Protein AF-0000000067884269 (afdb_homodimer)

Secondary structure (DSSP, 8-state):
----------------------GGG-HHHHHHHHHHHHHHHHHHHHHHHHHHHHHHHHHHHHHHHHHHHHHHHHSHHHHHTSHHHHHHHHHIIIIIHHHHHHHHH---SHHHHHHHHHHHTTS--HHHHHHHHHHHHHHHHHTT--HHHHHHT--TT-SS-----HHHHHHHHHHHHHTT-HHHHHHHHHHHHHHHHTT---SS-HHHHHHHHHHHHHHTT-HHHHHHHHHHHHHH-TT-HHHHHHHHHHHHHHHHHHHHHHS-S-S---------SPPPS-TTHHHHHHHHTTTT----HHHHHT--EEEE-TTT-HHHHHSPEEEEEEETTTTEEEEES-S-HHHHHHHHHHHGGG-EE--EE-TTT--EE--TTB-EEEEEE-TTT-HHHHHHHHHHHHHH----TTSPPEEEEEE-TT--EEEE-SS--TT-TTTTTTTTS-SEEEEEEEE-S--SEE--EEETTTTEEE---TTEEEEEESB-TTS-B-GGG-EEE--EEES--EEEEEEEESTT-TTTS---S-TT-/----------------------GGG-HHHHHHHHHHHHHHHHHHHHHHHHHHHHHHHHHHHHHHHHHHHHHHHHSHHHHHTSHHHHHHHHHIIIIIHHHHHHHHH---SHHHHHHHHHHHTTS--HHHHHHHHHHHHHHHHHTT--HHHHHHT--TT-SS-----HHHHHHHHHHHHHTT-HHHHHHHHHHHHHHHHTT---SS-HHHHHHHHHHHHHHTT-HHHHHHHHHHHHHH-TT-HHHHHHHHHHHHHHHHHHHHHHS---S---------SPPPS-TTHHHHHHHHTTTT----HHHHHT--EEEE-TTT-HHHHHSPEEEEEEETTTTEEEEES-S-HHHHHHHHHHHGGG-EE-EEE-TTT--EEE-TTB-EEEEEE-TTT-HHHHHHHHHHHHHH----TTSPPEEEEEE-TT--EEEE-SS--TT-TTTTTTTTS-SEEEEEEEE-S--SEE--EEETTTTEEE---TTEEEEEESB-TTS-B-GGG-EEE--EEES--EEEEEEEESTT-TTTS---S-TT-

Structure (mmCIF, N/CA/C/O backbone):
data_AF-0000000067884269-model_v1
#
loop_
_entity.id
_entity.type
_entity.pdbx_description
1 polymer 'Prolyl 4-hydroxylase subunit alpha-1'
#
loop_
_atom_site.group_PDB
_atom_site.id
_atom_site.type_symbol
_atom_site.label_atom_id
_atom_site.label_alt_id
_atom_site.label_comp_id
_atom_site.label_asym_id
_atom_site.label_entity_id
_atom_site.label_seq_id
_atom_site.pdbx_PDB_ins_code
_atom_site.Cartn_x
_atom_site.Cartn_y
_atom_site.Cartn_z
_atom_site.occupancy
_atom_site.B_iso_or_equiv
_atom_site.auth_seq_id
_atom_site.auth_comp_id
_atom_site.auth_asym_id
_atom_site.auth_atom_id
_atom_site.pdbx_PDB_model_num
ATOM 1 N N . MET A 1 1 ? 46.5 27.25 -27.438 1 25.98 1 MET A N 1
ATOM 2 C CA . MET A 1 1 ? 46.438 27.344 -25.984 1 25.98 1 MET A CA 1
ATOM 3 C C . MET A 1 1 ? 45.219 28.141 -25.562 1 25.98 1 MET A C 1
ATOM 5 O O . MET A 1 1 ? 45.25 29.375 -25.484 1 25.98 1 MET A O 1
ATOM 9 N N . MET A 1 2 ? 44.094 27.828 -26.156 1 26.47 2 MET A N 1
ATOM 10 C CA . MET A 1 2 ? 42.875 28.625 -26.078 1 26.47 2 MET A CA 1
ATOM 11 C C . MET A 1 2 ? 42.375 28.703 -24.625 1 26.47 2 MET A C 1
ATOM 13 O O . MET A 1 2 ? 42.188 27.688 -23.969 1 26.47 2 MET A O 1
ATOM 17 N N . LYS A 1 3 ? 42.75 29.906 -23.938 1 29.05 3 LYS A N 1
ATOM 18 C CA . LYS A 1 3 ? 42.5 30.312 -22.562 1 29.05 3 LYS A CA 1
ATOM 19 C C . LYS A 1 3 ? 41.031 30.188 -22.188 1 29.05 3 LYS A C 1
ATOM 21 O O . LYS A 1 3 ? 40.188 30.844 -22.797 1 29.05 3 LYS A O 1
ATOM 26 N N . ILE A 1 4 ? 40.656 28.953 -21.938 1 32.75 4 ILE A N 1
ATOM 27 C CA . ILE A 1 4 ? 39.281 28.641 -21.547 1 32.75 4 ILE A CA 1
ATOM 28 C C . ILE A 1 4 ? 38.875 29.484 -20.344 1 32.75 4 ILE A C 1
ATOM 30 O O . ILE A 1 4 ? 39.5 29.391 -19.281 1 32.75 4 ILE A O 1
ATOM 34 N N . HIS A 1 5 ? 38.594 30.797 -20.641 1 31.16 5 HIS A N 1
ATOM 35 C CA . HIS A 1 5 ? 38.062 31.672 -19.609 1 31.16 5 HIS A CA 1
ATOM 36 C C . HIS A 1 5 ? 36.969 30.984 -18.812 1 31.16 5 HIS A C 1
ATOM 38 O O . HIS A 1 5 ? 36.031 30.453 -19.391 1 31.16 5 HIS A O 1
ATOM 44 N N . LEU A 1 6 ? 37.375 30.469 -17.641 1 29.03 6 LEU A N 1
ATOM 45 C CA . LEU A 1 6 ? 36.594 29.797 -16.594 1 29.03 6 LEU A CA 1
ATOM 46 C C . LEU A 1 6 ? 35.438 30.688 -16.125 1 29.03 6 LEU A C 1
ATOM 48 O O . LEU A 1 6 ? 35.688 31.766 -15.547 1 29.03 6 LEU A O 1
ATOM 52 N N . VAL A 1 7 ? 34.531 31.031 -17.062 1 33.12 7 VAL A N 1
ATOM 53 C CA . VAL A 1 7 ? 33.375 31.781 -16.562 1 33.12 7 VAL A CA 1
ATOM 54 C C . VAL A 1 7 ? 32.812 31.109 -15.312 1 33.12 7 VAL A C 1
ATOM 56 O O . VAL A 1 7 ? 32.438 29.938 -15.352 1 33.12 7 VAL A O 1
ATOM 59 N N . LEU A 1 8 ? 33.344 31.5 -14.141 1 31.84 8 LEU A N 1
ATOM 60 C CA . LEU A 1 8 ? 32.844 31.109 -12.82 1 31.84 8 LEU A CA 1
ATOM 61 C C . LEU A 1 8 ? 31.344 31.266 -12.727 1 31.84 8 LEU A C 1
ATOM 63 O O . LEU A 1 8 ? 30.797 32.344 -13 1 31.84 8 LEU A O 1
ATOM 67 N N . PRO A 1 9 ? 30.578 30.172 -13 1 32.44 9 PRO A N 1
ATOM 68 C CA . PRO A 1 9 ? 29.141 30.281 -12.828 1 32.44 9 PRO A CA 1
ATOM 69 C C . PRO A 1 9 ? 28.75 31 -11.523 1 32.44 9 PRO A C 1
ATOM 71 O O . PRO A 1 9 ? 29.406 30.781 -10.492 1 32.44 9 PRO A O 1
ATOM 74 N N . LEU A 1 10 ? 28.484 32.312 -11.602 1 29.91 10 LEU A N 1
ATOM 75 C CA . LEU A 1 10 ? 27.859 33.031 -10.508 1 29.91 10 LEU A CA 1
ATOM 76 C C . LEU A 1 10 ? 26.828 32.156 -9.797 1 29.91 10 LEU A C 1
ATOM 78 O O . LEU A 1 10 ? 25.828 31.766 -10.398 1 29.91 10 LEU A O 1
ATOM 82 N N . LEU A 1 11 ? 27.234 31.281 -8.898 1 30.25 11 LEU A N 1
ATOM 83 C CA . LEU A 1 11 ? 26.453 30.625 -7.867 1 30.25 11 LEU A CA 1
ATOM 84 C C . LEU A 1 11 ? 25.438 31.578 -7.266 1 30.25 11 LEU A C 1
ATOM 86 O O . LEU A 1 11 ? 25.797 32.531 -6.574 1 30.25 11 LEU A O 1
ATOM 90 N N . GLY A 1 12 ? 24.5 32.094 -8.133 1 29.3 12 GLY A N 1
ATOM 91 C CA . GLY A 1 12 ? 23.406 32.812 -7.5 1 29.3 12 GLY A CA 1
ATOM 92 C C . GLY A 1 12 ? 23.031 32.281 -6.133 1 29.3 12 GLY A C 1
ATOM 93 O O . GLY A 1 12 ? 22.75 31.078 -5.992 1 29.3 12 GLY A O 1
ATOM 94 N N . LEU A 1 13 ? 23.625 32.781 -5.113 1 30.77 13 LEU A N 1
ATOM 95 C CA . LEU A 1 13 ? 23.25 32.656 -3.705 1 30.77 13 LEU A CA 1
ATOM 96 C C . LEU A 1 13 ? 21.734 32.656 -3.541 1 30.77 13 LEU A C 1
ATOM 98 O O . LEU A 1 13 ? 21.094 33.719 -3.684 1 30.77 13 LEU A O 1
ATOM 102 N N . LEU A 1 14 ? 21.031 31.719 -4.164 1 32.06 14 LEU A N 1
ATOM 103 C CA . LEU A 1 14 ? 19.672 31.547 -3.635 1 32.06 14 LEU A CA 1
ATOM 104 C C . LEU A 1 14 ? 19.672 31.688 -2.115 1 32.06 14 LEU A C 1
ATOM 106 O O . LEU A 1 14 ? 20.266 30.875 -1.409 1 32.06 14 LEU A O 1
ATOM 110 N N . SER A 1 15 ? 19.797 32.906 -1.673 1 31.8 15 SER A N 1
ATOM 111 C CA . SER A 1 15 ? 19.391 33.156 -0.288 1 31.8 15 SER A CA 1
ATOM 112 C C . SER A 1 15 ? 18.25 32.219 0.119 1 31.8 15 SER A C 1
ATOM 114 O O . SER A 1 15 ? 17.203 32.188 -0.52 1 31.8 15 SER A O 1
ATOM 116 N N . LEU A 1 16 ? 18.578 31 0.438 1 34.81 16 LEU A N 1
ATOM 117 C CA . LEU A 1 16 ? 17.656 30.172 1.201 1 34.81 16 LEU A CA 1
ATOM 118 C C . LEU A 1 16 ? 16.75 31.031 2.066 1 34.81 16 LEU A C 1
ATOM 120 O O . LEU A 1 16 ? 17.219 31.734 2.969 1 34.81 16 LEU A O 1
ATOM 124 N N . SER A 1 17 ? 15.789 31.75 1.471 1 35.38 17 SER A N 1
ATOM 125 C CA . SER A 1 17 ? 14.672 32.219 2.285 1 35.38 17 SER A CA 1
ATOM 126 C C . SER A 1 17 ? 14.477 31.328 3.512 1 35.38 17 SER A C 1
ATOM 128 O O . SER A 1 17 ? 14.188 30.141 3.383 1 35.38 17 SER A O 1
ATOM 130 N N . CYS A 1 18 ? 15.344 31.359 4.449 1 39.84 18 CYS A N 1
ATOM 131 C CA . CYS A 1 18 ? 15.039 30.891 5.797 1 39.84 18 CYS A CA 1
ATOM 132 C C . CYS A 1 18 ? 13.539 30.859 6.039 1 39.84 18 CYS A C 1
ATOM 134 O O . CYS A 1 18 ? 12.852 31.875 5.898 1 39.84 18 CYS A O 1
ATOM 136 N N . ALA A 1 19 ? 12.773 29.828 5.773 1 45.53 19 ALA A N 1
ATOM 137 C CA . ALA A 1 19 ? 11.406 29.5 6.141 1 45.53 19 ALA A CA 1
ATOM 138 C C . ALA A 1 19 ? 10.953 30.281 7.367 1 45.53 19 ALA A C 1
ATOM 140 O O . ALA A 1 19 ? 11.711 30.422 8.336 1 45.53 19 ALA A O 1
ATOM 141 N N . HIS A 1 20 ? 10.18 31.281 7.258 1 53.41 20 HIS A N 1
ATOM 142 C CA . HIS A 1 20 ? 9.375 32.125 8.141 1 53.41 20 HIS A CA 1
ATOM 143 C C . HIS A 1 20 ? 8.797 31.297 9.297 1 53.41 20 HIS A C 1
ATOM 145 O O . HIS A 1 20 ? 7.883 30.484 9.102 1 53.41 20 HIS A O 1
ATOM 151 N N . THR A 1 21 ? 9.531 30.797 10.297 1 62.97 21 THR A N 1
ATOM 152 C CA . THR A 1 21 ? 9.305 29.844 11.375 1 62.97 21 THR A CA 1
ATOM 153 C C . THR A 1 21 ? 8.305 30.406 12.391 1 62.97 21 THR A C 1
ATOM 155 O O . THR A 1 21 ? 7.914 29.703 13.32 1 62.97 21 THR A O 1
ATOM 158 N N . ASP A 1 22 ? 7.598 31.438 12.367 1 86.31 22 ASP A N 1
ATOM 159 C CA . ASP A 1 22 ? 6.691 31.875 13.43 1 86.31 22 ASP A CA 1
ATOM 160 C C . ASP A 1 22 ? 5.297 32.156 12.875 1 86.31 22 ASP A C 1
ATOM 162 O O . ASP A 1 22 ? 4.758 33.25 13.07 1 86.31 22 ASP A O 1
ATOM 166 N N . PHE A 1 23 ? 4.629 31.172 12.43 1 90.31 23 PHE A N 1
ATOM 167 C CA . PHE A 1 23 ? 3.348 31.328 11.75 1 90.31 23 PHE A CA 1
ATOM 168 C C . PHE A 1 23 ? 2.27 31.781 12.727 1 90.31 23 PHE A C 1
ATOM 170 O O . PHE A 1 23 ? 1.396 32.562 12.375 1 90.31 23 PHE A O 1
ATOM 177 N N . PHE A 1 24 ? 2.34 31.312 13.922 1 91.12 24 PHE A N 1
ATOM 178 C CA . PHE A 1 24 ? 1.276 31.562 14.891 1 91.12 24 PHE A CA 1
ATOM 179 C C . PHE A 1 24 ? 1.217 33.031 15.25 1 91.12 24 PHE A C 1
ATOM 181 O O . PHE A 1 24 ? 0.235 33.5 15.836 1 91.12 24 PHE A O 1
ATOM 188 N N . THR A 1 25 ? 2.18 33.844 14.836 1 92.19 25 THR A N 1
ATOM 189 C CA . THR A 1 25 ? 2.264 35.219 15.234 1 92.19 25 THR A CA 1
ATOM 190 C C . THR A 1 25 ? 1.589 36.125 14.195 1 92.19 25 THR A C 1
ATOM 192 O O . THR A 1 25 ? 1.599 37.344 14.328 1 92.19 25 THR A O 1
ATOM 195 N N . SER A 1 26 ? 1.021 35.562 13.219 1 93.5 26 SER A N 1
ATOM 196 C CA . SER A 1 26 ? 0.31 36.344 12.203 1 93.5 26 SER A CA 1
ATOM 197 C C . SER A 1 26 ? -0.807 35.531 11.562 1 93.5 26 SER A C 1
ATOM 199 O O . SER A 1 26 ? -0.542 34.531 10.859 1 93.5 26 SER A O 1
ATOM 201 N N . ILE A 1 27 ? -1.981 35.969 11.711 1 92.88 27 ILE A N 1
ATOM 202 C CA . ILE A 1 27 ? -3.111 35.281 11.094 1 92.88 27 ILE A CA 1
ATOM 203 C C . ILE A 1 27 ? -3.018 35.406 9.57 1 92.88 27 ILE A C 1
ATOM 205 O O . ILE A 1 27 ? -3.381 34.469 8.852 1 92.88 27 ILE A O 1
ATOM 209 N N . GLY A 1 28 ? -2.539 36.531 9.125 1 89.44 28 GLY A N 1
ATOM 210 C CA . GLY A 1 28 ? -2.363 36.75 7.691 1 89.44 28 GLY A CA 1
ATOM 211 C C . GLY A 1 28 ? -1.505 35.656 7.051 1 89.44 28 GLY A C 1
ATOM 212 O O . GLY A 1 28 ? -1.853 35.125 5.992 1 89.44 28 GLY A O 1
ATOM 213 N N . HIS A 1 29 ? -0.474 35.312 7.672 1 90.25 29 HIS A N 1
ATOM 214 C CA . HIS A 1 29 ? 0.411 34.281 7.141 1 90.25 29 HIS A CA 1
ATOM 215 C C . HIS A 1 29 ? -0.21 32.906 7.281 1 90.25 29 HIS A C 1
ATOM 217 O O . HIS A 1 29 ? 0.015 32.031 6.441 1 90.25 29 HIS A O 1
ATOM 223 N N . MET A 1 30 ? -0.964 32.688 8.289 1 94.19 30 MET A N 1
ATOM 224 C CA . MET A 1 30 ? -1.583 31.406 8.523 1 94.19 30 MET A CA 1
ATOM 225 C C . MET A 1 30 ? -2.604 31.078 7.438 1 94.19 30 MET A C 1
ATOM 227 O O . MET A 1 30 ? -2.855 29.906 7.148 1 94.19 30 MET A O 1
ATOM 231 N N . THR A 1 31 ? -3.213 32.125 6.887 1 93.81 31 THR A N 1
ATOM 232 C CA . THR A 1 31 ? -4.215 31.906 5.852 1 93.81 31 THR A CA 1
ATOM 233 C C . THR A 1 31 ? -3.607 31.172 4.66 1 93.81 31 THR A C 1
ATOM 235 O O . THR A 1 31 ? -4.285 30.375 3.998 1 93.81 31 THR A O 1
ATOM 238 N N . ASP A 1 32 ? -2.336 31.406 4.383 1 92.38 32 ASP A N 1
ATOM 239 C CA . ASP A 1 32 ? -1.662 30.734 3.277 1 92.38 32 ASP A CA 1
ATOM 240 C C . ASP A 1 32 ? -1.527 29.234 3.543 1 92.38 32 ASP A C 1
ATOM 242 O O . ASP A 1 32 ? -1.523 28.438 2.609 1 92.38 32 ASP A O 1
ATOM 246 N N . LEU A 1 33 ? -1.396 28.922 4.727 1 95.56 33 LEU A N 1
ATOM 247 C CA . LEU A 1 33 ? -1.241 27.516 5.117 1 95.56 33 LEU A CA 1
ATOM 248 C C . LEU A 1 33 ? -2.516 26.734 4.836 1 95.56 33 LEU A C 1
ATOM 250 O O . LEU A 1 33 ? -2.461 25.531 4.555 1 95.56 33 LEU A O 1
ATOM 254 N N . LEU A 1 34 ? -3.664 27.422 4.93 1 95.81 34 LEU A N 1
ATOM 255 C CA . LEU A 1 34 ? -4.938 26.766 4.668 1 95.81 34 LEU A CA 1
ATOM 256 C C . LEU A 1 34 ? -5.016 26.281 3.225 1 95.81 34 LEU A C 1
ATOM 258 O O . LEU A 1 34 ? -5.504 25.172 2.957 1 95.81 34 LEU A O 1
ATOM 262 N N . ASN A 1 35 ? -4.551 27.125 2.324 1 92.94 35 ASN A N 1
ATOM 263 C CA . ASN A 1 35 ? -4.547 26.719 0.922 1 92.94 35 ASN A CA 1
ATOM 264 C C . ASN A 1 35 ? -3.596 25.547 0.675 1 92.94 35 ASN A C 1
ATOM 266 O O . ASN A 1 35 ? -3.906 24.656 -0.102 1 92.94 35 ASN A O 1
ATOM 270 N N . THR A 1 36 ? -2.486 25.625 1.281 1 94.94 36 THR A N 1
ATOM 271 C CA . THR A 1 36 ? -1.528 24.531 1.174 1 94.94 36 THR A CA 1
ATOM 272 C C . THR A 1 36 ? -2.135 23.234 1.688 1 94.94 36 THR A C 1
ATOM 274 O O . THR A 1 36 ? -1.977 22.172 1.064 1 94.94 36 THR A O 1
ATOM 277 N N . GLU A 1 37 ? -2.799 23.281 2.791 1 97.06 37 GLU A N 1
ATOM 278 C CA . GLU A 1 37 ? -3.424 22.094 3.359 1 97.06 37 GLU A CA 1
ATOM 279 C C . GLU A 1 37 ? -4.5 21.547 2.43 1 97.06 37 GLU A C 1
ATOM 281 O O . GLU A 1 37 ? -4.617 20.328 2.262 1 97.06 37 GLU A O 1
ATOM 286 N N . ARG A 1 38 ? -5.277 22.453 1.844 1 96.56 38 ARG A N 1
ATOM 287 C CA . ARG A 1 38 ? -6.312 22.047 0.899 1 96.56 38 ARG A CA 1
ATOM 288 C C . ARG A 1 38 ? -5.707 21.281 -0.278 1 96.56 38 ARG A C 1
ATOM 290 O O . ARG A 1 38 ? -6.234 20.25 -0.699 1 96.56 38 ARG A O 1
ATOM 297 N N . ASP A 1 39 ? -4.605 21.781 -0.769 1 96.25 39 ASP A N 1
ATOM 298 C CA . ASP A 1 39 ? -3.928 21.125 -1.887 1 96.25 39 ASP A CA 1
ATOM 299 C C . ASP A 1 39 ? -3.398 19.75 -1.484 1 96.25 39 ASP A C 1
ATOM 301 O O . ASP A 1 39 ? -3.439 18.812 -2.279 1 96.25 39 ASP A O 1
ATOM 305 N N . LEU A 1 40 ? -2.877 19.672 -0.353 1 97.31 40 LEU A N 1
ATOM 306 C CA . LEU A 1 40 ? -2.363 18.406 0.142 1 97.31 40 LEU A CA 1
ATO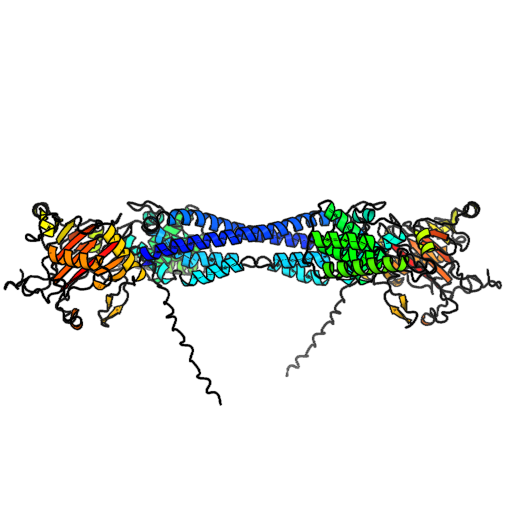M 307 C C . LEU A 1 40 ? -3.484 17.391 0.29 1 97.31 40 LEU A C 1
ATOM 309 O O . LEU A 1 40 ? -3.289 16.203 0.024 1 97.31 40 LEU A O 1
ATOM 313 N N . VAL A 1 41 ? -4.621 17.859 0.739 1 97.94 41 VAL A N 1
ATOM 314 C CA . VAL A 1 41 ? -5.77 16.969 0.873 1 97.94 41 VAL A CA 1
ATOM 315 C C . VAL A 1 41 ? -6.172 16.438 -0.5 1 97.94 41 VAL A C 1
ATOM 317 O O . VAL A 1 41 ? -6.492 15.258 -0.642 1 97.94 41 VAL A O 1
ATOM 320 N N . ALA A 1 42 ? -6.18 17.312 -1.496 1 97.5 42 ALA A N 1
ATOM 321 C CA . ALA A 1 42 ? -6.48 16.891 -2.857 1 97.5 42 ALA A CA 1
ATOM 322 C C . ALA A 1 42 ? -5.492 15.82 -3.324 1 97.5 42 ALA A C 1
ATOM 324 O O . ALA A 1 42 ? -5.883 14.828 -3.939 1 97.5 42 ALA A O 1
ATOM 325 N N . SER A 1 43 ? -4.238 16.062 -3.021 1 97.75 43 SER A N 1
ATOM 326 C CA . SER A 1 43 ? -3.201 15.086 -3.365 1 97.75 43 SER A CA 1
ATOM 327 C C . SER A 1 43 ? -3.416 13.766 -2.635 1 97.75 43 SER A C 1
ATOM 329 O O . SER A 1 43 ? -3.217 12.695 -3.209 1 97.75 43 SER A O 1
ATOM 331 N N . LEU A 1 44 ? -3.729 13.789 -1.375 1 98 44 LEU A N 1
ATOM 332 C CA . LEU A 1 44 ? -4.016 12.602 -0.576 1 98 44 LEU A CA 1
ATOM 333 C C . LEU A 1 44 ? -5.172 11.812 -1.173 1 98 44 LEU A C 1
ATOM 335 O O . LEU A 1 44 ? -5.121 10.578 -1.238 1 98 44 LEU A O 1
ATOM 339 N N . LYS A 1 45 ? -6.211 12.523 -1.614 1 98.12 45 LYS A N 1
ATOM 340 C CA . LYS A 1 45 ? -7.367 11.867 -2.215 1 98.12 45 LYS A CA 1
ATOM 341 C C . LYS A 1 45 ? -6.988 11.164 -3.516 1 98.12 45 LYS A C 1
ATOM 343 O O . LYS A 1 45 ? -7.508 10.094 -3.824 1 98.12 45 LYS A O 1
ATOM 348 N N . ASP A 1 46 ? -6.121 11.781 -4.254 1 97.88 46 ASP A N 1
ATOM 349 C CA . ASP A 1 46 ? -5.625 11.148 -5.469 1 97.88 46 ASP A CA 1
ATOM 350 C C . ASP A 1 46 ? -4.887 9.852 -5.145 1 97.88 46 ASP A C 1
ATOM 352 O O . ASP A 1 46 ? -5.066 8.836 -5.828 1 97.88 46 ASP A O 1
ATOM 356 N N . TYR A 1 47 ? -3.99 9.898 -4.199 1 98.19 47 TYR A N 1
ATOM 357 C CA . TYR A 1 47 ? -3.295 8.703 -3.73 1 98.19 47 TYR A CA 1
ATOM 358 C C . TYR A 1 47 ? -4.285 7.613 -3.34 1 98.19 47 TYR A C 1
ATOM 360 O O . TYR A 1 47 ? -4.117 6.449 -3.713 1 98.19 47 TYR A O 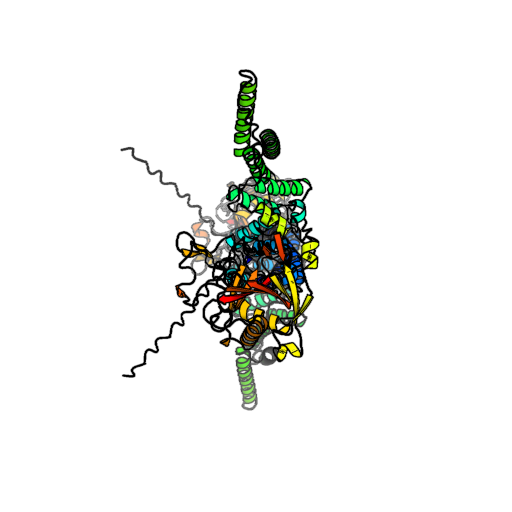1
ATOM 368 N N . ILE A 1 48 ? -5.316 7.957 -2.543 1 98.12 48 ILE A N 1
ATOM 369 C CA . ILE A 1 48 ? -6.309 6.996 -2.074 1 98.12 48 ILE A CA 1
ATOM 370 C C . ILE A 1 48 ? -6.992 6.336 -3.268 1 98.12 48 ILE A C 1
ATOM 372 O O . ILE A 1 48 ? -7.148 5.113 -3.301 1 98.12 48 ILE A O 1
ATOM 376 N N . LYS A 1 49 ? -7.391 7.152 -4.238 1 98.19 49 LYS A N 1
ATOM 377 C CA . LYS A 1 49 ? -8.062 6.633 -5.426 1 98.19 49 LYS A CA 1
ATOM 378 C C . LYS A 1 49 ? -7.18 5.633 -6.164 1 98.19 49 LYS A C 1
ATOM 380 O O . LYS A 1 49 ? -7.645 4.566 -6.57 1 98.19 49 LYS A O 1
ATOM 385 N N . GLU A 1 50 ? -5.941 5.961 -6.352 1 97.88 50 GLU A N 1
ATOM 386 C CA . GLU A 1 50 ? -5.012 5.086 -7.062 1 97.88 50 GLU A CA 1
ATOM 387 C C . GLU A 1 50 ? -4.766 3.795 -6.285 1 97.88 50 GLU A C 1
ATOM 389 O O . GLU A 1 50 ? -4.688 2.715 -6.875 1 97.88 50 GLU A O 1
ATOM 394 N N . GLU A 1 51 ? -4.543 3.945 -5 1 97.62 51 GLU A N 1
ATOM 395 C CA . GLU A 1 51 ? -4.324 2.77 -4.164 1 97.62 51 GLU A CA 1
ATOM 396 C C . GLU A 1 51 ? -5.543 1.853 -4.176 1 97.62 51 GLU A C 1
ATOM 398 O O . GLU A 1 51 ? -5.406 0.627 -4.16 1 97.62 51 GLU A O 1
ATOM 403 N N . GLU A 1 52 ? -6.719 2.449 -4.148 1 97.69 52 GLU A N 1
ATOM 404 C CA . GLU A 1 52 ? -7.949 1.666 -4.199 1 97.69 52 GLU A CA 1
ATOM 405 C C . GLU A 1 52 ? -8.07 0.913 -5.52 1 97.69 52 GLU A C 1
ATOM 407 O O . GLU A 1 52 ? -8.555 -0.222 -5.551 1 97.69 52 GLU A O 1
ATOM 412 N N . LEU A 1 53 ? -7.719 1.543 -6.566 1 97.75 53 LEU A N 1
ATOM 413 C CA . LEU A 1 53 ? -7.742 0.881 -7.867 1 97.75 53 LEU A CA 1
ATOM 414 C C . LEU A 1 53 ? -6.789 -0.309 -7.887 1 97.75 53 LEU A C 1
ATOM 416 O O . LEU A 1 53 ? -7.141 -1.381 -8.391 1 97.75 53 LEU A O 1
ATOM 420 N N . LYS A 1 54 ? -5.57 -0.096 -7.406 1 97.44 54 LYS A N 1
ATOM 421 C CA . LYS A 1 54 ? -4.602 -1.184 -7.301 1 97.44 54 LYS A CA 1
ATOM 422 C C . LYS A 1 54 ? -5.152 -2.332 -6.465 1 97.44 54 LYS A C 1
ATOM 424 O O . LYS A 1 54 ? -5.09 -3.492 -6.875 1 97.44 54 LYS A O 1
ATOM 429 N N . LEU A 1 55 ? -5.699 -2.025 -5.344 1 97.44 55 LEU A N 1
ATOM 430 C CA . LEU A 1 55 ? -6.223 -3.035 -4.434 1 97.44 55 LEU A CA 1
ATOM 431 C C . LEU A 1 55 ? -7.406 -3.77 -5.055 1 97.44 55 LEU A C 1
ATOM 433 O O . LEU A 1 55 ? -7.602 -4.965 -4.816 1 97.44 55 LEU A O 1
ATOM 437 N N . ALA A 1 56 ? -8.188 -3.041 -5.809 1 97.75 56 ALA A N 1
ATOM 438 C CA . ALA A 1 56 ? -9.32 -3.66 -6.488 1 97.75 56 ALA A CA 1
ATOM 439 C C . ALA A 1 56 ? -8.852 -4.715 -7.484 1 97.75 56 ALA A C 1
ATOM 441 O O . ALA A 1 56 ? -9.484 -5.77 -7.621 1 97.75 56 ALA A O 1
ATOM 442 N N . GLN A 1 57 ? -7.824 -4.449 -8.203 1 97.31 57 GLN A N 1
ATOM 443 C CA . GLN A 1 57 ? -7.25 -5.414 -9.141 1 97.31 57 GLN A CA 1
ATOM 444 C C . GLN A 1 57 ? -6.754 -6.656 -8.406 1 97.31 57 GLN A C 1
ATOM 446 O O . GLN A 1 57 ? -6.992 -7.781 -8.844 1 97.31 57 GLN A O 1
ATOM 451 N N . ILE A 1 58 ? -6.078 -6.449 -7.344 1 97.94 58 ILE A N 1
ATOM 452 C CA . ILE A 1 58 ? -5.543 -7.555 -6.555 1 97.94 58 ILE A CA 1
ATOM 453 C C . ILE A 1 58 ? -6.688 -8.383 -5.98 1 97.94 58 ILE A C 1
ATOM 455 O O . ILE A 1 58 ? -6.629 -9.617 -5.984 1 97.94 58 ILE A O 1
ATOM 459 N N . ARG A 1 59 ? -7.715 -7.68 -5.5 1 97.81 59 ARG A N 1
ATOM 460 C CA . ARG A 1 59 ? -8.875 -8.367 -4.93 1 97.81 59 ARG A CA 1
ATOM 461 C C . ARG A 1 59 ? -9.57 -9.227 -5.977 1 97.81 59 ARG A C 1
ATOM 463 O O . ARG A 1 59 ? -9.984 -10.352 -5.684 1 97.81 59 ARG A O 1
ATOM 470 N N . LYS A 1 60 ? -9.742 -8.695 -7.137 1 97.19 60 LYS A N 1
ATOM 471 C CA . LYS A 1 60 ? -10.344 -9.469 -8.219 1 97.19 60 LYS A CA 1
ATOM 472 C C . LYS A 1 60 ? -9.555 -10.742 -8.5 1 97.19 60 LYS A C 1
ATOM 474 O O . LYS A 1 60 ? -10.133 -11.812 -8.68 1 97.19 60 LYS A O 1
ATOM 479 N N . TRP A 1 61 ? -8.289 -10.617 -8.602 1 97 61 TRP A N 1
ATOM 480 C CA . TRP A 1 61 ? -7.41 -11.758 -8.828 1 97 61 TRP A CA 1
ATOM 481 C C . TRP A 1 61 ? -7.523 -12.766 -7.684 1 97 61 TRP A C 1
ATOM 483 O O . TRP A 1 61 ? -7.609 -13.969 -7.914 1 97 61 TRP A O 1
ATOM 493 N N . ALA A 1 62 ? -7.531 -12.289 -6.457 1 97.94 62 ALA A N 1
ATOM 494 C CA . ALA A 1 62 ? -7.625 -13.141 -5.273 1 97.94 62 ALA A CA 1
ATOM 495 C C . ALA A 1 62 ? -8.945 -13.906 -5.254 1 97.94 62 ALA A C 1
ATOM 497 O O . ALA A 1 62 ? -8.977 -15.094 -4.926 1 97.94 62 ALA A O 1
ATOM 498 N N . ASP A 1 63 ? -10.008 -13.242 -5.555 1 97.56 63 ASP A N 1
ATOM 499 C CA . ASP A 1 63 ? -11.328 -13.883 -5.551 1 97.56 63 ASP A CA 1
ATOM 500 C C . ASP A 1 63 ? -11.398 -14.992 -6.598 1 97.56 63 ASP A C 1
ATOM 502 O O . ASP A 1 63 ? -11.945 -16.062 -6.332 1 97.56 63 ASP A O 1
ATOM 506 N N . LYS A 1 64 ? -10.875 -14.711 -7.754 1 95.94 64 LYS A N 1
ATOM 507 C CA . LYS A 1 64 ? -10.836 -15.727 -8.805 1 95.94 64 LYS A CA 1
ATOM 508 C C . LYS A 1 64 ? -10.047 -16.953 -8.359 1 95.94 64 LYS A C 1
ATOM 510 O O . LYS A 1 64 ? -10.492 -18.078 -8.547 1 95.94 64 LYS A O 1
ATOM 515 N N . LEU A 1 65 ? -8.914 -16.734 -7.77 1 97.12 65 LEU A N 1
ATOM 516 C CA . LEU A 1 65 ? -8.055 -17.844 -7.355 1 97.12 65 LEU A CA 1
ATOM 517 C C . LEU A 1 65 ? -8.656 -18.578 -6.168 1 97.12 65 LEU A C 1
ATOM 519 O O . LEU A 1 65 ? -8.461 -19.797 -6.016 1 97.12 65 LEU A O 1
ATOM 523 N N . ASP A 1 66 ? -9.336 -17.812 -5.336 1 96.88 66 ASP A N 1
ATOM 524 C CA . ASP A 1 66 ? -9.977 -18.438 -4.18 1 96.88 66 ASP A CA 1
ATOM 525 C C . ASP A 1 66 ? -10.992 -19.484 -4.621 1 96.88 66 ASP A C 1
ATOM 527 O O . ASP A 1 66 ? -11.008 -20.609 -4.098 1 96.88 66 ASP A O 1
ATOM 531 N N . HIS A 1 67 ? -11.789 -19.156 -5.574 1 95.62 67 HIS A N 1
ATOM 532 C CA . HIS A 1 67 ? -12.773 -20.094 -6.109 1 95.62 67 HIS A CA 1
ATOM 533 C C . HIS A 1 67 ? -12.086 -21.281 -6.793 1 95.62 67 HIS A C 1
ATOM 535 O O . HIS A 1 67 ? -12.484 -22.422 -6.605 1 95.62 67 HIS A O 1
ATOM 541 N N . LEU A 1 68 ? -11.094 -20.984 -7.52 1 96.12 68 LEU A N 1
ATOM 542 C CA . LEU A 1 68 ? -10.375 -22.016 -8.266 1 96.12 68 LEU A CA 1
ATOM 543 C C . LEU A 1 68 ? -9.695 -23 -7.316 1 96.12 68 LEU A C 1
ATOM 545 O O . LEU A 1 68 ? -9.805 -24.203 -7.492 1 96.12 68 LEU A O 1
ATOM 549 N N . THR A 1 69 ? -8.984 -22.484 -6.359 1 96.12 69 THR A N 1
ATOM 550 C CA . THR A 1 69 ? -8.234 -23.344 -5.453 1 96.12 69 THR A CA 1
ATOM 551 C C . THR A 1 69 ? -9.18 -24.156 -4.578 1 96.12 69 THR A C 1
ATOM 553 O O . THR A 1 69 ? -8.867 -25.297 -4.223 1 96.12 69 THR A O 1
ATOM 556 N N . ASP A 1 70 ? -10.328 -23.578 -4.23 1 95.12 70 ASP A N 1
ATOM 557 C CA . ASP A 1 70 ? -11.32 -24.328 -3.463 1 95.12 70 ASP A CA 1
ATOM 558 C C . ASP A 1 70 ? -11.828 -25.531 -4.246 1 95.12 70 ASP A C 1
ATOM 560 O O . ASP A 1 70 ? -11.945 -26.625 -3.693 1 95.12 70 ASP A O 1
ATOM 564 N N . THR A 1 71 ? -12.062 -25.344 -5.5 1 94.12 71 THR A N 1
ATOM 565 C CA . THR A 1 71 ? -12.523 -26.422 -6.367 1 94.12 71 THR A CA 1
ATOM 566 C C . THR A 1 71 ? -11.406 -27.422 -6.613 1 94.12 71 THR A C 1
ATOM 568 O O . THR A 1 71 ? -11.625 -28.641 -6.551 1 94.12 71 THR A O 1
ATOM 571 N N . ALA A 1 72 ? -10.219 -26.969 -6.852 1 96.06 72 ALA A N 1
ATOM 572 C CA . ALA A 1 72 ? -9.078 -27.812 -7.219 1 96.06 72 ALA A CA 1
ATOM 573 C C . ALA A 1 72 ? -8.664 -28.703 -6.051 1 96.06 72 ALA A C 1
ATOM 575 O O . ALA A 1 72 ? -8.289 -29.859 -6.246 1 96.06 72 ALA A O 1
ATOM 576 N N . THR A 1 73 ? -8.742 -28.156 -4.863 1 95.62 73 THR A N 1
ATOM 577 C CA . THR A 1 73 ? -8.242 -28.891 -3.707 1 95.62 73 THR A CA 1
ATOM 578 C C . THR A 1 73 ? -9.25 -29.953 -3.256 1 95.62 73 THR A C 1
ATOM 580 O O . THR A 1 73 ? -8.906 -30.875 -2.527 1 95.62 73 THR A O 1
ATOM 583 N N . LYS A 1 74 ? -10.523 -29.875 -3.646 1 94.44 74 LYS A N 1
ATOM 584 C CA . LYS A 1 74 ? -11.523 -30.891 -3.332 1 94.44 74 LYS A CA 1
ATOM 585 C C . LYS A 1 74 ? -11.25 -32.188 -4.09 1 94.44 74 LYS A C 1
ATOM 587 O O . LYS A 1 74 ? -11.492 -33.281 -3.568 1 94.44 74 LYS A O 1
ATOM 592 N N . ASP A 1 75 ? -10.742 -32.062 -5.285 1 93.25 75 ASP A N 1
ATOM 593 C CA . ASP A 1 75 ? -10.352 -33.188 -6.121 1 93.25 75 ASP A CA 1
ATOM 594 C C . ASP A 1 75 ? -9.094 -32.875 -6.926 1 93.25 75 ASP A C 1
ATOM 596 O O . ASP A 1 75 ? -9.156 -32.719 -8.148 1 93.25 75 ASP A O 1
ATOM 600 N N . PRO A 1 76 ? -7.961 -32.875 -6.223 1 94.31 76 PRO A N 1
ATOM 601 C CA . PRO A 1 76 ? -6.727 -32.438 -6.871 1 94.31 76 PRO A CA 1
ATOM 602 C C . PRO A 1 76 ? -6.352 -33.281 -8.086 1 94.31 76 PRO A C 1
ATOM 604 O O . PRO A 1 76 ? -5.973 -32.719 -9.125 1 94.31 76 PRO A O 1
ATOM 607 N N . GLU A 1 77 ? -6.461 -34.594 -8.016 1 90.38 77 GLU A N 1
ATOM 608 C CA . GLU A 1 77 ? -6.086 -35.469 -9.117 1 90.38 77 GLU A CA 1
ATOM 609 C C . GLU A 1 77 ? -7.043 -35.312 -10.297 1 90.38 77 GLU A C 1
ATOM 611 O O . GLU A 1 77 ? -6.613 -35.312 -11.453 1 90.38 77 GLU A O 1
ATOM 616 N N . GLY A 1 78 ? -8.312 -35.25 -9.938 1 90.69 78 GLY A N 1
ATOM 617 C CA . GLY A 1 78 ? -9.297 -35.031 -10.992 1 90.69 78 GLY A CA 1
ATOM 618 C C . GLY A 1 78 ? -9.133 -33.688 -11.68 1 90.69 78 GLY A C 1
ATOM 619 O O . GLY A 1 78 ? -9.281 -33.594 -12.898 1 90.69 78 GLY A O 1
ATOM 620 N N . PHE A 1 79 ? -8.852 -32.688 -10.875 1 95.31 79 PHE A N 1
ATOM 621 C CA . PHE A 1 79 ? -8.664 -31.328 -11.414 1 95.31 79 PHE A CA 1
ATOM 622 C C . PHE A 1 79 ? -7.445 -31.281 -12.328 1 95.31 79 PHE A C 1
ATOM 624 O O . PHE A 1 79 ? -7.527 -30.781 -13.453 1 95.31 79 PHE A O 1
ATOM 631 N N . LEU A 1 80 ? -6.352 -31.875 -11.891 1 95.44 80 LEU A N 1
ATOM 632 C CA . LEU A 1 80 ? -5.098 -31.781 -12.641 1 95.44 80 LEU A CA 1
ATOM 633 C C . LEU A 1 80 ? -5.047 -32.844 -13.734 1 95.44 80 LEU A C 1
ATOM 635 O O . LEU A 1 80 ? -4.156 -32.812 -14.586 1 95.44 80 LEU A O 1
ATOM 639 N N . GLY A 1 81 ? -5.992 -33.781 -13.664 1 93.75 81 GLY A N 1
ATOM 640 C CA . GLY A 1 81 ? -6.109 -34.719 -14.758 1 93.75 81 GLY A CA 1
ATOM 641 C C . GLY A 1 81 ? -6.465 -34.062 -16.078 1 93.75 81 GLY A C 1
ATOM 642 O O . GLY A 1 81 ? -6.25 -34.656 -17.141 1 93.75 81 GLY A O 1
ATOM 643 N N . HIS A 1 82 ? -7.121 -32.906 -15.977 1 95.06 82 HIS A N 1
ATOM 644 C CA . HIS A 1 82 ? -7.348 -32.094 -17.172 1 95.06 82 HIS A CA 1
ATOM 645 C C . HIS A 1 82 ? -6.086 -31.359 -17.578 1 95.06 82 HIS A C 1
ATOM 647 O O . HIS A 1 82 ? -5.574 -30.531 -16.812 1 95.06 82 HIS A O 1
ATOM 653 N N . PRO A 1 83 ? -5.57 -31.594 -18.766 1 95.69 83 PRO A N 1
ATOM 654 C CA . PRO A 1 83 ? -4.258 -31.047 -19.125 1 95.69 83 PRO A CA 1
ATOM 655 C C . PRO A 1 83 ? -4.242 -29.531 -19.156 1 95.69 83 PRO A C 1
ATOM 657 O O . PRO A 1 83 ? -3.215 -28.906 -18.875 1 95.69 83 PRO A O 1
ATOM 660 N N . VAL A 1 84 ? -5.324 -28.891 -19.516 1 96.94 84 VAL A N 1
ATOM 661 C CA . VAL A 1 84 ? -5.398 -27.438 -19.531 1 96.94 84 VAL A CA 1
ATOM 662 C C . VAL A 1 84 ? -5.25 -26.891 -18.109 1 96.94 84 VAL A C 1
ATOM 664 O O . VAL A 1 84 ? -4.566 -25.891 -17.891 1 96.94 84 VAL A O 1
ATOM 667 N N . ASN A 1 85 ? -5.957 -27.547 -17.125 1 96.81 85 ASN A N 1
ATOM 668 C CA . ASN A 1 85 ? -5.812 -27.156 -15.727 1 96.81 85 ASN A CA 1
ATOM 669 C C . ASN A 1 85 ? -4.363 -27.266 -15.258 1 96.81 85 ASN A C 1
ATOM 671 O O . ASN A 1 85 ? -3.871 -26.406 -14.539 1 96.81 85 ASN A O 1
ATOM 675 N N . ALA A 1 86 ? -3.717 -28.344 -15.703 1 96.19 86 ALA A N 1
ATOM 676 C CA . ALA A 1 86 ? -2.322 -28.562 -15.32 1 96.19 86 ALA A CA 1
ATOM 677 C C . ALA A 1 86 ? -1.418 -27.484 -15.914 1 96.19 86 ALA A C 1
ATOM 679 O O . ALA A 1 86 ? -0.556 -26.938 -15.227 1 96.19 86 ALA A O 1
ATOM 680 N N . PHE A 1 87 ? -1.634 -27.141 -17.141 1 97 87 PHE A N 1
ATOM 681 C CA . PHE A 1 87 ? -0.861 -26.094 -17.797 1 97 87 PHE A CA 1
ATOM 682 C C . PHE A 1 87 ? -1.062 -24.75 -17.109 1 97 87 PHE A C 1
ATOM 684 O O . PHE A 1 87 ? -0.097 -24.031 -16.859 1 97 87 PHE A O 1
ATOM 691 N N . LYS A 1 88 ? -2.27 -24.484 -16.875 1 97.31 88 LYS A N 1
ATOM 692 C CA . LYS A 1 88 ? -2.588 -23.203 -16.266 1 97.31 88 LYS A CA 1
ATOM 693 C C . LYS A 1 88 ? -1.99 -23.094 -14.867 1 97.31 88 LYS A C 1
ATOM 695 O O . LYS A 1 88 ? -1.598 -22 -14.445 1 97.31 88 LYS A O 1
ATOM 700 N N . LEU A 1 89 ? -1.985 -24.188 -14.109 1 97.12 89 LEU A N 1
ATOM 701 C CA . LEU A 1 89 ? -1.345 -24.156 -12.805 1 97.12 89 LEU A CA 1
ATOM 702 C C . LEU A 1 89 ? 0.139 -23.828 -12.93 1 97.12 89 LEU A C 1
ATOM 704 O O . LEU A 1 89 ? 0.667 -23.016 -12.164 1 97.12 89 LEU A O 1
ATOM 708 N N . MET A 1 90 ? 0.845 -24.469 -13.867 1 96.25 90 MET A N 1
ATOM 709 C CA . MET A 1 90 ? 2.26 -24.188 -14.094 1 96.25 90 MET A CA 1
ATOM 710 C C . MET A 1 90 ? 2.471 -22.703 -14.422 1 96.25 90 MET A C 1
ATOM 712 O O . MET A 1 90 ? 3.393 -22.078 -13.898 1 96.25 90 MET A O 1
ATOM 716 N N . LYS A 1 91 ? 1.587 -22.188 -15.227 1 96.38 91 LYS A N 1
ATOM 717 C CA . LYS A 1 91 ? 1.694 -20.797 -15.648 1 96.38 91 LYS A CA 1
ATOM 718 C C . LYS A 1 91 ? 1.43 -19.844 -14.477 1 96.38 91 LYS A C 1
ATOM 720 O O . LYS A 1 91 ? 2.148 -18.859 -14.297 1 96.38 91 LYS A O 1
ATOM 725 N N . ARG A 1 92 ? 0.373 -20.125 -13.703 1 96.75 92 ARG A N 1
ATOM 726 C CA . ARG A 1 92 ? 0.029 -19.266 -12.57 1 96.75 92 ARG A CA 1
ATOM 727 C C . ARG A 1 92 ? 1.194 -19.156 -11.594 1 96.75 92 ARG A C 1
ATOM 729 O O . ARG A 1 92 ? 1.604 -18.062 -11.227 1 96.75 92 ARG A O 1
ATOM 736 N N . LEU A 1 93 ? 1.734 -20.312 -11.266 1 97.06 93 LEU A N 1
ATOM 737 C CA . LEU A 1 93 ? 2.771 -20.344 -10.234 1 97.06 93 LEU A CA 1
ATOM 738 C C . LEU A 1 93 ? 4.086 -19.781 -10.781 1 97.06 93 LEU A C 1
ATOM 740 O O . LEU A 1 93 ? 4.832 -19.125 -10.055 1 97.06 93 LEU A O 1
ATOM 744 N N . ASN A 1 94 ? 4.352 -20.016 -12 1 95.56 94 ASN A N 1
ATOM 745 C CA . ASN A 1 94 ? 5.617 -19.562 -12.57 1 95.56 94 ASN A CA 1
ATOM 746 C C . ASN A 1 94 ? 5.578 -18.094 -12.953 1 95.56 94 ASN A C 1
ATOM 748 O O . ASN A 1 94 ? 6.551 -17.359 -12.734 1 95.56 94 ASN A O 1
ATOM 752 N N . THR A 1 95 ? 4.426 -17.609 -13.492 1 95.44 95 THR A N 1
ATOM 753 C CA . THR A 1 95 ? 4.43 -16.281 -14.109 1 95.44 95 THR A CA 1
ATOM 754 C C . THR A 1 95 ? 3.438 -15.359 -13.422 1 95.44 95 THR A C 1
ATOM 756 O O . THR A 1 95 ? 3.773 -14.219 -13.078 1 95.44 95 THR A O 1
ATOM 759 N N . GLU A 1 96 ? 2.25 -15.82 -13.219 1 96.12 96 GLU A N 1
ATOM 760 C CA . GLU A 1 96 ? 1.179 -14.922 -12.797 1 96.12 96 GLU A CA 1
ATOM 761 C C . GLU A 1 96 ? 1.371 -14.469 -11.352 1 96.12 96 GLU A C 1
ATOM 763 O O . GLU A 1 96 ? 1.058 -13.328 -11.008 1 96.12 96 GLU A O 1
ATOM 768 N N . TRP A 1 97 ? 1.81 -15.32 -10.492 1 97.25 97 TRP A N 1
ATOM 769 C CA . TRP A 1 97 ? 2.072 -14.938 -9.109 1 97.25 97 TRP A CA 1
ATOM 770 C C . TRP A 1 97 ? 3.189 -13.906 -9.031 1 97.25 97 TRP A C 1
ATOM 772 O O . TRP A 1 97 ? 3.182 -13.039 -8.156 1 97.25 97 TRP A O 1
ATOM 782 N N . VAL A 1 98 ? 4.191 -14.008 -9.969 1 95.38 98 VAL A N 1
ATOM 783 C CA . VAL A 1 98 ? 5.262 -13.016 -10.031 1 95.38 98 VAL A CA 1
ATOM 784 C C . VAL A 1 98 ? 4.688 -11.664 -10.453 1 95.38 98 VAL A C 1
ATOM 786 O O . VAL A 1 98 ? 5.066 -10.625 -9.898 1 95.38 98 VAL A O 1
ATOM 789 N N . GLN A 1 99 ? 3.811 -11.695 -11.367 1 95.44 99 GLN A N 1
ATOM 790 C CA . GLN A 1 99 ? 3.145 -10.469 -11.797 1 95.44 99 GLN A CA 1
ATOM 791 C C . GLN A 1 99 ? 2.342 -9.852 -10.656 1 95.44 99 GLN A C 1
ATOM 793 O O . GLN A 1 99 ? 2.332 -8.633 -10.484 1 95.44 99 GLN A O 1
ATOM 798 N N . LEU A 1 100 ? 1.643 -10.688 -9.953 1 97.12 100 LEU A N 1
ATOM 799 C CA . LEU A 1 100 ? 0.875 -10.219 -8.805 1 97.12 100 LEU A CA 1
ATOM 800 C C . LEU A 1 100 ? 1.792 -9.609 -7.75 1 97.12 100 LEU A C 1
ATOM 802 O O . LEU A 1 100 ? 1.459 -8.586 -7.148 1 97.12 100 LEU A O 1
ATOM 806 N N . GLU A 1 101 ? 2.934 -10.266 -7.5 1 96.38 101 GLU A N 1
ATOM 807 C CA . GLU A 1 101 ? 3.922 -9.75 -6.559 1 96.38 101 GLU A CA 1
ATOM 808 C C . GLU A 1 101 ? 4.371 -8.344 -6.953 1 96.38 101 GLU A C 1
ATOM 810 O O . GLU A 1 101 ? 4.477 -7.457 -6.102 1 96.38 101 GLU A O 1
ATOM 815 N N . ASN A 1 102 ? 4.605 -8.188 -8.219 1 96.56 102 ASN A N 1
ATOM 816 C CA . ASN A 1 102 ? 5.02 -6.883 -8.719 1 96.56 102 ASN A CA 1
ATOM 817 C C . ASN A 1 102 ? 3.928 -5.832 -8.523 1 96.56 102 ASN A C 1
ATOM 819 O O . ASN A 1 102 ? 4.223 -4.68 -8.211 1 96.56 102 ASN A O 1
ATOM 823 N N . LEU A 1 103 ? 2.742 -6.23 -8.727 1 97.25 103 LEU A N 1
ATOM 824 C CA . LEU A 1 103 ? 1.618 -5.324 -8.523 1 97.25 103 LEU A CA 1
ATOM 825 C C . LEU A 1 103 ? 1.505 -4.922 -7.055 1 97.25 103 LEU A C 1
ATOM 827 O O . LEU A 1 103 ? 1.294 -3.746 -6.746 1 97.25 103 LEU A O 1
ATOM 831 N N . VAL A 1 104 ? 1.665 -5.871 -6.172 1 97.31 104 VAL A N 1
ATOM 832 C CA . VAL A 1 104 ? 1.58 -5.621 -4.734 1 97.31 104 VAL A CA 1
ATOM 833 C C . VAL A 1 104 ? 2.688 -4.66 -4.312 1 97.31 104 VAL A C 1
ATOM 835 O O . VAL A 1 104 ? 2.465 -3.771 -3.486 1 97.31 104 VAL A O 1
ATOM 838 N N . LEU A 1 105 ? 3.867 -4.777 -4.91 1 96.19 105 LEU A N 1
ATOM 839 C CA . LEU A 1 105 ? 5.047 -4.031 -4.492 1 96.19 105 LEU A CA 1
ATOM 840 C C . LEU A 1 105 ? 5.102 -2.67 -5.176 1 96.19 105 LEU A C 1
ATOM 842 O O . LEU A 1 105 ? 5.941 -1.832 -4.84 1 96.19 105 LEU A O 1
ATOM 846 N N . LYS A 1 106 ? 4.215 -2.447 -6.082 1 95.69 106 LYS A N 1
ATOM 847 C CA . LYS A 1 106 ? 4.203 -1.157 -6.762 1 95.69 106 LYS A CA 1
ATOM 848 C C . LYS A 1 106 ? 3.92 -0.021 -5.785 1 95.69 106 LYS A C 1
ATOM 850 O O . LYS A 1 106 ? 2.93 -0.059 -5.051 1 95.69 106 LYS A O 1
ATOM 855 N N . ASP A 1 107 ? 4.777 0.951 -5.758 1 93.81 107 ASP A N 1
ATOM 856 C CA . ASP A 1 107 ? 4.629 2.084 -4.848 1 93.81 107 ASP A CA 1
ATOM 857 C C . ASP A 1 107 ? 3.695 3.139 -5.434 1 93.81 107 ASP A C 1
ATOM 859 O O . ASP A 1 107 ? 4.055 3.834 -6.387 1 93.81 107 ASP A O 1
ATOM 863 N N . ILE A 1 108 ? 2.605 3.268 -4.863 1 95 108 ILE A N 1
ATOM 864 C CA . ILE A 1 108 ? 1.596 4.215 -5.32 1 95 108 ILE A CA 1
ATOM 865 C C . ILE A 1 108 ? 1.737 5.531 -4.559 1 95 108 ILE A C 1
ATOM 867 O O . ILE A 1 108 ? 1.237 6.566 -5 1 95 108 ILE A O 1
ATOM 871 N N . SER A 1 109 ? 2.467 5.523 -3.463 1 95.88 109 SER A N 1
ATOM 872 C CA . SER A 1 109 ? 2.471 6.672 -2.562 1 95.88 109 SER A CA 1
ATOM 873 C C . SER A 1 109 ? 3.537 7.688 -2.965 1 95.88 109 SER A C 1
ATOM 875 O O . SER A 1 109 ? 3.568 8.805 -2.441 1 95.88 109 SER A O 1
ATOM 877 N N . ASP A 1 110 ? 4.418 7.418 -3.922 1 94.31 110 ASP A N 1
ATOM 878 C CA . ASP A 1 110 ? 5.586 8.227 -4.254 1 94.31 110 ASP A CA 1
ATOM 879 C C . ASP A 1 110 ? 5.176 9.656 -4.609 1 94.31 110 ASP A C 1
ATOM 881 O O . ASP A 1 110 ? 5.801 10.617 -4.152 1 94.31 110 ASP A O 1
ATOM 885 N N . GLY A 1 111 ? 4.176 9.82 -5.457 1 94 111 GLY A N 1
ATOM 886 C CA . GLY A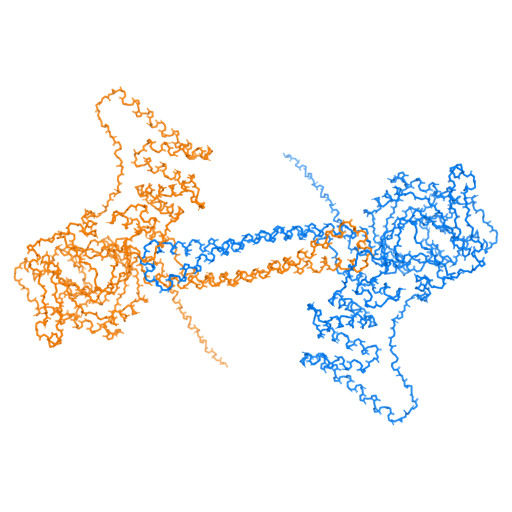 1 111 ? 3.717 11.141 -5.84 1 94 111 GLY A CA 1
ATOM 887 C C . GLY A 1 111 ? 3.246 11.977 -4.66 1 94 111 GLY A C 1
ATOM 888 O O . GLY A 1 111 ? 3.654 13.125 -4.504 1 94 111 GLY A O 1
ATOM 889 N N . PHE A 1 112 ? 2.434 11.43 -3.834 1 97.69 112 PHE A N 1
ATOM 890 C CA . PHE A 1 112 ? 1.899 12.109 -2.66 1 97.69 112 PHE A CA 1
ATOM 891 C C . PHE A 1 112 ? 3.012 12.438 -1.673 1 97.69 112 PHE A C 1
ATOM 893 O O . PHE A 1 112 ? 3.078 13.555 -1.152 1 97.69 112 PHE A O 1
ATOM 900 N N . ILE A 1 113 ? 3.861 11.469 -1.377 1 97.06 113 ILE A N 1
ATOM 901 C CA . ILE A 1 113 ? 4.926 11.633 -0.395 1 97.06 113 ILE A CA 1
ATOM 902 C C . ILE A 1 113 ? 5.902 12.711 -0.872 1 97.06 113 ILE A C 1
ATOM 904 O O . ILE A 1 113 ? 6.391 13.516 -0.073 1 97.06 113 ILE A O 1
ATOM 908 N N . SER A 1 114 ? 6.223 12.711 -2.137 1 95.5 114 SER A N 1
ATOM 909 C CA . SER A 1 114 ? 7.098 13.742 -2.688 1 95.5 114 SER A CA 1
ATOM 910 C C . SER A 1 114 ? 6.492 15.133 -2.527 1 95.5 114 SER A C 1
ATOM 912 O O . SER A 1 114 ? 7.18 16.078 -2.137 1 95.5 114 SER A O 1
ATOM 914 N N . ASN A 1 115 ? 5.254 15.211 -2.84 1 95.94 115 ASN A N 1
ATOM 915 C CA . ASN A 1 115 ? 4.551 16.484 -2.658 1 95.94 115 ASN A CA 1
ATOM 916 C C . ASN A 1 115 ? 4.555 16.922 -1.197 1 95.94 115 ASN A C 1
ATOM 918 O O . ASN A 1 115 ? 4.82 18.078 -0.894 1 95.94 115 ASN A O 1
ATOM 922 N N . LEU A 1 116 ? 4.227 16.047 -0.299 1 96.44 116 LEU A N 1
ATOM 923 C CA . LEU A 1 116 ? 4.195 16.328 1.131 1 96.44 116 LEU A CA 1
ATOM 924 C C . LEU A 1 116 ? 5.566 16.766 1.628 1 96.44 116 LEU A C 1
ATOM 926 O O . LEU A 1 116 ? 5.672 17.719 2.418 1 96.44 116 LEU A O 1
ATOM 930 N N . THR A 1 117 ? 6.613 16.125 1.156 1 94.19 117 THR A N 1
ATOM 931 C CA . THR A 1 117 ? 7.977 16.438 1.56 1 94.19 117 THR A CA 1
ATOM 932 C C . THR A 1 117 ? 8.352 17.859 1.142 1 94.19 117 THR A C 1
ATOM 934 O O . THR A 1 117 ? 8.977 18.594 1.906 1 94.19 117 THR A O 1
ATOM 937 N N . ILE A 1 118 ? 7.941 18.25 0.008 1 93.94 118 ILE A N 1
ATOM 938 C CA . ILE A 1 118 ? 8.219 19.594 -0.494 1 93.94 118 ILE A CA 1
ATOM 939 C C . ILE A 1 118 ? 7.461 20.625 0.338 1 93.94 118 ILE A C 1
ATOM 941 O O . ILE A 1 118 ? 8.039 21.625 0.77 1 93.94 118 ILE A O 1
ATOM 945 N N . GLN A 1 119 ? 6.238 20.375 0.61 1 93.62 119 GLN A N 1
ATOM 946 C CA . GLN A 1 119 ? 5.395 21.328 1.328 1 93.62 119 GLN A CA 1
ATOM 947 C C . GLN A 1 119 ? 5.781 21.391 2.803 1 93.62 119 GLN A C 1
ATOM 949 O O . GLN A 1 119 ? 5.66 22.453 3.43 1 93.62 119 GLN A O 1
ATOM 954 N N . ARG A 1 120 ? 6.23 20.328 3.326 1 92.12 120 ARG A N 1
ATOM 955 C CA . ARG A 1 120 ? 6.535 20.25 4.75 1 92.12 120 ARG A CA 1
ATOM 956 C C . ARG A 1 120 ? 7.656 21.203 5.129 1 92.12 120 ARG A C 1
ATOM 958 O O . ARG A 1 120 ? 7.773 21.609 6.293 1 92.12 120 ARG A O 1
ATOM 965 N N . GLN A 1 121 ? 8.453 21.578 4.184 1 89.94 121 GLN A N 1
ATOM 966 C CA . GLN A 1 121 ? 9.516 22.547 4.445 1 89.94 121 GLN A CA 1
ATOM 967 C C . GLN A 1 121 ? 8.938 23.891 4.875 1 89.94 121 GLN A C 1
ATOM 969 O O . GLN A 1 121 ? 9.609 24.672 5.543 1 89.94 121 GLN A O 1
ATOM 974 N N . TYR A 1 122 ? 7.699 24.109 4.586 1 89.06 122 TYR A N 1
ATOM 975 C CA . TYR A 1 122 ? 7.051 25.375 4.879 1 89.06 122 TYR A CA 1
ATOM 976 C C . TYR A 1 122 ? 5.977 25.203 5.945 1 89.06 122 TYR A C 1
ATOM 978 O O . TYR A 1 122 ? 5.074 26.047 6.066 1 89.06 122 TYR A O 1
ATOM 986 N N . PHE A 1 123 ? 6.035 24.141 6.707 1 93.25 123 PHE A N 1
ATOM 987 C CA . PHE A 1 123 ? 5.07 23.875 7.766 1 93.25 123 PHE A CA 1
ATOM 988 C C . PHE A 1 123 ? 5.512 24.516 9.078 1 93.25 123 PHE A C 1
ATOM 990 O O . PHE A 1 123 ? 6.699 24.781 9.273 1 93.25 123 PHE A O 1
ATOM 997 N N . PRO A 1 124 ? 4.461 24.781 9.883 1 94.31 124 PRO A N 1
ATOM 998 C CA . PRO A 1 124 ? 4.793 25.188 11.25 1 94.31 124 PRO A CA 1
ATOM 999 C C . PRO A 1 124 ? 5.562 24.109 12.008 1 94.31 124 PRO A C 1
ATOM 1001 O O . PRO A 1 124 ? 5.477 22.938 11.672 1 94.31 124 PRO A O 1
ATOM 1004 N N . ASN A 1 125 ? 6.371 24.469 12.914 1 93.44 125 ASN A N 1
ATOM 1005 C CA . ASN A 1 125 ? 7.172 23.547 13.719 1 93.44 125 ASN A CA 1
ATOM 1006 C C . ASN A 1 125 ? 6.684 23.516 15.164 1 93.44 125 ASN A C 1
ATOM 1008 O O . ASN A 1 125 ? 5.582 23.969 15.469 1 93.44 125 ASN A O 1
ATOM 1012 N N . ASP A 1 126 ? 7.457 23 16.062 1 93.5 126 ASP A N 1
ATOM 1013 C CA . ASP A 1 126 ? 7.074 22.844 17.469 1 93.5 126 ASP A CA 1
ATOM 1014 C C . ASP A 1 126 ? 6.918 24.188 18.156 1 93.5 126 ASP A C 1
ATOM 1016 O O . ASP A 1 126 ? 6.062 24.344 19.031 1 93.5 126 ASP A O 1
ATOM 1020 N N . GLU A 1 127 ? 7.688 25.094 17.781 1 91.88 127 GLU A N 1
ATOM 1021 C CA . GLU A 1 127 ? 7.582 26.438 18.359 1 91.88 127 GLU A CA 1
ATOM 1022 C C . GLU A 1 127 ? 6.25 27.078 18 1 91.88 127 GLU A C 1
ATOM 1024 O O . GLU A 1 127 ? 5.656 27.781 18.812 1 91.88 127 GLU A O 1
ATOM 1029 N N . ASP A 1 128 ? 5.848 26.859 16.812 1 93.88 128 ASP A N 1
ATOM 1030 C CA . ASP A 1 128 ? 4.566 27.406 16.359 1 93.88 128 ASP A CA 1
ATOM 1031 C C . ASP A 1 128 ? 3.408 26.766 17.125 1 93.88 128 ASP A C 1
ATOM 1033 O O . ASP A 1 128 ? 2.492 27.469 17.578 1 93.88 128 ASP A O 1
ATOM 1037 N N . GLN A 1 129 ? 3.457 25.531 17.219 1 94.62 129 GLN A N 1
ATOM 1038 C CA . GLN A 1 129 ? 2.4 24.844 17.953 1 94.62 129 GLN A CA 1
ATOM 1039 C C . GLN A 1 129 ? 2.385 25.25 19.422 1 94.62 129 GLN A C 1
ATOM 1041 O O . GLN A 1 129 ? 1.322 25.5 20 1 94.62 129 GLN A O 1
ATOM 1046 N N . THR A 1 130 ? 3.555 25.234 20.047 1 94.81 130 THR A N 1
ATOM 1047 C CA . THR A 1 130 ? 3.672 25.656 21.438 1 94.81 130 THR A CA 1
ATOM 1048 C C . THR A 1 130 ? 3.221 27.109 21.594 1 94.81 130 THR A C 1
ATOM 1050 O O . THR A 1 130 ? 2.537 27.453 22.562 1 94.81 130 THR A O 1
ATOM 1053 N N . GLY A 1 131 ? 3.662 27.969 20.625 1 93.75 131 GLY A N 1
ATOM 1054 C CA . GLY A 1 131 ? 3.242 29.359 20.656 1 93.75 131 GLY A CA 1
ATOM 1055 C C . GLY A 1 131 ? 1.737 29.531 20.594 1 93.75 131 GLY A C 1
ATOM 1056 O O . GLY A 1 131 ? 1.168 30.359 21.297 1 93.75 131 GLY A O 1
ATOM 1057 N N . ALA A 1 132 ? 1.12 28.797 19.734 1 95.75 132 ALA A N 1
ATOM 1058 C CA . ALA A 1 132 ? -0.334 28.859 19.609 1 95.75 132 ALA A CA 1
ATOM 1059 C C . ALA A 1 132 ? -1.013 28.359 20.891 1 95.75 132 ALA A C 1
ATOM 1061 O O . ALA A 1 132 ? -2.039 28.906 21.297 1 95.75 132 ALA A O 1
ATOM 1062 N N . ALA A 1 133 ? -0.47 27.344 21.484 1 96.25 133 ALA A N 1
ATOM 1063 C CA . ALA A 1 133 ? -1.013 26.828 22.734 1 96.25 133 ALA A CA 1
ATOM 1064 C C . ALA A 1 133 ? -0.912 27.859 23.844 1 96.25 133 ALA A C 1
ATOM 1066 O O . ALA A 1 133 ? -1.866 28.078 24.594 1 96.25 133 ALA A O 1
ATOM 1067 N N . LYS A 1 134 ? 0.218 28.469 23.969 1 95.12 134 LYS A N 1
ATOM 1068 C CA . LYS A 1 134 ? 0.42 29.516 24.969 1 95.12 134 LYS A CA 1
ATOM 1069 C C . LYS A 1 134 ? -0.527 30.688 24.75 1 95.12 134 LYS A C 1
ATOM 1071 O O . LYS A 1 134 ? -0.973 31.328 25.703 1 95.12 134 LYS A O 1
ATOM 1076 N N . ALA A 1 135 ? -0.775 30.906 23.484 1 96.12 135 ALA A N 1
ATOM 1077 C CA . ALA A 1 135 ? -1.733 31.953 23.156 1 96.12 135 ALA A CA 1
ATOM 1078 C C . ALA A 1 135 ? -3.109 31.641 23.734 1 96.12 135 ALA A C 1
ATOM 1080 O O . ALA A 1 135 ? -3.795 32.531 24.234 1 96.12 135 ALA A O 1
ATOM 1081 N N . LEU A 1 136 ? -3.533 30.406 23.656 1 97 136 LEU A N 1
ATOM 1082 C CA . LEU A 1 136 ? -4.824 30.016 24.203 1 97 136 LEU A CA 1
ATOM 1083 C C . LEU A 1 136 ? -4.848 30.219 25.719 1 97 136 LEU A C 1
ATOM 1085 O O . LEU A 1 136 ? -5.844 30.688 26.266 1 97 136 LEU A O 1
ATOM 1089 N N . ILE A 1 137 ? -3.764 29.859 26.344 1 96.12 137 ILE A N 1
ATOM 1090 C CA . ILE A 1 137 ? -3.668 30.016 27.797 1 96.12 137 ILE A CA 1
ATOM 1091 C C . ILE A 1 137 ? -3.691 31.5 28.156 1 96.12 137 ILE A C 1
ATOM 1093 O O . ILE A 1 137 ? -4.336 31.906 29.125 1 96.12 137 ILE A O 1
ATOM 1097 N N . ARG A 1 138 ? -3.031 32.312 27.359 1 95.06 138 ARG A N 1
ATOM 1098 C CA . ARG A 1 138 ? -3.047 33.75 27.562 1 95.06 138 ARG A CA 1
ATOM 1099 C C . ARG A 1 138 ? -4.461 34.312 27.453 1 95.06 138 ARG A C 1
ATOM 1101 O O . ARG A 1 138 ? -4.875 35.156 28.25 1 95.06 138 ARG A O 1
ATOM 1108 N N . LEU A 1 139 ? -5.125 33.875 26.438 1 97.06 139 LEU A N 1
ATOM 1109 C CA . LEU A 1 139 ? -6.504 34.312 26.25 1 97.06 139 LEU A CA 1
ATOM 1110 C C . LEU A 1 139 ? -7.375 33.906 27.438 1 97.06 139 LEU A C 1
ATOM 1112 O O . LEU A 1 139 ? -8.25 34.656 27.859 1 97.06 139 LEU A O 1
ATOM 1116 N N . GLN A 1 140 ? -7.18 32.688 27.891 1 96.75 140 GLN A N 1
ATOM 1117 C CA . GLN A 1 140 ? -7.895 32.188 29.062 1 96.75 140 GLN A CA 1
ATOM 1118 C C . GLN A 1 140 ? -7.738 33.125 30.25 1 96.75 140 GLN A C 1
ATOM 1120 O O . GLN A 1 140 ? -8.727 33.469 30.906 1 96.75 140 GLN A O 1
ATOM 1125 N N . ASP A 1 141 ? -6.551 33.562 30.5 1 95.75 141 ASP A N 1
ATOM 1126 C CA . ASP A 1 141 ? -6.246 34.406 31.641 1 95.75 141 ASP A CA 1
ATOM 1127 C C . ASP A 1 141 ? -6.801 35.812 31.422 1 95.75 141 ASP A C 1
ATOM 1129 O O . ASP A 1 141 ? -7.469 36.375 32.312 1 95.75 141 ASP A O 1
ATOM 1133 N N . THR A 1 142 ? -6.488 36.406 30.266 1 96.31 142 THR A N 1
ATOM 1134 C CA . THR A 1 142 ? -6.836 37.781 30 1 96.31 142 THR A CA 1
ATOM 1135 C C . THR A 1 142 ? -8.352 38 30.047 1 96.31 142 THR A C 1
ATOM 1137 O O . THR A 1 142 ? -8.836 38.969 30.609 1 96.31 142 THR A O 1
ATOM 1140 N N . TYR A 1 143 ? -9.055 37.062 29.516 1 96.88 143 TYR A N 1
ATOM 1141 C CA . TYR A 1 143 ? -10.492 37.25 29.391 1 96.88 143 TYR A CA 1
ATOM 1142 C C . TYR A 1 143 ? -11.25 36.406 30.391 1 96.88 143 TYR A C 1
ATOM 1144 O O . TYR A 1 143 ? -12.469 36.25 30.281 1 96.88 143 TYR A O 1
ATOM 1152 N N . ASN A 1 144 ? -10.547 35.812 31.297 1 95.19 144 ASN A N 1
ATOM 1153 C CA . ASN A 1 144 ? -11.125 35.031 32.375 1 95.19 144 ASN A CA 1
ATOM 1154 C C . ASN A 1 144 ? -12.094 33.969 31.859 1 95.19 144 ASN A C 1
ATOM 1156 O O . ASN A 1 144 ? -13.25 33.938 32.281 1 95.19 144 ASN A O 1
ATOM 1160 N N . LEU A 1 145 ? -11.602 33.188 31 1 96.38 145 LEU A N 1
ATOM 1161 C CA . LEU A 1 145 ? -12.43 32.156 30.391 1 96.38 145 LEU A CA 1
ATOM 1162 C C . LEU A 1 145 ? -12.234 30.797 31.078 1 96.38 145 LEU A C 1
ATOM 1164 O O . LEU A 1 145 ? -11.117 30.453 31.469 1 96.38 145 LEU A O 1
ATOM 1168 N N . ASP A 1 146 ? -13.328 30.109 31.172 1 96.06 146 ASP A N 1
ATOM 1169 C CA . ASP A 1 146 ? -13.227 28.75 31.672 1 96.06 146 ASP A CA 1
ATOM 1170 C C . ASP A 1 146 ? -12.656 27.812 30.609 1 96.06 146 ASP A C 1
ATOM 1172 O O . ASP A 1 146 ? -12.844 28.031 29.406 1 96.06 146 ASP A O 1
ATOM 1176 N N . THR A 1 147 ? -12.008 26.781 31.125 1 97.19 147 THR A N 1
ATOM 1177 C CA . THR A 1 147 ? -11.391 25.812 30.234 1 97.19 147 THR A CA 1
ATOM 1178 C C . THR A 1 147 ? -12.43 25.188 29.312 1 97.19 147 THR A C 1
ATOM 1180 O O . THR A 1 147 ? -12.172 24.969 28.125 1 97.19 147 THR A O 1
ATOM 1183 N N . ASP A 1 148 ? -13.555 24.906 29.812 1 96.44 148 ASP A N 1
ATOM 1184 C CA . ASP A 1 148 ? -14.617 24.266 29.047 1 96.44 148 ASP A CA 1
ATOM 1185 C C . ASP A 1 148 ? -15.109 25.172 27.922 1 96.44 148 ASP A C 1
ATOM 1187 O O . ASP A 1 148 ? -15.445 24.688 26.828 1 96.44 148 ASP A O 1
ATOM 1191 N N . THR A 1 149 ? -15.227 26.375 28.172 1 96 149 THR A N 1
ATOM 1192 C CA . THR A 1 149 ? -15.656 27.359 27.172 1 96 149 THR A CA 1
ATOM 1193 C C . THR A 1 149 ? -14.703 27.359 25.984 1 96 149 THR A C 1
ATOM 1195 O O . THR A 1 149 ? -15.148 27.359 24.828 1 96 149 THR A O 1
ATOM 1198 N N . ILE A 1 150 ? -13.43 27.375 26.266 1 96.69 150 ILE A N 1
ATOM 1199 C CA . ILE A 1 150 ? -12.438 27.359 25.203 1 96.69 150 ILE A CA 1
ATOM 1200 C C . ILE A 1 150 ? -12.461 26.016 24.484 1 96.69 150 ILE A C 1
ATOM 1202 O O . ILE A 1 150 ? -12.406 25.969 23.25 1 96.69 150 ILE A O 1
ATOM 1206 N N . SER A 1 151 ? -12.531 24.938 25.25 1 97 151 SER A N 1
ATOM 1207 C CA . SER A 1 151 ? -12.523 23.594 24.672 1 97 151 SER A CA 1
ATOM 1208 C C . SER A 1 151 ? -13.695 23.391 23.734 1 97 151 SER A C 1
ATOM 1210 O O . SER A 1 151 ? -13.555 22.734 22.688 1 97 151 SER A O 1
ATOM 1212 N N . LYS A 1 152 ? -14.852 23.938 24.047 1 95.94 152 LYS A N 1
ATOM 1213 C CA . LYS A 1 152 ? -16.047 23.781 23.234 1 95.94 152 LYS A CA 1
ATOM 1214 C C . LYS A 1 152 ? -16.094 24.812 22.109 1 95.94 152 LYS A C 1
ATOM 1216 O O . LYS A 1 152 ? -16.891 24.688 21.188 1 95.94 152 LYS A O 1
ATOM 1221 N N . GLY A 1 153 ? -15.211 25.734 22.188 1 94 153 GLY A N 1
ATOM 1222 C CA . GLY A 1 153 ? -15.141 26.766 21.172 1 94 153 GLY A CA 1
ATOM 1223 C C . GLY A 1 153 ? -16.234 27.797 21.281 1 94 153 GLY A C 1
ATOM 1224 O O . GLY A 1 153 ? -16.578 28.469 20.297 1 94 153 GLY A O 1
ATOM 1225 N N . ASN A 1 154 ? -16.797 27.922 22.453 1 93.06 154 ASN A N 1
ATOM 1226 C CA . ASN A 1 154 ? -17.891 28.859 22.672 1 93.06 154 ASN A CA 1
ATOM 1227 C C . ASN A 1 154 ? -17.375 30.25 23.031 1 93.06 154 ASN A C 1
ATOM 1229 O O . ASN A 1 154 ? -17.5 30.688 24.188 1 93.06 154 ASN A O 1
ATOM 1233 N N . LEU A 1 155 ? -16.859 30.938 22.031 1 93.81 155 LEU A N 1
ATOM 1234 C CA . LEU A 1 155 ? -16.328 32.281 22.219 1 93.81 155 LEU A CA 1
ATOM 1235 C C . LEU A 1 155 ? -17.25 33.312 21.594 1 93.81 155 LEU A C 1
ATOM 1237 O O . LEU A 1 155 ? -18.031 33 20.688 1 93.81 155 LEU A O 1
ATOM 1241 N N . PRO A 1 156 ? -17.203 34.438 22.062 1 89.19 156 PRO A N 1
ATOM 1242 C CA . PRO A 1 156 ? -18.094 35.469 21.531 1 89.19 156 PRO A CA 1
ATOM 1243 C C . PRO A 1 156 ? -17.797 35.844 20.078 1 89.19 156 PRO A C 1
ATOM 1245 O O . PRO A 1 156 ? -16.625 35.938 19.703 1 89.19 156 PRO A O 1
ATOM 1248 N N . GLY A 1 157 ? -18.875 36 19.266 1 82.62 157 GLY A N 1
ATOM 1249 C CA . GLY A 1 157 ? -18.719 36.5 17.906 1 82.62 157 GLY A CA 1
ATOM 1250 C C . GLY A 1 157 ? -18.234 35.438 16.922 1 82.62 157 GLY A C 1
ATOM 1251 O O . GLY A 1 157 ? -17.797 35.75 15.82 1 82.62 157 GLY A O 1
ATOM 1252 N N . VAL A 1 158 ? -18.359 34.25 17.297 1 81.62 158 VAL A N 1
ATOM 1253 C CA . VAL A 1 158 ? -17.719 33.188 16.5 1 81.62 158 VAL A CA 1
ATOM 1254 C C . VAL A 1 158 ? -18.625 32.812 15.344 1 81.62 158 VAL A C 1
ATOM 1256 O O . VAL A 1 158 ? -19.844 32.688 15.516 1 81.62 158 VAL A O 1
ATOM 1259 N N . LYS A 1 159 ? -18.047 32.688 14.195 1 80.69 159 LYS A N 1
ATOM 1260 C CA . LYS A 1 159 ? -18.75 32.25 13 1 80.69 159 LYS A CA 1
ATOM 1261 C C . LYS A 1 159 ? -18.484 30.75 12.734 1 80.69 159 LYS A C 1
ATOM 1263 O O . LYS A 1 159 ? -19.391 30.016 12.336 1 80.69 159 LYS A O 1
ATOM 1268 N N . HIS A 1 160 ? -17.297 30.359 12.984 1 86.12 160 HIS A N 1
ATOM 1269 C CA . HIS A 1 160 ? -16.875 28.984 12.734 1 86.12 160 HIS A CA 1
ATOM 1270 C C . HIS A 1 160 ? -16.422 28.297 14.023 1 86.12 160 HIS A C 1
ATOM 1272 O O . HIS A 1 160 ? -15.234 28.359 14.383 1 86.12 160 HIS A O 1
ATOM 1278 N N . LYS A 1 161 ? -17.297 27.547 14.555 1 88.5 161 LYS A N 1
ATOM 1279 C CA . LYS A 1 161 ? -17.031 26.938 15.852 1 88.5 161 LYS A CA 1
ATOM 1280 C C . LYS A 1 161 ? -16.297 25.609 15.703 1 88.5 161 LYS A C 1
ATOM 1282 O O . LYS A 1 161 ? -16.609 24.828 14.797 1 88.5 161 LYS A O 1
ATOM 1287 N N . THR A 1 162 ? -15.281 25.516 16.5 1 92.12 162 THR A N 1
ATOM 1288 C CA . THR A 1 162 ? -14.531 24.266 16.594 1 92.12 162 THR A CA 1
ATOM 1289 C C . THR A 1 162 ? -14.234 23.906 18.047 1 92.12 162 THR A C 1
ATOM 1291 O O . THR A 1 162 ? -14.094 24.797 18.891 1 92.12 162 THR A O 1
ATOM 1294 N N . SER A 1 163 ? -14.242 22.656 18.281 1 95.5 163 SER A N 1
ATOM 1295 C CA . SER A 1 163 ? -13.961 22.203 19.641 1 95.5 163 SER A CA 1
ATOM 1296 C C . SER A 1 163 ? -12.594 21.516 19.719 1 95.5 163 SER A C 1
ATOM 1298 O O . SER A 1 163 ? -12.039 21.109 18.703 1 95.5 163 SER A O 1
ATOM 1300 N N . LEU A 1 164 ? -12.086 21.516 20.906 1 97.5 164 LEU A N 1
ATOM 1301 C CA . LEU A 1 164 ? -10.859 20.781 21.188 1 97.5 164 LEU A CA 1
ATOM 1302 C C . LEU A 1 164 ? -11.164 19.344 21.594 1 97.5 164 LEU A C 1
ATOM 1304 O O . LEU A 1 164 ? -12.141 19.094 22.297 1 97.5 164 LEU A O 1
ATOM 1308 N N . THR A 1 165 ? -10.375 18.469 21.141 1 96.81 165 THR A N 1
ATOM 1309 C CA . THR A 1 165 ? -10.484 17.078 21.578 1 96.81 165 THR A CA 1
ATOM 1310 C C . THR A 1 165 ? -9.766 16.859 22.906 1 96.81 165 THR A C 1
ATOM 1312 O O . THR A 1 165 ? -9.031 17.734 23.375 1 96.81 165 THR A O 1
ATOM 1315 N N . ALA A 1 166 ? -10.039 15.688 23.516 1 97.69 166 ALA A N 1
ATOM 1316 C CA . ALA A 1 166 ? -9.32 15.344 24.75 1 97.69 166 ALA A CA 1
ATOM 1317 C C . ALA A 1 166 ? -7.812 15.375 24.531 1 97.69 166 ALA A C 1
ATOM 1319 O O . ALA A 1 166 ? -7.059 15.789 25.406 1 97.69 166 ALA A O 1
ATOM 1320 N N . GLU A 1 167 ? -7.438 14.969 23.406 1 97.12 167 GLU A N 1
ATOM 1321 C CA . GLU A 1 167 ? -6.02 14.984 23.078 1 97.12 167 GLU A CA 1
ATOM 1322 C C . GLU A 1 167 ? -5.484 16.406 23 1 97.12 167 GLU A C 1
ATOM 1324 O O . GLU A 1 167 ? -4.371 16.688 23.453 1 97.12 167 GLU A O 1
ATOM 1329 N N . ASP A 1 168 ? -6.238 17.266 22.391 1 97.88 168 ASP A N 1
ATOM 1330 C CA . ASP A 1 168 ? -5.855 18.688 22.328 1 97.88 168 ASP A CA 1
ATOM 1331 C C . ASP A 1 168 ? -5.684 19.266 23.734 1 97.88 168 ASP A C 1
ATOM 1333 O O . ASP A 1 168 ? -4.703 19.969 24 1 97.88 168 ASP A O 1
ATOM 1337 N N . CYS A 1 169 ? -6.648 19.016 24.547 1 98.44 169 CYS A N 1
ATOM 1338 C CA . CYS A 1 169 ? -6.598 19.516 25.922 1 98.44 169 CYS A CA 1
ATOM 1339 C C . CYS A 1 169 ? -5.383 18.953 26.656 1 98.44 169 CYS A C 1
ATOM 1341 O O . CYS A 1 169 ? -4.734 19.672 27.422 1 98.44 169 CYS A O 1
ATOM 1343 N N . PHE A 1 170 ? -5.156 17.688 26.469 1 98.25 170 PHE A N 1
ATOM 1344 C CA . PHE A 1 170 ? -3.977 17.062 27.047 1 98.25 170 PHE A CA 1
ATOM 1345 C C . PHE A 1 170 ? -2.707 17.766 26.594 1 98.25 170 PHE A C 1
ATOM 1347 O O . PHE A 1 170 ? -1.804 18.016 27.391 1 98.25 170 PHE A O 1
ATOM 1354 N N . ASP A 1 171 ? -2.639 18.141 25.344 1 96.81 171 ASP A N 1
ATOM 1355 C CA . ASP A 1 171 ? -1.473 18.812 24.781 1 96.81 171 ASP A CA 1
ATOM 1356 C C . ASP A 1 171 ? -1.273 20.188 25.438 1 96.81 171 ASP A C 1
ATOM 1358 O O . ASP A 1 171 ? -0.143 20.578 25.734 1 96.81 171 ASP A O 1
ATOM 1362 N N . LEU A 1 172 ? -2.348 20.875 25.578 1 97.88 172 LEU A N 1
ATOM 1363 C CA . LEU A 1 172 ? -2.275 22.172 26.25 1 97.88 172 LEU A CA 1
ATOM 1364 C C . LEU A 1 172 ? -1.763 22.031 27.672 1 97.88 172 LEU A C 1
ATOM 1366 O O . LEU A 1 172 ? -0.903 22.797 28.109 1 97.88 172 LEU A O 1
ATOM 1370 N N . GLY A 1 173 ? -2.287 21.031 28.391 1 98 173 GLY A N 1
ATOM 1371 C CA . GLY A 1 173 ? -1.819 20.766 29.734 1 98 173 GLY A CA 1
ATOM 1372 C C . GLY A 1 173 ? -0.348 20.406 29.797 1 98 173 GLY A C 1
ATOM 1373 O O . GLY A 1 173 ? 0.363 20.812 30.719 1 98 173 GLY A O 1
ATOM 1374 N N . LYS A 1 174 ? 0.034 19.641 28.875 1 97.19 174 LYS A N 1
ATOM 1375 C CA . LYS A 1 174 ? 1.427 19.203 28.844 1 97.19 174 LYS A CA 1
ATOM 1376 C C . LYS A 1 174 ? 2.365 20.375 28.594 1 97.19 174 LYS A C 1
ATOM 1378 O O . LYS A 1 174 ? 3.449 20.438 29.172 1 97.19 174 LYS A O 1
ATOM 1383 N N . ILE A 1 175 ? 2.002 21.203 27.703 1 96.19 175 ILE A N 1
ATOM 1384 C CA . ILE A 1 175 ? 2.803 22.391 27.422 1 96.19 175 ILE A CA 1
ATOM 1385 C C . ILE A 1 175 ? 2.928 23.25 28.672 1 96.19 175 ILE A C 1
ATOM 1387 O O . ILE A 1 175 ? 4.016 23.719 29 1 96.19 175 ILE A O 1
ATOM 1391 N N . ALA A 1 176 ? 1.856 23.469 29.375 1 96.56 176 ALA A N 1
ATOM 1392 C CA . ALA A 1 176 ? 1.893 24.203 30.641 1 96.56 176 ALA A CA 1
ATOM 1393 C C . ALA A 1 176 ? 2.799 23.5 31.656 1 96.56 176 ALA A C 1
ATOM 1395 O O . ALA A 1 176 ? 3.568 24.141 32.375 1 96.56 176 ALA A O 1
ATOM 1396 N N . TYR A 1 177 ? 2.748 22.188 31.672 1 96.62 177 TYR A N 1
ATOM 1397 C CA . TYR A 1 177 ? 3.535 21.375 32.594 1 96.62 177 TYR A CA 1
ATOM 1398 C C . TYR A 1 177 ? 5.027 21.562 32.344 1 96.62 177 TYR A C 1
ATOM 1400 O O . TYR A 1 177 ? 5.809 21.688 33.312 1 96.62 177 TYR A O 1
ATOM 1408 N N . THR A 1 178 ? 5.402 21.594 31.141 1 95 178 THR A N 1
ATOM 1409 C CA . THR A 1 178 ? 6.809 21.719 30.781 1 95 178 THR A CA 1
ATOM 1410 C C . THR A 1 178 ? 7.375 23.062 31.266 1 95 178 THR A C 1
ATOM 1412 O O . THR A 1 178 ? 8.57 23.172 31.531 1 95 178 THR A O 1
ATOM 1415 N N . GLU A 1 179 ? 6.551 24 31.406 1 90.94 179 GLU A N 1
ATOM 1416 C CA . GLU A 1 179 ? 6.973 25.312 31.875 1 90.94 179 GLU A CA 1
ATOM 1417 C C . GLU A 1 179 ? 6.766 25.438 33.375 1 90.94 179 GLU A C 1
ATOM 1419 O O . GLU A 1 179 ? 6.816 26.547 33.938 1 90.94 179 GLU A O 1
ATOM 1424 N N . ALA A 1 180 ? 6.441 24.375 34.031 1 92.5 180 ALA A N 1
ATOM 1425 C CA . ALA A 1 180 ? 6.203 24.312 35.469 1 92.5 180 ALA A CA 1
ATOM 1426 C C . ALA A 1 180 ? 5.023 25.203 35.875 1 92.5 180 ALA A C 1
ATOM 1428 O O . ALA A 1 180 ? 5.008 25.781 36.969 1 92.5 180 ALA A O 1
ATOM 1429 N N . ASP A 1 181 ? 4.168 25.453 34.906 1 94.38 181 ASP A N 1
ATOM 1430 C CA . ASP A 1 181 ? 2.898 26.125 35.156 1 94.38 181 ASP A CA 1
ATOM 1431 C C . ASP A 1 181 ? 1.83 25.141 35.594 1 94.38 181 ASP A C 1
ATOM 1433 O O . ASP A 1 181 ? 0.968 24.75 34.812 1 94.38 181 ASP A O 1
ATOM 1437 N N . TYR A 1 182 ? 1.815 24.812 36.875 1 95.88 182 TYR A N 1
ATOM 1438 C CA . TYR A 1 182 ? 0.962 23.75 37.406 1 95.88 182 TYR A CA 1
ATOM 1439 C C . TYR A 1 182 ? -0.49 24.203 37.469 1 95.88 182 TYR A C 1
ATOM 1441 O O . TYR A 1 182 ? -1.408 23.375 37.406 1 95.88 182 TYR A O 1
ATOM 1449 N N . TYR A 1 183 ? -0.706 25.516 37.625 1 96.06 183 TYR A N 1
ATOM 1450 C CA . TYR A 1 183 ? -2.064 26.047 37.656 1 96.06 183 TYR A CA 1
ATOM 1451 C C . TYR A 1 183 ? -2.818 25.688 36.375 1 96.06 183 TYR A C 1
ATOM 1453 O O . TYR A 1 183 ? -3.9 25.109 36.438 1 96.06 183 TYR A O 1
ATOM 1461 N N . HIS A 1 184 ? -2.252 26.031 35.281 1 97.38 184 HIS A N 1
ATOM 1462 C CA . HIS A 1 184 ? -2.918 25.766 34.031 1 97.38 184 HIS A CA 1
ATOM 1463 C C . HIS A 1 184 ? -2.877 24.281 33.688 1 97.38 184 HIS A C 1
ATOM 1465 O O . HIS A 1 184 ? -3.793 23.766 33.062 1 97.38 184 HIS A O 1
ATOM 1471 N N . THR A 1 185 ? -1.793 23.578 34.031 1 98.06 185 THR A N 1
ATOM 1472 C CA . THR A 1 185 ? -1.743 22.141 33.844 1 98.06 185 THR A CA 1
ATOM 1473 C C . THR A 1 185 ? -2.959 21.453 34.469 1 98.06 185 THR A C 1
ATOM 1475 O O . THR A 1 185 ? -3.604 20.625 33.812 1 98.06 185 THR A O 1
ATOM 1478 N N . GLU A 1 186 ? -3.199 21.812 35.688 1 97.69 186 GLU A N 1
ATOM 1479 C CA . GLU A 1 186 ? -4.336 21.219 36.375 1 97.69 186 GLU A CA 1
ATOM 1480 C C . GLU A 1 186 ? -5.641 21.469 35.625 1 97.69 186 GLU A C 1
ATOM 1482 O O . GLU A 1 186 ? -6.441 20.547 35.469 1 97.69 186 GLU A O 1
ATOM 1487 N N . LEU A 1 187 ? -5.879 22.672 35.188 1 97.81 187 LEU A N 1
ATOM 1488 C CA . LEU A 1 187 ? -7.113 23.062 34.531 1 97.81 187 LEU A CA 1
ATOM 1489 C C . LEU A 1 187 ? -7.305 22.25 33.25 1 97.81 187 LEU A C 1
ATOM 1491 O O . LEU A 1 187 ? -8.375 21.688 33 1 97.81 187 LEU A O 1
ATOM 1495 N N . TRP A 1 188 ? -6.297 22.141 32.469 1 98.56 188 TRP A N 1
ATOM 1496 C CA . TRP A 1 188 ? -6.426 21.531 31.156 1 98.56 188 TRP A CA 1
ATOM 1497 C C . TRP A 1 188 ? -6.383 20.016 31.25 1 98.56 188 TRP A C 1
ATOM 1499 O O . TRP A 1 188 ? -7.039 19.328 30.469 1 98.56 188 TRP A O 1
ATOM 1509 N N . MET A 1 189 ? -5.613 19.453 32.188 1 98.62 189 MET A N 1
ATOM 1510 C CA . MET A 1 189 ? -5.66 18.016 32.406 1 98.62 189 MET A CA 1
ATOM 1511 C C . MET A 1 189 ? -7.031 17.594 32.906 1 98.62 189 MET A C 1
ATOM 1513 O O . MET A 1 189 ? -7.531 16.516 32.531 1 98.62 189 MET A O 1
ATOM 1517 N N . GLU A 1 190 ? -7.578 18.375 33.781 1 98.25 190 GLU A N 1
ATOM 1518 C CA . GLU A 1 190 ? -8.922 18.078 34.25 1 98.25 190 GLU A CA 1
ATOM 1519 C C . GLU A 1 190 ? -9.93 18.078 33.125 1 98.25 190 GLU A C 1
ATOM 1521 O O . GLU A 1 190 ? -10.867 17.281 33.094 1 98.25 190 GLU A O 1
ATOM 1526 N N . GLN A 1 191 ? -9.797 19.031 32.281 1 98.38 191 GLN A N 1
ATOM 1527 C CA . GLN A 1 191 ? -10.688 19.094 31.125 1 98.38 191 GLN A CA 1
ATOM 1528 C C . GLN A 1 191 ? -10.523 17.859 30.25 1 98.38 191 GLN A C 1
ATOM 1530 O O . GLN A 1 191 ? -11.516 17.297 29.781 1 98.38 191 GLN A O 1
ATOM 1535 N N . ALA A 1 192 ? -9.312 17.484 29.938 1 98.44 192 ALA A N 1
ATOM 1536 C CA . ALA A 1 192 ? -9.047 16.266 29.156 1 98.44 192 ALA A CA 1
ATOM 1537 C C . ALA A 1 192 ? -9.68 15.047 29.812 1 98.44 192 ALA A C 1
ATOM 1539 O O . ALA A 1 192 ? -10.305 14.227 29.141 1 98.44 192 ALA A O 1
ATOM 1540 N N . LEU A 1 193 ? -9.492 14.922 31.125 1 98.25 193 LEU A N 1
ATOM 1541 C CA . LEU A 1 193 ? -10.031 13.797 31.875 1 98.25 193 LEU A CA 1
ATOM 1542 C C . LEU A 1 193 ? -11.555 13.781 31.812 1 98.25 193 LEU A C 1
ATOM 1544 O O . LEU A 1 193 ? -12.164 12.719 31.656 1 98.25 193 LEU A O 1
ATOM 1548 N N . ARG A 1 194 ? -12.148 14.914 31.984 1 97.88 194 ARG A N 1
ATOM 1549 C CA . ARG A 1 194 ? -13.602 15.023 31.906 1 97.88 194 ARG A CA 1
ATOM 1550 C C . ARG A 1 194 ? -14.125 14.523 30.562 1 97.88 194 ARG A C 1
ATOM 1552 O O . ARG A 1 194 ? -15.117 13.797 30.516 1 97.88 194 ARG A O 1
ATOM 1559 N N . GLN A 1 195 ? -13.508 14.938 29.484 1 97.81 195 GLN A N 1
ATOM 1560 C CA . GLN A 1 195 ? -13.922 14.523 28.156 1 97.81 195 GLN A CA 1
ATOM 1561 C C . GLN A 1 195 ? -13.758 13.016 27.969 1 97.81 195 GLN A C 1
ATOM 1563 O O . GLN A 1 195 ? -14.594 12.359 27.344 1 97.81 195 GLN A O 1
ATOM 1568 N N . LEU A 1 196 ? -12.672 12.5 28.5 1 97.5 196 LEU A N 1
ATOM 1569 C CA . LEU A 1 196 ? -12.453 11.062 28.422 1 97.5 196 LEU A CA 1
ATOM 1570 C C . LEU A 1 196 ? -13.484 10.305 29.25 1 97.5 196 LEU A C 1
ATOM 1572 O O . LEU A 1 196 ? -13.984 9.258 28.828 1 97.5 196 LEU A O 1
ATOM 1576 N N . ASP A 1 197 ? -13.789 10.797 30.359 1 97.06 197 ASP A N 1
ATOM 1577 C CA . ASP A 1 197 ? -14.773 10.172 31.234 1 97.06 197 ASP A CA 1
ATOM 1578 C C . ASP A 1 197 ? -16.172 10.195 30.609 1 97.06 197 ASP A C 1
ATOM 1580 O O . ASP A 1 197 ? -16.984 9.32 30.891 1 97.06 197 ASP A O 1
ATOM 1584 N N . GLU A 1 198 ? -16.406 11.148 29.812 1 96.69 198 GLU A N 1
ATOM 1585 C CA . GLU A 1 198 ? -17.703 11.266 29.141 1 96.69 198 GLU A CA 1
ATOM 1586 C C . GLU A 1 198 ? -17.766 10.352 27.922 1 96.69 198 GLU A C 1
ATOM 1588 O O . GLU A 1 198 ? -18.797 10.297 27.234 1 96.69 198 GLU A O 1
ATOM 1593 N N . GLY A 1 199 ? -16.688 9.672 27.562 1 95.44 199 GLY A N 1
ATOM 1594 C CA . GLY A 1 199 ? -16.734 8.625 26.547 1 95.44 199 GLY A CA 1
ATOM 1595 C C . GLY A 1 199 ? -16.094 9.023 25.234 1 95.44 199 GLY A C 1
ATOM 1596 O O . GLY A 1 199 ? -16.25 8.328 24.234 1 95.44 199 GLY A O 1
ATOM 1597 N N . GLU A 1 200 ? -15.383 10.133 25.203 1 95.25 200 GLU A N 1
ATOM 1598 C CA . GLU A 1 200 ? -14.719 10.523 23.969 1 95.25 200 GLU A CA 1
ATOM 1599 C C . GLU A 1 200 ? -13.609 9.539 23.609 1 95.25 200 GLU A C 1
ATOM 1601 O O . GLU A 1 200 ? -12.797 9.164 24.453 1 95.25 200 GLU A O 1
ATOM 1606 N N . GLU A 1 201 ? -13.711 9.039 22.453 1 92.19 201 GLU A N 1
ATOM 1607 C CA . GLU A 1 201 ? -12.633 8.18 21.969 1 92.19 201 GLU A CA 1
ATOM 1608 C C . GLU A 1 201 ? -11.391 9 21.625 1 92.19 201 GLU A C 1
ATOM 1610 O O . GLU A 1 201 ? -11.484 10.031 20.969 1 92.19 201 GLU A O 1
ATOM 1615 N N . SER A 1 202 ? -10.242 8.586 22.219 1 92.19 202 SER A N 1
ATOM 1616 C CA . SER A 1 202 ? -9.008 9.344 22.031 1 92.19 202 SER A CA 1
ATOM 1617 C C . SER A 1 202 ? -7.793 8.422 22.016 1 92.19 202 SER A C 1
ATOM 1619 O O . SER A 1 202 ? -7.867 7.281 22.484 1 92.19 202 SER A O 1
ATOM 1621 N N . SER A 1 203 ? -6.781 8.938 21.438 1 88.5 203 SER A N 1
ATOM 1622 C CA . SER A 1 203 ? -5.508 8.219 21.453 1 88.5 203 SER A CA 1
ATOM 1623 C C . SER A 1 203 ? -4.805 8.383 22.797 1 88.5 203 SER A C 1
ATOM 1625 O O . SER A 1 203 ? -3.902 7.609 23.125 1 88.5 203 SER A O 1
ATOM 1627 N N . VAL A 1 204 ? -5.203 9.383 23.531 1 93 204 VAL A N 1
ATOM 1628 C CA . VAL A 1 204 ? -4.582 9.617 24.844 1 93 204 VAL A CA 1
ATOM 1629 C C . VAL A 1 204 ? -5.219 8.711 25.891 1 93 204 VAL A C 1
ATOM 1631 O O . VAL A 1 204 ? -6.445 8.617 25.969 1 93 204 VAL A O 1
ATOM 1634 N N . ASP A 1 205 ? -4.371 8.156 26.656 1 92.62 205 ASP A N 1
ATOM 1635 C CA . ASP A 1 205 ? -4.797 7.242 27.703 1 92.62 205 ASP A CA 1
ATOM 1636 C C . ASP A 1 205 ? -5.188 8 28.969 1 92.62 205 ASP A C 1
ATOM 1638 O O . ASP A 1 205 ? -4.531 8.977 29.344 1 92.62 205 ASP A O 1
ATOM 1642 N N . LYS A 1 206 ? -6.16 7.531 29.625 1 96.38 206 LYS A N 1
ATOM 1643 C CA . LYS A 1 206 ? -6.598 8.125 30.891 1 96.38 206 LYS A CA 1
ATOM 1644 C C . LYS A 1 206 ? -5.5 8.055 31.953 1 96.38 206 LYS A C 1
ATOM 1646 O O . LYS A 1 206 ? -5.359 8.969 32.75 1 96.38 206 LYS A O 1
ATOM 1651 N N . VAL A 1 207 ? -4.762 7.008 31.875 1 96.94 207 VAL A N 1
ATOM 1652 C CA . VAL A 1 207 ? -3.691 6.785 32.844 1 96.94 207 VAL A CA 1
ATOM 1653 C C . VAL A 1 207 ? -2.656 7.902 32.719 1 96.94 207 VAL A C 1
ATOM 1655 O O . VAL A 1 207 ? -2.174 8.406 33.75 1 96.94 207 VAL A O 1
ATOM 1658 N N . MET A 1 208 ? -2.363 8.273 31.562 1 96.81 208 MET A N 1
ATOM 1659 C CA . MET A 1 208 ? -1.38 9.328 31.328 1 96.81 208 MET A CA 1
ATOM 1660 C C . MET A 1 208 ? -1.889 10.672 31.859 1 96.81 208 MET A C 1
ATOM 1662 O O . MET A 1 208 ? -1.135 11.43 32.469 1 96.81 208 MET A O 1
ATOM 1666 N N . VAL A 1 209 ? -3.143 10.969 31.578 1 98.19 209 VAL A N 1
ATOM 1667 C CA . VAL A 1 209 ? -3.75 12.219 32.031 1 98.19 209 VAL A CA 1
ATOM 1668 C C . VAL A 1 209 ? -3.756 12.266 33.562 1 98.19 209 VAL A C 1
ATOM 1670 O O . VAL A 1 209 ? -3.4 13.281 34.156 1 98.19 209 VAL A O 1
ATOM 1673 N N . LEU A 1 210 ? -4.137 11.164 34.156 1 98.12 210 LEU A N 1
ATOM 1674 C CA . LEU A 1 210 ? -4.211 11.07 35.625 1 98.12 210 LEU A CA 1
ATOM 1675 C C . LEU A 1 210 ? -2.828 11.211 36.25 1 98.12 210 LEU A C 1
ATOM 1677 O O . LEU A 1 210 ? -2.689 11.766 37.344 1 98.12 210 LEU A O 1
ATOM 1681 N N . ASP A 1 211 ? -1.873 10.688 35.594 1 97.44 211 ASP A N 1
ATOM 1682 C CA . ASP A 1 211 ? -0.5 10.789 36.062 1 97.44 211 ASP A CA 1
ATOM 1683 C C . ASP A 1 211 ? -0.064 12.25 36.188 1 97.44 211 ASP A C 1
ATOM 1685 O O . ASP A 1 211 ? 0.407 12.695 37.219 1 97.44 211 ASP A O 1
ATOM 1689 N N . TYR A 1 212 ? -0.25 12.992 35.094 1 97.38 212 TYR A N 1
ATOM 1690 C CA . TYR A 1 212 ? 0.092 14.414 35.094 1 97.38 212 TYR A CA 1
ATOM 1691 C C . TYR A 1 212 ? -0.76 15.18 36.094 1 97.38 212 TYR A C 1
ATOM 1693 O O . TYR A 1 212 ? -0.254 16.047 36.812 1 97.38 212 TYR A O 1
ATOM 1701 N N . LEU A 1 213 ? -2.027 14.883 36.125 1 98.06 213 LEU A N 1
ATOM 1702 C CA . LEU A 1 213 ? -2.984 15.617 36.938 1 98.06 213 LEU A CA 1
ATOM 1703 C C . LEU A 1 213 ? -2.711 15.414 38.438 1 98.06 213 LEU A C 1
ATOM 1705 O O . LEU A 1 213 ? -2.73 16.359 39.219 1 98.06 213 LEU A O 1
ATOM 1709 N N . SER A 1 214 ? -2.467 14.195 38.875 1 96.88 214 SER A N 1
ATOM 1710 C CA . SER A 1 214 ? -2.24 13.906 40.281 1 96.88 214 SER A CA 1
ATOM 1711 C C . SER A 1 214 ? -1.01 14.633 40.812 1 96.88 214 SER A C 1
ATOM 1713 O O . SER A 1 214 ? -1.048 15.227 41.875 1 96.88 214 SER A O 1
ATOM 1715 N N . TYR A 1 215 ? 0.045 14.555 40.062 1 95.44 215 TYR A N 1
ATOM 1716 C CA . TYR A 1 215 ? 1.269 15.242 40.469 1 95.44 215 TYR A CA 1
ATOM 1717 C C . TYR A 1 215 ? 1.057 16.75 40.531 1 95.44 215 TYR A C 1
ATOM 1719 O O . TYR A 1 215 ? 1.519 17.406 41.469 1 95.44 215 TYR A O 1
ATOM 1727 N N . THR A 1 216 ? 0.415 17.281 39.531 1 96.69 216 THR A N 1
ATOM 1728 C CA . THR A 1 216 ? 0.17 18.719 39.438 1 96.69 216 THR A CA 1
ATOM 1729 C C . THR A 1 216 ? -0.694 19.188 40.594 1 96.69 216 THR A C 1
ATOM 1731 O O . THR A 1 216 ? -0.435 20.25 41.188 1 96.69 216 THR A O 1
ATOM 1734 N N . VAL A 1 217 ? -1.705 18.5 40.906 1 96.31 217 VAL A N 1
ATOM 1735 C CA . VAL A 1 217 ? -2.605 18.859 42 1 96.31 217 VAL A CA 1
ATOM 1736 C C . VAL A 1 217 ? -1.841 18.844 43.312 1 96.31 217 VAL A C 1
ATOM 1738 O O . VAL A 1 217 ? -2.078 19.688 44.188 1 96.31 217 VAL A O 1
ATOM 1741 N N . TYR A 1 218 ? -0.963 17.891 43.469 1 94.56 218 TYR A N 1
ATOM 1742 C CA . TYR A 1 218 ? -0.106 17.859 44.656 1 94.56 218 TYR A CA 1
ATOM 1743 C C . TYR A 1 218 ? 0.764 19.109 44.719 1 94.56 218 TYR A C 1
ATOM 1745 O O . TYR A 1 218 ? 0.875 19.734 45.781 1 94.56 218 TYR A O 1
ATOM 1753 N N . GLN A 1 219 ? 1.395 19.406 43.594 1 93.75 219 GLN A N 1
ATOM 1754 C CA . GLN A 1 219 ? 2.248 20.594 43.562 1 93.75 219 GLN A CA 1
ATOM 1755 C C . GLN A 1 219 ? 1.458 21.859 43.906 1 93.75 219 GLN A C 1
ATOM 1757 O O . GLN A 1 219 ? 2.014 22.812 44.438 1 93.75 219 GLN A O 1
ATOM 1762 N N . GLN A 1 220 ? 0.155 21.781 43.562 1 94.12 220 GLN A N 1
ATOM 1763 C CA . GLN A 1 220 ? -0.719 22.922 43.844 1 94.12 220 GLN A CA 1
ATOM 1764 C C . GLN A 1 220 ? -1.177 22.938 45.281 1 94.12 220 GLN A C 1
ATOM 1766 O O . GLN A 1 220 ? -1.864 23.875 45.719 1 94.12 220 GLN A O 1
ATOM 1771 N N . GLY A 1 221 ? -0.807 21.875 46.094 1 91.25 221 GLY A N 1
ATOM 1772 C CA . GLY A 1 221 ? -1.023 21.875 47.531 1 91.25 221 GLY A CA 1
ATOM 1773 C C . GLY A 1 221 ? -2.254 21.094 47.938 1 91.25 221 GLY A C 1
ATOM 1774 O O . GLY A 1 221 ? -2.689 21.188 49.094 1 91.25 221 GLY A O 1
ATOM 1775 N N . ASP A 1 222 ? -2.838 20.438 47.094 1 93.25 222 ASP A N 1
ATOM 1776 C CA . ASP A 1 222 ? -4.02 19.656 47.406 1 93.25 222 ASP A CA 1
ATOM 1777 C C . ASP A 1 222 ? -3.672 18.172 47.5 1 93.25 222 ASP A C 1
ATOM 1779 O O . ASP A 1 222 ? -3.908 17.406 46.562 1 93.25 222 ASP A O 1
ATOM 1783 N N . LEU A 1 223 ? -3.262 17.781 48.594 1 93.38 223 LEU A N 1
ATOM 1784 C CA . LEU A 1 223 ? -2.77 16.422 48.812 1 93.38 223 LEU A CA 1
ATOM 1785 C C . LEU A 1 223 ? -3.908 15.414 48.75 1 93.38 223 LEU A C 1
ATOM 1787 O O . LEU A 1 223 ? -3.744 14.328 48.156 1 93.38 223 LEU A O 1
ATOM 1791 N N . ASP A 1 224 ? -5.043 15.711 49.281 1 94.12 224 ASP A N 1
ATOM 1792 C CA . ASP A 1 224 ? -6.176 14.789 49.312 1 94.12 224 ASP A CA 1
ATOM 1793 C C . ASP A 1 224 ? -6.633 14.438 47.906 1 94.12 224 ASP A C 1
ATOM 1795 O O . ASP A 1 224 ? -6.844 13.266 47.594 1 94.12 224 ASP A O 1
ATOM 1799 N N . LYS A 1 225 ? -6.777 15.461 47.156 1 95.75 225 LYS A N 1
ATOM 1800 C CA . LYS A 1 225 ? -7.199 15.234 45.781 1 95.75 225 LYS A CA 1
ATOM 1801 C C . LYS A 1 225 ? -6.133 14.477 45 1 95.75 225 LYS A C 1
ATOM 1803 O O . LYS A 1 225 ? -6.453 13.625 44.188 1 95.75 225 LYS A O 1
ATOM 1808 N N . ALA A 1 226 ? -4.883 14.797 45.219 1 96.5 226 ALA A N 1
ATOM 1809 C CA . ALA A 1 226 ? -3.779 14.102 44.562 1 96.5 226 ALA A CA 1
ATOM 1810 C C . ALA A 1 226 ? -3.809 12.609 44.875 1 96.5 226 ALA A C 1
ATOM 1812 O O . ALA A 1 226 ? -3.58 11.773 43.969 1 96.5 226 ALA A O 1
ATOM 1813 N N . LEU A 1 227 ? -4.09 12.312 46.125 1 95.88 227 LEU A N 1
ATOM 1814 C CA . LEU A 1 227 ? -4.176 10.922 46.562 1 95.88 227 LEU A CA 1
ATOM 1815 C C . LEU A 1 227 ? -5.324 10.203 45.844 1 95.88 227 LEU A C 1
ATOM 1817 O O . LEU A 1 227 ? -5.164 9.078 45.375 1 95.88 227 LEU A O 1
ATOM 1821 N N . MET A 1 228 ? -6.484 10.828 45.812 1 96.88 228 MET A N 1
ATOM 1822 C CA . MET A 1 228 ? -7.652 10.25 45.156 1 96.88 228 MET A CA 1
ATOM 1823 C C . MET A 1 228 ? -7.371 9.969 43.688 1 96.88 228 MET A C 1
ATOM 1825 O O . MET A 1 228 ? -7.73 8.906 43.156 1 96.88 228 MET A O 1
ATOM 1829 N N . LEU A 1 229 ? -6.766 10.891 43 1 97.81 229 LEU A N 1
ATOM 1830 C CA . LEU A 1 229 ? -6.449 10.742 41.594 1 97.81 229 LEU A CA 1
ATOM 1831 C C . LEU A 1 229 ? -5.43 9.633 41.375 1 97.81 229 LEU A C 1
ATOM 1833 O O . LEU A 1 229 ? -5.512 8.891 40.375 1 97.81 229 LEU A O 1
ATOM 1837 N N . THR A 1 230 ? -4.453 9.523 42.219 1 97.5 230 THR A N 1
ATOM 1838 C CA . THR A 1 230 ? -3.449 8.469 42.125 1 97.5 230 THR A CA 1
ATOM 1839 C C . THR A 1 230 ? -4.086 7.094 42.281 1 97.5 230 THR A C 1
ATOM 1841 O O . THR A 1 230 ? -3.736 6.145 41.594 1 97.5 230 THR A O 1
ATOM 1844 N N . LYS A 1 231 ? -4.988 7.012 43.219 1 97.38 231 LYS A N 1
ATOM 1845 C CA . LYS A 1 231 ? -5.703 5.754 43.406 1 97.38 231 LYS A CA 1
ATOM 1846 C C . LYS A 1 231 ? -6.512 5.379 42.156 1 97.38 231 LYS A C 1
ATOM 1848 O O . LYS A 1 231 ? -6.555 4.207 41.781 1 97.38 231 LYS A O 1
ATOM 1853 N N . ARG A 1 232 ? -7.164 6.324 41.625 1 97.5 232 ARG A N 1
ATOM 1854 C CA . ARG A 1 232 ? -7.906 6.094 40.375 1 97.5 232 ARG A CA 1
ATOM 1855 C C . ARG A 1 232 ? -6.98 5.605 39.281 1 97.5 232 ARG A C 1
ATOM 1857 O O . ARG A 1 232 ? -7.336 4.699 38.5 1 97.5 232 ARG A O 1
ATOM 1864 N N . LEU A 1 233 ? -5.832 6.219 39.125 1 97.69 233 LEU A N 1
ATOM 1865 C CA . LEU A 1 233 ? -4.82 5.809 38.156 1 97.69 233 LEU A CA 1
ATOM 1866 C C . LEU A 1 233 ? -4.438 4.348 38.375 1 97.69 233 LEU A C 1
ATOM 1868 O O . LEU A 1 233 ? -4.387 3.576 37.406 1 97.69 233 LEU A O 1
ATOM 1872 N N . LEU A 1 234 ? -4.242 3.977 39.562 1 97.06 234 LEU A N 1
ATOM 1873 C CA . LEU A 1 234 ? -3.768 2.633 39.875 1 97.06 234 LEU A CA 1
ATOM 1874 C C . LEU A 1 234 ? -4.895 1.612 39.75 1 97.06 234 LEU A C 1
ATOM 1876 O O . LEU A 1 234 ? -4.637 0.414 39.625 1 97.06 234 LEU A O 1
ATOM 1880 N N . GLN A 1 235 ? -6.145 1.978 39.781 1 97.25 235 GLN A N 1
ATOM 1881 C CA . GLN A 1 235 ? -7.27 1.102 39.469 1 97.25 235 GLN A CA 1
ATOM 1882 C C . GLN A 1 235 ? -7.266 0.724 38 1 97.25 235 GLN A C 1
ATOM 1884 O O . GLN A 1 235 ? -7.633 -0.396 37.625 1 97.25 235 GLN A O 1
ATOM 1889 N N . LEU A 1 236 ? -6.863 1.683 37.219 1 96.81 236 LEU A N 1
ATOM 1890 C CA . LEU A 1 236 ? -6.812 1.453 35.781 1 96.81 236 LEU A CA 1
ATOM 1891 C C . LEU A 1 236 ? -5.547 0.695 35.406 1 96.81 236 LEU A C 1
ATOM 1893 O O . LEU A 1 236 ? -5.578 -0.158 34.5 1 96.81 236 LEU A O 1
ATOM 1897 N N . ASP A 1 237 ? -4.434 1.048 36.062 1 97.19 237 ASP A N 1
ATOM 1898 C CA . ASP A 1 237 ? -3.148 0.399 35.844 1 97.19 237 ASP A CA 1
ATOM 1899 C C . ASP A 1 237 ? -2.424 0.117 37.156 1 97.19 237 ASP A C 1
ATOM 1901 O O . ASP A 1 237 ? -1.562 0.894 37.562 1 97.19 237 ASP A O 1
ATOM 1905 N N . PRO A 1 238 ? -2.604 -0.946 37.656 1 96.19 238 PRO A N 1
ATOM 1906 C CA . PRO A 1 238 ? -2.061 -1.279 38.969 1 96.19 238 PRO A CA 1
ATOM 1907 C C . PRO A 1 238 ? -0.537 -1.374 38.969 1 96.19 238 PRO A C 1
ATOM 1909 O O . PRO A 1 238 ? 0.091 -1.225 40.031 1 96.19 238 PRO A O 1
ATOM 1912 N N . GLU A 1 239 ? 0.039 -1.597 37.875 1 95.94 239 GLU A N 1
ATOM 1913 C CA . GLU A 1 239 ? 1.481 -1.812 37.812 1 95.94 239 GLU A CA 1
ATOM 1914 C C . GLU A 1 239 ? 2.219 -0.525 37.438 1 95.94 239 GLU A C 1
ATOM 1916 O O . GLU A 1 239 ? 3.438 -0.53 37.281 1 95.94 239 GLU A O 1
ATOM 1921 N N . HIS A 1 240 ? 1.507 0.507 37.438 1 95.62 240 HIS A N 1
ATOM 1922 C CA . HIS A 1 240 ? 2.129 1.771 37.062 1 95.62 240 HIS A CA 1
ATOM 1923 C C . HIS A 1 240 ? 3.197 2.178 38.062 1 95.62 240 HIS A C 1
ATOM 1925 O O . HIS A 1 240 ? 2.898 2.393 39.25 1 95.62 240 HIS A O 1
ATOM 1931 N N . GLN A 1 241 ? 4.418 2.348 37.688 1 94.69 241 GLN A N 1
ATOM 1932 C CA . GLN A 1 241 ? 5.559 2.527 38.562 1 94.69 241 GLN A CA 1
ATOM 1933 C C . GLN A 1 241 ? 5.477 3.861 39.312 1 94.69 241 GLN A C 1
ATOM 1935 O O . GLN A 1 241 ? 5.562 3.902 40.531 1 94.69 241 GLN A O 1
ATOM 1940 N N . ARG A 1 242 ? 5.332 4.93 38.594 1 94 242 ARG A N 1
ATOM 1941 C CA . ARG A 1 242 ? 5.301 6.258 39.188 1 94 242 ARG A CA 1
ATOM 1942 C C . ARG A 1 242 ? 4.078 6.418 40.094 1 94 242 ARG A C 1
ATOM 1944 O O . ARG A 1 242 ? 4.156 7.062 41.125 1 94 242 ARG A O 1
ATOM 1951 N N . GLY A 1 243 ? 2.979 5.875 39.688 1 94.06 243 GLY A N 1
ATOM 1952 C CA . GLY A 1 243 ? 1.763 5.922 40.5 1 94.06 243 GLY A CA 1
ATOM 1953 C C . GLY A 1 243 ? 1.92 5.281 41.875 1 94.06 243 GLY A C 1
ATOM 1954 O O . GLY A 1 243 ? 1.479 5.84 42.875 1 94.06 243 GLY A O 1
ATOM 1955 N N . ASN A 1 244 ? 2.514 4.164 41.844 1 95.69 244 ASN A N 1
ATOM 1956 C CA . ASN A 1 244 ? 2.746 3.465 43.094 1 95.69 244 ASN A CA 1
ATOM 1957 C C . ASN A 1 244 ? 3.705 4.238 44 1 95.69 244 ASN A C 1
ATOM 1959 O O . ASN A 1 244 ? 3.518 4.281 45.219 1 95.69 244 ASN A O 1
ATOM 1963 N N . GLY A 1 245 ? 4.738 4.727 43.375 1 94.44 245 GLY A N 1
ATOM 1964 C CA . GLY A 1 245 ? 5.652 5.559 44.156 1 94.44 245 GLY A CA 1
ATOM 1965 C C . GLY A 1 245 ? 4.984 6.773 44.781 1 94.44 245 GLY A C 1
ATOM 1966 O O . GLY A 1 245 ? 5.223 7.098 45.938 1 94.44 245 GLY A O 1
ATOM 1967 N N . ASN A 1 246 ? 4.207 7.457 43.969 1 93.69 246 ASN A N 1
ATOM 1968 C CA . ASN A 1 246 ? 3.496 8.641 44.438 1 93.69 246 ASN A CA 1
ATOM 1969 C C . ASN A 1 246 ? 2.52 8.305 45.562 1 93.69 246 ASN A C 1
ATOM 1971 O O . ASN A 1 246 ? 2.367 9.078 46.5 1 93.69 246 ASN A O 1
ATOM 1975 N N . LEU A 1 247 ? 1.855 7.195 45.406 1 94.56 247 LEU A N 1
ATOM 1976 C CA . LEU A 1 247 ? 0.911 6.777 46.438 1 94.56 247 LEU A CA 1
ATOM 1977 C C . LEU A 1 247 ? 1.605 6.633 47.781 1 94.56 247 LEU A C 1
ATOM 1979 O O . LEU A 1 247 ? 1.123 7.152 48.781 1 94.56 247 LEU A O 1
ATOM 1983 N N . ARG A 1 248 ? 2.656 5.949 47.781 1 94.12 248 ARG A N 1
ATOM 1984 C CA . ARG A 1 248 ? 3.422 5.762 49.031 1 94.12 248 ARG A CA 1
ATOM 1985 C C . ARG A 1 248 ? 3.871 7.102 49.594 1 94.12 248 ARG A C 1
ATOM 1987 O O . ARG A 1 248 ? 3.803 7.32 50.812 1 94.12 248 ARG A O 1
ATOM 1994 N N . TYR A 1 249 ? 4.355 7.898 48.719 1 93.81 249 TYR A N 1
ATOM 1995 C CA . TYR A 1 249 ? 4.852 9.203 49.156 1 93.81 249 TYR A CA 1
ATOM 1996 C C . TYR A 1 249 ? 3.73 10.055 49.75 1 93.81 249 TYR A C 1
ATOM 1998 O O . TYR A 1 249 ? 3.9 10.672 50.781 1 93.81 249 TYR A O 1
ATOM 2006 N N . PHE A 1 250 ? 2.602 10.18 49.062 1 92.81 250 PHE A N 1
ATOM 2007 C CA . PHE A 1 250 ? 1.476 10.984 49.531 1 92.81 250 PHE A CA 1
ATOM 2008 C C . PHE A 1 250 ? 0.947 10.477 50.844 1 92.81 250 PHE A C 1
ATOM 2010 O O . PHE A 1 250 ? 0.596 11.266 51.719 1 92.81 250 PHE A O 1
ATOM 2017 N N . GLU A 1 251 ? 0.901 9.211 50.938 1 91.94 251 GLU A N 1
ATOM 2018 C CA . GLU A 1 251 ? 0.461 8.617 52.219 1 91.94 251 GLU A CA 1
ATOM 2019 C C . GLU A 1 251 ? 1.438 8.938 53.344 1 91.94 251 GLU A C 1
ATOM 2021 O O . GLU A 1 251 ? 1.024 9.188 54.469 1 91.94 251 GLU A O 1
ATOM 2026 N N . TYR A 1 252 ? 2.629 8.852 53 1 91.56 252 TYR A N 1
ATOM 2027 C CA . TYR A 1 252 ? 3.66 9.188 53.969 1 91.56 252 TYR A CA 1
ATOM 2028 C C . TYR A 1 252 ? 3.496 10.617 54.469 1 91.56 252 TYR A C 1
ATOM 2030 O O . TYR A 1 252 ? 3.541 10.875 55.688 1 91.56 252 TYR A O 1
ATOM 2038 N N . ILE A 1 253 ? 3.334 11.523 53.594 1 90.75 253 ILE A N 1
ATOM 2039 C CA . ILE A 1 253 ? 3.174 12.93 53.938 1 90.75 253 ILE A CA 1
ATOM 2040 C C . ILE A 1 253 ? 1.909 13.109 54.781 1 90.75 253 ILE A C 1
ATOM 2042 O O . ILE A 1 253 ? 1.895 13.898 55.719 1 90.75 253 ILE A O 1
ATOM 2046 N N . MET A 1 254 ? 0.867 12.461 54.438 1 89 254 MET A N 1
ATOM 2047 C CA . MET A 1 254 ? -0.404 12.555 55.156 1 89 254 MET A CA 1
ATOM 2048 C C . MET A 1 254 ? -0.259 12.055 56.594 1 89 254 MET A C 1
ATOM 2050 O O . MET A 1 254 ? -0.861 12.609 57.531 1 89 254 MET A O 1
ATOM 2054 N N . SER A 1 255 ? 0.489 11.055 56.781 1 88 255 SER A N 1
ATOM 2055 C CA . SER A 1 255 ? 0.71 10.492 58.125 1 88 255 SER A CA 1
ATOM 2056 C C . SER A 1 255 ? 1.559 11.43 58.969 1 88 255 SER A C 1
ATOM 2058 O O . SER A 1 255 ? 1.321 11.562 60.156 1 88 255 SER A O 1
ATOM 2060 N N . LYS A 1 256 ? 2.463 12.016 58.438 1 86.19 256 LYS A N 1
ATOM 2061 C CA . LYS A 1 256 ? 3.322 12.945 59.156 1 86.19 256 LYS A CA 1
ATOM 2062 C C . LYS A 1 256 ? 2.545 14.18 59.594 1 86.19 256 LYS A C 1
ATOM 2064 O O . LYS A 1 256 ? 2.766 14.703 60.688 1 86.19 256 LYS A O 1
ATOM 2069 N N . GLU A 1 257 ? 1.682 14.609 58.75 1 79.12 257 GLU A N 1
ATOM 2070 C CA . GLU A 1 257 ? 0.867 15.773 59.062 1 79.12 257 GLU A CA 1
ATOM 2071 C C . GLU A 1 257 ? -0.121 15.469 60.188 1 79.12 257 GLU A C 1
ATOM 2073 O O . GLU A 1 257 ? -0.41 16.328 61.031 1 79.12 257 GLU A O 1
ATOM 2078 N N . SER A 1 258 ? -0.627 14.32 60.188 1 76.19 258 SER A N 1
ATOM 2079 C CA . SER A 1 258 ? -1.546 13.898 61.25 1 76.19 258 SER A CA 1
ATOM 2080 C C . SER A 1 258 ? -0.83 13.758 62.594 1 76.19 258 SER A C 1
ATOM 2082 O O . SER A 1 258 ? -1.387 14.102 63.625 1 76.19 258 SER A O 1
ATOM 2084 N N . ASN A 1 259 ? 0.325 13.297 62.625 1 66.56 259 ASN A N 1
ATOM 2085 C CA . ASN A 1 259 ? 1.101 13.141 63.844 1 66.56 259 ASN A CA 1
ATOM 2086 C C . ASN A 1 259 ? 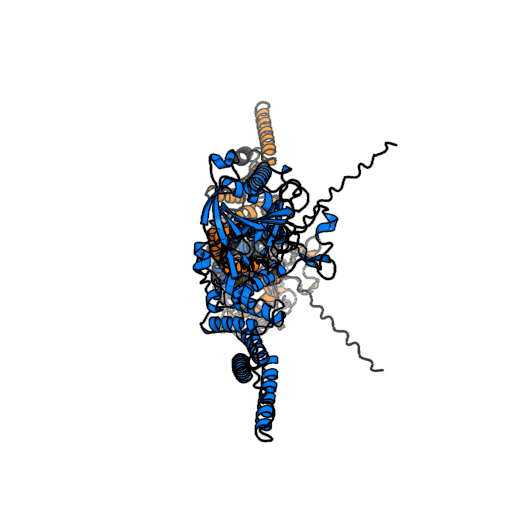1.577 14.492 64.375 1 66.56 259 ASN A C 1
ATOM 2088 O O . ASN A 1 259 ? 1.703 14.672 65.562 1 66.56 259 ASN A O 1
ATOM 2092 N N . LYS A 1 260 ? 1.799 15.492 63.531 1 59.72 260 LYS A N 1
ATOM 2093 C CA . LYS A 1 260 ? 2.186 16.812 64 1 59.72 260 LYS A CA 1
ATOM 2094 C C . LYS A 1 260 ? 0.994 17.547 64.625 1 59.72 260 LYS A C 1
ATOM 2096 O O . LYS A 1 260 ? 1.156 18.328 65.562 1 59.72 260 LYS A O 1
ATOM 2101 N N . SER A 1 261 ? -0.128 17.422 64.062 1 54.81 261 SER A N 1
ATOM 2102 C CA . SER A 1 261 ? -1.292 18.094 64.688 1 54.81 261 SER A CA 1
ATOM 2103 C C . SER A 1 261 ? -1.579 17.594 66.062 1 54.81 261 SER A C 1
ATOM 2105 O O . SER A 1 261 ? -2.232 18.281 66.875 1 54.81 261 SER A O 1
ATOM 2107 N N . SER A 1 262 ? -1.294 16.406 66.562 1 50.03 262 SER A N 1
ATOM 2108 C CA . SER A 1 262 ? -1.545 16.016 68 1 50.03 262 SER A CA 1
ATOM 2109 C C . SER A 1 262 ? -0.621 16.766 68.938 1 50.03 262 SER A C 1
ATOM 2111 O O . SER A 1 262 ? -0.823 16.734 70.125 1 50.03 262 SER A O 1
ATOM 2113 N N . SER A 1 263 ? 0.677 16.906 68.75 1 42.78 263 SER A N 1
ATOM 2114 C CA . SER A 1 263 ? 1.417 17.672 69.75 1 42.78 263 SER A CA 1
ATOM 2115 C C . SER A 1 263 ? 1.049 19.156 69.688 1 42.78 263 SER A C 1
ATOM 2117 O O . SER A 1 263 ? 0.653 19.734 70.688 1 42.78 263 SER A O 1
ATOM 2119 N N . SER A 1 264 ? 2.09 20.281 69.875 1 39.34 264 SER A N 1
ATOM 2120 C CA . SER A 1 264 ? 1.932 21.719 70.062 1 39.34 264 SER A CA 1
ATOM 2121 C C . SER A 1 264 ? 1.115 22.344 68.938 1 39.34 264 SER A C 1
ATOM 2123 O O . SER A 1 264 ? 1.431 22.141 67.75 1 39.34 264 SER A O 1
ATOM 2125 N N . LEU A 1 265 ? -0.239 22.672 69.188 1 37.78 265 LEU A N 1
ATOM 2126 C CA . LEU A 1 265 ? -1.284 23.453 68.5 1 37.78 265 LEU A CA 1
ATOM 2127 C C . LEU A 1 265 ? -0.7 24.688 67.875 1 37.78 265 LEU A C 1
ATOM 2129 O O . LEU A 1 265 ? -1.428 25.453 67.25 1 37.78 265 LEU A O 1
ATOM 2133 N N . SER A 1 266 ? 0.392 25.219 68.562 1 33.5 266 SER A N 1
ATOM 2134 C CA . SER A 1 266 ? 0.595 26.625 68.25 1 33.5 266 SER A CA 1
ATOM 2135 C C . SER A 1 266 ? 1.013 26.828 66.75 1 33.5 266 SER A C 1
ATOM 2137 O O . SER A 1 266 ? 0.959 27.953 66.25 1 33.5 266 SER A O 1
ATOM 2139 N N . GLU A 1 267 ? 2.109 26.078 66.438 1 36.06 267 GLU A N 1
ATOM 2140 C CA . GLU A 1 267 ? 2.76 26.812 65.312 1 36.06 267 GLU A CA 1
ATOM 2141 C C . GLU A 1 267 ? 1.866 26.859 64.125 1 36.06 267 GLU A C 1
ATOM 2143 O O . GLU A 1 267 ? 0.875 26.141 64 1 36.06 267 GLU A O 1
ATOM 2148 N N . GLY A 1 268 ? 2.445 27.469 62.969 1 32.97 268 GLY A N 1
ATOM 2149 C CA . GLY A 1 268 ? 1.941 27.984 61.719 1 32.97 268 GLY A CA 1
ATOM 2150 C C . GLY A 1 268 ? 1.288 26.922 60.875 1 32.97 268 GLY A C 1
ATOM 2151 O O . GLY A 1 268 ? 1.938 25.953 60.469 1 32.97 268 GLY A O 1
ATOM 2152 N N . GLU A 1 269 ? 0.18 26.359 61.25 1 37.81 269 GLU A N 1
ATOM 2153 C CA . GLU A 1 269 ? -0.668 25.719 60.219 1 37.81 269 GLU A CA 1
ATOM 2154 C C . GLU A 1 269 ? -0.386 26.281 58.844 1 37.81 269 GLU A C 1
ATOM 2156 O O . GLU A 1 269 ? -0.834 27.375 58.5 1 37.81 269 GLU A O 1
ATOM 2161 N N . GLU A 1 270 ? 0.817 26.188 58.438 1 39.12 270 GLU A N 1
ATOM 2162 C CA . GLU A 1 270 ? 0.917 26.578 57.062 1 39.12 270 GLU A CA 1
ATOM 2163 C C . GLU A 1 270 ? -0.166 25.922 56.219 1 39.12 270 GLU A C 1
ATOM 2165 O O . GLU A 1 270 ? -0.139 24.703 56 1 39.12 270 GLU A O 1
ATOM 2170 N N . VAL A 1 271 ? -1.481 26.031 56.469 1 41.69 271 VAL A N 1
ATOM 2171 C CA . VAL A 1 271 ? -2.51 25.75 55.469 1 41.69 271 VAL A CA 1
ATOM 2172 C C . VAL A 1 271 ? -1.91 25.828 54.062 1 41.69 271 VAL A C 1
ATOM 2174 O O . VAL A 1 271 ? -1.454 26.906 53.656 1 41.69 271 VAL A O 1
ATOM 2177 N N . ARG A 1 272 ? -1.346 24.75 53.75 1 52.56 272 ARG A N 1
ATOM 2178 C CA . ARG A 1 272 ? -0.859 24.719 52.375 1 52.56 272 ARG A CA 1
ATOM 2179 C C . ARG A 1 272 ? -1.889 25.297 51.406 1 52.56 272 ARG A C 1
ATOM 2181 O O . ARG A 1 272 ? -2.953 24.719 51.188 1 52.56 272 ARG A O 1
ATOM 2188 N N . THR A 1 273 ? -2.223 26.562 51.469 1 62.03 273 THR A N 1
ATOM 2189 C CA . THR A 1 273 ? -3.096 27.391 50.656 1 62.03 273 THR A CA 1
ATOM 2190 C C . THR A 1 273 ? -2.838 27.125 49.156 1 62.03 273 THR A C 1
ATOM 2192 O O . THR A 1 273 ? -1.688 26.969 48.75 1 62.03 273 THR A O 1
ATOM 2195 N N . ARG A 1 274 ? -3.938 26.609 48.438 1 76.81 274 ARG A N 1
ATOM 2196 C CA . ARG A 1 274 ? -3.883 26.375 47 1 76.81 274 ARG A CA 1
ATOM 2197 C C . ARG A 1 274 ? -3.17 27.5 46.281 1 76.81 274 ARG A C 1
ATOM 2199 O O . ARG A 1 274 ? -3.461 28.688 46.5 1 76.81 274 ARG A O 1
ATOM 2206 N N . LYS A 1 275 ? -2.146 26.969 45.594 1 84.19 275 LYS A N 1
ATOM 2207 C CA . LYS A 1 275 ? -1.396 27.938 44.812 1 84.19 275 LYS A CA 1
ATOM 2208 C C . LYS A 1 275 ? -2.207 28.406 43.625 1 84.19 275 LYS A C 1
ATOM 2210 O O . LYS A 1 275 ? -2.979 27.641 43.031 1 84.19 275 LYS A O 1
ATOM 2215 N N . GLY A 1 276 ? -2.395 29.672 43.406 1 81.44 276 GLY A N 1
ATOM 2216 C CA . GLY A 1 276 ? -3.1 30.234 42.281 1 81.44 276 GLY A CA 1
ATOM 2217 C C . GLY A 1 276 ? -2.205 30.453 41.062 1 81.44 276 GLY A C 1
ATOM 2218 O O . GLY A 1 276 ? -1.249 29.719 40.844 1 81.44 276 GLY A O 1
ATOM 2219 N N . ARG A 1 277 ? -2.631 31.344 40.25 1 85 277 ARG A N 1
ATOM 2220 C CA . ARG A 1 277 ? -1.875 31.703 39.062 1 85 277 ARG A CA 1
ATOM 2221 C C . ARG A 1 277 ? -0.477 32.188 39.406 1 85 277 ARG A C 1
ATOM 2223 O O . ARG A 1 277 ? -0.302 32.906 40.406 1 85 277 ARG A O 1
ATOM 2230 N N . PRO A 1 278 ? 0.459 31.625 38.688 1 80.62 278 PRO A N 1
ATOM 2231 C CA . PRO A 1 278 ? 1.823 32.094 39 1 80.62 278 PRO A CA 1
ATOM 2232 C C . PRO A 1 278 ? 1.973 33.594 38.906 1 80.62 278 PRO A C 1
ATOM 2234 O O . PRO A 1 278 ? 1.239 34.25 38.188 1 80.62 278 PRO A O 1
ATOM 2237 N N . LYS A 1 279 ? 2.912 34.031 39.688 1 80.25 279 LYS A N 1
ATOM 2238 C CA . LYS A 1 279 ? 3.17 35.469 39.719 1 80.25 279 LYS A CA 1
ATOM 2239 C C . LYS A 1 279 ? 3.639 35.969 38.375 1 80.25 279 LYS A C 1
ATOM 2241 O O . LYS A 1 279 ? 4.414 35.312 37.688 1 80.25 279 LYS A O 1
ATOM 2246 N N . ASP A 1 280 ? 3.076 37.125 37.969 1 81.94 280 ASP A N 1
ATOM 2247 C CA . ASP A 1 280 ? 3.385 37.719 36.688 1 81.94 280 ASP A CA 1
ATOM 2248 C C . ASP A 1 280 ? 4.488 38.781 36.844 1 81.94 280 ASP A C 1
ATOM 2250 O O . ASP A 1 280 ? 4.656 39.375 37.906 1 81.94 280 ASP A O 1
ATOM 2254 N N . HIS A 1 281 ? 5.242 38.938 35.812 1 81.38 281 HIS A N 1
ATOM 2255 C CA . HIS A 1 281 ? 6.312 39.906 35.812 1 81.38 281 HIS A CA 1
ATOM 2256 C C . HIS A 1 281 ? 5.754 41.344 35.719 1 81.38 281 HIS A C 1
ATOM 2258 O O . HIS A 1 281 ? 6.422 42.281 36.125 1 81.38 281 HIS A O 1
ATOM 2264 N N . LEU A 1 282 ? 4.57 41.469 35.188 1 87.94 282 LEU A N 1
ATOM 2265 C CA . LEU A 1 282 ? 3.939 42.781 35.031 1 87.94 282 LEU A CA 1
ATOM 2266 C C . LEU A 1 282 ? 3.129 43.125 36.25 1 87.94 282 LEU A C 1
ATOM 2268 O O . LEU A 1 282 ? 2.123 42.5 36.562 1 87.94 282 LEU A O 1
ATOM 2272 N N . PRO A 1 283 ? 3.527 44.125 36.938 1 85.75 283 PRO A N 1
ATOM 2273 C CA . PRO A 1 283 ? 2.805 44.531 38.156 1 85.75 283 PRO A CA 1
ATOM 2274 C C . PRO A 1 283 ? 1.362 44.938 37.875 1 85.75 283 PRO A C 1
ATOM 2276 O O . PRO A 1 283 ? 0.478 44.719 38.688 1 85.75 283 PRO A O 1
ATOM 2279 N N . GLU A 1 284 ? 1.136 45.562 36.719 1 90.25 284 GLU A N 1
ATOM 2280 C CA . GLU A 1 284 ? -0.204 46.062 36.375 1 90.25 284 GLU A CA 1
ATOM 2281 C C . GLU A 1 284 ? -0.997 45.031 35.594 1 90.25 284 GLU A C 1
ATOM 2283 O O . GLU A 1 284 ? -1.948 45.375 34.906 1 90.25 284 GLU A O 1
ATOM 2288 N N . ARG A 1 285 ? -0.628 43.781 35.75 1 92.94 285 ARG A N 1
ATOM 2289 C CA . ARG A 1 285 ? -1.257 42.719 34.969 1 92.94 285 ARG A CA 1
ATOM 2290 C C . ARG A 1 285 ? -2.764 42.688 35.219 1 92.94 285 ARG A C 1
ATOM 2292 O O . ARG A 1 285 ? -3.545 42.625 34.25 1 92.94 285 ARG A O 1
ATOM 2299 N N . GLN A 1 286 ? -3.127 42.75 36.406 1 91.44 286 GLN A N 1
ATOM 2300 C CA . GLN A 1 286 ? -4.543 42.656 36.719 1 91.44 286 GLN A CA 1
ATOM 2301 C C . GLN A 1 286 ? -5.328 43.812 36.156 1 91.44 286 GLN A C 1
ATOM 2303 O O . GLN A 1 286 ? -6.426 43.625 35.625 1 91.44 286 GLN A O 1
ATOM 2308 N N . LYS A 1 287 ? -4.75 45 36.312 1 91.62 287 LYS A N 1
ATOM 2309 C CA . LYS A 1 287 ? -5.398 46.188 35.781 1 91.62 287 LYS A CA 1
ATOM 2310 C C . LYS A 1 287 ? -5.496 46.094 34.25 1 91.62 287 LYS A C 1
ATOM 2312 O O . LYS A 1 287 ? -6.531 46.438 33.688 1 91.62 287 LYS A O 1
ATOM 2317 N N . TYR A 1 288 ? -4.438 45.719 33.75 1 94.56 288 TYR A N 1
ATOM 2318 C CA . TYR A 1 288 ? -4.363 45.531 32.281 1 94.56 288 TYR A CA 1
ATOM 2319 C C . TYR A 1 288 ? -5.422 44.562 31.797 1 94.56 288 TYR A C 1
ATOM 2321 O O . TYR A 1 288 ? -6.203 44.875 30.906 1 94.56 288 TYR A O 1
ATOM 2329 N N . GLU A 1 289 ? -5.5 43.406 32.406 1 95.69 289 GLU A N 1
ATOM 2330 C CA . GLU A 1 289 ? -6.438 42.375 31.984 1 95.69 289 GLU A CA 1
ATOM 2331 C C . GLU A 1 289 ? -7.883 42.812 32.219 1 95.69 289 GLU A C 1
ATOM 2333 O O . GLU A 1 289 ? -8.758 42.531 31.391 1 95.69 289 GLU A O 1
ATOM 2338 N N . LYS A 1 290 ? -8.109 43.438 33.312 1 95.25 290 LYS A N 1
ATOM 2339 C CA . LYS A 1 290 ? -9.453 43.969 33.594 1 95.25 290 LYS A CA 1
ATOM 2340 C C . LYS A 1 290 ? -9.914 44.938 32.5 1 95.25 290 LYS A C 1
ATOM 2342 O O . LYS A 1 290 ? -11.062 44.875 32.062 1 95.25 290 LYS A O 1
ATOM 2347 N N . LEU A 1 291 ? -9.031 45.781 32.125 1 95.25 291 LEU A N 1
ATOM 2348 C CA . LEU A 1 291 ? -9.367 46.75 31.078 1 95.25 291 LEU A CA 1
ATOM 2349 C C . LEU A 1 291 ? -9.648 46.062 29.75 1 95.25 291 LEU A C 1
ATOM 2351 O O . LEU A 1 291 ? -10.516 46.5 28.984 1 95.25 291 LEU A O 1
ATOM 2355 N N . CYS A 1 292 ? -8.875 45.031 29.484 1 96.5 292 CYS A N 1
ATOM 2356 C CA . CYS A 1 292 ? -9.102 44.281 28.25 1 96.5 292 CYS A CA 1
ATOM 2357 C C . CYS A 1 292 ? -10.5 43.656 28.234 1 96.5 292 CYS A C 1
ATOM 2359 O O . CYS A 1 292 ? -11.102 43.469 27.188 1 96.5 292 CYS A O 1
ATOM 2361 N N . ARG A 1 293 ? -11.008 43.375 29.391 1 95.38 293 ARG A N 1
ATOM 2362 C CA . ARG A 1 293 ? -12.344 42.781 29.516 1 95.38 293 ARG A CA 1
ATOM 2363 C C . ARG A 1 293 ? -13.406 43.875 29.562 1 95.38 293 ARG A C 1
ATOM 2365 O O . ARG A 1 293 ? -14.602 43.594 29.641 1 95.38 293 ARG A O 1
ATOM 2372 N N . GLY A 1 294 ? -12.977 45.094 29.453 1 90.88 294 GLY A N 1
ATOM 2373 C CA . GLY A 1 294 ? -13.906 46.219 29.531 1 90.88 294 GLY A CA 1
ATOM 2374 C C . GLY A 1 294 ? -14.25 46.594 30.953 1 90.88 294 GLY A C 1
ATOM 2375 O O . GLY A 1 294 ? -15.156 47.406 31.188 1 90.88 294 GLY A O 1
ATOM 2376 N N . GLU A 1 295 ? -13.453 46.031 31.828 1 89.81 295 GLU A N 1
ATOM 2377 C CA . GLU A 1 295 ? -13.664 46.344 33.25 1 89.81 295 GLU A CA 1
ATOM 2378 C C . GLU A 1 295 ? -12.703 47.438 33.719 1 89.81 295 GLU A C 1
ATOM 2380 O O . GLU A 1 295 ? -11.547 47.469 33.281 1 89.81 295 GLU A O 1
ATOM 2385 N N . GLY A 1 296 ? -13.203 48.344 34.469 1 79.19 296 GLY A N 1
ATOM 2386 C CA . GLY A 1 296 ? -12.336 49.344 35.094 1 79.19 296 GLY A CA 1
ATOM 2387 C C . GLY A 1 296 ? -12.156 50.562 34.25 1 79.19 296 GLY A C 1
ATOM 2388 O O . GLY A 1 296 ? -11.242 51.375 34.469 1 79.19 296 GLY A O 1
ATOM 2389 N N . VAL A 1 297 ? -12.914 50.594 33.188 1 80.25 297 VAL A N 1
ATOM 2390 C CA . VAL A 1 297 ? -12.867 51.812 32.375 1 80.25 297 VAL A CA 1
ATOM 2391 C C . VAL A 1 297 ? -13.359 53 33.188 1 80.25 297 VAL A C 1
ATOM 2393 O O . VAL A 1 297 ? -14.43 52.938 33.812 1 80.25 297 VAL A O 1
ATOM 2396 N N . LYS A 1 298 ? -12.523 53.938 33.281 1 75.62 298 LYS A N 1
ATOM 2397 C CA . LYS A 1 298 ? -12.812 55.094 34.156 1 75.62 298 LYS A CA 1
ATOM 2398 C C . LYS A 1 298 ? -13.406 56.25 33.344 1 75.62 298 LYS A C 1
ATOM 2400 O O . LYS A 1 298 ? -12.805 57.312 33.281 1 75.62 298 LYS A O 1
ATOM 2405 N N . MET A 1 299 ? -14.547 55.875 32.656 1 73.19 299 MET A N 1
ATOM 2406 C CA . MET A 1 299 ? -15.273 56.938 31.984 1 73.19 299 MET A CA 1
ATOM 2407 C C . MET A 1 299 ? -16.375 57.531 32.875 1 73.19 299 MET A C 1
ATOM 2409 O O . MET A 1 299 ? -17.266 56.781 33.312 1 73.19 299 MET A O 1
ATOM 2413 N N . THR A 1 300 ? -16.094 58.656 33.375 1 67.69 300 THR A N 1
ATOM 2414 C CA . THR A 1 300 ? -17.094 59.312 34.188 1 67.69 300 THR A CA 1
ATOM 2415 C C . THR A 1 300 ? -18 60.188 33.344 1 67.69 300 THR A C 1
ATOM 2417 O O . THR A 1 300 ? -17.641 60.594 32.25 1 67.69 300 THR A O 1
ATOM 2420 N N . PRO A 1 301 ? -19.25 60.219 33.75 1 65.62 301 PRO A N 1
ATOM 2421 C CA . PRO A 1 301 ? -20.141 61.125 33.031 1 65.62 301 PRO A CA 1
ATOM 2422 C C . PRO A 1 301 ? -19.5 62.5 32.812 1 65.62 301 PRO A C 1
ATOM 2424 O O . PRO A 1 301 ? -19.703 63.094 31.75 1 65.62 301 PRO A O 1
ATOM 2427 N N . ARG A 1 302 ? -18.859 62.938 33.719 1 60.56 302 ARG A N 1
ATOM 2428 C CA . ARG A 1 302 ? -18.203 64.25 33.594 1 60.56 302 ARG A CA 1
ATOM 2429 C C . ARG A 1 302 ? -17.188 64.25 32.438 1 60.56 302 ARG A C 1
ATOM 2431 O O . ARG A 1 302 ? -17.109 65.188 31.672 1 60.56 302 ARG A O 1
ATOM 2438 N N . ARG A 1 303 ? -16.578 63.156 32.375 1 69.94 303 ARG A N 1
ATOM 2439 C CA . ARG A 1 303 ? -15.586 63.031 31.297 1 69.94 303 ARG A CA 1
ATOM 2440 C C . ARG A 1 303 ? -16.266 62.875 29.938 1 69.94 303 ARG A C 1
ATOM 2442 O O . ARG A 1 303 ? -15.797 63.438 28.953 1 69.94 303 ARG A O 1
ATOM 2449 N N . GLN A 1 304 ? -17.328 62.219 29.969 1 70.19 304 GLN A N 1
ATOM 2450 C CA . GLN A 1 304 ? -18.078 61.969 28.734 1 70.19 304 GLN A CA 1
ATOM 2451 C C . GLN A 1 304 ? -18.594 63.281 28.141 1 70.19 304 GLN A C 1
ATOM 2453 O O . GLN A 1 304 ? -18.703 63.406 26.922 1 70.19 304 GLN A O 1
ATOM 2458 N N . LYS A 1 305 ? -19 64.062 29.062 1 63.5 305 LYS A N 1
ATOM 2459 C CA . LYS A 1 305 ? -19.531 65.375 28.609 1 63.5 305 LYS A CA 1
ATOM 2460 C C . LYS A 1 305 ? -18.453 66.188 27.906 1 63.5 305 LYS A C 1
ATOM 2462 O O . LYS A 1 305 ? -18.781 67.062 27.109 1 63.5 305 LYS A O 1
ATOM 2467 N N . ARG A 1 306 ? -17.312 65.812 28.203 1 63.88 306 ARG A N 1
ATOM 2468 C CA . ARG A 1 306 ? -16.219 66.562 27.625 1 63.88 306 ARG A CA 1
ATOM 2469 C C . ARG A 1 306 ? -15.789 66 26.266 1 63.88 306 ARG A C 1
ATOM 2471 O O . ARG A 1 306 ? -14.984 66.625 25.562 1 63.88 306 ARG A O 1
ATOM 2478 N N . LEU A 1 307 ? -16.359 64.875 26.016 1 69 307 LEU A N 1
ATOM 2479 C CA . LEU A 1 307 ? -16.016 64.25 24.75 1 69 307 LEU A CA 1
ATOM 2480 C C . LEU A 1 307 ? -16.938 64.688 23.625 1 69 307 LEU A C 1
ATOM 2482 O O . LEU A 1 307 ? -18.156 64.75 23.797 1 69 307 LEU A O 1
ATOM 2486 N N . PHE A 1 308 ? -16.297 65.5 22.703 1 70.62 308 PHE A N 1
ATOM 2487 C CA . PHE A 1 308 ? -17.078 66.062 21.641 1 70.62 308 PHE A CA 1
ATOM 2488 C C . PHE A 1 308 ? -16.766 65.438 20.297 1 70.62 308 PHE A C 1
ATOM 2490 O O . PHE A 1 308 ? -15.695 64.875 20.125 1 70.62 308 PHE A O 1
ATOM 2497 N N . CYS A 1 309 ? -17.875 65.188 19.578 1 70.5 309 CYS A N 1
ATOM 2498 C CA . CYS A 1 309 ? -17.734 64.875 18.156 1 70.5 309 CYS A CA 1
ATOM 2499 C C . CYS A 1 309 ? -17.797 66.062 17.281 1 70.5 309 CYS A C 1
ATOM 2501 O O . CYS A 1 309 ? -18.656 66.938 17.469 1 70.5 309 CYS A O 1
ATOM 2503 N N . ARG A 1 310 ? -16.656 66.438 16.75 1 72.56 310 ARG A N 1
ATOM 2504 C CA . ARG A 1 310 ? -16.641 67.625 15.891 1 72.56 310 ARG A CA 1
ATOM 2505 C C . ARG A 1 310 ? -16.109 67.25 14.5 1 72.56 310 ARG A C 1
ATOM 2507 O O . ARG A 1 310 ? -15.422 66.25 14.32 1 72.56 310 ARG A O 1
ATOM 2514 N N . TYR A 1 311 ? -16.812 67.875 13.57 1 68.75 311 TYR A N 1
ATOM 2515 C CA . TYR A 1 311 ? -16.188 67.812 12.25 1 68.75 311 TYR A CA 1
ATOM 2516 C C . TYR A 1 311 ? -14.977 68.75 12.18 1 68.75 311 TYR A C 1
ATOM 2518 O O . TYR A 1 311 ? -15.062 69.938 12.555 1 68.75 311 TYR A O 1
ATOM 2526 N N . TYR A 1 312 ? -13.922 68.25 12.125 1 64.06 312 TYR A N 1
ATOM 2527 C CA . TYR A 1 312 ? -12.648 68.938 12.172 1 64.06 312 TYR A CA 1
ATOM 2528 C C . TYR A 1 312 ? -12.148 69.25 10.766 1 64.06 312 TYR A C 1
ATOM 2530 O O . TYR A 1 312 ? -12.086 68.375 9.906 1 64.06 312 TYR A O 1
ATOM 2538 N N . ASN A 1 313 ? -12.109 70.5 10.461 1 60.25 313 ASN A N 1
ATOM 2539 C CA . ASN A 1 313 ? -11.664 70.938 9.148 1 60.25 313 ASN A CA 1
ATOM 2540 C C . ASN A 1 313 ? -10.148 71.188 9.102 1 60.25 313 ASN A C 1
ATOM 2542 O O . ASN A 1 313 ? -9.633 71.812 8.18 1 60.25 313 ASN A O 1
ATOM 2546 N N . CYS A 1 314 ? -9.344 70.562 9.984 1 56.09 314 CYS A N 1
ATOM 2547 C CA . CYS A 1 314 ? -7.883 70.5 10.039 1 56.09 314 CYS A CA 1
ATOM 2548 C C . CYS A 1 314 ? -7.328 71.938 9.922 1 56.09 314 CYS A C 1
ATOM 2550 O O . CYS A 1 314 ? -6.477 72.188 9.07 1 56.09 314 CYS A O 1
ATOM 2552 N N . ASN A 1 315 ? -7.68 72.812 10.828 1 52.41 315 ASN A N 1
ATOM 2553 C CA . ASN A 1 315 ? -7.289 74.25 10.82 1 52.41 315 ASN A CA 1
ATOM 2554 C C . ASN A 1 315 ? -7.418 74.812 9.43 1 52.41 315 ASN A C 1
ATOM 2556 O O . ASN A 1 315 ? -6.48 75.5 8.938 1 52.41 315 ASN A O 1
ATOM 2560 N N . ARG A 1 316 ? -8.523 74.562 8.648 1 60.69 316 ARG A N 1
ATOM 2561 C CA . ARG A 1 316 ? -8.945 75.188 7.387 1 60.69 316 ARG A CA 1
ATOM 2562 C C . ARG A 1 316 ? -8.078 74.688 6.234 1 60.69 316 ARG A C 1
ATOM 2564 O O . ARG A 1 316 ? -7.691 75.438 5.355 1 60.69 316 ARG A O 1
ATOM 2571 N N . ASP A 1 317 ? -7.629 73.438 6.445 1 59.53 317 ASP A N 1
ATOM 2572 C CA . ASP A 1 317 ? -6.977 72.812 5.305 1 59.53 317 ASP A CA 1
ATOM 2573 C C . ASP A 1 317 ? -7.957 72.625 4.152 1 59.53 317 ASP A C 1
ATOM 2575 O O . ASP A 1 317 ? -9.109 72.188 4.375 1 59.53 317 ASP A O 1
ATOM 2579 N N . PRO A 1 318 ? -7.625 73.062 3.021 1 53.5 318 PRO A N 1
ATOM 2580 C CA . PRO A 1 318 ? -8.547 73.062 1.883 1 53.5 318 PRO A CA 1
ATOM 2581 C C . PRO A 1 318 ? -9.172 71.688 1.626 1 53.5 318 PRO A C 1
ATOM 2583 O O . PRO A 1 318 ? -10.352 71.625 1.275 1 53.5 318 PRO A O 1
ATOM 2586 N N . LEU A 1 319 ? -8.477 70.688 1.808 1 56.75 319 LEU A N 1
ATOM 2587 C CA . LEU A 1 319 ? -9.016 69.375 1.507 1 56.75 319 LEU A CA 1
ATOM 2588 C C . LEU A 1 319 ? -10.07 69 2.533 1 56.75 319 LEU A C 1
ATOM 2590 O O . LEU A 1 319 ? -11.055 68.312 2.191 1 56.75 319 LEU A O 1
ATOM 2594 N N . PHE A 1 320 ? -9.883 69.5 3.709 1 63.31 320 PHE A N 1
ATOM 2595 C CA . PHE A 1 320 ? -10.781 69 4.773 1 63.31 320 PHE A CA 1
ATOM 2596 C C . PHE A 1 320 ? -11.906 70.062 4.992 1 63.31 320 PHE A C 1
ATOM 2598 O O . PHE A 1 320 ? -12.836 69.75 5.758 1 63.31 320 PHE A O 1
ATOM 2605 N N . ILE A 1 321 ? -11.734 71.062 4.309 1 51.5 321 ILE A N 1
ATOM 2606 C CA . ILE A 1 321 ? -12.867 72 4.32 1 51.5 321 ILE A CA 1
ATOM 2607 C C . ILE A 1 321 ? -14.031 71.438 3.541 1 51.5 321 ILE A C 1
ATOM 2609 O O . ILE A 1 321 ? -15.188 71.5 3.951 1 51.5 321 ILE A O 1
ATOM 2613 N N . LEU A 1 322 ? -13.688 70.75 2.496 1 48.88 322 LEU A N 1
ATOM 2614 C CA . LEU A 1 322 ? -14.734 70.188 1.642 1 48.88 322 LEU A CA 1
ATOM 2615 C C . LEU A 1 322 ? -15.203 68.875 2.174 1 48.88 322 LEU A C 1
ATOM 2617 O O . LEU A 1 322 ? -16.344 68.438 1.946 1 48.88 322 LEU A O 1
ATOM 2621 N N . SER A 1 323 ? -14.344 68.125 2.818 1 57.88 323 SER A N 1
ATOM 2622 C CA . SER A 1 323 ? -14.711 66.812 3.389 1 57.88 323 SER A CA 1
ATOM 2623 C C . SER A 1 323 ? -14.164 66.688 4.805 1 57.88 323 SER A C 1
ATOM 2625 O O . SER A 1 323 ? -13.117 66.062 5.016 1 57.88 323 SER A O 1
ATOM 2627 N N . PRO A 1 324 ? -14.938 67.25 5.648 1 66.06 324 PRO A N 1
ATOM 2628 C CA . PRO A 1 324 ? -14.453 67.188 7.031 1 66.06 324 PRO A CA 1
ATOM 2629 C C . PRO A 1 324 ? -14.406 65.812 7.617 1 66.06 324 PRO A C 1
ATOM 2631 O O . PRO A 1 324 ? -15.172 64.938 7.207 1 66.06 324 PRO A O 1
ATOM 2634 N N . THR A 1 325 ? -13.312 65.625 8.297 1 75.69 325 THR A N 1
ATOM 2635 C CA . THR A 1 325 ? -13.188 64.312 8.992 1 75.69 325 THR A CA 1
ATOM 2636 C C . THR A 1 325 ? -13.828 64.375 10.375 1 75.69 325 THR A C 1
ATOM 2638 O O . THR A 1 325 ? -13.695 65.375 11.078 1 75.69 325 THR A O 1
ATOM 2641 N N . LYS A 1 326 ? -14.664 63.438 10.594 1 83 326 LYS A N 1
ATOM 2642 C CA . LYS A 1 326 ? -15.297 63.375 11.906 1 83 326 LYS A CA 1
ATOM 2643 C C . LYS A 1 326 ? -14.281 63.031 12.992 1 83 326 LYS A C 1
ATOM 2645 O O . LYS A 1 326 ? -13.516 62.062 12.859 1 83 326 LYS A O 1
ATOM 2650 N N . GLN A 1 327 ? -14.125 63.938 13.898 1 86.5 327 GLN A N 1
ATOM 2651 C CA . GLN A 1 327 ? -13.227 63.781 15.039 1 86.5 327 GLN A CA 1
ATOM 2652 C C . GLN A 1 327 ? -14.008 63.531 16.328 1 86.5 327 GLN A C 1
ATOM 2654 O O . GLN A 1 327 ? -15.031 64.188 16.562 1 86.5 327 GLN A O 1
ATOM 2659 N N . GLU A 1 328 ? -13.555 62.5 17.016 1 86.31 328 GLU A N 1
ATOM 2660 C CA . GLU A 1 328 ? -14.188 62.156 18.297 1 86.31 328 GLU A CA 1
ATOM 2661 C C . GLU A 1 328 ? -13.156 62.031 19.406 1 86.31 328 GLU A C 1
ATOM 2663 O O . GLU A 1 328 ? -12.117 61.375 19.234 1 86.31 328 GLU A O 1
ATOM 2668 N N . ASP A 1 329 ? -13.414 62.688 20.516 1 87.44 329 ASP A N 1
ATOM 2669 C CA . ASP A 1 329 ? -12.531 62.531 21.672 1 87.44 329 ASP A CA 1
ATOM 2670 C C . ASP A 1 329 ? -12.789 61.219 22.375 1 87.44 329 ASP A C 1
ATOM 2672 O O . ASP A 1 329 ? -13.898 60.969 22.844 1 87.44 329 ASP A O 1
ATOM 2676 N N . GLU A 1 330 ? -11.805 60.344 22.375 1 86.56 330 GLU A N 1
ATOM 2677 C CA . GLU A 1 330 ? -11.898 59.062 23.047 1 86.56 330 GLU A CA 1
ATOM 2678 C C . GLU A 1 330 ? -11.586 59.156 24.531 1 86.56 330 GLU A C 1
ATOM 2680 O O . GLU A 1 330 ? -12.078 58.375 25.344 1 86.56 330 GLU A O 1
ATOM 2685 N N . TRP A 1 331 ? -10.766 60.062 24.859 1 87.69 331 TRP A N 1
ATOM 2686 C CA . TRP A 1 331 ? -10.328 60.281 26.234 1 87.69 331 TRP A CA 1
ATOM 2687 C C . TRP A 1 331 ? -9.836 61.719 26.438 1 87.69 331 TRP A C 1
ATOM 2689 O O . TRP A 1 331 ? -9.344 62.344 25.484 1 87.69 331 TRP A O 1
ATOM 2699 N N . ASP A 1 332 ? -9.836 62.219 27.609 1 86.19 332 ASP A N 1
ATOM 2700 C CA . ASP A 1 332 ? -9.555 63.625 27.828 1 86.19 332 ASP A CA 1
ATOM 2701 C C . ASP A 1 332 ? -8.102 63.844 28.25 1 86.19 332 ASP A C 1
ATOM 2703 O O . ASP A 1 332 ? -7.418 64.688 27.734 1 86.19 332 ASP A O 1
ATOM 2707 N N . LYS A 1 333 ? -7.598 63.031 29.234 1 86.56 333 LYS A N 1
ATOM 2708 C CA . LYS A 1 333 ? -6.219 63.156 29.703 1 86.56 333 LYS A CA 1
ATOM 2709 C C . LYS A 1 333 ? -5.609 61.75 29.922 1 86.56 333 LYS A C 1
ATOM 2711 O O . LYS A 1 333 ? -5.891 61.094 30.922 1 86.56 333 LYS A O 1
ATOM 2716 N N . PRO A 1 334 ? -4.66 61.438 29.188 1 91 334 PRO A N 1
ATOM 2717 C CA . PRO A 1 334 ? -4.191 62.156 27.984 1 91 334 PRO A CA 1
ATOM 2718 C C . PRO A 1 334 ? -5.27 62.25 26.906 1 91 334 PRO A C 1
ATOM 2720 O O . PRO A 1 334 ? -6.207 61.469 26.875 1 91 334 PRO A O 1
ATOM 2723 N N . ARG A 1 335 ? -5.117 63.281 26.141 1 89.75 335 ARG A N 1
ATOM 2724 C CA . ARG A 1 335 ? -6.105 63.469 25.078 1 89.75 335 ARG A CA 1
ATOM 2725 C C . ARG A 1 335 ? -5.906 62.438 23.969 1 89.75 335 ARG A C 1
ATOM 2727 O O . ARG A 1 335 ? -4.848 62.375 23.328 1 89.75 335 ARG A O 1
ATOM 2734 N N . ILE A 1 336 ? -6.871 61.594 23.828 1 93.38 336 ILE A N 1
ATOM 2735 C CA . ILE A 1 336 ? -6.898 60.625 22.75 1 93.38 336 ILE A CA 1
ATOM 2736 C C . ILE A 1 336 ? -8.047 60.938 21.797 1 93.38 336 ILE A C 1
ATOM 2738 O O . ILE A 1 336 ? -9.211 61 22.203 1 93.38 336 ILE A O 1
ATOM 2742 N N . VAL A 1 337 ? -7.73 61.125 20.562 1 92.88 337 VAL A N 1
ATOM 2743 C CA . VAL A 1 337 ? -8.727 61.531 19.578 1 92.88 337 VAL A CA 1
ATOM 2744 C C . VAL A 1 337 ? -8.867 60.438 18.516 1 92.88 337 VAL A C 1
ATOM 2746 O O . VAL A 1 337 ? -7.871 59.844 18.062 1 92.88 337 VAL A O 1
ATOM 2749 N N . ARG A 1 338 ? -10.086 60.125 18.188 1 93.88 338 ARG A N 1
ATOM 2750 C CA . ARG A 1 338 ? -10.367 59.188 17.109 1 93.88 338 ARG A CA 1
ATOM 2751 C C . ARG A 1 338 ? -10.844 59.938 15.852 1 93.88 338 ARG A C 1
ATOM 2753 O O . ARG A 1 338 ? -11.719 60.812 15.938 1 93.88 338 ARG A O 1
ATOM 2760 N N . TYR A 1 339 ? -10.281 59.688 14.75 1 93.81 339 TYR A N 1
ATOM 2761 C CA . TYR A 1 339 ? -10.719 60.188 13.453 1 93.81 339 TYR A CA 1
ATOM 2762 C C . TYR A 1 339 ? -11.453 59.125 12.672 1 93.81 339 TYR A C 1
ATOM 2764 O O . TYR A 1 339 ? -10.93 58 12.484 1 93.81 339 TYR A O 1
ATOM 2772 N N . HIS A 1 340 ? -12.641 59.438 12.242 1 91.81 340 HIS A N 1
ATOM 2773 C CA . HIS A 1 340 ? -13.461 58.469 11.523 1 91.81 340 HIS A CA 1
ATOM 2774 C C . HIS A 1 340 ? -13.305 58.625 10.016 1 91.81 340 HIS A C 1
ATOM 2776 O O . HIS A 1 340 ? -13.086 59.75 9.523 1 91.81 340 HIS A O 1
ATOM 2782 N N . ASP A 1 341 ? -13.398 57.562 9.234 1 91.88 341 ASP A N 1
ATOM 2783 C CA . ASP A 1 341 ? -13.344 57.5 7.777 1 91.88 341 ASP A CA 1
ATOM 2784 C C . ASP A 1 341 ? -12.086 58.219 7.254 1 91.88 341 ASP A C 1
ATOM 2786 O O . ASP A 1 341 ? -12.148 59 6.312 1 91.88 341 ASP A O 1
ATOM 2790 N N . ILE A 1 342 ? -11.016 57.938 7.938 1 94.69 342 ILE A N 1
ATOM 2791 C CA . ILE A 1 342 ? -9.773 58.625 7.652 1 94.69 342 ILE A CA 1
ATOM 2792 C C . ILE A 1 342 ? -8.914 57.781 6.707 1 94.69 342 ILE A C 1
ATOM 2794 O O . ILE A 1 342 ? -7.965 58.281 6.105 1 94.69 342 ILE A O 1
ATOM 2798 N N . ILE A 1 343 ? -9.219 56.5 6.535 1 96.25 343 ILE A N 1
ATOM 2799 C CA . ILE A 1 343 ? -8.578 55.594 5.586 1 96.25 343 ILE A CA 1
ATOM 2800 C C . ILE A 1 343 ? -9.641 54.75 4.898 1 96.25 343 ILE A C 1
ATOM 2802 O O . ILE A 1 343 ? -10.508 54.188 5.562 1 96.25 343 ILE A O 1
ATOM 2806 N N . SER A 1 344 ? -9.594 54.625 3.574 1 96.12 344 SER A N 1
ATOM 2807 C CA . SER A 1 344 ? -10.617 53.906 2.812 1 96.12 344 SER A CA 1
ATOM 2808 C C . SER A 1 344 ? -10.32 52.438 2.75 1 96.12 344 SER A C 1
ATOM 2810 O O . SER A 1 344 ? -9.203 52 3.053 1 96.12 344 SER A O 1
ATOM 2812 N N . HIS A 1 345 ? -11.375 51.688 2.342 1 96.19 345 HIS A N 1
ATOM 2813 C CA . HIS A 1 345 ? -11.227 50.25 2.186 1 96.19 345 HIS A CA 1
ATOM 2814 C C . HIS A 1 345 ? -10.188 49.906 1.124 1 96.19 345 HIS A C 1
ATOM 2816 O O . HIS A 1 345 ? -9.422 48.969 1.282 1 96.19 345 HIS A O 1
ATOM 2822 N N . GLU A 1 346 ? -10.148 50.688 0.071 1 97.25 346 GLU A N 1
ATOM 2823 C CA . GLU A 1 346 ? -9.195 50.469 -1.008 1 97.25 346 GLU A CA 1
ATOM 2824 C C . GLU A 1 346 ? -7.762 50.719 -0.54 1 97.25 346 GLU A C 1
ATOM 2826 O O . GLU A 1 346 ? -6.848 49.969 -0.894 1 97.25 346 GLU A O 1
ATOM 2831 N N . GLU A 1 347 ? -7.637 51.75 0.242 1 97.69 347 GLU A N 1
ATOM 2832 C CA . GLU A 1 347 ? -6.312 52.062 0.775 1 97.69 347 GLU A CA 1
ATOM 2833 C C . GLU A 1 347 ? -5.844 51 1.743 1 97.69 347 GLU A C 1
ATOM 2835 O O . GLU A 1 347 ? -4.68 50.594 1.719 1 97.69 347 GLU A O 1
ATOM 2840 N N . ILE A 1 348 ? -6.754 50.5 2.541 1 97.94 348 ILE A N 1
ATOM 2841 C CA . ILE A 1 348 ? -6.445 49.438 3.498 1 97.94 348 ILE A CA 1
ATOM 2842 C C . ILE A 1 348 ? -5.996 48.188 2.752 1 97.94 348 ILE A C 1
ATOM 2844 O O . ILE A 1 348 ? -4.988 47.562 3.109 1 97.94 348 ILE A O 1
ATOM 2848 N N . SER A 1 349 ? -6.754 47.844 1.72 1 96.94 349 SER A N 1
ATOM 2849 C CA . SER A 1 349 ? -6.43 46.656 0.938 1 96.94 349 SER A CA 1
ATOM 2850 C C . SER A 1 349 ? -5.039 46.75 0.319 1 96.94 349 SER A C 1
ATOM 2852 O O . SER A 1 349 ? -4.281 45.781 0.306 1 96.94 349 SER A O 1
ATOM 2854 N N . LYS A 1 350 ? -4.777 47.906 -0.18 1 97.5 350 LYS A N 1
ATOM 2855 C CA . LYS A 1 350 ? -3.475 48.125 -0.809 1 97.5 350 LYS A CA 1
ATOM 2856 C C . LYS A 1 350 ? -2.35 48.031 0.218 1 97.5 350 LYS A C 1
ATOM 2858 O O . LYS A 1 350 ? -1.303 47.438 -0.042 1 97.5 350 LYS A O 1
ATOM 2863 N N . VAL A 1 351 ? -2.52 48.625 1.386 1 97.81 351 VAL A N 1
ATOM 2864 C CA . VAL A 1 351 ? -1.514 48.594 2.441 1 97.81 351 VAL A CA 1
ATOM 2865 C C . VAL A 1 351 ? -1.267 47.156 2.891 1 97.81 351 VAL A C 1
ATOM 2867 O O . VAL A 1 351 ? -0.118 46.75 3.07 1 97.81 351 VAL A O 1
ATOM 2870 N N . LYS A 1 352 ? -2.311 46.406 3.082 1 96.38 352 LYS A N 1
ATOM 2871 C CA . LYS A 1 352 ? -2.18 45 3.477 1 96.38 352 LYS A CA 1
ATOM 2872 C C . LYS A 1 352 ? -1.41 44.219 2.428 1 96.38 352 LYS A C 1
ATOM 2874 O O . LYS A 1 352 ? -0.555 43.375 2.768 1 96.38 352 LYS A O 1
ATOM 2879 N N . GLU A 1 353 ? -1.785 44.438 1.155 1 96.25 353 GLU A N 1
ATOM 2880 C CA . GLU A 1 353 ? -1.141 43.75 0.048 1 96.25 353 GLU A CA 1
ATOM 2881 C C . GLU A 1 353 ? 0.364 44 0.035 1 96.25 353 GLU A C 1
ATOM 2883 O O . GLU A 1 353 ? 1.153 43.094 -0.174 1 96.25 353 GLU A O 1
ATOM 2888 N N . LEU A 1 354 ? 0.751 45.25 0.308 1 96.81 354 LEU A N 1
ATOM 2889 C CA . LEU A 1 354 ? 2.158 45.625 0.306 1 96.81 354 LEU A CA 1
ATOM 2890 C C . LEU A 1 354 ? 2.879 45.062 1.526 1 96.81 354 LEU A C 1
ATOM 2892 O O . LEU A 1 354 ? 4.055 44.688 1.444 1 96.81 354 LEU A O 1
ATOM 2896 N N . ALA A 1 355 ? 2.172 44.969 2.598 1 96.38 355 ALA A N 1
ATOM 2897 C CA . ALA A 1 355 ? 2.797 44.625 3.877 1 96.38 355 ALA A CA 1
ATOM 2898 C C . ALA A 1 355 ? 2.92 43.125 4.059 1 96.38 355 ALA A C 1
ATOM 2900 O O . ALA A 1 355 ? 3.893 42.656 4.641 1 96.38 355 ALA A O 1
ATOM 2901 N N . LYS A 1 356 ? 2.004 42.344 3.562 1 93.38 356 LYS A N 1
ATOM 2902 C CA . LYS A 1 356 ? 1.871 40.938 3.879 1 93.38 356 LYS A CA 1
ATOM 2903 C C . LYS A 1 356 ? 3.162 40.188 3.574 1 93.38 356 LYS A C 1
ATOM 2905 O O . LYS A 1 356 ? 3.691 39.469 4.434 1 93.38 356 LYS A O 1
ATOM 2910 N N . PRO A 1 357 ? 3.777 40.344 2.395 1 92.25 357 PRO A N 1
ATOM 2911 C CA . PRO A 1 357 ? 4.996 39.594 2.1 1 92.25 357 PRO A CA 1
ATOM 2912 C C . PRO A 1 357 ? 6.195 40.062 2.922 1 92.25 357 PRO A C 1
ATOM 2914 O O . PRO A 1 357 ? 7.207 39.375 2.996 1 92.25 357 PRO A O 1
ATOM 2917 N N . ARG A 1 358 ? 6.082 41.219 3.623 1 93.44 358 ARG A N 1
ATOM 2918 C CA . ARG A 1 358 ? 7.211 41.844 4.324 1 93.44 358 ARG A CA 1
ATOM 2919 C C . ARG A 1 358 ? 7.086 41.656 5.832 1 93.44 358 ARG A C 1
ATOM 2921 O O . ARG A 1 358 ? 7.973 42.031 6.594 1 93.44 358 ARG A O 1
ATOM 2928 N N . LEU A 1 359 ? 6.031 41.031 6.191 1 92.88 359 LEU A N 1
ATOM 2929 C CA . LEU A 1 359 ? 5.781 40.844 7.617 1 92.88 359 LEU A CA 1
ATOM 2930 C C . LEU A 1 359 ? 6.855 39.969 8.242 1 92.88 359 LEU A C 1
ATOM 2932 O O . LEU A 1 359 ? 7.207 38.906 7.691 1 92.88 359 LEU A O 1
ATOM 2936 N N . ARG A 1 360 ? 7.402 40.438 9.32 1 90.44 360 ARG A N 1
ATOM 2937 C CA . ARG A 1 360 ? 8.344 39.688 10.133 1 90.44 360 ARG A CA 1
ATOM 2938 C C . ARG A 1 360 ? 8 39.781 11.617 1 90.44 360 ARG A C 1
ATOM 2940 O O . ARG A 1 360 ? 7.363 40.75 12.047 1 90.44 360 ARG A O 1
ATOM 2947 N N . ARG A 1 361 ? 8.422 38.75 12.289 1 88.62 361 ARG A N 1
ATOM 2948 C CA . ARG A 1 361 ? 8.141 38.75 13.719 1 88.62 361 ARG A CA 1
ATOM 2949 C C . ARG A 1 361 ? 8.617 40.031 14.383 1 88.62 361 ARG A C 1
ATOM 2951 O O . ARG A 1 361 ? 9.734 40.5 14.133 1 88.62 361 ARG A O 1
ATOM 2958 N N . ALA A 1 362 ? 7.715 40.531 15.172 1 84.5 362 ALA A N 1
ATOM 2959 C CA . ALA A 1 362 ? 8.047 41.812 15.836 1 84.5 362 ALA A CA 1
ATOM 2960 C C . ALA A 1 362 ? 9.141 41.594 16.875 1 84.5 362 ALA A C 1
ATOM 2962 O O . ALA A 1 362 ? 9.156 40.594 17.594 1 84.5 362 ALA A O 1
ATOM 2963 N N . THR A 1 363 ? 10.062 42.5 16.859 1 78.94 363 THR A N 1
ATOM 2964 C CA . THR A 1 363 ? 11.172 42.438 17.797 1 78.94 363 THR A CA 1
ATOM 2965 C C . THR A 1 363 ? 11.094 43.594 18.797 1 78.94 363 THR A C 1
ATOM 2967 O O . THR A 1 363 ? 10.375 44.562 18.578 1 78.94 363 THR A O 1
ATOM 2970 N N . VAL A 1 364 ? 11.648 43.312 19.953 1 73.06 364 VAL A N 1
ATOM 2971 C CA . VAL A 1 364 ? 11.75 44.344 21 1 73.06 364 VAL A CA 1
ATOM 2972 C C . VAL A 1 364 ? 13.203 44.469 21.453 1 73.06 364 VAL A C 1
ATOM 2974 O O . VAL A 1 364 ? 14 43.531 21.25 1 73.06 364 VAL A O 1
ATOM 2977 N N . HIS A 1 365 ? 13.586 45.688 21.875 1 71.56 365 HIS A N 1
ATOM 2978 C CA . HIS A 1 365 ? 14.938 45.875 22.391 1 71.56 365 HIS A CA 1
ATOM 2979 C C . HIS A 1 365 ? 15.117 45.188 23.75 1 71.56 365 HIS A C 1
ATOM 2981 O O . HIS A 1 365 ? 14.344 45.438 24.672 1 71.56 365 HIS A O 1
ATOM 2987 N N . ASP A 1 366 ? 16.078 44.312 23.859 1 69.5 366 ASP A N 1
ATOM 2988 C CA . ASP A 1 366 ? 16.422 43.688 25.141 1 69.5 366 ASP A CA 1
ATOM 2989 C C . ASP A 1 366 ? 17 44.719 26.094 1 69.5 366 ASP A C 1
ATOM 2991 O O . ASP A 1 366 ? 17.953 45.438 25.75 1 69.5 366 ASP A O 1
ATOM 2995 N N . PRO A 1 367 ? 16.438 44.844 27.156 1 65.38 367 PRO A N 1
ATOM 2996 C CA . PRO A 1 367 ? 16.906 45.875 28.062 1 65.38 367 PRO A CA 1
ATOM 2997 C C . PRO A 1 367 ? 18.359 45.688 28.516 1 65.38 367 PRO A C 1
ATOM 2999 O O . PRO A 1 367 ? 19.062 46.656 28.766 1 65.38 367 PRO A O 1
ATOM 3002 N N . GLN A 1 368 ? 18.781 44.438 28.547 1 64.56 368 GLN A N 1
ATOM 3003 C CA . GLN A 1 368 ? 20.109 44.125 29.047 1 64.56 368 GLN A CA 1
ATOM 3004 C C . GLN A 1 368 ? 21.156 44.25 27.953 1 64.56 368 GLN A C 1
ATOM 3006 O O . GLN A 1 368 ? 22.219 44.844 28.141 1 64.56 368 GLN A O 1
ATOM 3011 N N . THR A 1 369 ? 20.859 43.719 26.828 1 68.12 369 THR A N 1
ATOM 3012 C CA . THR A 1 369 ? 21.859 43.625 25.781 1 68.12 369 THR A CA 1
ATOM 3013 C C . THR A 1 369 ? 21.656 44.688 24.719 1 68.12 369 THR A C 1
ATOM 3015 O O . THR A 1 369 ? 22.562 45 23.938 1 68.12 369 THR A O 1
ATOM 3018 N N . GLY A 1 370 ? 20.438 45.312 24.734 1 65.19 370 GLY A N 1
ATOM 3019 C CA . GLY A 1 370 ? 20.094 46.281 23.719 1 65.19 370 GLY A CA 1
ATOM 3020 C C . GLY A 1 370 ? 19.828 45.656 22.359 1 65.19 370 GLY A C 1
ATOM 3021 O O . GLY A 1 370 ? 19.469 46.375 21.406 1 65.19 370 GLY A O 1
ATOM 3022 N N . LYS A 1 371 ? 19.969 44.25 22.391 1 70.31 371 LYS A N 1
ATOM 3023 C CA . LYS A 1 371 ? 19.781 43.562 21.109 1 70.31 371 LYS A CA 1
ATOM 3024 C C . LYS A 1 371 ? 18.297 43.312 20.828 1 70.31 371 LYS A C 1
ATOM 3026 O O . LYS A 1 371 ? 17.516 43.156 21.766 1 70.31 371 LYS A O 1
ATOM 3031 N N . LEU A 1 372 ? 17.906 43.438 19.562 1 74.5 372 LEU A N 1
ATOM 3032 C CA . LEU A 1 372 ? 16.547 43.125 19.156 1 74.5 372 LEU A CA 1
ATOM 3033 C C . LEU A 1 372 ? 16.25 41.625 19.328 1 74.5 372 LEU A C 1
ATOM 3035 O O . LEU A 1 372 ? 17.016 40.781 18.828 1 74.5 372 LEU A O 1
ATOM 3039 N N . THR A 1 373 ? 15.297 41.344 20.156 1 77 373 THR A N 1
ATOM 3040 C CA . THR A 1 373 ? 14.914 39.969 20.406 1 77 373 THR A CA 1
ATOM 3041 C C . THR A 1 373 ? 13.398 39.812 20.297 1 77 373 THR A C 1
ATOM 3043 O O . THR A 1 373 ? 12.656 40.781 20.359 1 77 373 THR A O 1
ATOM 3046 N N . THR A 1 374 ? 13 38.625 20.031 1 78.06 374 THR A N 1
ATOM 3047 C CA . THR A 1 374 ? 11.57 38.312 20.047 1 78.06 374 THR A CA 1
ATOM 3048 C C . THR A 1 374 ? 11.102 38.062 21.484 1 78.06 374 THR A C 1
ATOM 3050 O O . THR A 1 374 ? 11.867 37.562 22.312 1 78.06 374 THR A O 1
ATOM 3053 N N . ALA A 1 375 ? 9.992 38.625 21.75 1 76.06 375 ALA A N 1
ATOM 3054 C CA . ALA A 1 375 ? 9.484 38.469 23.109 1 76.06 375 ALA A CA 1
ATOM 3055 C C . ALA A 1 375 ? 8.039 37.969 23.109 1 76.06 375 ALA A C 1
ATOM 3057 O O . ALA A 1 375 ? 7.289 38.25 22.172 1 76.06 375 ALA A O 1
ATOM 3058 N N . GLN A 1 376 ? 7.66 37.312 24.266 1 75.69 376 GLN A N 1
ATOM 3059 C CA . GLN A 1 376 ? 6.312 36.781 24.406 1 75.69 376 GLN A CA 1
ATOM 3060 C C . GLN A 1 376 ? 5.309 37.875 24.719 1 75.69 376 GLN A C 1
ATOM 3062 O O . GLN A 1 376 ? 4.102 37.688 24.547 1 75.69 376 GLN A O 1
ATOM 3067 N N . TYR A 1 377 ? 5.879 38.969 25.141 1 77.44 377 TYR A N 1
ATOM 3068 C CA . TYR A 1 377 ? 4.949 40.062 25.5 1 77.44 377 TYR A CA 1
ATOM 3069 C C . TYR A 1 377 ? 4.555 40.875 24.281 1 77.44 377 TYR A C 1
ATOM 3071 O O . TYR A 1 377 ? 3.756 41.812 24.391 1 77.44 377 TYR A O 1
ATOM 3079 N N . ARG A 1 378 ? 5.102 40.469 23.125 1 79.62 378 ARG A N 1
ATOM 3080 C CA . ARG A 1 378 ? 4.68 41.062 21.859 1 79.62 378 ARG A CA 1
ATOM 3081 C C . ARG A 1 378 ? 4.535 39.969 20.797 1 79.62 378 ARG A C 1
ATOM 3083 O O . ARG A 1 378 ? 5.527 39.406 20.344 1 79.62 378 ARG A O 1
ATOM 3090 N N . VAL A 1 379 ? 3.359 39.625 20.453 1 88.06 379 VAL A N 1
ATOM 3091 C CA . VAL A 1 379 ? 3.078 38.562 19.5 1 88.06 379 VAL A CA 1
ATOM 3092 C C . VAL A 1 379 ? 2.359 39.125 18.281 1 88.06 379 VAL A C 1
ATOM 3094 O O . VAL A 1 379 ? 1.127 39.156 18.234 1 88.06 379 VAL A O 1
ATOM 3097 N N . SER A 1 380 ? 3.043 39.531 17.344 1 91.62 380 SER A N 1
ATOM 3098 C CA . SER A 1 380 ? 2.604 40.062 16.062 1 91.62 380 SER A CA 1
ATOM 3099 C C . SER A 1 380 ? 3.738 40.062 15.039 1 91.62 380 SER A C 1
ATOM 3101 O O . SER A 1 380 ? 4.883 39.75 15.375 1 91.62 380 SER A O 1
ATOM 3103 N N . LYS A 1 381 ? 3.367 40.219 13.875 1 93.12 381 LYS A N 1
ATOM 3104 C CA . LYS A 1 381 ? 4.344 40.5 12.82 1 93.12 381 LYS A CA 1
ATOM 3105 C C . LYS A 1 381 ? 4.176 41.906 12.266 1 93.12 381 LYS A C 1
ATOM 3107 O O . LYS A 1 381 ? 3.061 42.406 12.195 1 93.12 381 LYS A O 1
ATOM 3112 N N . SER A 1 382 ? 5.289 42.469 11.93 1 94.25 382 SER A N 1
ATOM 3113 C CA . SER A 1 382 ? 5.227 43.844 11.445 1 94.25 382 SER A CA 1
ATOM 3114 C C . SER A 1 382 ? 6.012 44 10.148 1 94.25 382 SER A C 1
ATOM 3116 O O . SER A 1 382 ? 6.906 43.219 9.852 1 94.25 382 SER A O 1
ATOM 3118 N N . ALA A 1 383 ? 5.594 44.906 9.383 1 95.44 383 ALA A N 1
ATOM 3119 C CA . ALA A 1 383 ? 6.246 45.344 8.156 1 95.44 383 ALA A CA 1
ATOM 3120 C C . ALA A 1 383 ? 6.344 46.875 8.109 1 95.44 383 ALA A C 1
ATOM 3122 O O . ALA A 1 383 ? 5.52 47.594 8.703 1 95.44 383 ALA A O 1
ATOM 3123 N N . TRP A 1 384 ? 7.395 47.375 7.473 1 96.44 384 TRP A N 1
ATOM 3124 C CA . TRP A 1 384 ? 7.605 48.812 7.332 1 96.44 384 TRP A CA 1
ATOM 3125 C C . TRP A 1 384 ? 7.434 49.25 5.879 1 96.44 384 TRP A C 1
ATOM 3127 O O . TRP A 1 384 ? 8.016 48.656 4.973 1 96.44 384 TRP A O 1
ATOM 3137 N N . LEU A 1 385 ? 6.598 50.219 5.695 1 97.06 385 LEU A N 1
ATOM 3138 C CA . LEU A 1 385 ? 6.34 50.719 4.352 1 97.06 385 LEU A CA 1
ATOM 3139 C C . LEU A 1 385 ? 6.785 52.188 4.215 1 97.06 385 LEU A C 1
ATOM 3141 O O . LEU A 1 385 ? 6.387 53.031 5.012 1 97.06 385 LEU A O 1
ATOM 3145 N N . SER A 1 386 ? 7.555 52.438 3.166 1 95 386 SER A N 1
ATOM 3146 C CA . SER A 1 386 ? 8.016 53.781 2.879 1 95 386 SER A CA 1
ATOM 3147 C C . SER A 1 386 ? 7.109 54.5 1.866 1 95 386 SER A C 1
ATOM 3149 O O . SER A 1 386 ? 6.422 53.812 1.088 1 95 386 SER A O 1
ATOM 3151 N N . ALA A 1 387 ? 7.242 55.812 1.949 1 92.75 387 ALA A N 1
ATOM 3152 C CA . ALA A 1 387 ? 6.402 56.625 1.074 1 92.75 387 ALA A CA 1
ATOM 3153 C C . ALA A 1 387 ? 6.742 56.375 -0.394 1 92.75 387 ALA A C 1
ATOM 3155 O O . ALA A 1 387 ? 5.875 56.5 -1.265 1 92.75 387 ALA A O 1
ATOM 3156 N N . TYR A 1 388 ? 7.91 56.031 -0.712 1 91.62 388 TYR A N 1
ATOM 3157 C CA . TYR A 1 388 ? 8.32 55.875 -2.104 1 91.62 388 TYR A CA 1
ATOM 3158 C C . TYR A 1 388 ? 7.879 54.531 -2.668 1 91.62 388 TYR A C 1
ATOM 3160 O O . TYR A 1 388 ? 7.875 54.344 -3.887 1 91.62 388 TYR A O 1
ATOM 3168 N N . GLU A 1 389 ? 7.551 53.656 -1.854 1 92.44 389 GLU A N 1
ATOM 3169 C CA . GLU A 1 389 ? 7.195 52.312 -2.299 1 92.44 389 GLU A CA 1
ATOM 3170 C C . GLU A 1 389 ? 5.867 52.312 -3.049 1 92.44 389 GLU A C 1
ATOM 3172 O O . GLU A 1 389 ? 5.684 51.531 -3.998 1 92.44 389 GLU A O 1
ATOM 3177 N N . ASP A 1 390 ? 4.949 53.094 -2.629 1 95.31 390 ASP A N 1
ATOM 3178 C CA . ASP A 1 390 ? 3.635 53.188 -3.26 1 95.31 390 ASP A CA 1
ATOM 3179 C C . ASP A 1 390 ? 2.986 54.531 -2.994 1 95.31 390 ASP A C 1
ATOM 3181 O O . ASP A 1 390 ? 3.105 55.094 -1.895 1 95.31 390 ASP A O 1
ATOM 3185 N N . PRO A 1 391 ? 2.219 55.062 -3.961 1 96.75 391 PRO A N 1
ATOM 3186 C CA . PRO A 1 391 ? 1.563 56.344 -3.785 1 96.75 391 PRO A CA 1
ATOM 3187 C C . PRO A 1 391 ? 0.564 56.344 -2.631 1 96.75 391 PRO A C 1
ATOM 3189 O O . PRO A 1 391 ? 0.327 57.406 -2.021 1 96.75 391 PRO A O 1
ATOM 3192 N N . VAL A 1 392 ? 0.005 55.219 -2.361 1 97.12 392 VAL A N 1
ATOM 3193 C CA . VAL A 1 392 ? -0.978 55.156 -1.284 1 97.12 392 VAL A CA 1
ATOM 3194 C C . VAL A 1 392 ? -0.314 55.5 0.044 1 97.12 392 VAL A C 1
ATOM 3196 O O . VAL A 1 392 ? -0.909 56.188 0.875 1 97.12 392 VAL A O 1
ATOM 3199 N N . VAL A 1 393 ? 0.871 55.094 0.294 1 97.25 393 VAL A N 1
ATOM 3200 C CA . VAL A 1 393 ? 1.586 55.375 1.533 1 97.25 393 VAL A CA 1
ATOM 3201 C C . VAL A 1 393 ? 1.887 56.875 1.625 1 97.25 393 VAL A C 1
ATOM 3203 O O . VAL A 1 393 ? 1.747 57.469 2.691 1 97.25 393 VAL A O 1
ATOM 3206 N N . ALA A 1 394 ? 2.289 57.438 0.519 1 96.19 394 ALA A N 1
ATOM 3207 C CA . ALA A 1 394 ? 2.551 58.875 0.469 1 96.19 394 ALA A CA 1
ATOM 3208 C C . ALA A 1 394 ? 1.285 59.688 0.766 1 96.19 394 ALA A C 1
ATOM 3210 O O . ALA A 1 394 ? 1.333 60.688 1.474 1 96.19 394 ALA A O 1
ATOM 3211 N N . ARG A 1 395 ? 0.243 59.281 0.194 1 96.44 395 ARG A N 1
ATOM 3212 C CA . ARG A 1 395 ? -1.033 59.969 0.42 1 96.44 395 ARG A CA 1
ATOM 3213 C C . ARG A 1 395 ? -1.437 59.875 1.889 1 96.44 395 ARG A C 1
ATOM 3215 O O . ARG A 1 395 ? -1.954 60.875 2.443 1 96.44 395 ARG A O 1
ATOM 3222 N N . LEU A 1 396 ? -1.234 58.75 2.492 1 96.75 396 LEU A N 1
ATOM 3223 C CA . LEU A 1 396 ? -1.562 58.594 3.904 1 96.75 396 LEU A CA 1
ATOM 3224 C C . LEU A 1 396 ? -0.694 59.5 4.77 1 96.75 396 LEU A C 1
ATOM 3226 O O . LEU A 1 396 ? -1.188 60.156 5.707 1 96.75 396 LEU A O 1
ATOM 3230 N N . ASN A 1 397 ? 0.605 59.594 4.473 1 95.69 397 ASN A N 1
ATOM 3231 C CA . ASN A 1 397 ? 1.498 60.5 5.195 1 95.69 397 ASN A CA 1
ATOM 3232 C C . ASN A 1 397 ? 1.03 61.938 5.098 1 95.69 397 ASN A C 1
ATOM 3234 O O . ASN A 1 397 ? 1.028 62.656 6.098 1 95.69 397 ASN A O 1
ATOM 3238 N N . ASN A 1 398 ? 0.715 62.281 3.881 1 94.56 398 ASN A N 1
ATOM 3239 C CA . ASN A 1 398 ? 0.235 63.625 3.654 1 94.56 398 ASN A CA 1
ATOM 3240 C C . ASN A 1 398 ? -1.044 63.906 4.438 1 94.56 398 ASN A C 1
ATOM 3242 O O . ASN A 1 398 ? -1.225 65 4.969 1 94.56 398 ASN A O 1
ATOM 3246 N N . ARG A 1 399 ? -1.929 62.969 4.469 1 94.12 399 ARG A N 1
ATOM 3247 C CA . ARG A 1 399 ? -3.182 63.125 5.207 1 94.12 399 ARG A CA 1
ATOM 3248 C C . ARG A 1 399 ? -2.922 63.281 6.699 1 94.12 399 ARG A C 1
ATOM 3250 O O . ARG A 1 399 ? -3.533 64.125 7.352 1 94.12 399 ARG A O 1
ATOM 3257 N N . ILE A 1 400 ? -2.027 62.469 7.258 1 95.19 400 ILE A N 1
ATOM 3258 C CA . ILE A 1 400 ? -1.68 62.562 8.672 1 95.19 400 ILE A CA 1
ATOM 3259 C C . ILE A 1 400 ? -1.101 63.938 8.977 1 95.19 400 ILE A C 1
ATOM 3261 O O . ILE A 1 400 ? -1.441 64.562 9.992 1 95.19 400 ILE A O 1
ATOM 3265 N N . GLU A 1 401 ? -0.206 64.375 8.117 1 93.75 401 GLU A N 1
ATOM 3266 C CA . GLU A 1 401 ? 0.403 65.688 8.297 1 93.75 401 GLU A CA 1
ATOM 3267 C C . GLU A 1 401 ? -0.655 66.812 8.32 1 93.75 401 GLU A C 1
ATOM 3269 O O . GLU A 1 401 ? -0.614 67.688 9.172 1 93.75 401 GLU A O 1
ATOM 3274 N N . ARG A 1 402 ? -1.533 66.75 7.426 1 89.56 402 ARG A N 1
ATOM 3275 C CA . ARG A 1 402 ? -2.559 67.75 7.301 1 89.56 402 ARG A CA 1
ATOM 3276 C C . ARG A 1 402 ? -3.516 67.75 8.484 1 89.56 402 ARG A C 1
ATOM 3278 O O . ARG A 1 402 ? -3.941 68.75 8.977 1 89.56 402 ARG A O 1
ATOM 3285 N N . VAL A 1 403 ? -3.885 66.562 8.938 1 89.94 403 VAL A N 1
ATOM 3286 C CA . VAL A 1 403 ? -4.867 66.438 10.008 1 89.94 403 VAL A CA 1
ATOM 3287 C C . VAL A 1 403 ? -4.234 66.812 11.344 1 89.94 403 VAL A C 1
ATOM 3289 O O . VAL A 1 403 ? -4.871 67.5 12.172 1 89.94 403 VAL A O 1
ATOM 3292 N N . THR A 1 404 ? -3.051 66.438 11.594 1 90.38 404 THR A N 1
ATOM 3293 C CA . THR A 1 404 ? -2.406 66.625 12.883 1 90.38 404 THR A CA 1
ATOM 3294 C C . THR A 1 404 ? -1.701 68 12.914 1 90.38 404 THR A C 1
ATOM 3296 O O . THR A 1 404 ? -1.436 68.562 13.992 1 90.38 404 THR A O 1
ATOM 3299 N N . GLY A 1 405 ? -1.322 68.438 11.719 1 88.88 405 GLY A N 1
ATOM 3300 C CA . GLY A 1 405 ? -0.527 69.688 11.641 1 88.88 405 GLY A CA 1
ATOM 3301 C C . GLY A 1 405 ? 0.943 69.438 11.938 1 88.88 405 GLY A C 1
ATOM 3302 O O . GLY A 1 405 ? 1.726 70.375 11.992 1 88.88 405 GLY A O 1
ATOM 3303 N N . LEU A 1 406 ? 1.317 68.25 12.172 1 92.44 406 LEU A N 1
ATOM 3304 C CA . LEU A 1 406 ? 2.701 67.938 12.508 1 92.44 406 LEU A CA 1
ATOM 3305 C C . LEU A 1 406 ? 3.477 67.5 11.258 1 92.44 406 LEU A C 1
ATOM 3307 O O . LEU A 1 406 ? 2.928 66.875 10.367 1 92.44 406 LEU A O 1
ATOM 3311 N N . ASP A 1 407 ? 4.715 67.812 11.305 1 91.62 407 ASP A N 1
ATOM 3312 C CA . ASP A 1 407 ? 5.574 67.5 10.164 1 91.62 407 ASP A CA 1
ATOM 3313 C C . ASP A 1 407 ? 5.863 66 10.055 1 91.62 407 ASP A C 1
ATOM 3315 O O . ASP A 1 407 ? 6.184 65.375 11.055 1 91.62 407 ASP A O 1
ATOM 3319 N N . MET A 1 408 ? 5.777 65.5 8.805 1 91.56 408 MET A N 1
ATOM 3320 C CA . MET A 1 408 ? 5.957 64.062 8.586 1 91.56 408 MET A CA 1
ATOM 3321 C C . MET A 1 408 ? 7.336 63.781 7.996 1 91.56 408 MET A C 1
ATOM 3323 O O . MET A 1 408 ? 7.734 62.625 7.879 1 91.56 408 MET A O 1
ATOM 3327 N N . SER A 1 409 ? 8.094 64.75 7.711 1 89.06 409 SER A N 1
ATOM 3328 C CA . SER A 1 409 ? 9.359 64.562 7.012 1 89.06 409 SER A CA 1
ATOM 3329 C C . SER A 1 409 ? 10.352 63.781 7.867 1 89.06 409 SER A C 1
ATOM 3331 O O . SER A 1 409 ? 11.211 63.062 7.336 1 89.06 409 SER A O 1
ATOM 3333 N N . THR A 1 410 ? 10.211 63.875 9.188 1 91 410 THR A N 1
ATOM 3334 C CA . THR A 1 410 ? 11.141 63.188 10.062 1 91 410 THR A CA 1
ATOM 3335 C C . THR A 1 410 ? 10.438 62.031 10.789 1 91 410 THR A C 1
ATOM 3337 O O . THR A 1 410 ? 10.992 61.438 11.719 1 91 410 THR A O 1
ATOM 3340 N N . ALA A 1 411 ? 9.18 61.812 10.438 1 93.88 411 ALA A N 1
ATOM 3341 C CA . ALA A 1 411 ? 8.422 60.75 11.055 1 93.88 411 ALA A CA 1
ATOM 3342 C C . ALA A 1 411 ? 8.93 59.375 10.578 1 93.88 411 ALA A C 1
ATOM 3344 O O . ALA A 1 411 ? 9.578 59.281 9.531 1 93.88 411 ALA A O 1
ATOM 3345 N N . GLU A 1 412 ? 8.68 58.312 11.367 1 94 412 GLU A N 1
ATOM 3346 C CA . GLU A 1 412 ? 9.07 56.969 10.992 1 94 412 GLU A CA 1
ATOM 3347 C C . GLU A 1 412 ? 8.188 56.438 9.859 1 94 412 GLU A C 1
ATOM 3349 O O . GLU A 1 412 ? 7.129 57 9.57 1 94 412 GLU A O 1
ATOM 3354 N N . GLU A 1 413 ? 8.695 55.406 9.234 1 95.25 413 GLU A N 1
ATOM 3355 C CA . GLU A 1 413 ? 7.914 54.75 8.195 1 95.25 413 GLU A CA 1
ATOM 3356 C C . GLU A 1 413 ? 6.613 54.188 8.758 1 95.25 413 GLU A C 1
ATOM 3358 O O . GLU A 1 413 ? 6.477 54.031 9.969 1 95.25 413 GLU A O 1
ATOM 3363 N N . LEU A 1 414 ? 5.699 54 7.809 1 96.94 414 LEU A N 1
ATOM 3364 C CA . LEU A 1 414 ? 4.426 53.375 8.211 1 96.94 414 LEU A CA 1
ATOM 3365 C C . LEU A 1 414 ? 4.621 51.938 8.656 1 96.94 414 LEU A C 1
ATOM 3367 O O . LEU A 1 414 ? 5.012 51.094 7.852 1 96.94 414 LEU A O 1
ATOM 3371 N N . GLN A 1 415 ? 4.438 51.656 9.938 1 96.75 415 GLN A N 1
ATOM 3372 C CA . GLN A 1 415 ? 4.551 50.281 10.438 1 96.75 415 GLN A CA 1
ATOM 3373 C C . GLN A 1 415 ? 3.211 49.562 10.375 1 96.75 415 GLN A C 1
ATOM 3375 O O . GLN A 1 415 ? 2.232 50 10.984 1 96.75 415 GLN A O 1
ATOM 3380 N N . VAL A 1 416 ? 3.145 48.531 9.609 1 97.44 416 VAL A N 1
ATOM 3381 C CA . VAL A 1 416 ? 1.941 47.719 9.508 1 97.44 416 VAL A CA 1
ATOM 3382 C C . VAL A 1 416 ? 2.098 46.469 10.359 1 97.44 416 VAL A C 1
ATOM 3384 O O . VAL A 1 416 ? 3.115 45.781 10.273 1 97.44 416 VAL A O 1
ATOM 3387 N N . ALA A 1 417 ? 1.125 46.156 11.203 1 96.69 417 ALA A N 1
ATOM 3388 C CA . ALA A 1 417 ? 1.199 45 12.086 1 96.69 417 ALA A CA 1
ATOM 3389 C C . ALA A 1 417 ? -0.019 44.094 11.914 1 96.69 417 ALA A C 1
ATOM 3391 O O . ALA A 1 417 ? -1.141 44.594 11.75 1 96.69 417 ALA A O 1
ATOM 3392 N N . ASN A 1 418 ? 0.202 42.875 11.781 1 96.44 418 ASN A N 1
ATOM 3393 C CA . ASN A 1 418 ? -0.827 41.844 11.828 1 96.44 418 ASN A CA 1
ATOM 3394 C C . ASN A 1 418 ? -0.649 40.938 13.039 1 96.44 418 ASN A C 1
ATOM 3396 O O . ASN A 1 418 ? 0.437 40.406 13.258 1 96.44 418 ASN A O 1
ATOM 3400 N N . TYR A 1 419 ? -1.655 40.844 13.812 1 95.25 419 TYR A N 1
ATOM 3401 C CA . TYR A 1 419 ? -1.58 40.094 15.062 1 95.25 419 TYR A CA 1
ATOM 3402 C C . TYR A 1 419 ? -1.865 38.625 14.82 1 95.25 419 TYR A C 1
ATOM 3404 O O . TYR A 1 419 ? -2.637 38.281 13.93 1 95.25 419 TYR A O 1
ATOM 3412 N N . GLY A 1 420 ? -1.227 37.812 15.539 1 91.5 420 GLY A N 1
ATOM 3413 C CA . GLY A 1 420 ? -1.403 36.375 15.453 1 91.5 420 GLY A CA 1
ATOM 3414 C C . GLY A 1 420 ? -2.42 35.812 16.438 1 91.5 420 GLY A C 1
ATOM 3415 O O . GLY A 1 420 ? -3.367 36.531 16.812 1 91.5 420 GLY A O 1
ATOM 3416 N N . VAL A 1 421 ? -2.293 34.562 16.766 1 91.56 421 VAL A N 1
ATOM 3417 C CA . VAL A 1 421 ? -3.17 33.906 17.734 1 91.56 421 VAL A CA 1
ATOM 3418 C C . VAL A 1 421 ? -2.984 34.562 19.109 1 91.56 421 VAL A C 1
ATOM 3420 O O . VAL A 1 421 ? -1.883 34.531 19.672 1 91.56 421 VAL A O 1
ATOM 3423 N N . GLY A 1 422 ? -4.066 35.062 19.547 1 94.38 422 GLY A N 1
ATOM 3424 C CA . GLY A 1 422 ? -3.938 35.75 20.828 1 94.38 422 GLY A CA 1
ATOM 3425 C C . GLY A 1 422 ? -2.898 36.844 20.828 1 94.38 422 GLY A C 1
ATOM 3426 O O . GLY A 1 422 ? -2.273 37.125 21.844 1 94.38 422 GLY A O 1
ATOM 3427 N N . GLY A 1 423 ? -2.658 37.406 19.75 1 95.31 423 GLY A N 1
ATOM 3428 C CA . GLY A 1 423 ? -1.642 38.438 19.625 1 95.31 423 GLY A CA 1
ATOM 3429 C C . GLY A 1 423 ? -1.865 39.625 20.547 1 95.31 423 GLY A C 1
ATOM 3430 O O . GLY A 1 423 ? -3.004 40.031 20.781 1 95.31 423 GLY A O 1
ATOM 3431 N N . GLN A 1 424 ? -0.75 40.125 21.109 1 95.44 424 GLN A N 1
ATOM 3432 C CA . GLN A 1 424 ? -0.807 41.219 22.094 1 95.44 424 GLN A CA 1
ATOM 3433 C C . GLN A 1 424 ? 0.482 42.031 22.078 1 95.44 424 GLN A C 1
ATOM 3435 O O . GLN A 1 424 ? 1.466 41.625 21.453 1 95.44 424 GLN A O 1
ATOM 3440 N N . TYR A 1 425 ? 0.458 43.094 22.625 1 95.19 425 TYR A N 1
ATOM 3441 C CA . TYR A 1 425 ? 1.613 43.906 23.031 1 95.19 425 TYR A CA 1
ATOM 3442 C C . TYR A 1 425 ? 1.43 44.469 24.438 1 95.19 425 TYR A C 1
ATOM 3444 O O . TYR A 1 425 ? 0.585 45.312 24.656 1 95.19 425 TYR A O 1
ATOM 3452 N N . GLU A 1 426 ? 2.113 43.906 25.344 1 94.62 426 GLU A N 1
ATOM 3453 C CA . GLU A 1 426 ? 1.965 44.281 26.75 1 94.62 426 GLU A CA 1
ATOM 3454 C C . GLU A 1 426 ? 2.244 45.781 26.938 1 94.62 426 GLU A C 1
ATOM 3456 O O . GLU A 1 426 ? 2.744 46.438 26.047 1 94.62 426 GLU A O 1
ATOM 3461 N N . PRO A 1 427 ? 1.855 46.312 28.094 1 95.19 427 PRO A N 1
ATOM 3462 C CA . PRO A 1 427 ? 1.96 47.75 28.328 1 95.19 427 PRO A CA 1
ATOM 3463 C C . PRO A 1 427 ? 3.363 48.312 28.062 1 95.19 427 PRO A C 1
ATOM 3465 O O . PRO A 1 427 ? 4.352 47.688 28.5 1 95.19 427 PRO A O 1
ATOM 3468 N N . HIS A 1 428 ? 3.432 49.438 27.359 1 92.38 428 HIS A N 1
ATOM 3469 C CA . HIS A 1 428 ? 4.691 50.062 26.953 1 92.38 428 HIS A CA 1
ATOM 3470 C C . HIS A 1 428 ? 4.504 51.531 26.656 1 92.38 428 HIS A C 1
ATOM 3472 O O . HIS A 1 428 ? 3.377 52.031 26.625 1 92.38 428 HIS A O 1
ATOM 3478 N N . PHE A 1 429 ? 5.602 52.188 26.531 1 93.62 429 PHE A N 1
ATOM 3479 C CA . PHE A 1 429 ? 5.617 53.562 26.094 1 93.62 429 PHE A CA 1
ATOM 3480 C C . PHE A 1 429 ? 6.043 53.656 24.625 1 93.62 429 PHE A C 1
ATOM 3482 O O . PHE A 1 429 ? 6.832 52.844 24.156 1 93.62 429 PHE A O 1
ATOM 3489 N N . ASP A 1 430 ? 5.516 54.688 23.953 1 93.94 430 ASP A N 1
ATOM 3490 C CA . ASP A 1 430 ? 5.93 54.906 22.562 1 93.94 430 ASP A CA 1
ATOM 3491 C C . ASP A 1 430 ? 7.059 55.938 22.5 1 93.94 430 ASP A C 1
ATOM 3493 O O . ASP A 1 430 ? 7.43 56.406 21.422 1 93.94 430 ASP A O 1
ATOM 3497 N N . PHE A 1 431 ? 7.539 56.375 23.578 1 93.5 431 PHE A N 1
ATOM 3498 C CA . PHE A 1 431 ? 8.609 57.344 23.609 1 93.5 431 PHE A CA 1
ATOM 3499 C C . PHE A 1 431 ? 9.758 56.875 24.484 1 93.5 431 PHE A C 1
ATOM 3501 O O . PHE A 1 431 ? 9.609 55.938 25.266 1 93.5 431 PHE A O 1
ATOM 3508 N N . GLY A 1 432 ? 10.922 57.562 24.312 1 88.75 432 GLY A N 1
ATOM 3509 C CA . GLY A 1 432 ? 12.062 57.281 25.188 1 88.75 432 GLY A CA 1
ATOM 3510 C C . GLY A 1 432 ? 11.961 57.969 26.531 1 88.75 432 GLY A C 1
ATOM 3511 O O . GLY A 1 432 ? 11.844 59.188 26.625 1 88.75 432 GLY A O 1
ATOM 3512 N N . ARG A 1 433 ? 12.031 57.125 27.547 1 90.88 433 ARG A N 1
ATOM 3513 C CA . ARG A 1 433 ? 11.922 57.625 28.906 1 90.88 433 ARG A CA 1
ATOM 3514 C C . ARG A 1 433 ? 13.227 58.281 29.359 1 90.88 433 ARG A C 1
ATOM 3516 O O . ARG A 1 433 ? 14.242 58.188 28.656 1 90.88 433 ARG A O 1
ATOM 3523 N N . LYS A 1 434 ? 13.078 58.938 30.391 1 82.62 434 LYS A N 1
ATOM 3524 C CA . LYS A 1 434 ? 14.227 59.688 30.922 1 82.62 434 LYS A CA 1
ATOM 3525 C C . LYS A 1 434 ? 15.414 58.75 31.156 1 82.62 434 LYS A C 1
ATOM 3527 O O . LYS A 1 434 ? 16.562 59.156 30.969 1 82.62 434 LYS A O 1
ATOM 3532 N N . ASP A 1 435 ? 15.094 57.562 31.516 1 79.56 435 ASP A N 1
ATOM 3533 C CA . ASP A 1 435 ? 16.141 56.562 31.797 1 79.56 435 ASP A CA 1
ATOM 3534 C C . ASP A 1 435 ? 16.625 55.906 30.516 1 79.56 435 ASP A C 1
ATOM 3536 O O . ASP A 1 435 ? 17.484 55 30.562 1 79.56 435 ASP A O 1
ATOM 3540 N N . GLU A 1 436 ? 16.078 56.281 29.406 1 81.56 436 GLU A N 1
ATOM 3541 C CA . GLU A 1 436 ? 16.5 55.781 28.109 1 81.56 436 GLU A CA 1
ATOM 3542 C C . GLU A 1 436 ? 17 56.906 27.203 1 81.56 436 GLU A C 1
ATOM 3544 O O . GLU A 1 436 ? 16.453 57.125 26.125 1 81.56 436 GLU A O 1
ATOM 3549 N N . PRO A 1 437 ? 17.984 57.438 27.562 1 74.38 437 PRO A N 1
ATOM 3550 C CA . PRO A 1 437 ? 18.406 58.625 26.828 1 74.38 437 PRO A CA 1
ATOM 3551 C C . PRO A 1 437 ? 18.875 58.344 25.406 1 74.38 437 PRO A C 1
ATOM 3553 O O . PRO A 1 437 ? 18.828 59.219 24.547 1 74.38 437 PRO A O 1
ATOM 3556 N N . ASP A 1 438 ? 19.203 57.188 25.141 1 75.75 438 ASP A N 1
ATOM 3557 C CA . ASP A 1 438 ? 19.766 56.875 23.828 1 75.75 438 ASP A CA 1
ATOM 3558 C C . ASP A 1 438 ? 18.734 56.188 22.938 1 75.75 438 ASP A C 1
ATOM 3560 O O . ASP A 1 438 ? 19.078 55.656 21.875 1 75.75 438 ASP A O 1
ATOM 3564 N N . ALA A 1 439 ? 17.469 56.156 23.281 1 76.94 439 ALA A N 1
ATOM 3565 C CA . ALA A 1 439 ? 16.453 55.375 22.594 1 76.94 439 ALA A CA 1
ATOM 3566 C C . ALA A 1 439 ? 16.375 55.781 21.109 1 76.94 439 ALA A C 1
ATOM 3568 O O . ALA A 1 439 ? 16.188 54.906 20.25 1 76.94 439 ALA A O 1
ATOM 3569 N N . PHE A 1 440 ? 16.562 56.969 20.703 1 79.44 440 PHE A N 1
ATOM 3570 C CA . PHE A 1 440 ? 16.406 57.375 19.312 1 79.44 440 PHE A CA 1
ATOM 3571 C C . PHE A 1 440 ? 17.641 58.125 18.828 1 79.44 440 PHE A C 1
ATOM 3573 O O . PHE A 1 440 ? 17.547 58.938 17.891 1 79.44 440 PHE A O 1
ATOM 3580 N N . LYS A 1 441 ? 18.703 57.844 19.422 1 78 441 LYS A N 1
ATOM 3581 C CA . LYS A 1 441 ? 19.938 58.562 19.109 1 78 441 LYS A CA 1
ATOM 3582 C C . LYS A 1 441 ? 20.406 58.281 17.688 1 78 441 LYS A C 1
ATOM 3584 O O . LYS A 1 441 ? 20.844 59.188 16.969 1 78 441 LYS A O 1
ATOM 3589 N N . GLU A 1 442 ? 20.297 57.125 17.328 1 76.94 442 GLU A N 1
ATOM 3590 C CA . GLU A 1 442 ? 20.781 56.688 16.016 1 76.94 442 GLU A CA 1
ATOM 3591 C C . GLU A 1 442 ? 19.938 57.312 14.898 1 76.94 442 GLU A C 1
ATOM 3593 O O . GLU A 1 442 ? 20.438 57.562 13.805 1 76.94 442 GLU A O 1
ATOM 3598 N N . LEU A 1 443 ? 18.688 57.469 15.172 1 80.31 443 LEU A N 1
ATOM 3599 C CA . LEU A 1 443 ? 17.797 58.031 14.164 1 80.31 443 LEU A CA 1
ATOM 3600 C C . LEU A 1 443 ? 18.047 59.531 13.992 1 80.31 443 LEU A C 1
ATOM 3602 O O . LEU A 1 443 ? 17.859 60.062 12.898 1 80.31 443 LEU A O 1
ATOM 3606 N N . GLY A 1 444 ? 18.438 60.156 15.031 1 80.94 444 GLY A N 1
ATOM 3607 C CA . GLY A 1 444 ? 18.781 61.562 14.984 1 80.94 444 GLY A CA 1
ATOM 3608 C C . GLY A 1 444 ? 17.594 62.469 14.828 1 80.94 444 GLY A C 1
ATOM 3609 O O . GLY A 1 444 ? 17.719 63.625 14.383 1 80.94 444 GLY A O 1
ATOM 3610 N N . THR A 1 445 ? 16.422 62.094 15.062 1 88.88 445 THR A N 1
ATOM 3611 C CA . THR A 1 445 ? 15.227 62.875 14.812 1 88.88 445 THR A CA 1
ATOM 3612 C C . THR A 1 445 ? 14.547 63.25 16.125 1 88.88 445 THR A C 1
ATOM 3614 O O . THR A 1 445 ? 13.438 63.781 16.125 1 88.88 445 THR A O 1
ATOM 3617 N N . GLY A 1 446 ? 15.219 62.969 17.281 1 88.75 446 GLY A N 1
ATOM 3618 C CA . GLY A 1 446 ? 14.648 63.281 18.578 1 88.75 446 GLY A CA 1
ATOM 3619 C C . GLY A 1 446 ? 13.633 62.25 19.062 1 88.75 446 GLY A C 1
ATOM 3620 O O . GLY A 1 446 ? 13.484 61.188 18.453 1 88.75 446 GLY A O 1
ATOM 3621 N N . ASN A 1 447 ? 12.953 62.562 20.141 1 92.19 447 ASN A N 1
ATOM 3622 C CA . ASN A 1 447 ? 11.992 61.656 20.75 1 92.19 447 ASN A CA 1
ATOM 3623 C C . ASN A 1 447 ? 10.68 61.625 19.984 1 92.19 447 ASN A C 1
ATOM 3625 O O . ASN A 1 447 ? 10.453 62.469 19.094 1 92.19 447 ASN A O 1
ATOM 3629 N N . ARG A 1 448 ? 9.859 60.625 20.188 1 94.94 448 ARG A N 1
ATOM 3630 C CA . ARG A 1 448 ? 8.547 60.5 19.562 1 94.94 448 ARG A CA 1
ATOM 3631 C C . ARG A 1 448 ? 7.535 61.438 20.219 1 94.94 448 ARG A C 1
ATOM 3633 O O . ARG A 1 448 ? 7.102 61.188 21.359 1 94.94 448 ARG A O 1
ATOM 3640 N N . VAL A 1 449 ? 7.113 62.406 19.484 1 94.44 449 VAL A N 1
ATOM 3641 C CA . VAL A 1 449 ? 6.223 63.406 20.047 1 94.44 449 VAL A CA 1
ATOM 3642 C C . VAL A 1 449 ? 4.789 62.875 20.078 1 94.44 449 VAL A C 1
ATOM 3644 O O . VAL A 1 449 ? 4.027 63.188 21 1 94.44 449 VAL A O 1
ATOM 3647 N N . ALA A 1 450 ? 4.418 62.125 19.094 1 96.5 450 ALA A N 1
ATOM 3648 C CA . ALA A 1 450 ? 3.031 61.656 18.984 1 96.5 450 ALA A CA 1
ATOM 3649 C C . ALA A 1 450 ? 2.934 60.344 18.25 1 96.5 450 ALA A C 1
ATOM 3651 O O . ALA A 1 450 ? 3.873 59.938 17.562 1 96.5 450 ALA A O 1
ATOM 3652 N N . THR A 1 451 ? 1.883 59.656 18.531 1 97.81 451 THR A N 1
ATOM 3653 C CA . THR A 1 451 ? 1.578 58.375 17.891 1 97.81 451 THR A CA 1
ATOM 3654 C C . THR A 1 451 ? 0.261 58.438 17.125 1 97.81 451 THR A C 1
ATOM 3656 O O . THR A 1 451 ? -0.737 58.969 17.641 1 97.81 451 THR A O 1
ATOM 3659 N N . TRP A 1 452 ? 0.298 58.094 15.867 1 97.75 452 TRP A N 1
ATOM 3660 C CA . TRP A 1 452 ? -0.872 57.875 15.016 1 97.75 452 TRP A CA 1
ATOM 3661 C C . TRP A 1 452 ? -1.095 56.406 14.758 1 97.75 452 TRP A C 1
ATOM 3663 O O . TRP A 1 452 ? -0.188 55.719 14.297 1 97.75 452 TRP A O 1
ATOM 3673 N N . LEU A 1 453 ? -2.326 55.875 15.078 1 98.31 453 LEU A N 1
ATOM 3674 C CA . LEU A 1 453 ? -2.621 54.438 14.945 1 98.31 453 LEU A CA 1
ATOM 3675 C C . LEU A 1 453 ? -3.855 54.219 14.078 1 98.31 453 LEU A C 1
ATOM 3677 O O . LEU A 1 453 ? -4.973 54.531 14.492 1 98.31 453 LEU A O 1
ATOM 3681 N N . PHE A 1 454 ? -3.672 53.594 12.859 1 98.25 454 PHE A N 1
ATOM 3682 C CA . PHE A 1 454 ? -4.785 53.219 12.008 1 98.25 454 PHE A CA 1
ATOM 3683 C C . PHE A 1 454 ? -5.344 51.875 12.445 1 98.25 454 PHE A C 1
ATOM 3685 O O . PHE A 1 454 ? -4.59 50.938 12.719 1 98.25 454 PHE A O 1
ATOM 3692 N N . TYR A 1 455 ? -6.621 51.75 12.539 1 98.19 455 TYR A N 1
ATOM 3693 C CA . TYR A 1 455 ? -7.285 50.469 12.594 1 98.19 455 TYR A CA 1
ATOM 3694 C C . TYR A 1 455 ? -7.738 50.031 11.203 1 98.19 455 TYR A C 1
ATOM 3696 O O . TYR A 1 455 ? -8.641 50.625 10.625 1 98.19 455 TYR A O 1
ATOM 3704 N N . MET A 1 456 ? -7.168 48.969 10.711 1 98.06 456 MET A N 1
ATOM 3705 C CA . MET A 1 456 ? -7.41 48.531 9.336 1 98.06 456 MET A CA 1
ATOM 3706 C C . MET A 1 456 ? -8.32 47.312 9.305 1 98.06 456 MET A C 1
ATOM 3708 O O . MET A 1 456 ? -8.57 46.75 8.234 1 98.06 456 MET A O 1
ATOM 3712 N N . SER A 1 457 ? -8.758 46.875 10.398 1 96.38 457 SER A N 1
ATOM 3713 C CA . SER A 1 457 ? -9.734 45.781 10.516 1 96.38 457 SER A CA 1
ATOM 3714 C C . SER A 1 457 ? -10.625 45.969 11.734 1 96.38 457 SER A C 1
ATOM 3716 O O . SER A 1 457 ? -10.25 46.656 12.688 1 96.38 457 SER A O 1
ATOM 3718 N N . ASP A 1 458 ? -11.828 45.5 11.562 1 94.75 458 ASP A N 1
ATOM 3719 C CA . ASP A 1 458 ? -12.625 45.281 12.766 1 94.75 458 ASP A CA 1
ATOM 3720 C C . ASP A 1 458 ? -12.164 44 13.492 1 94.75 458 ASP A C 1
ATOM 3722 O O . ASP A 1 458 ? -11.469 43.156 12.906 1 94.75 458 ASP A O 1
ATOM 3726 N N . VAL A 1 459 ? -12.375 43.969 14.75 1 95.25 459 VAL A N 1
ATOM 3727 C CA . VAL A 1 459 ? -12.078 42.781 15.555 1 95.25 459 VAL A CA 1
ATOM 3728 C C . VAL A 1 459 ? -13.328 42.344 16.312 1 95.25 459 VAL A C 1
ATOM 3730 O O . VAL A 1 459 ? -13.945 43.125 17.016 1 95.25 459 VAL A O 1
ATOM 3733 N N . GLU A 1 460 ? -13.742 41.188 16.141 1 93.62 460 GLU A N 1
ATOM 3734 C CA . GLU A 1 460 ? -14.992 40.688 16.688 1 93.62 460 GLU A CA 1
ATOM 3735 C C . GLU A 1 460 ? -14.961 40.688 18.219 1 93.62 460 GLU A C 1
ATOM 3737 O O . GLU A 1 460 ? -15.969 41 18.859 1 93.62 460 GLU A O 1
ATOM 3742 N N . ALA A 1 461 ? -13.914 40.25 18.734 1 95.38 461 ALA A N 1
ATOM 3743 C CA . ALA A 1 461 ? -13.789 40.25 20.203 1 95.38 461 ALA A CA 1
ATOM 3744 C C . ALA A 1 461 ? -12.336 40.5 20.625 1 95.38 461 ALA A C 1
ATOM 3746 O O . ALA A 1 461 ? -11.414 39.969 20 1 95.38 461 ALA A O 1
ATOM 3747 N N . GLY A 1 462 ? -12.234 41.344 21.656 1 95.5 462 GLY A N 1
ATOM 3748 C CA . GLY A 1 462 ? -10.898 41.688 22.141 1 95.5 462 GLY A CA 1
ATOM 3749 C C . GLY A 1 462 ? -10.164 42.656 21.234 1 95.5 462 GLY A C 1
ATOM 3750 O O . GLY A 1 462 ? -10.789 43.375 20.453 1 95.5 462 GLY A O 1
ATOM 3751 N N . GLY A 1 463 ? -8.836 42.812 21.5 1 96.69 463 GLY A N 1
ATOM 3752 C CA . GLY A 1 463 ? -7.957 43.562 20.625 1 96.69 463 GLY A CA 1
ATOM 3753 C C . GLY A 1 463 ? -7.957 45.062 20.922 1 96.69 463 GLY A C 1
ATOM 3754 O O . GLY A 1 463 ? -7.406 45.844 20.156 1 96.69 463 GLY A O 1
ATOM 3755 N N . ALA A 1 464 ? -8.461 45.406 21.984 1 97 464 ALA A N 1
ATOM 3756 C CA . ALA A 1 464 ? -8.523 46.844 22.328 1 97 464 ALA A CA 1
ATOM 3757 C C . ALA A 1 464 ? -7.137 47.406 22.625 1 97 464 ALA A C 1
ATOM 3759 O O . ALA A 1 464 ? -6.227 46.656 23 1 97 464 ALA A O 1
ATOM 3760 N N . THR A 1 465 ? -6.926 48.656 22.344 1 97.44 465 THR A N 1
ATOM 3761 C CA . THR A 1 465 ? -5.805 49.406 22.875 1 97.44 465 THR A CA 1
ATOM 3762 C C . THR A 1 465 ? -6.168 50.062 24.219 1 97.44 465 THR A C 1
ATOM 3764 O O . THR A 1 465 ? -7.086 50.875 24.297 1 97.44 465 THR A O 1
ATOM 3767 N N . VAL A 1 466 ? -5.43 49.719 25.234 1 96.94 466 VAL A N 1
ATOM 3768 C CA . VAL A 1 466 ? -5.832 50.156 26.562 1 96.94 466 VAL A CA 1
ATOM 3769 C C . VAL A 1 466 ? -4.703 50.969 27.188 1 96.94 466 VAL A C 1
ATOM 3771 O O . VAL A 1 466 ? -3.531 50.781 26.844 1 96.94 466 VAL A O 1
ATOM 3774 N N . PHE A 1 467 ? -5.102 51.875 27.984 1 95.94 467 PHE A N 1
ATOM 3775 C CA . PHE A 1 467 ? -4.207 52.719 28.797 1 95.94 467 PHE A CA 1
ATOM 3776 C C . PHE A 1 467 ? -4.426 52.438 30.281 1 95.94 467 PHE A C 1
ATOM 3778 O O . PHE A 1 467 ? -5.23 53.125 30.922 1 95.94 467 PHE A O 1
ATOM 3785 N N . PRO A 1 468 ? -3.699 51.469 30.797 1 94 468 PRO A N 1
ATOM 3786 C CA . PRO A 1 468 ? -3.99 50.969 32.156 1 94 468 PRO A CA 1
ATOM 3787 C C . PRO A 1 468 ? -3.924 52.031 33.219 1 94 468 PRO A C 1
ATOM 3789 O O . PRO A 1 468 ? -4.699 52 34.188 1 94 468 PRO A O 1
ATOM 3792 N N . GLU A 1 469 ? -3.031 52.969 33.125 1 91.88 469 GLU A N 1
ATOM 3793 C CA . GLU A 1 469 ? -2.85 53.969 34.188 1 91.88 469 GLU A CA 1
ATOM 3794 C C . GLU A 1 469 ? -4.082 54.875 34.312 1 91.88 469 GLU A C 1
ATOM 3796 O O . GLU A 1 469 ? -4.473 55.25 35.406 1 91.88 469 GLU A O 1
ATOM 3801 N N . VAL A 1 470 ? -4.684 55.219 33.188 1 92.25 470 VAL A N 1
ATOM 3802 C CA . VAL A 1 470 ? -5.785 56.188 33.219 1 92.25 470 VAL A CA 1
ATOM 3803 C C . VAL A 1 470 ? -7.113 55.469 33.031 1 92.25 470 VAL A C 1
ATOM 3805 O O . VAL A 1 470 ? -8.18 56.062 33.188 1 92.25 470 VAL A O 1
ATOM 3808 N N . GLY A 1 471 ? -7.035 54.156 32.688 1 92.81 471 GLY A N 1
ATOM 3809 C CA . GLY A 1 471 ? -8.242 53.375 32.562 1 92.81 471 GLY A CA 1
ATOM 3810 C C . GLY A 1 471 ? -8.992 53.625 31.266 1 92.81 471 GLY A C 1
ATOM 3811 O O . GLY A 1 471 ? -10.227 53.625 31.25 1 92.81 471 GLY A O 1
ATOM 3812 N N . ALA A 1 472 ? -8.344 53.875 30.234 1 92.88 472 ALA A N 1
ATOM 3813 C CA . ALA A 1 472 ? -8.961 54.125 28.922 1 92.88 472 ALA A CA 1
ATOM 3814 C C . ALA A 1 472 ? -8.875 52.844 28.062 1 92.88 472 ALA A C 1
ATOM 3816 O O . ALA A 1 472 ? -7.902 52.094 28.141 1 92.88 472 ALA A O 1
ATOM 3817 N N . ALA A 1 473 ? -9.898 52.625 27.312 1 93.56 473 ALA A N 1
ATOM 3818 C CA . ALA A 1 473 ? -9.938 51.531 26.359 1 93.56 473 ALA A CA 1
ATOM 3819 C C . ALA A 1 473 ? -10.477 52 25.016 1 93.56 473 ALA A C 1
ATOM 3821 O O . ALA A 1 473 ? -11.539 52.625 24.938 1 93.56 473 ALA A O 1
ATOM 3822 N N . VAL A 1 474 ? -9.703 51.781 23.984 1 94.44 474 VAL A N 1
ATOM 3823 C CA . VAL A 1 474 ? -10.086 52.125 22.609 1 94.44 474 VAL A CA 1
ATOM 3824 C C . VAL A 1 474 ? -10.234 50.844 21.781 1 94.44 474 VAL A C 1
ATOM 3826 O O . VAL A 1 474 ? -9.266 50.094 21.578 1 94.44 474 VAL A O 1
ATOM 3829 N N . TYR A 1 475 ? -11.414 50.594 21.266 1 94.62 475 TYR A N 1
ATOM 3830 C CA . TYR A 1 475 ? -11.672 49.375 20.516 1 94.62 475 TYR A CA 1
ATOM 3831 C C . TYR A 1 475 ? -11.43 49.594 19.016 1 94.62 475 TYR A C 1
ATOM 3833 O O . TYR A 1 475 ? -11.711 50.656 18.484 1 94.62 475 TYR A O 1
ATOM 3841 N N . PRO A 1 476 ? -10.969 48.5 18.406 1 96.25 476 PRO A N 1
ATOM 3842 C CA . PRO A 1 476 ? -10.695 48.656 16.969 1 96.25 476 PRO A CA 1
ATOM 3843 C C . PRO A 1 476 ? -11.961 48.875 16.141 1 96.25 476 PRO A C 1
ATOM 3845 O O . PRO A 1 476 ? -12.953 48.156 16.328 1 96.25 476 PRO A O 1
ATOM 3848 N N . LYS A 1 477 ? -11.898 49.844 15.281 1 96 477 LYS A N 1
ATOM 3849 C CA . LYS A 1 477 ? -12.906 50.125 14.258 1 96 477 LYS A CA 1
ATOM 3850 C C . LYS A 1 477 ? -12.266 50.406 12.906 1 96 477 LYS A C 1
ATOM 3852 O O . LYS A 1 477 ? -11.523 51.375 12.75 1 96 477 LYS A O 1
ATOM 3857 N N . LYS A 1 478 ? -12.609 49.5 11.969 1 97.19 478 LYS A N 1
ATOM 3858 C CA . LYS A 1 478 ? -11.992 49.594 10.648 1 97.19 478 LYS A CA 1
ATOM 3859 C C . LYS A 1 478 ? -12.258 50.969 10.016 1 97.19 478 LYS A C 1
ATOM 3861 O O . LYS A 1 478 ? -13.383 51.469 10.039 1 97.19 478 LYS A O 1
ATOM 3866 N N . GLY A 1 479 ? -11.203 51.531 9.469 1 96.94 479 GLY A N 1
ATOM 3867 C CA . GLY A 1 479 ? -11.328 52.812 8.766 1 96.94 479 GLY A CA 1
ATOM 3868 C C . GLY A 1 479 ? -11.078 54 9.648 1 96.94 479 GLY A C 1
ATOM 3869 O O . GLY A 1 479 ? -11.094 55.156 9.172 1 96.94 479 GLY A O 1
ATOM 3870 N N . THR A 1 480 ? -10.797 53.812 10.922 1 96.5 480 THR A N 1
ATOM 3871 C CA . THR A 1 480 ? -10.562 54.906 11.859 1 96.5 480 THR A CA 1
ATOM 3872 C C . THR A 1 480 ? -9.086 54.969 12.25 1 96.5 480 THR A C 1
ATOM 3874 O O . THR A 1 480 ? -8.305 54.094 11.898 1 96.5 480 THR A O 1
ATOM 3877 N N . ALA A 1 481 ? -8.711 56.031 12.906 1 97.31 481 ALA A N 1
ATOM 3878 C CA . ALA A 1 481 ? -7.383 56.188 13.492 1 97.31 481 ALA A CA 1
ATOM 3879 C C . ALA A 1 481 ? -7.461 56.906 14.844 1 97.31 481 ALA A C 1
ATOM 3881 O O . ALA A 1 481 ? -8.367 57.719 15.07 1 97.31 481 ALA A O 1
ATOM 3882 N N . VAL A 1 482 ? -6.57 56.562 15.633 1 97.19 482 VAL A N 1
ATOM 3883 C CA . VAL A 1 482 ? -6.469 57.219 16.922 1 97.19 482 VAL A CA 1
ATOM 3884 C C . VAL A 1 482 ? -5.137 57.969 17.016 1 97.19 482 VAL A C 1
ATOM 3886 O O . VAL A 1 482 ? -4.141 57.531 16.438 1 97.19 482 VAL A O 1
ATOM 3889 N N . PHE A 1 483 ? -5.172 59.094 17.703 1 96.44 483 PHE A N 1
ATOM 3890 C CA . PHE A 1 483 ? -4.023 60 17.797 1 96.44 483 PHE A CA 1
ATOM 3891 C C . PHE A 1 483 ? -3.85 60.5 19.219 1 96.44 483 PHE A C 1
ATOM 3893 O O . PHE A 1 483 ? -4.832 60.844 19.891 1 96.44 483 PHE A O 1
ATOM 3900 N N . TRP A 1 484 ? -2.611 60.5 19.75 1 96.62 484 TRP A N 1
ATOM 3901 C CA . TRP A 1 484 ? -2.312 61.125 21.031 1 96.62 484 TRP A CA 1
ATOM 3902 C C . TRP A 1 484 ? -0.878 61.656 21.062 1 96.62 484 TRP A C 1
ATOM 3904 O O . TRP A 1 484 ? -0.03 61.188 20.281 1 96.62 484 TRP A O 1
ATOM 3914 N N . TYR A 1 485 ? -0.65 62.594 21.891 1 96.06 485 TYR A N 1
ATOM 3915 C CA . TYR A 1 485 ? 0.692 63.125 22.125 1 96.06 485 TYR A CA 1
ATOM 3916 C C . TYR A 1 485 ? 1.413 62.312 23.203 1 96.06 485 TYR A C 1
ATOM 3918 O O . TYR A 1 485 ? 0.854 62.062 24.266 1 96.06 485 TYR A O 1
ATOM 3926 N N . ASN A 1 486 ? 2.631 61.938 22.906 1 96.38 486 ASN A N 1
ATOM 3927 C CA . ASN A 1 486 ? 3.467 61.219 23.859 1 96.38 486 ASN A CA 1
ATOM 3928 C C . ASN A 1 486 ? 4.195 62.156 24.797 1 96.38 486 ASN A C 1
ATOM 3930 O O . ASN A 1 486 ? 4.531 61.812 25.938 1 96.38 486 ASN A O 1
ATOM 3934 N N . LEU A 1 487 ? 4.477 63.312 24.266 1 94 487 LEU A N 1
ATOM 3935 C CA . LEU A 1 487 ? 5.23 64.312 25.016 1 94 487 LEU A CA 1
ATOM 3936 C C . LEU A 1 487 ? 4.375 65.562 25.281 1 94 487 LEU A C 1
ATOM 3938 O O . LEU A 1 487 ? 3.529 65.875 24.469 1 94 487 LEU A O 1
ATOM 3942 N N . PHE A 1 488 ? 4.676 66.125 26.422 1 91.5 488 PHE A N 1
ATOM 3943 C CA . PHE A 1 488 ? 4.105 67.438 26.672 1 91.5 488 PHE A CA 1
ATOM 3944 C C . PHE A 1 488 ? 4.781 68.5 25.812 1 91.5 488 PHE A C 1
ATOM 3946 O O . PHE A 1 488 ? 5.797 68.188 25.172 1 91.5 488 PHE A O 1
ATOM 3953 N N . GLU A 1 489 ? 4.129 69.688 25.797 1 86.88 489 GLU A N 1
ATOM 3954 C CA . GLU A 1 489 ? 4.727 70.75 25.031 1 86.88 489 GLU A CA 1
ATOM 3955 C C . GLU A 1 489 ? 6.125 71.125 25.547 1 86.88 489 GLU A C 1
ATOM 3957 O O . GLU A 1 489 ? 6.973 71.562 24.797 1 86.88 489 GLU A O 1
ATOM 3962 N N . SER A 1 490 ? 6.414 70.75 26.797 1 84.06 490 SER A N 1
ATOM 3963 C CA . SER A 1 490 ? 7.699 71 27.438 1 84.06 490 SER A CA 1
ATOM 3964 C C . SER A 1 490 ? 8.766 70.062 26.922 1 84.06 490 SER A C 1
ATOM 3966 O O . SER A 1 490 ? 9.961 70.312 27.125 1 84.06 490 SER A O 1
ATOM 3968 N N . GLY A 1 491 ? 8.312 69 26.297 1 86.38 491 GLY A N 1
ATOM 3969 C CA . GLY A 1 491 ? 9.266 68 25.844 1 86.38 491 GLY A CA 1
ATOM 3970 C C . GLY A 1 491 ? 9.359 66.812 26.766 1 86.38 491 GLY A C 1
ATOM 3971 O O . GLY A 1 491 ? 9.906 65.75 26.391 1 86.38 491 GLY A O 1
ATOM 3972 N N . GLU A 1 492 ? 8.742 67 27.891 1 89.94 492 GLU A N 1
ATOM 3973 C CA . GLU A 1 492 ? 8.75 65.875 28.844 1 89.94 492 GLU A CA 1
ATOM 3974 C C . GLU A 1 492 ? 7.75 64.812 28.438 1 89.94 492 GLU A C 1
ATOM 3976 O O . GLU A 1 492 ? 6.668 65.062 27.938 1 89.94 492 GLU A O 1
ATOM 3981 N N . GLY A 1 493 ? 8.117 63.531 28.719 1 93.56 493 GLY A N 1
ATOM 3982 C CA . GLY A 1 493 ? 7.242 62.438 28.391 1 93.56 493 GLY A CA 1
ATOM 3983 C C . GLY A 1 493 ? 5.98 62.375 29.234 1 93.56 493 GLY A C 1
ATOM 3984 O O . GLY A 1 493 ? 6.023 62.688 30.422 1 93.56 493 GLY A O 1
ATOM 3985 N N . ASP A 1 494 ? 4.855 62.094 28.625 1 95.31 494 ASP A N 1
ATOM 3986 C CA . ASP A 1 494 ? 3.596 61.906 29.328 1 95.31 494 ASP A CA 1
ATOM 3987 C C . ASP A 1 494 ? 3.42 60.438 29.734 1 95.31 494 ASP A C 1
ATOM 3989 O O . ASP A 1 494 ? 2.941 59.625 28.938 1 95.31 494 ASP A O 1
ATOM 3993 N N . TYR A 1 495 ? 3.641 60.125 30.938 1 95 495 TYR A N 1
ATOM 3994 C CA . TYR A 1 495 ? 3.654 58.75 31.406 1 95 495 TYR A CA 1
ATOM 3995 C C . TYR A 1 495 ? 2.244 58.156 31.469 1 95 495 TYR A C 1
ATOM 3997 O O . TYR A 1 495 ? 2.064 56.969 31.562 1 95 495 TYR A O 1
ATOM 4005 N N . SER A 1 496 ? 1.232 59.031 31.344 1 94.69 496 SER A N 1
ATOM 4006 C CA . SER A 1 496 ? -0.144 58.562 31.312 1 94.69 496 SER A CA 1
ATOM 4007 C C . SER A 1 496 ? -0.468 57.906 29.969 1 94.69 496 SER A C 1
ATOM 4009 O O . SER A 1 496 ? -1.495 57.25 29.828 1 94.69 496 SER A O 1
ATOM 4011 N N . THR A 1 497 ? 0.451 58.031 29.031 1 96.44 497 THR A N 1
ATOM 4012 C CA . THR A 1 497 ? 0.196 57.469 27.703 1 96.44 497 THR A CA 1
ATOM 4013 C C . THR A 1 497 ? 0.717 56.031 27.594 1 96.44 497 THR A C 1
ATOM 4015 O O . THR A 1 497 ? 0.762 55.469 26.5 1 96.44 497 THR A O 1
ATOM 4018 N N . ARG A 1 498 ? 1.167 55.406 28.734 1 96.06 498 ARG A N 1
ATOM 4019 C CA . ARG A 1 498 ? 1.479 54 28.719 1 96.06 498 ARG A CA 1
ATOM 4020 C C . ARG A 1 498 ? 0.283 53.156 28.266 1 96.06 498 ARG A C 1
ATOM 4022 O O . ARG A 1 498 ? -0.819 53.312 28.797 1 96.06 498 ARG A O 1
ATOM 4029 N N . HIS A 1 499 ? 0.473 52.406 27.234 1 96.38 499 HIS A N 1
ATOM 4030 C CA . HIS A 1 499 ? -0.666 51.688 26.656 1 96.38 499 HIS A CA 1
ATOM 4031 C C . HIS A 1 499 ? -0.285 50.281 26.234 1 96.38 499 HIS A C 1
ATOM 4033 O O . HIS A 1 499 ? 0.89 49.906 26.281 1 96.38 499 HIS A O 1
ATOM 4039 N N . ALA A 1 500 ? -1.284 49.438 25.969 1 96.81 500 ALA A N 1
ATOM 4040 C CA . ALA A 1 500 ? -1.115 48.031 25.578 1 96.81 500 ALA A CA 1
ATOM 4041 C C . ALA A 1 500 ? -2.129 47.625 24.516 1 96.81 500 ALA A C 1
ATOM 4043 O O . ALA A 1 500 ? -3.166 48.281 24.359 1 96.81 500 ALA A O 1
ATOM 4044 N N . ALA A 1 501 ? -1.712 46.75 23.719 1 97.12 501 ALA A N 1
ATOM 4045 C CA . ALA A 1 501 ? -2.65 46.094 22.812 1 97.12 501 ALA A CA 1
ATOM 4046 C C . ALA A 1 501 ? -3.17 44.781 23.422 1 97.12 501 ALA A C 1
ATOM 4048 O O . ALA A 1 501 ? -2.41 43.844 23.625 1 97.12 501 ALA A O 1
ATOM 4049 N N . CYS A 1 502 ? -4.414 44.75 23.703 1 97.75 502 CYS A N 1
ATOM 4050 C CA . CYS A 1 502 ? -5.02 43.562 24.297 1 97.75 502 CYS A CA 1
ATOM 4051 C C . CYS A 1 502 ? -4.957 42.406 23.328 1 97.75 502 CYS A C 1
ATOM 4053 O O . CYS A 1 502 ? -5.051 42.594 22.109 1 97.75 502 CYS A O 1
ATOM 4055 N N . PRO A 1 503 ? -4.836 41.125 23.906 1 97.5 503 PRO A N 1
ATOM 4056 C CA . PRO A 1 503 ? -4.875 39.969 23.016 1 97.5 503 PRO A CA 1
ATOM 4057 C C . PRO A 1 503 ? -6.164 39.875 22.203 1 97.5 503 PRO A C 1
ATOM 4059 O O . PRO A 1 503 ? -7.246 40.156 22.734 1 97.5 503 PRO A O 1
ATOM 4062 N N . VAL A 1 504 ? -5.965 39.594 20.938 1 96.88 504 VAL A N 1
ATOM 4063 C CA . VAL A 1 504 ? -7.129 39.406 20.078 1 96.88 504 VAL A CA 1
ATOM 4064 C C . VAL A 1 504 ? -7.832 38.094 20.453 1 96.88 504 VAL A C 1
ATOM 4066 O O . VAL A 1 504 ? -7.262 37 20.297 1 96.88 504 VAL A O 1
ATOM 4069 N N . LEU A 1 505 ? -9.008 38.156 20.953 1 96.75 505 LEU A N 1
ATOM 4070 C CA . LEU A 1 505 ? -9.75 36.938 21.344 1 96.75 505 LEU A CA 1
ATOM 4071 C C . LEU A 1 505 ? -10.328 36.25 20.141 1 96.75 505 LEU A C 1
ATOM 4073 O O . LEU A 1 505 ? -10.07 35.062 19.906 1 96.75 505 LEU A O 1
ATOM 4077 N N . VAL A 1 506 ? -11.164 36.938 19.391 1 95.81 506 VAL A N 1
ATOM 4078 C CA . VAL A 1 506 ? -11.719 36.438 18.141 1 95.81 506 VAL A CA 1
ATOM 4079 C C . VAL A 1 506 ? -11.57 37.469 17.047 1 95.81 506 VAL A C 1
ATOM 4081 O O . VAL A 1 506 ? -11.961 38.625 17.234 1 95.81 506 VAL A O 1
ATOM 4084 N N . GLY A 1 507 ? -10.945 37.031 15.914 1 94.56 507 GLY A N 1
ATOM 4085 C CA . GLY A 1 507 ? -10.836 37.969 14.789 1 94.56 507 GLY A CA 1
ATOM 4086 C C . GLY A 1 507 ? -9.422 38.125 14.281 1 94.56 507 GLY A C 1
ATOM 4087 O O . GLY A 1 507 ? -8.531 37.344 14.672 1 94.56 507 GLY A O 1
ATOM 4088 N N . ASN A 1 508 ? -9.281 39 13.305 1 93.5 508 ASN A N 1
ATOM 4089 C CA . ASN A 1 508 ? -8.023 39.344 12.664 1 93.5 508 ASN A CA 1
ATOM 4090 C C . ASN A 1 508 ? -7.73 40.844 12.781 1 93.5 508 ASN A C 1
ATOM 4092 O O . ASN A 1 508 ? -8.445 41.656 12.211 1 93.5 508 ASN A O 1
ATOM 4096 N N . LYS A 1 509 ? -6.648 41.125 13.508 1 96.94 509 LYS A N 1
ATOM 4097 C CA . LYS A 1 509 ? -6.352 42.531 13.781 1 96.94 509 LYS A CA 1
ATOM 4098 C C . LYS A 1 509 ? -5.203 43.031 12.914 1 96.94 509 LYS A C 1
ATOM 4100 O O . LYS A 1 509 ? -4.094 42.5 12.969 1 96.94 509 LYS A O 1
ATOM 4105 N N . TRP A 1 510 ? -5.512 43.969 12.047 1 97.69 510 TRP A N 1
ATOM 4106 C CA . TRP A 1 510 ? -4.547 44.719 11.258 1 97.69 510 TRP A CA 1
ATOM 4107 C C . TRP A 1 510 ? -4.5 46.156 11.695 1 97.69 510 TRP A C 1
ATOM 4109 O O . TRP A 1 510 ? -5.535 46.844 11.781 1 97.69 510 TRP A O 1
ATOM 4119 N N . VAL A 1 511 ? -3.33 46.656 12.016 1 98.12 511 VAL A N 1
ATOM 4120 C CA . VAL A 1 511 ? -3.17 48.062 12.398 1 98.12 511 VAL A CA 1
ATOM 4121 C C . VAL A 1 511 ? -1.934 48.625 11.719 1 98.12 511 VAL A C 1
ATOM 4123 O O . VAL A 1 511 ? -1.112 47.906 11.172 1 98.12 511 VAL A O 1
ATOM 4126 N N . SER A 1 512 ? -1.833 49.906 11.664 1 98.06 512 SER A N 1
ATOM 4127 C CA . SER A 1 512 ? -0.633 50.594 11.203 1 98.06 512 SER A CA 1
ATOM 4128 C C . SER A 1 512 ? -0.292 51.781 12.102 1 98.06 512 SER A C 1
ATOM 4130 O O . SER A 1 512 ? -1.164 52.594 12.43 1 98.06 512 SER A O 1
ATOM 4132 N N . ASN A 1 513 ? 0.908 51.844 12.5 1 97.19 513 ASN A N 1
ATOM 4133 C CA . ASN A 1 513 ? 1.397 52.906 13.359 1 97.19 513 ASN A CA 1
ATOM 4134 C C . ASN A 1 513 ? 2.242 53.906 12.57 1 97.19 513 ASN A C 1
ATOM 4136 O O . ASN A 1 513 ? 2.967 53.531 11.648 1 97.19 513 ASN A O 1
ATOM 4140 N N . LYS A 1 514 ? 2.117 55.125 12.867 1 97.12 514 LYS A N 1
ATOM 4141 C CA . LYS A 1 514 ? 3 56.219 12.445 1 97.12 514 LYS A CA 1
ATOM 4142 C C . LYS A 1 514 ? 3.49 57.031 13.641 1 97.12 514 LYS A C 1
ATOM 4144 O O . LYS A 1 514 ? 2.691 57.656 14.344 1 97.12 514 LYS A O 1
ATOM 4149 N N . TRP A 1 515 ? 4.758 56.969 13.852 1 97.06 515 TRP A N 1
ATOM 4150 C CA . TRP A 1 515 ? 5.344 57.719 14.961 1 97.06 515 TRP A CA 1
ATOM 4151 C C . TRP A 1 515 ? 5.988 59.031 14.477 1 97.06 515 TRP A C 1
ATOM 4153 O O . TRP A 1 515 ? 6.855 59 13.602 1 97.06 515 TRP A O 1
ATOM 4163 N N . ILE A 1 516 ? 5.586 60.094 15.086 1 95.44 516 ILE A N 1
ATOM 4164 C CA . ILE A 1 516 ? 6.023 61.438 14.711 1 95.44 516 ILE A CA 1
ATOM 4165 C C . ILE A 1 516 ? 7.086 61.938 15.688 1 95.44 516 ILE A C 1
ATOM 4167 O O . ILE A 1 516 ? 6.898 61.875 16.906 1 95.44 516 ILE A O 1
ATOM 4171 N N . HIS A 1 517 ? 8.188 62.469 15.172 1 94.38 517 HIS A N 1
ATOM 4172 C CA . HIS A 1 517 ? 9.328 62.812 16.016 1 94.38 517 HIS A CA 1
ATOM 4173 C C . HIS A 1 517 ? 9.406 64.312 16.234 1 94.38 517 HIS A C 1
ATOM 4175 O O . HIS A 1 517 ? 8.672 65.125 15.594 1 94.38 517 HIS A O 1
ATOM 4181 N N . GLU A 1 518 ? 10.328 64.75 17.094 1 88.75 518 GLU A N 1
ATOM 4182 C CA . GLU A 1 518 ? 10.477 66.125 17.547 1 88.75 518 GLU A CA 1
ATOM 4183 C C . GLU A 1 518 ? 11.078 67 16.469 1 88.75 518 GLU A C 1
ATOM 4185 O O . GLU A 1 518 ? 10.672 68.125 16.297 1 88.75 518 GLU A O 1
ATOM 4190 N N . ARG A 1 519 ? 12.031 66.5 15.812 1 84.56 519 ARG A N 1
ATOM 4191 C CA . ARG A 1 519 ? 12.727 67.312 14.82 1 84.56 519 ARG A CA 1
ATOM 4192 C C . ARG A 1 519 ? 11.781 67.75 13.703 1 84.56 519 ARG A C 1
ATOM 4194 O O . ARG A 1 519 ? 11.023 66.938 13.18 1 84.56 519 ARG A O 1
ATOM 4201 N N . GLY A 1 520 ? 11.859 69 13.367 1 80.38 520 GLY A N 1
ATOM 4202 C CA . GLY A 1 520 ? 11.016 69.5 12.312 1 80.38 520 GLY A CA 1
ATOM 4203 C C . GLY A 1 520 ? 9.758 70.188 12.836 1 80.38 520 GLY A C 1
ATOM 4204 O O . GLY A 1 520 ? 9.07 70.875 12.094 1 80.38 520 GLY A O 1
ATOM 4205 N N . GLN A 1 521 ? 9.5 69.938 14.133 1 80.44 521 GLN A N 1
ATOM 4206 C CA . GLN A 1 521 ? 8.273 70.5 14.695 1 80.44 521 GLN A CA 1
ATOM 4207 C C . GLN A 1 521 ? 8.523 71.875 15.289 1 80.44 521 GLN A C 1
ATOM 4209 O O . GLN A 1 521 ? 7.609 72.5 15.859 1 80.44 521 GLN A O 1
ATOM 4214 N N . GLU A 1 522 ? 9.672 72.438 15.289 1 72.44 522 GLU A N 1
ATOM 4215 C CA . GLU A 1 522 ? 10.102 73.625 15.969 1 72.44 522 GLU A CA 1
ATOM 4216 C C . GLU A 1 522 ? 9.164 74.812 15.672 1 72.44 522 GLU A C 1
ATOM 4218 O O . GLU A 1 522 ? 8.859 75.625 16.562 1 72.44 522 GLU A O 1
ATOM 4223 N N . PHE A 1 523 ? 8.734 74.75 14.555 1 64.88 523 PHE A N 1
ATOM 4224 C CA . PHE A 1 523 ? 7.918 75.938 14.18 1 64.88 523 PHE A CA 1
ATOM 4225 C C . PHE A 1 523 ? 6.438 75.625 14.344 1 64.88 523 PHE A C 1
ATOM 4227 O O . PHE A 1 523 ? 5.613 76.562 14.43 1 64.88 523 PHE A O 1
ATOM 4234 N N . ARG A 1 524 ? 6.152 74.438 14.445 1 68.75 524 ARG A N 1
ATOM 4235 C CA . ARG A 1 524 ? 4.75 74 14.453 1 68.75 524 ARG A CA 1
ATOM 4236 C C . ARG A 1 524 ? 4.258 73.812 15.875 1 68.75 524 ARG A C 1
ATOM 4238 O O . ARG A 1 524 ? 3.064 73.938 16.156 1 68.75 524 ARG A O 1
ATOM 4245 N N . ARG A 1 525 ? 5.164 73.5 16.75 1 62.16 525 ARG A N 1
ATOM 4246 C CA . ARG A 1 525 ? 4.832 73.25 18.156 1 62.16 525 ARG A CA 1
ATOM 4247 C C . ARG A 1 525 ? 5.797 74 19.078 1 62.16 525 ARG A C 1
ATOM 4249 O O . ARG A 1 525 ? 6.742 73.438 19.594 1 62.16 525 ARG A O 1
ATOM 4256 N N . PRO A 1 526 ? 5.547 75.25 19.109 1 53.94 526 PRO A N 1
ATOM 4257 C CA . PRO A 1 526 ? 6.496 76 19.938 1 53.94 526 PRO A CA 1
ATOM 4258 C C . PRO A 1 526 ? 6.426 75.562 21.406 1 53.94 526 PRO A C 1
ATOM 4260 O O . PRO A 1 526 ? 5.363 75.188 21.891 1 53.94 526 PRO A O 1
ATOM 4263 N N . CYS A 1 527 ? 7.57 75.188 22.062 1 54.94 527 CYS A N 1
ATOM 4264 C CA . CYS A 1 527 ? 7.707 74.75 23.453 1 54.94 527 CYS A CA 1
ATOM 4265 C C . CYS A 1 527 ? 7.129 75.75 24.406 1 54.94 527 CYS A C 1
ATOM 4267 O O . CYS A 1 527 ? 7.375 77 24.25 1 54.94 527 CYS A O 1
ATOM 4269 N N . ASN A 1 528 ? 5.945 75.375 24.906 1 46.44 528 ASN A N 1
ATOM 4270 C CA . ASN A 1 528 ? 5.508 76.25 25.969 1 46.44 528 ASN A CA 1
ATOM 4271 C C . ASN A 1 528 ? 6.375 76.125 27.219 1 46.44 528 ASN A C 1
ATOM 4273 O O . ASN A 1 528 ? 7 75.062 27.422 1 46.44 528 ASN A O 1
ATOM 4277 N N . LEU A 1 529 ? 6.785 77.125 27.875 1 45.44 529 LEU A N 1
ATOM 4278 C CA . LEU A 1 529 ? 7.652 77.25 29.047 1 45.44 529 LEU A CA 1
ATOM 4279 C C . LEU A 1 529 ? 7.141 76.312 30.172 1 45.44 529 LEU A C 1
ATOM 4281 O O . LEU A 1 529 ? 7.809 76.188 31.188 1 45.44 529 LEU A O 1
ATOM 4285 N N . SER A 1 530 ? 5.91 76 30.234 1 43.34 530 SER A N 1
ATOM 4286 C CA . SER A 1 530 ? 5.496 75.25 31.438 1 43.34 530 SER A CA 1
ATOM 4287 C C . SER A 1 530 ? 5.68 73.75 31.266 1 43.34 530 SER A C 1
ATOM 4289 O O . SER A 1 530 ? 5.363 73.188 30.219 1 43.34 530 SER A O 1
ATOM 4291 N N . GLU A 1 531 ? 6.496 73.125 32.156 1 46.5 531 GLU A N 1
ATOM 4292 C CA . GLU A 1 531 ? 6.902 71.75 32.156 1 46.5 531 GLU A CA 1
ATOM 4293 C C . GLU A 1 531 ? 5.703 70.812 31.953 1 46.5 531 GLU A C 1
ATOM 4295 O O . GLU A 1 531 ? 5.836 69.75 31.344 1 46.5 531 GLU A O 1
ATOM 4300 N N . LEU A 1 532 ? 4.602 70.938 32.719 1 45.78 532 LEU A N 1
ATOM 4301 C CA . LEU A 1 532 ? 3.504 70 32.812 1 45.78 532 LEU A CA 1
ATOM 4302 C C . LEU A 1 532 ? 2.49 70.25 31.688 1 45.78 532 LEU A C 1
ATOM 4304 O O . LEU A 1 532 ? 1.391 69.688 31.703 1 45.78 532 LEU A O 1
ATOM 4308 N N . GLU A 1 533 ? 2.66 71.312 30.875 1 42.31 533 GLU A N 1
ATOM 4309 C CA . GLU A 1 533 ? 1.697 71.562 29.812 1 42.31 533 GLU A CA 1
ATOM 4310 C C . GLU A 1 533 ? 2.275 71.188 28.453 1 42.31 533 GLU A C 1
ATOM 4312 O O . GLU A 1 533 ? 3.469 71.375 28.203 1 42.31 533 GLU A O 1
ATOM 4317 N N . MET B 1 1 ? 43.844 -24.875 32.75 1 25.88 1 MET B N 1
ATOM 4318 C CA . MET B 1 1 ? 43.906 -24.891 31.281 1 25.88 1 MET B CA 1
ATOM 4319 C C . MET B 1 1 ? 42.781 -25.703 30.688 1 25.88 1 MET B C 1
ATOM 4321 O O . MET B 1 1 ? 42.812 -26.938 30.672 1 25.88 1 MET B O 1
ATOM 4325 N N . MET B 1 2 ? 41.531 -25.297 31.016 1 24.86 2 MET B N 1
ATOM 4326 C CA . MET B 1 2 ? 40.312 -26.031 30.734 1 24.86 2 MET B CA 1
ATOM 4327 C C . MET B 1 2 ? 40.094 -26.188 29.234 1 24.86 2 MET B C 1
ATOM 4329 O O . MET B 1 2 ? 40.031 -25.188 28.5 1 24.86 2 MET B O 1
ATOM 4333 N N . LYS B 1 3 ? 40.688 -27.281 28.672 1 29.12 3 LYS B N 1
ATOM 4334 C CA . LYS B 1 3 ? 40.719 -27.656 27.25 1 29.12 3 LYS B CA 1
ATOM 4335 C C . LYS B 1 3 ? 39.312 -27.672 26.672 1 29.12 3 LYS B C 1
ATOM 4337 O O . LYS B 1 3 ? 38.469 -28.516 27.047 1 29.12 3 LYS B O 1
ATOM 4342 N N . ILE B 1 4 ? 38.719 -26.5 26.625 1 33.31 4 ILE B N 1
ATOM 4343 C CA . ILE B 1 4 ? 37.344 -26.484 26.078 1 33.31 4 ILE B CA 1
ATOM 4344 C C . ILE B 1 4 ? 37.344 -27.156 24.703 1 33.31 4 ILE B C 1
ATOM 4346 O O . ILE B 1 4 ? 38.125 -26.797 23.828 1 33.31 4 ILE B O 1
ATOM 4350 N N . HIS B 1 5 ? 37.125 -28.5 24.734 1 31.5 5 HIS B N 1
ATOM 4351 C CA . HIS B 1 5 ? 36.844 -29.344 23.578 1 31.5 5 HIS B CA 1
ATOM 4352 C C . HIS B 1 5 ? 35.938 -28.641 22.594 1 31.5 5 HIS B C 1
ATOM 4354 O O . HIS B 1 5 ? 34.906 -28.094 22.969 1 31.5 5 HIS B O 1
ATOM 4360 N N . LEU B 1 6 ? 36.562 -28.094 21.531 1 29.28 6 LEU B N 1
ATOM 4361 C CA . LEU B 1 6 ? 36 -27.438 20.359 1 29.28 6 LEU B CA 1
ATOM 4362 C C . LEU B 1 6 ? 35 -28.344 19.656 1 29.28 6 LEU B C 1
ATOM 4364 O O . LEU B 1 6 ? 35.375 -29.406 19.141 1 29.28 6 LEU B O 1
ATOM 4368 N N . VAL B 1 7 ? 33.906 -28.672 20.391 1 32.69 7 VAL B N 1
ATOM 4369 C CA . VAL B 1 7 ? 32.875 -29.438 19.688 1 32.69 7 VAL B CA 1
ATOM 4370 C C . VAL B 1 7 ? 32.594 -28.797 18.328 1 32.69 7 VAL B C 1
ATOM 4372 O O . VAL B 1 7 ? 32.219 -27.609 18.266 1 32.69 7 VAL B O 1
ATOM 4375 N N . LEU B 1 8 ? 33.375 -29.172 17.328 1 32.28 8 LEU B N 1
ATOM 4376 C CA . LEU B 1 8 ? 33.125 -28.781 15.945 1 32.28 8 LEU B CA 1
ATOM 4377 C C . LEU B 1 8 ? 31.672 -28.984 15.562 1 32.28 8 LEU B C 1
ATOM 4379 O O . LEU B 1 8 ? 31.141 -30.078 15.719 1 32.28 8 LEU B O 1
ATOM 4383 N N . PRO B 1 9 ? 30.844 -27.906 15.688 1 32.53 9 PRO B N 1
ATOM 4384 C CA . PRO B 1 9 ? 29.453 -28.078 15.25 1 32.53 9 PRO B CA 1
ATOM 4385 C C . PRO B 1 9 ? 29.344 -28.797 13.906 1 32.53 9 PRO B C 1
ATOM 4387 O O . PRO B 1 9 ? 30.156 -28.531 13 1 32.53 9 PRO B O 1
ATOM 4390 N N . LEU B 1 10 ? 29.156 -30.109 13.922 1 30.25 10 LEU B N 1
ATOM 4391 C CA . LEU B 1 10 ? 28.75 -30.844 12.734 1 30.25 10 LEU B CA 1
ATOM 4392 C C . LEU B 1 10 ? 27.812 -30.016 11.875 1 30.25 10 LEU B C 1
ATOM 4394 O O . LEU B 1 10 ? 26.703 -29.672 12.305 1 30.25 10 LEU B O 1
ATOM 4398 N N . LEU B 1 11 ? 28.328 -29.109 11.062 1 30.66 11 LEU B N 1
ATOM 4399 C CA . LEU B 1 11 ? 27.656 -28.484 9.93 1 30.66 11 LEU B CA 1
ATOM 4400 C C . LEU B 1 11 ? 26.781 -29.484 9.195 1 30.66 11 LEU B C 1
ATOM 4402 O O . LEU B 1 11 ? 27.297 -30.406 8.555 1 30.66 11 LEU B O 1
ATOM 4406 N N . GLY B 1 12 ? 25.75 -30.047 9.914 1 29.41 12 GLY B N 1
ATOM 4407 C CA . GLY B 1 12 ? 24.797 -30.812 9.141 1 29.41 12 GLY B CA 1
ATOM 4408 C C . GLY B 1 12 ? 24.609 -30.281 7.727 1 29.41 12 GLY B C 1
ATOM 4409 O O . GLY B 1 12 ? 24.312 -29.109 7.535 1 29.41 12 GLY B O 1
ATOM 4410 N N . LEU B 1 13 ? 25.375 -30.781 6.801 1 31.36 13 LEU B N 1
ATOM 4411 C CA . LEU B 1 13 ? 25.156 -30.688 5.359 1 31.36 13 LEU B CA 1
ATOM 4412 C C . LEU B 1 13 ? 23.672 -30.734 5.016 1 31.36 13 LEU B C 1
ATOM 4414 O O . LEU B 1 13 ? 23.047 -31.797 5.113 1 31.36 13 LEU B O 1
ATOM 4418 N N . LEU B 1 14 ? 22.906 -29.75 5.496 1 32.38 14 LEU B N 1
ATOM 4419 C CA . LEU B 1 14 ? 21.625 -29.625 4.812 1 32.38 14 LEU B CA 1
ATOM 4420 C C . LEU B 1 14 ? 21.781 -29.859 3.312 1 32.38 14 LEU B C 1
ATOM 4422 O O . LEU B 1 14 ? 22.438 -29.078 2.627 1 32.38 14 LEU B O 1
ATOM 4426 N N . SER B 1 15 ? 22 -31.094 2.955 1 32.22 15 SER B N 1
ATOM 4427 C CA . SER B 1 15 ? 21.75 -31.391 1.549 1 32.22 15 SER B CA 1
ATOM 4428 C C . SER B 1 15 ? 20.609 -30.531 1.008 1 32.22 15 SER B C 1
ATOM 4430 O O . SER B 1 15 ? 19.5 -30.547 1.546 1 32.22 15 SER B O 1
ATOM 4432 N N . LEU B 1 16 ? 20.906 -29.312 0.654 1 35.03 16 LEU B N 1
ATOM 4433 C CA . LEU B 1 16 ? 20.016 -28.562 -0.213 1 35.03 16 LEU B CA 1
ATOM 4434 C C . LEU B 1 16 ? 19.203 -29.5 -1.107 1 35.03 16 LEU B C 1
ATOM 4436 O O . LEU B 1 16 ? 19.766 -30.203 -1.947 1 35.03 16 LEU B O 1
ATOM 4440 N N . SER B 1 17 ? 18.25 -30.234 -0.563 1 35.62 17 SER B N 1
ATOM 4441 C CA . SER B 1 17 ? 17.219 -30.766 -1.448 1 35.62 17 SER B CA 1
ATOM 4442 C C . SER B 1 17 ? 17.078 -29.906 -2.703 1 35.62 17 SER B C 1
ATOM 4444 O O . SER B 1 17 ? 16.734 -28.734 -2.619 1 35.62 17 SER B O 1
ATOM 4446 N N . CYS B 1 18 ? 18 -29.922 -3.58 1 39.91 18 CYS B N 1
ATOM 4447 C CA . CYS B 1 18 ? 17.781 -29.484 -4.953 1 39.91 18 CYS B CA 1
ATOM 4448 C C . CYS B 1 18 ? 16.297 -29.516 -5.297 1 39.91 18 CYS B C 1
ATOM 4450 O O . CYS B 1 18 ? 15.656 -30.562 -5.191 1 39.91 18 CYS B O 1
ATOM 4452 N N . ALA B 1 19 ? 15.469 -28.531 -5.102 1 46 19 ALA B N 1
ATOM 4453 C CA . ALA B 1 19 ? 14.109 -28.266 -5.559 1 46 19 ALA B CA 1
ATOM 4454 C C . ALA B 1 19 ? 13.773 -29.078 -6.801 1 46 19 ALA B C 1
ATOM 4456 O O . ALA B 1 19 ? 14.602 -29.219 -7.699 1 46 19 ALA B O 1
ATOM 4457 N N . HIS B 1 20 ? 12.977 -30.062 -6.734 1 53.75 20 HIS B N 1
ATOM 4458 C CA . HIS B 1 20 ? 12.273 -30.906 -7.695 1 53.75 20 HIS B CA 1
ATOM 4459 C C . HIS B 1 20 ? 11.828 -30.094 -8.914 1 53.75 20 HIS B C 1
ATOM 4461 O O . HIS B 1 20 ? 10.906 -29.281 -8.82 1 53.75 20 HIS B O 1
ATOM 4467 N N . THR B 1 21 ? 12.656 -29.672 -9.867 1 63.62 21 THR B N 1
ATOM 4468 C CA . THR B 1 21 ? 12.5 -28.734 -10.984 1 63.62 21 THR B CA 1
ATOM 4469 C C . THR B 1 21 ? 11.617 -29.344 -12.062 1 63.62 21 THR B C 1
ATOM 4471 O O . THR B 1 21 ? 11.242 -28.672 -13.023 1 63.62 21 THR B O 1
ATOM 4474 N N . ASP B 1 22 ? 10.953 -30.438 -12.07 1 86.62 22 ASP B N 1
ATOM 4475 C CA . ASP B 1 22 ? 10.164 -30.922 -13.203 1 86.62 22 ASP B CA 1
ATOM 4476 C C . ASP B 1 22 ? 8.758 -31.328 -12.758 1 86.62 22 ASP B C 1
ATOM 4478 O O . ASP B 1 22 ? 8.328 -32.469 -13 1 86.62 22 ASP B O 1
ATOM 4482 N N . PHE B 1 23 ? 7.996 -30.391 -12.367 1 90.56 23 PHE B N 1
ATOM 4483 C CA . PHE B 1 23 ? 6.684 -30.656 -11.789 1 90.56 23 PHE B CA 1
ATOM 4484 C C . PHE B 1 23 ? 5.723 -31.188 -12.844 1 90.56 23 PHE B C 1
ATOM 4486 O O . PHE B 1 23 ? 4.891 -32.062 -12.562 1 90.56 23 PHE B O 1
ATOM 4493 N N . PHE B 1 24 ? 5.828 -30.703 -14.016 1 91.44 24 PHE B N 1
ATOM 4494 C CA . PHE B 1 24 ? 4.863 -31.031 -15.062 1 91.44 24 PHE B CA 1
ATOM 4495 C C . PHE B 1 24 ? 4.953 -32.5 -15.438 1 91.44 24 PHE B C 1
ATOM 4497 O O . PHE B 1 24 ? 4.059 -33.031 -16.094 1 91.44 24 PHE B O 1
ATOM 4504 N N . THR B 1 25 ? 5.941 -33.219 -14.969 1 92.5 25 THR B N 1
ATOM 4505 C CA . THR B 1 25 ? 6.168 -34.594 -15.367 1 92.5 25 THR B CA 1
ATOM 4506 C C . THR B 1 25 ? 5.496 -35.562 -14.391 1 92.5 25 THR B C 1
ATOM 4508 O O . THR B 1 25 ? 5.613 -36.781 -14.531 1 92.5 25 THR B O 1
ATOM 4511 N N . SER B 1 26 ? 4.824 -35.062 -13.453 1 93.88 26 SER B N 1
ATOM 4512 C CA . SER B 1 26 ? 4.105 -35.875 -12.492 1 93.88 26 SER B CA 1
ATOM 4513 C C . SER B 1 26 ? 2.883 -35.156 -11.938 1 93.88 26 SER B C 1
ATOM 4515 O O . SER B 1 26 ? 3.018 -34.188 -11.203 1 93.88 26 SER B O 1
ATOM 4517 N N . ILE B 1 27 ? 1.763 -35.719 -12.172 1 93.25 27 ILE B N 1
ATOM 4518 C CA . ILE B 1 27 ? 0.539 -35.125 -11.633 1 93.25 27 ILE B CA 1
ATOM 4519 C C . ILE B 1 27 ? 0.53 -35.25 -10.109 1 93.25 27 ILE B C 1
ATOM 4521 O O . ILE B 1 27 ? 0.051 -34.344 -9.414 1 93.25 27 ILE B O 1
ATOM 4525 N N . GLY B 1 28 ? 1.059 -36.344 -9.641 1 89.81 28 GLY B N 1
ATOM 4526 C CA . GLY B 1 28 ? 1.145 -36.531 -8.203 1 89.81 28 GLY B CA 1
ATOM 4527 C C . GLY B 1 28 ? 1.868 -35.406 -7.488 1 89.81 28 GLY B C 1
ATOM 4528 O O . GLY B 1 28 ? 1.401 -34.906 -6.457 1 89.81 28 GLY B O 1
ATOM 4529 N N . HIS B 1 29 ? 2.91 -35 -8.031 1 90.44 29 HIS B N 1
ATOM 4530 C CA . HIS B 1 29 ? 3.67 -33.906 -7.43 1 90.44 29 HIS B CA 1
ATOM 4531 C C . HIS B 1 29 ? 2.955 -32.562 -7.609 1 90.44 29 HIS B C 1
ATOM 4533 O O . HIS B 1 29 ? 3.051 -31.672 -6.75 1 90.44 29 HIS B O 1
ATOM 4539 N N . MET B 1 30 ? 2.262 -32.406 -8.664 1 94.31 30 MET B N 1
ATOM 4540 C CA . MET B 1 30 ? 1.56 -31.156 -8.945 1 94.31 30 MET B CA 1
ATOM 4541 C C . MET B 1 30 ? 0.44 -30.922 -7.934 1 94.31 30 MET B C 1
ATOM 4543 O O . MET B 1 30 ? 0.074 -29.781 -7.656 1 94.31 30 MET B O 1
ATOM 4547 N N . THR B 1 31 ? -0.124 -32 -7.418 1 93.94 31 THR B N 1
ATOM 4548 C CA . THR B 1 31 ? -1.216 -31.875 -6.461 1 93.94 31 THR B CA 1
ATOM 4549 C C . THR B 1 31 ? -0.758 -31.094 -5.227 1 93.94 31 THR B C 1
ATOM 4551 O O . THR B 1 31 ? -1.545 -30.375 -4.613 1 93.94 31 THR B O 1
ATOM 4554 N N . ASP B 1 32 ? 0.507 -31.234 -4.855 1 92.38 32 ASP B N 1
ATOM 4555 C CA . ASP B 1 32 ? 1.043 -30.531 -3.701 1 92.38 32 ASP B CA 1
ATOM 4556 C C . ASP B 1 32 ? 1.074 -29.016 -3.953 1 92.38 32 ASP B C 1
ATOM 4558 O O . ASP B 1 32 ? 0.945 -28.234 -3.018 1 92.38 32 ASP B O 1
ATOM 4562 N N . LEU B 1 33 ? 1.271 -28.688 -5.117 1 95.62 33 LEU B N 1
ATOM 4563 C CA . LEU B 1 33 ? 1.341 -27.281 -5.496 1 95.62 33 LEU B CA 1
ATOM 4564 C C . LEU B 1 33 ? -0.011 -26.594 -5.305 1 95.62 33 LEU B C 1
ATOM 4566 O O . LEU B 1 33 ? -0.074 -25.406 -5.02 1 95.62 33 LEU B O 1
ATOM 4570 N N . LEU B 1 34 ? -1.094 -27.375 -5.48 1 95.81 34 LEU B N 1
ATOM 4571 C CA . LEU B 1 34 ? -2.434 -26.812 -5.312 1 95.81 34 LEU B CA 1
ATOM 4572 C C . LEU B 1 34 ? -2.656 -26.359 -3.877 1 95.81 34 LEU B C 1
ATOM 4574 O O . LEU B 1 34 ? -3.246 -25.297 -3.645 1 95.81 34 LEU B O 1
ATOM 4578 N N . ASN B 1 35 ? -2.182 -27.172 -2.949 1 93 35 ASN B N 1
ATOM 4579 C CA . ASN B 1 35 ? -2.311 -26.781 -1.548 1 93 35 ASN B CA 1
ATOM 4580 C C . ASN B 1 35 ? -1.48 -25.547 -1.23 1 93 35 ASN B C 1
ATOM 4582 O O . ASN B 1 35 ? -1.919 -24.672 -0.477 1 93 35 ASN B O 1
ATOM 4586 N N . THR B 1 36 ? -0.335 -25.516 -1.753 1 94.94 36 THR B N 1
ATOM 4587 C CA . THR B 1 36 ? 0.522 -24.359 -1.574 1 94.94 36 THR B CA 1
ATOM 4588 C C . THR B 1 36 ? -0.149 -23.094 -2.129 1 94.94 36 THR B C 1
ATOM 4590 O O . THR B 1 36 ? -0.125 -22.047 -1.491 1 94.94 36 THR B O 1
ATOM 4593 N N . GLU B 1 37 ? -0.729 -23.203 -3.27 1 97.12 37 GLU B N 1
ATOM 4594 C CA . GLU B 1 37 ? -1.405 -22.062 -3.879 1 97.12 37 GLU B CA 1
ATOM 4595 C C . GLU B 1 37 ? -2.588 -21.594 -3.031 1 97.12 37 GLU B C 1
ATOM 4597 O O . GLU B 1 37 ? -2.812 -20.391 -2.867 1 97.12 37 GLU B O 1
ATOM 4602 N N . ARG B 1 38 ? -3.324 -22.578 -2.502 1 96.62 38 ARG B N 1
ATOM 4603 C CA . ARG B 1 38 ? -4.453 -22.25 -1.634 1 96.62 38 ARG B CA 1
ATOM 4604 C C . ARG B 1 38 ? -3.996 -21.453 -0.416 1 96.62 38 ARG B C 1
ATOM 4606 O O . ARG B 1 38 ? -4.637 -20.469 -0.035 1 96.62 38 ARG B O 1
ATOM 4613 N N . ASP B 1 39 ? -2.895 -21.859 0.151 1 96.31 39 ASP B N 1
ATOM 4614 C CA . ASP B 1 39 ? -2.354 -21.172 1.316 1 96.31 39 ASP B CA 1
ATOM 4615 C C . ASP B 1 39 ? -1.91 -19.75 0.958 1 96.31 39 ASP B C 1
ATOM 4617 O O . ASP B 1 39 ? -2.082 -18.812 1.75 1 96.31 39 ASP B O 1
ATOM 4621 N N . LEU B 1 40 ? -1.316 -19.625 -0.127 1 97.38 40 LEU B N 1
ATOM 4622 C CA . LEU B 1 40 ? -0.869 -18.312 -0.58 1 97.38 40 LEU B CA 1
ATOM 4623 C C . LEU B 1 40 ? -2.057 -17.375 -0.811 1 97.38 40 LEU B C 1
ATOM 4625 O O . LEU B 1 40 ? -1.976 -16.188 -0.528 1 97.38 40 LEU B O 1
ATOM 4629 N N . VAL B 1 41 ? -3.115 -17.938 -1.346 1 97.94 41 VAL B N 1
ATOM 4630 C CA . VAL B 1 41 ? -4.316 -17.141 -1.562 1 97.94 41 VAL B CA 1
ATOM 4631 C C . VAL B 1 41 ? -4.859 -16.656 -0.223 1 97.94 41 VAL B C 1
ATOM 4633 O O . VAL B 1 41 ? -5.289 -15.508 -0.102 1 97.94 41 VAL B O 1
ATOM 4636 N N . ALA B 1 42 ? -4.871 -17.531 0.772 1 97.5 42 ALA B N 1
ATOM 4637 C CA . ALA B 1 42 ? -5.305 -17.141 2.107 1 97.5 42 ALA B CA 1
ATOM 4638 C C . ALA B 1 42 ? -4.441 -16 2.646 1 97.5 42 ALA B C 1
ATOM 4640 O O . ALA B 1 42 ? -4.957 -15.047 3.23 1 97.5 42 ALA B O 1
ATOM 4641 N N . SER B 1 43 ? -3.152 -16.125 2.447 1 97.81 43 SER B N 1
ATOM 4642 C CA . SER B 1 43 ? -2.225 -15.086 2.867 1 97.81 43 SER B CA 1
ATOM 4643 C C . SER B 1 43 ? -2.488 -13.781 2.125 1 97.81 43 SER B C 1
ATOM 4645 O O . SER B 1 43 ? -2.416 -12.703 2.713 1 97.81 43 SER B O 1
ATOM 4647 N N . LEU B 1 44 ? -2.713 -13.82 0.843 1 98 44 LEU B N 1
ATOM 4648 C CA . LEU B 1 44 ? -3.031 -12.656 0.025 1 98 44 LEU B CA 1
ATOM 4649 C C . LEU B 1 44 ? -4.289 -11.961 0.533 1 98 44 LEU B C 1
ATOM 4651 O O . LEU B 1 44 ? -4.34 -10.734 0.599 1 98 44 LEU B O 1
ATOM 4655 N N . LYS B 1 45 ? -5.293 -12.75 0.899 1 98.12 45 LYS B N 1
ATOM 4656 C CA . LYS B 1 45 ? -6.543 -12.195 1.412 1 98.12 45 LYS B CA 1
ATOM 4657 C C . LYS B 1 45 ? -6.316 -11.469 2.736 1 98.12 45 LYS B C 1
ATOM 4659 O O . LYS B 1 45 ? -6.945 -10.445 3.004 1 98.12 45 LYS B O 1
ATOM 4664 N N . ASP B 1 46 ? -5.453 -12.016 3.533 1 97.88 46 ASP B N 1
ATOM 4665 C CA . ASP B 1 46 ? -5.102 -11.344 4.781 1 97.88 46 ASP B CA 1
ATOM 4666 C C . ASP B 1 46 ? -4.445 -9.992 4.512 1 97.88 46 ASP B C 1
ATOM 4668 O O . ASP B 1 46 ? -4.754 -9.008 5.18 1 97.88 46 ASP B O 1
ATOM 4672 N N . TYR B 1 47 ? -3.488 -9.969 3.627 1 98.19 47 TYR B N 1
ATOM 4673 C CA . TYR B 1 47 ? -2.857 -8.719 3.209 1 98.19 47 TYR B CA 1
ATOM 4674 C C . TYR B 1 47 ? -3.9 -7.711 2.746 1 98.19 47 TYR B C 1
ATOM 4676 O O . TYR B 1 47 ? -3.852 -6.539 3.127 1 98.19 47 TYR B O 1
ATOM 4684 N N . ILE B 1 48 ? -4.84 -8.133 1.888 1 98.19 48 ILE B N 1
ATOM 4685 C CA . ILE B 1 48 ? -5.867 -7.25 1.345 1 98.19 48 ILE B CA 1
ATOM 4686 C C . ILE B 1 48 ? -6.688 -6.648 2.484 1 98.19 48 ILE B C 1
ATOM 4688 O O . ILE B 1 48 ? -6.945 -5.445 2.504 1 98.19 48 ILE B O 1
ATOM 4692 N N . LYS B 1 49 ? -7.086 -7.5 3.428 1 98.19 49 LYS B N 1
ATOM 4693 C CA . LYS B 1 49 ? -7.883 -7.043 4.562 1 98.19 49 LYS B CA 1
ATOM 4694 C C . LYS B 1 49 ? -7.141 -5.973 5.359 1 98.19 49 LYS B C 1
ATOM 4696 O O . LYS B 1 49 ? -7.719 -4.949 5.727 1 98.19 49 LYS B O 1
ATOM 4701 N N . GLU B 1 50 ? -5.895 -6.199 5.637 1 97.88 50 GLU B N 1
ATOM 4702 C CA . GLU B 1 50 ? -5.094 -5.25 6.41 1 97.88 50 GLU B CA 1
ATOM 4703 C C . GLU B 1 50 ? -4.895 -3.945 5.648 1 97.88 50 GLU B C 1
ATOM 4705 O O . GLU B 1 50 ? -4.945 -2.863 6.234 1 97.88 50 GLU B O 1
ATOM 4710 N N . GLU B 1 51 ? -4.574 -4.082 4.387 1 97.62 51 GLU B N 1
ATOM 4711 C CA . GLU B 1 51 ? -4.395 -2.891 3.564 1 97.62 51 GLU B CA 1
ATOM 4712 C C . GLU B 1 51 ? -5.68 -2.074 3.482 1 97.62 51 GLU B C 1
ATOM 4714 O O . GLU B 1 51 ? -5.641 -0.842 3.475 1 97.62 51 GLU B O 1
ATOM 4719 N N . GLU B 1 52 ? -6.801 -2.76 3.377 1 97.69 52 GLU B N 1
ATOM 4720 C CA . GLU B 1 52 ? -8.094 -2.078 3.336 1 97.69 52 GLU B CA 1
ATOM 4721 C C . GLU B 1 52 ? -8.367 -1.34 4.641 1 97.69 52 GLU B C 1
ATOM 4723 O O . GLU B 1 52 ? -8.938 -0.248 4.637 1 97.69 52 GLU B O 1
ATOM 4728 N N . LEU B 1 53 ? -8.031 -1.929 5.711 1 97.69 53 LEU B N 1
ATOM 4729 C CA . LEU B 1 53 ? -8.203 -1.274 7.004 1 97.69 53 LEU B CA 1
ATOM 4730 C C . LEU B 1 53 ? -7.352 -0.011 7.09 1 97.69 53 LEU B C 1
ATOM 4732 O O . LEU B 1 53 ? -7.82 1.026 7.562 1 97.69 53 LEU B O 1
ATOM 4736 N N . LYS B 1 54 ? -6.09 -0.127 6.707 1 97.38 54 LYS B N 1
ATOM 4737 C CA . LYS B 1 54 ? -5.207 1.033 6.664 1 97.38 54 LYS B CA 1
ATOM 4738 C C . LYS B 1 54 ? -5.785 2.137 5.785 1 97.38 54 LYS B C 1
ATOM 4740 O O . LYS B 1 54 ? -5.84 3.299 6.191 1 97.38 54 LYS B O 1
ATOM 4745 N N . LEU B 1 55 ? -6.23 1.788 4.625 1 97.44 55 LEU B N 1
ATOM 4746 C CA . LEU B 1 55 ? -6.762 2.754 3.674 1 97.44 55 LEU B CA 1
ATOM 4747 C C . LEU B 1 55 ? -8.047 3.391 4.203 1 97.44 55 LEU B C 1
ATOM 4749 O O . LEU B 1 55 ? -8.312 4.566 3.943 1 97.44 55 LEU B O 1
ATOM 4753 N N . ALA B 1 56 ? -8.812 2.6 4.902 1 97.75 56 ALA B N 1
ATOM 4754 C CA . ALA B 1 56 ? -10.039 3.127 5.496 1 97.75 56 ALA B CA 1
ATOM 4755 C C . ALA B 1 56 ? -9.734 4.215 6.52 1 97.75 56 ALA B C 1
ATOM 4757 O O . ALA B 1 56 ? -10.453 5.215 6.605 1 97.75 56 ALA B O 1
ATOM 4758 N N . GLN B 1 57 ? -8.742 4.035 7.312 1 97.38 57 GLN B N 1
ATOM 4759 C CA . GLN B 1 57 ? -8.32 5.043 8.281 1 97.38 57 GLN B CA 1
ATOM 4760 C C . GLN B 1 57 ? -7.867 6.324 7.578 1 97.38 57 GLN B C 1
ATOM 4762 O O . GLN B 1 57 ? -8.219 7.426 7.996 1 97.38 57 GLN B O 1
ATOM 4767 N N . ILE B 1 58 ? -7.102 6.172 6.57 1 97.94 58 ILE B N 1
ATOM 4768 C CA . ILE B 1 58 ? -6.598 7.316 5.816 1 97.94 58 ILE B CA 1
ATOM 4769 C C . ILE B 1 58 ? -7.762 8.055 5.156 1 97.94 58 ILE B C 1
ATOM 4771 O O . ILE B 1 58 ? -7.797 9.281 5.145 1 97.94 58 ILE B O 1
ATOM 4775 N N . ARG B 1 59 ? -8.695 7.273 4.605 1 97.81 59 ARG B N 1
ATOM 4776 C CA . ARG B 1 59 ? -9.859 7.859 3.947 1 97.81 59 ARG B CA 1
ATOM 4777 C C . ARG B 1 59 ? -10.695 8.664 4.93 1 97.81 59 ARG B C 1
ATOM 4779 O O . ARG B 1 59 ? -11.172 9.758 4.602 1 97.81 59 ARG B O 1
ATOM 4786 N N . LYS B 1 60 ? -10.906 8.117 6.082 1 97.25 60 LYS B N 1
ATOM 4787 C CA . LYS B 1 60 ? -11.641 8.844 7.113 1 97.25 60 LYS B CA 1
ATOM 4788 C C . LYS B 1 60 ? -10.977 10.172 7.441 1 97.25 60 LYS B C 1
ATOM 4790 O O . LYS B 1 60 ? -11.656 11.195 7.574 1 97.25 60 LYS B O 1
ATOM 4795 N N . TRP B 1 61 ? -9.719 10.156 7.641 1 97.06 61 TRP B N 1
ATOM 4796 C CA . TRP B 1 61 ? -8.953 11.367 7.918 1 97.06 61 TRP B CA 1
ATOM 4797 C C . TRP B 1 61 ? -9.062 12.352 6.762 1 97.06 61 TRP B C 1
ATOM 4799 O O . TRP B 1 61 ? -9.258 13.555 6.98 1 97.06 61 TRP B O 1
ATOM 4809 N N . ALA B 1 62 ? -8.945 11.883 5.539 1 97.94 62 ALA B N 1
ATOM 4810 C CA . ALA B 1 62 ? -9.016 12.719 4.348 1 97.94 62 ALA B CA 1
ATOM 4811 C C . ALA B 1 62 ? -10.391 13.383 4.223 1 97.94 62 ALA B C 1
ATOM 4813 O O . ALA B 1 62 ? -10.484 14.562 3.883 1 97.94 62 ALA B O 1
ATOM 4814 N N . ASP B 1 63 ? -11.414 12.641 4.461 1 97.62 63 ASP B N 1
ATOM 4815 C CA . ASP B 1 63 ? -12.773 13.172 4.355 1 97.62 63 ASP B CA 1
ATOM 4816 C C . ASP B 1 63 ? -13.016 14.273 5.383 1 97.62 63 ASP B C 1
ATOM 4818 O O . ASP B 1 63 ? -13.625 15.297 5.07 1 97.62 63 ASP B O 1
ATOM 4822 N N . LYS B 1 64 ? -12.547 14.031 6.57 1 95.94 64 LYS B N 1
ATOM 4823 C CA . LYS B 1 64 ? -12.664 15.047 7.617 1 95.94 64 LYS B CA 1
ATOM 4824 C C . LYS B 1 64 ? -11.945 16.328 7.223 1 95.94 64 LYS B C 1
ATOM 4826 O O . LYS B 1 64 ? -12.492 17.422 7.375 1 95.94 64 LYS B O 1
ATOM 4831 N N . LEU B 1 65 ? -10.758 16.203 6.723 1 97.12 65 LEU B N 1
ATOM 4832 C CA . LEU B 1 65 ? -9.969 17.375 6.363 1 97.12 65 LEU B CA 1
ATOM 4833 C C . LEU B 1 65 ? -10.539 18.062 5.129 1 97.12 65 LEU B C 1
ATOM 4835 O O . LEU B 1 65 ? -10.422 19.281 4.984 1 97.12 65 LEU B O 1
ATOM 4839 N N . ASP B 1 66 ? -11.086 17.266 4.254 1 96.81 66 ASP B N 1
ATOM 4840 C CA . ASP B 1 66 ? -11.695 17.828 3.053 1 96.81 66 ASP B CA 1
ATOM 4841 C C . ASP B 1 66 ? -12.82 18.797 3.408 1 96.81 66 ASP B C 1
ATOM 4843 O O . ASP B 1 66 ? -12.883 19.906 2.877 1 96.81 66 ASP B O 1
ATOM 4847 N N . HIS B 1 67 ? -13.656 18.391 4.293 1 95.62 67 HIS B N 1
ATOM 4848 C CA . HIS B 1 67 ? -14.742 19.25 4.75 1 95.62 67 HIS B CA 1
ATOM 4849 C C . HIS B 1 67 ? -14.203 20.484 5.477 1 95.62 67 HIS B C 1
ATOM 4851 O O . HIS B 1 67 ? -14.68 21.594 5.258 1 95.62 67 HIS B O 1
ATOM 4857 N N . LEU B 1 68 ? -13.25 20.266 6.273 1 96.19 68 LEU B N 1
ATOM 4858 C CA . LEU B 1 68 ? -12.664 21.344 7.066 1 96.19 68 LEU B CA 1
ATOM 4859 C C . LEU B 1 68 ? -12 22.375 6.164 1 96.19 68 LEU B C 1
ATOM 4861 O O . LEU B 1 68 ? -12.211 23.578 6.328 1 96.19 68 LEU B O 1
ATOM 4865 N N . THR B 1 69 ? -11.188 21.922 5.262 1 96.12 69 THR B N 1
ATOM 4866 C CA . THR B 1 69 ? -10.438 22.844 4.406 1 96.12 69 THR B CA 1
ATOM 4867 C C . THR B 1 69 ? -11.375 23.578 3.459 1 96.12 69 THR B C 1
ATOM 4869 O O . THR B 1 69 ? -11.133 24.75 3.117 1 96.12 69 THR B O 1
ATOM 4872 N N . ASP B 1 70 ? -12.453 22.906 3.031 1 95.12 70 ASP B N 1
ATOM 4873 C CA . ASP B 1 70 ? -13.438 23.578 2.188 1 95.12 70 ASP B CA 1
ATOM 4874 C C . ASP B 1 70 ? -14.094 24.75 2.92 1 95.12 70 ASP B C 1
ATOM 4876 O O . ASP B 1 70 ? -14.25 25.828 2.352 1 95.12 70 ASP B O 1
ATOM 4880 N N . THR B 1 71 ? -14.406 24.531 4.152 1 94.06 71 THR B N 1
ATOM 4881 C CA . THR B 1 71 ? -15.016 25.578 4.977 1 94.06 71 THR B CA 1
ATOM 4882 C C . THR B 1 71 ? -14 26.672 5.297 1 94.06 71 THR B C 1
ATOM 4884 O O . THR B 1 71 ? -14.32 27.859 5.215 1 94.06 71 THR B O 1
ATOM 4887 N N . ALA B 1 72 ? -12.805 26.297 5.629 1 96.06 72 ALA B N 1
ATOM 4888 C CA . ALA B 1 72 ? -11.773 27.234 6.07 1 96.06 72 ALA B CA 1
ATOM 4889 C C . ALA B 1 72 ? -11.336 28.141 4.926 1 96.06 72 ALA B C 1
ATOM 4891 O O . ALA B 1 72 ? -11.062 29.328 5.141 1 96.06 72 ALA B O 1
ATOM 4892 N N . THR B 1 73 ? -11.297 27.609 3.742 1 95.62 73 THR B N 1
ATOM 4893 C CA . THR B 1 73 ? -10.773 28.375 2.619 1 95.62 73 THR B CA 1
ATOM 4894 C C . THR B 1 73 ? -11.828 29.344 2.084 1 95.62 73 THR B C 1
ATOM 4896 O O . THR B 1 73 ? -11.5 30.297 1.373 1 95.62 73 THR B O 1
ATOM 4899 N N . LYS B 1 74 ? -13.109 29.156 2.381 1 94.44 74 LYS B N 1
ATOM 4900 C CA . LYS B 1 74 ? -14.164 30.078 1.984 1 94.44 74 LYS B CA 1
ATOM 4901 C C . LYS B 1 74 ? -14.047 31.391 2.748 1 94.44 74 LYS B C 1
ATOM 4903 O O . LYS B 1 74 ? -14.344 32.469 2.203 1 94.44 74 LYS B O 1
ATOM 4908 N N . ASP B 1 75 ? -13.625 31.328 3.98 1 93.25 75 ASP B N 1
ATOM 4909 C CA . ASP B 1 75 ? -13.391 32.469 4.836 1 93.25 75 ASP B CA 1
ATOM 4910 C C . ASP B 1 75 ? -12.172 32.25 5.73 1 93.25 75 ASP B C 1
ATOM 4912 O O . ASP B 1 75 ? -12.312 32.094 6.945 1 93.25 75 ASP B O 1
ATOM 4916 N N . PRO B 1 76 ? -10.984 32.344 5.098 1 94.31 76 PRO B N 1
ATOM 4917 C CA . PRO B 1 76 ? -9.773 32 5.84 1 94.31 76 PRO B CA 1
ATOM 4918 C C . PRO B 1 76 ? -9.555 32.875 7.07 1 94.31 76 PRO B C 1
ATOM 4920 O O . PRO B 1 76 ? -9.211 32.375 8.141 1 94.31 76 PRO B O 1
ATOM 4923 N N . GLU B 1 77 ? -9.766 34.188 6.973 1 90.38 77 GLU B N 1
ATOM 4924 C CA . GLU B 1 77 ? -9.539 35.094 8.094 1 90.38 77 GLU B CA 1
ATOM 4925 C C . GLU B 1 77 ? -10.562 34.875 9.203 1 90.38 77 GLU B C 1
ATOM 4927 O O . GLU B 1 77 ? -10.227 34.906 10.383 1 90.38 77 GLU B O 1
ATOM 4932 N N . GLY B 1 78 ? -11.805 34.688 8.758 1 90.69 78 GLY B N 1
ATOM 4933 C CA . GLY B 1 78 ? -12.836 34.406 9.742 1 90.69 78 GLY B CA 1
ATOM 4934 C C . GLY B 1 78 ? -12.617 33.062 10.453 1 90.69 78 GLY B C 1
ATOM 4935 O O . GLY B 1 78 ? -12.844 32.969 11.664 1 90.69 78 GLY B O 1
ATOM 4936 N N . PHE B 1 79 ? -12.203 32.094 9.68 1 95.25 79 PHE B N 1
ATOM 4937 C CA . PHE B 1 79 ? -11.953 30.781 10.242 1 95.25 79 PHE B CA 1
ATOM 4938 C C . PHE B 1 79 ? -10.805 30.828 11.242 1 95.25 79 PHE B C 1
ATOM 4940 O O . PHE B 1 79 ? -10.922 30.328 12.359 1 95.25 79 PHE B O 1
ATOM 4947 N N . LEU B 1 80 ? -9.719 31.5 10.883 1 95.38 80 LEU B N 1
ATOM 4948 C CA . LEU B 1 80 ? -8.523 31.531 11.719 1 95.38 80 LEU B CA 1
ATOM 4949 C C . LEU B 1 80 ? -8.633 32.594 12.805 1 95.38 80 LEU B C 1
ATOM 4951 O O . LEU B 1 80 ? -7.812 32.625 13.727 1 95.38 80 LEU B O 1
ATOM 4955 N N . GLY B 1 81 ? -9.641 33.438 12.656 1 93.69 81 GLY B N 1
ATOM 4956 C CA . GLY B 1 81 ? -9.914 34.375 13.727 1 93.69 81 GLY B CA 1
ATOM 4957 C C . GLY B 1 81 ? -10.312 33.688 15.031 1 93.69 81 GLY B C 1
ATOM 4958 O O . GLY B 1 81 ? -10.219 34.312 16.094 1 93.69 81 GLY B O 1
ATOM 4959 N N . HIS B 1 82 ? -10.859 32.5 14.898 1 95 82 HIS B N 1
ATOM 4960 C CA . HIS B 1 82 ? -11.109 31.672 16.078 1 95 82 HIS B CA 1
ATOM 4961 C C . HIS B 1 82 ? -9.828 31.031 16.578 1 95 82 HIS B C 1
ATOM 4963 O O . HIS B 1 82 ? -9.195 30.25 15.867 1 95 82 HIS B O 1
ATOM 4969 N N . PRO B 1 83 ? -9.422 31.328 17.797 1 95.56 83 PRO B N 1
ATOM 4970 C CA . PRO B 1 83 ? -8.102 30.891 18.25 1 95.56 83 PRO B CA 1
ATOM 4971 C C . PRO B 1 83 ? -7.969 29.359 18.312 1 95.56 83 PRO B C 1
ATOM 4973 O O . PRO B 1 83 ? -6.879 28.828 18.109 1 95.56 83 PRO B O 1
ATOM 4976 N N . VAL B 1 84 ? -9.016 28.641 18.594 1 96.94 84 VAL B N 1
ATOM 4977 C CA . VAL B 1 84 ? -8.977 27.188 18.625 1 96.94 84 VAL B CA 1
ATOM 4978 C C . VAL B 1 84 ? -8.688 26.641 17.219 1 96.94 84 VAL B C 1
ATOM 4980 O O . VAL B 1 84 ? -7.918 25.703 17.062 1 96.94 84 VAL B O 1
ATOM 4983 N N . ASN B 1 85 ? -9.367 27.25 16.188 1 96.81 85 ASN B N 1
ATOM 4984 C CA . ASN B 1 85 ? -9.094 26.859 14.805 1 96.81 85 ASN B CA 1
ATOM 4985 C C . ASN B 1 85 ? -7.625 27.078 14.445 1 96.81 85 ASN B C 1
ATOM 4987 O O . ASN B 1 85 ? -7.016 26.266 13.758 1 96.81 85 ASN B O 1
ATOM 4991 N N . ALA B 1 86 ? -7.094 28.219 14.914 1 96.19 86 ALA B N 1
ATOM 4992 C CA . ALA B 1 86 ? -5.699 28.531 14.633 1 96.19 86 ALA B CA 1
ATOM 4993 C C . ALA B 1 86 ? -4.762 27.547 15.312 1 96.19 86 ALA B C 1
ATOM 4995 O O . ALA B 1 86 ? -3.805 27.062 14.695 1 96.19 86 ALA B O 1
ATOM 4996 N N . PHE B 1 87 ? -5.035 27.188 16.516 1 97 87 PHE B N 1
ATOM 4997 C CA . PHE B 1 87 ? -4.234 26.203 17.234 1 97 87 PHE B CA 1
ATOM 4998 C C . PHE B 1 87 ? -4.277 24.844 16.547 1 97 87 PHE B C 1
ATOM 5000 O O . PHE B 1 87 ? -3.24 24.203 16.375 1 97 87 PHE B O 1
ATOM 5007 N N . LYS B 1 88 ? -5.441 24.484 16.234 1 97.25 88 LYS B N 1
ATOM 5008 C CA . LYS B 1 88 ? -5.613 23.172 15.617 1 97.25 88 LYS B CA 1
ATOM 5009 C C . LYS B 1 88 ? -4.906 23.109 14.266 1 97.25 88 LYS B C 1
ATOM 5011 O O . LYS B 1 88 ? -4.395 22.047 13.883 1 97.25 88 LYS B O 1
ATOM 5016 N N . LEU B 1 89 ? -4.934 24.203 13.492 1 97.12 89 LEU B N 1
ATOM 5017 C CA . LEU B 1 89 ? -4.199 24.219 12.234 1 97.12 89 LEU B CA 1
ATOM 5018 C C . LEU B 1 89 ? -2.707 24.016 12.469 1 97.12 89 LEU B C 1
ATOM 5020 O O . LEU B 1 89 ? -2.061 23.25 11.75 1 97.12 89 LEU B O 1
ATOM 5024 N N . MET B 1 90 ? -2.119 24.703 13.461 1 96.25 90 MET B N 1
ATOM 5025 C CA . MET B 1 90 ? -0.708 24.531 13.789 1 96.25 90 MET B CA 1
ATOM 5026 C C . MET B 1 90 ? -0.408 23.078 14.148 1 96.25 90 MET B C 1
ATOM 5028 O O . MET B 1 90 ? 0.596 22.531 13.695 1 96.25 90 MET B O 1
ATOM 5032 N N . LYS B 1 91 ? -1.306 22.5 14.883 1 96.38 91 LYS B N 1
ATOM 5033 C CA . LYS B 1 91 ? -1.12 21.125 15.32 1 96.38 91 LYS B CA 1
ATOM 5034 C C . LYS B 1 91 ? -1.223 20.156 14.148 1 96.38 91 LYS B C 1
ATOM 5036 O O . LYS B 1 91 ? -0.419 19.219 14.031 1 96.38 91 LYS B O 1
ATOM 5041 N N . ARG B 1 92 ? -2.238 20.344 13.297 1 96.75 92 ARG B N 1
ATOM 5042 C CA . ARG B 1 92 ? -2.428 19.453 12.148 1 96.75 92 ARG B CA 1
ATOM 5043 C C . ARG B 1 92 ? -1.188 19.438 11.266 1 96.75 92 ARG B C 1
ATOM 5045 O O . ARG B 1 92 ? -0.667 18.375 10.938 1 96.75 92 ARG B O 1
ATOM 5052 N N . LEU B 1 93 ? -0.716 20.625 10.961 1 97.06 93 LEU B N 1
ATOM 5053 C CA . LEU B 1 93 ? 0.389 20.734 10.008 1 97.06 93 LEU B CA 1
ATOM 5054 C C . LEU B 1 93 ? 1.699 20.297 10.656 1 97.06 93 LEU B C 1
ATOM 5056 O O . LEU B 1 93 ? 2.549 19.688 9.992 1 97.06 93 LEU B O 1
ATOM 5060 N N . ASN B 1 94 ? 1.853 20.531 11.891 1 95.56 94 ASN B N 1
ATOM 5061 C CA . ASN B 1 94 ? 3.105 20.203 12.562 1 95.56 94 ASN B CA 1
ATOM 5062 C C . ASN B 1 94 ? 3.152 18.719 12.945 1 95.56 94 ASN B C 1
ATOM 5064 O O . ASN B 1 94 ? 4.191 18.078 12.812 1 95.56 94 ASN B O 1
ATOM 5068 N N . THR B 1 95 ? 2.014 18.156 13.406 1 95.5 95 THR B N 1
ATOM 5069 C CA . THR B 1 95 ? 2.076 16.844 14.039 1 95.5 95 THR B CA 1
ATOM 5070 C C . THR B 1 95 ? 1.216 15.836 13.281 1 95.5 95 THR B C 1
ATOM 5072 O O . THR B 1 95 ? 1.665 14.727 12.977 1 95.5 95 THR B O 1
ATOM 5075 N N . GLU B 1 96 ? 0.012 16.188 12.984 1 96.12 96 GLU B N 1
ATOM 5076 C CA . GLU B 1 96 ? -0.949 15.211 12.492 1 96.12 96 GLU B CA 1
ATOM 5077 C C . GLU B 1 96 ? -0.613 14.766 11.07 1 96.12 96 GLU B C 1
ATOM 5079 O O . GLU B 1 96 ? -0.813 13.609 10.711 1 96.12 96 GLU B O 1
ATOM 5084 N N . TRP B 1 97 ? -0.187 15.664 10.234 1 97.25 97 TRP B N 1
ATOM 5085 C CA . TRP B 1 97 ? 0.206 15.297 8.875 1 97.25 97 TRP B CA 1
ATOM 5086 C C . TRP B 1 97 ? 1.407 14.359 8.891 1 97.25 97 TRP B C 1
ATOM 5088 O O . TRP B 1 97 ? 1.537 13.492 8.023 1 97.25 97 TRP B O 1
ATOM 5098 N N . VAL B 1 98 ? 2.334 14.531 9.906 1 95.44 98 VAL B N 1
ATOM 5099 C CA . VAL B 1 98 ? 3.469 13.633 10.062 1 95.44 98 VAL B CA 1
ATOM 5100 C C . VAL B 1 98 ? 2.975 12.234 10.445 1 95.44 98 VAL B C 1
ATOM 5102 O O . VAL B 1 98 ? 3.473 11.234 9.93 1 95.44 98 VAL B O 1
ATOM 5105 N N . GLN B 1 99 ? 2.029 12.203 11.297 1 95.44 99 GLN B N 1
ATOM 5106 C CA . GLN B 1 99 ? 1.434 10.922 11.68 1 95.44 99 GLN B CA 1
ATOM 5107 C C . GLN B 1 99 ? 0.77 10.25 10.484 1 95.44 99 GLN B C 1
ATOM 5109 O O . GLN B 1 99 ? 0.87 9.031 10.32 1 95.44 99 GLN B O 1
ATOM 5114 N N . LEU B 1 100 ? 0.054 11.023 9.727 1 97.19 100 LEU B N 1
ATOM 5115 C CA . LEU B 1 100 ? -0.587 10.5 8.523 1 97.19 100 LEU B CA 1
ATOM 5116 C C . LEU B 1 100 ? 0.451 9.961 7.543 1 97.19 100 LEU B C 1
ATOM 5118 O O . LEU B 1 100 ? 0.246 8.914 6.926 1 97.19 100 LEU B O 1
ATOM 5122 N N . GLU B 1 101 ? 1.557 10.703 7.371 1 96.5 101 GLU B N 1
ATOM 5123 C CA . GLU B 1 101 ? 2.646 10.266 6.508 1 96.5 101 GLU B CA 1
ATOM 5124 C C . GLU B 1 101 ? 3.176 8.898 6.941 1 96.5 101 GLU B C 1
ATOM 5126 O O . GLU B 1 101 ? 3.408 8.023 6.105 1 96.5 101 GLU B O 1
ATOM 5131 N N . ASN B 1 102 ? 3.336 8.758 8.227 1 96.62 102 ASN B N 1
ATOM 5132 C CA . ASN B 1 102 ? 3.812 7.492 8.766 1 96.62 102 ASN B CA 1
ATOM 5133 C C . ASN B 1 102 ? 2.824 6.359 8.484 1 96.62 102 ASN B C 1
ATOM 5135 O O . ASN B 1 102 ? 3.229 5.23 8.203 1 96.62 102 ASN B O 1
ATOM 5139 N N . LEU B 1 103 ? 1.599 6.664 8.609 1 97.31 103 LEU B N 1
ATOM 5140 C CA . LEU B 1 103 ? 0.57 5.668 8.328 1 97.31 103 LEU B CA 1
ATOM 5141 C C . LEU B 1 103 ? 0.597 5.258 6.859 1 97.31 103 LEU B C 1
ATOM 5143 O O . LEU B 1 103 ? 0.503 4.074 6.539 1 97.31 103 LEU B O 1
ATOM 5147 N N . VAL B 1 104 ? 0.735 6.223 5.977 1 97.38 104 VAL B N 1
ATOM 5148 C CA . VAL B 1 104 ? 0.774 5.969 4.543 1 97.38 104 VAL B CA 1
ATOM 5149 C C . VAL B 1 104 ? 1.982 5.098 4.203 1 97.38 104 VAL B C 1
ATOM 5151 O O . VAL B 1 104 ? 1.891 4.195 3.367 1 97.38 104 VAL B O 1
ATOM 5154 N N . LEU B 1 105 ? 3.105 5.301 4.887 1 96.25 105 LEU B N 1
ATOM 5155 C CA . LEU B 1 105 ? 4.367 4.648 4.559 1 96.25 105 LEU B CA 1
ATOM 5156 C C . LEU B 1 105 ? 4.473 3.295 5.254 1 96.25 105 LEU B C 1
ATOM 5158 O O . LEU B 1 105 ? 5.398 2.523 4.984 1 96.25 105 LEU B O 1
ATOM 5162 N N . LYS B 1 106 ? 3.543 3.006 6.09 1 95.75 106 LYS B N 1
ATOM 5163 C CA . LYS B 1 106 ? 3.582 1.717 6.773 1 95.75 106 LYS B CA 1
ATOM 5164 C C . LYS B 1 106 ? 3.461 0.563 5.781 1 95.75 106 LYS B C 1
ATOM 5166 O O . LYS B 1 106 ? 2.525 0.522 4.98 1 95.75 106 LYS B O 1
ATOM 5171 N N . ASP B 1 107 ? 4.395 -0.35 5.824 1 93.81 107 ASP B N 1
ATOM 5172 C CA . ASP B 1 107 ? 4.402 -1.489 4.91 1 93.81 107 ASP B CA 1
ATOM 5173 C C . ASP B 1 107 ? 3.514 -2.617 5.43 1 93.81 107 ASP B C 1
ATOM 5175 O O . ASP B 1 107 ? 3.854 -3.277 6.414 1 93.81 107 ASP B O 1
ATOM 5179 N N . ILE B 1 108 ? 2.492 -2.826 4.773 1 95.06 108 ILE B N 1
ATOM 5180 C CA . ILE B 1 108 ? 1.532 -3.854 5.16 1 95.06 108 ILE B CA 1
ATOM 5181 C C . ILE B 1 108 ? 1.832 -5.148 4.41 1 95.06 108 ILE B C 1
ATOM 5183 O O . ILE B 1 108 ? 1.381 -6.227 4.812 1 95.06 108 ILE B O 1
ATOM 5187 N N . SER B 1 109 ? 2.629 -5.09 3.379 1 95.94 109 SER B N 1
ATOM 5188 C CA . SER B 1 109 ? 2.789 -6.227 2.482 1 95.94 109 SER B CA 1
ATOM 5189 C C . SER B 1 109 ? 3.9 -7.156 2.961 1 95.94 109 SER B C 1
ATOM 5191 O O . SER B 1 109 ? 4.059 -8.258 2.439 1 95.94 109 SER B O 1
ATOM 5193 N N . ASP B 1 110 ? 4.688 -6.824 3.975 1 94.44 110 ASP B N 1
ATOM 5194 C CA . ASP B 1 110 ? 5.887 -7.543 4.395 1 94.44 110 ASP B CA 1
ATOM 5195 C C . ASP B 1 110 ? 5.57 -9 4.715 1 94.44 110 ASP B C 1
ATOM 5197 O O . ASP B 1 110 ? 6.297 -9.906 4.305 1 94.44 110 ASP B O 1
ATOM 5201 N N . GLY B 1 111 ? 4.531 -9.258 5.492 1 94.19 111 GLY B N 1
ATOM 5202 C CA . GLY B 1 111 ? 4.152 -10.625 5.84 1 94.19 111 GLY B CA 1
ATOM 5203 C C . GLY B 1 111 ? 3.84 -11.484 4.629 1 94.19 111 GLY B C 1
ATOM 5204 O O . GLY B 1 111 ? 4.348 -12.594 4.504 1 94.19 111 GLY B O 1
ATOM 5205 N N . PHE B 1 112 ? 3.047 -10.992 3.748 1 97.81 112 PHE B N 1
ATOM 5206 C CA . PHE B 1 112 ? 2.656 -11.703 2.539 1 97.81 112 PHE B CA 1
ATOM 5207 C C . PHE B 1 112 ? 3.861 -11.938 1.635 1 97.81 112 PHE B C 1
ATOM 5209 O O . PHE B 1 112 ? 4.055 -13.039 1.119 1 97.81 112 PHE B O 1
ATOM 5216 N N . ILE B 1 113 ? 4.645 -10.891 1.406 1 97.19 113 ILE B N 1
ATOM 5217 C CA . ILE B 1 113 ? 5.793 -10.969 0.506 1 97.19 113 ILE B CA 1
ATOM 5218 C C . ILE B 1 113 ? 6.812 -11.961 1.053 1 97.19 113 ILE B C 1
ATOM 5220 O O . ILE B 1 113 ? 7.418 -12.719 0.291 1 97.19 113 ILE B O 1
ATOM 5224 N N . SER B 1 114 ? 7.039 -11.953 2.332 1 95.62 114 SER B N 1
ATOM 5225 C CA . SER B 1 114 ? 7.949 -12.914 2.943 1 95.62 114 SER B CA 1
ATOM 5226 C C . SER B 1 114 ? 7.469 -14.344 2.732 1 95.62 114 SER B C 1
ATOM 5228 O O . SER B 1 114 ? 8.258 -15.227 2.387 1 95.62 114 SER B O 1
ATOM 5230 N N . ASN B 1 115 ? 6.23 -14.539 2.965 1 96.06 115 ASN B N 1
ATOM 5231 C CA . ASN B 1 115 ? 5.648 -15.859 2.73 1 96.06 115 ASN B CA 1
ATOM 5232 C C . ASN B 1 115 ? 5.793 -16.281 1.271 1 96.06 115 ASN B C 1
ATOM 5234 O O . ASN B 1 115 ? 6.184 -17.422 0.986 1 96.06 115 ASN B O 1
ATOM 5238 N N . LEU B 1 116 ? 5.457 -15.43 0.344 1 96.5 116 LEU B N 1
ATOM 5239 C CA . LEU B 1 116 ? 5.551 -15.711 -1.084 1 96.5 116 LEU B CA 1
ATOM 5240 C C . LEU B 1 116 ? 6.988 -16.031 -1.479 1 96.5 116 LEU B C 1
ATOM 5242 O O . LEU B 1 116 ? 7.227 -16.953 -2.26 1 96.5 116 LEU B O 1
ATOM 5246 N N . THR B 1 117 ? 7.941 -15.297 -0.93 1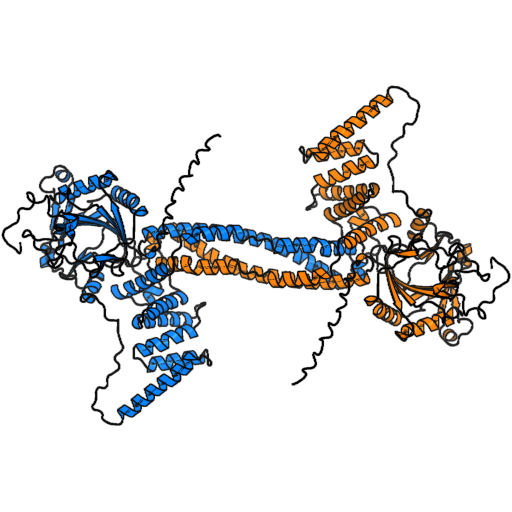 94.19 117 THR B N 1
ATOM 5247 C CA . THR B 1 117 ? 9.352 -15.5 -1.232 1 94.19 117 THR B CA 1
ATOM 5248 C C . THR B 1 117 ? 9.805 -16.891 -0.79 1 94.19 117 THR B C 1
ATOM 5250 O O . THR B 1 117 ? 10.539 -17.562 -1.506 1 94.19 117 THR B O 1
ATOM 5253 N N . ILE B 1 118 ? 9.344 -17.328 0.316 1 94.06 118 ILE B N 1
ATOM 5254 C CA . ILE B 1 118 ? 9.695 -18.656 0.833 1 94.06 118 ILE B CA 1
ATOM 5255 C C . ILE B 1 118 ? 9.086 -19.734 -0.054 1 94.06 118 ILE B C 1
ATOM 5257 O O . ILE B 1 118 ? 9.773 -20.688 -0.45 1 94.06 118 ILE B O 1
ATOM 5261 N N . GLN B 1 119 ? 7.875 -19.594 -0.415 1 93.75 119 GLN B N 1
ATOM 5262 C CA . GLN B 1 119 ? 7.164 -20.594 -1.194 1 93.75 119 GLN B CA 1
ATOM 5263 C C . GLN B 1 119 ? 7.664 -20.625 -2.637 1 93.75 119 GLN B C 1
ATOM 5265 O O . GLN B 1 119 ? 7.676 -21.688 -3.271 1 93.75 119 GLN B O 1
ATOM 5270 N N . ARG B 1 120 ? 8.055 -19.531 -3.129 1 92.25 120 ARG B N 1
ATOM 5271 C CA . ARG B 1 120 ? 8.461 -19.406 -4.527 1 92.25 120 ARG B CA 1
ATOM 5272 C C . ARG B 1 120 ? 9.68 -20.281 -4.824 1 92.25 120 ARG B C 1
ATOM 5274 O O . ARG B 1 120 ? 9.914 -20.656 -5.973 1 92.25 120 ARG B O 1
ATOM 5281 N N . GLN B 1 121 ? 10.438 -20.594 -3.818 1 90.06 121 GLN B N 1
ATOM 5282 C CA . GLN B 1 121 ? 11.586 -21.469 -4 1 90.06 121 GLN B CA 1
ATOM 5283 C C . GLN B 1 121 ? 11.148 -22.859 -4.477 1 90.06 121 GLN B C 1
ATOM 5285 O O . GLN B 1 121 ? 11.93 -23.578 -5.094 1 90.06 121 GLN B O 1
ATOM 5290 N N . TYR B 1 122 ? 9.914 -23.172 -4.289 1 89.25 122 TYR B N 1
ATOM 5291 C CA . TYR B 1 122 ? 9.391 -24.5 -4.633 1 89.25 122 TYR B CA 1
ATOM 5292 C C . TYR B 1 122 ? 8.391 -24.406 -5.777 1 89.25 122 TYR B C 1
ATOM 5294 O O . TYR B 1 122 ? 7.562 -25.297 -5.965 1 89.25 122 TYR B O 1
ATOM 5302 N N . PHE B 1 123 ? 8.414 -23.328 -6.527 1 93.31 123 PHE B N 1
ATOM 5303 C CA . PHE B 1 123 ? 7.52 -23.109 -7.656 1 93.31 123 PHE B CA 1
ATOM 5304 C C . PHE B 1 123 ? 8.102 -23.719 -8.93 1 93.31 123 PHE B C 1
ATOM 5306 O O . PHE B 1 123 ? 9.32 -23.875 -9.047 1 93.31 123 PHE B O 1
ATOM 5313 N N . PRO B 1 124 ? 7.145 -24.062 -9.812 1 94.44 124 PRO B N 1
ATOM 5314 C CA . PRO B 1 124 ? 7.605 -24.422 -11.148 1 94.44 124 PRO B CA 1
ATOM 5315 C C . PRO B 1 124 ? 8.344 -23.281 -11.852 1 94.44 124 PRO B C 1
ATOM 5317 O O . PRO B 1 124 ? 8.141 -22.109 -11.508 1 94.44 124 PRO B O 1
ATOM 5320 N N . ASN B 1 125 ? 9.227 -23.562 -12.711 1 93.44 125 ASN B N 1
ATOM 5321 C CA . ASN B 1 125 ? 10.016 -22.578 -13.453 1 93.44 125 ASN B CA 1
ATOM 5322 C C . ASN B 1 125 ? 9.633 -22.562 -14.93 1 93.44 125 ASN B C 1
ATOM 5324 O O . ASN B 1 125 ? 8.602 -23.109 -15.32 1 93.44 125 ASN B O 1
ATOM 5328 N N . ASP B 1 126 ? 10.422 -22 -15.773 1 93.5 126 ASP B N 1
ATOM 5329 C CA . ASP B 1 126 ? 10.133 -21.844 -17.203 1 93.5 126 ASP B CA 1
ATOM 5330 C C . ASP B 1 126 ? 10.141 -23.203 -17.906 1 93.5 126 ASP B C 1
ATOM 5332 O O . ASP B 1 126 ? 9.367 -23.422 -18.844 1 93.5 126 ASP B O 1
ATOM 5336 N N . GLU B 1 127 ? 10.953 -24.047 -17.469 1 91.94 127 GLU B N 1
ATOM 5337 C CA . GLU B 1 127 ? 10.992 -25.391 -18.047 1 91.94 127 GLU B CA 1
ATOM 5338 C C . GLU B 1 127 ? 9.688 -26.141 -17.797 1 91.94 127 GLU B C 1
ATOM 5340 O O . GLU B 1 127 ? 9.211 -26.875 -18.656 1 91.94 127 GLU B O 1
ATOM 5345 N N . ASP B 1 128 ? 9.188 -25.969 -16.625 1 93.94 128 ASP B N 1
ATOM 5346 C CA . ASP B 1 128 ? 7.926 -26.609 -16.281 1 93.94 128 ASP B CA 1
ATOM 5347 C C . ASP B 1 128 ? 6.781 -26.062 -17.125 1 93.94 128 ASP B C 1
ATOM 5349 O O . ASP B 1 128 ? 5.961 -26.828 -17.641 1 93.94 128 ASP B O 1
ATOM 5353 N N . GLN B 1 129 ? 6.738 -24.812 -17.219 1 94.62 129 GLN B N 1
ATOM 5354 C CA . GLN B 1 129 ? 5.684 -24.203 -18.016 1 94.62 129 GLN B CA 1
ATOM 5355 C C . GLN B 1 129 ? 5.812 -24.609 -19.484 1 94.62 129 GLN B C 1
ATOM 5357 O O . GLN B 1 129 ? 4.816 -24.938 -20.141 1 94.62 129 GLN B O 1
ATOM 5362 N N . THR B 1 130 ? 7.016 -24.484 -20.031 1 94.81 130 THR B N 1
ATOM 5363 C CA . THR B 1 130 ? 7.27 -24.891 -21.406 1 94.81 130 THR B CA 1
ATOM 5364 C C . THR B 1 130 ? 6.949 -26.375 -21.609 1 94.81 130 THR B C 1
ATOM 5366 O O . THR B 1 130 ? 6.367 -26.75 -22.625 1 94.81 130 THR B O 1
ATOM 5369 N N . GLY B 1 131 ? 7.387 -27.203 -20.609 1 93.81 131 GLY B N 1
ATOM 5370 C CA . GLY B 1 131 ? 7.082 -28.625 -20.672 1 93.81 131 GLY B CA 1
ATOM 5371 C C . GLY B 1 131 ? 5.594 -28.906 -20.719 1 93.81 131 GLY B C 1
ATOM 5372 O O . GLY B 1 131 ? 5.145 -29.781 -21.484 1 93.81 131 GLY B O 1
ATOM 5373 N N . ALA B 1 132 ? 4.859 -28.234 -19.906 1 95.81 132 ALA B N 1
ATOM 5374 C CA . ALA B 1 132 ? 3.41 -28.422 -19.891 1 95.81 132 ALA B CA 1
ATOM 5375 C C . ALA B 1 132 ? 2.789 -27.969 -21.219 1 95.81 132 ALA B C 1
ATOM 5377 O O . ALA B 1 132 ? 1.845 -28.578 -21.703 1 95.81 132 ALA B O 1
ATOM 5378 N N . ALA B 1 133 ? 3.283 -26.891 -21.766 1 96.31 133 ALA B N 1
ATOM 5379 C CA . ALA B 1 133 ? 2.795 -26.406 -23.047 1 96.31 133 ALA B CA 1
ATOM 5380 C C . ALA B 1 133 ? 3.059 -27.438 -24.156 1 96.31 133 ALA B C 1
ATOM 5382 O O . ALA B 1 133 ? 2.178 -27.719 -24.969 1 96.31 133 ALA B O 1
ATOM 5383 N N . LYS B 1 134 ? 4.242 -27.938 -24.203 1 95.19 134 LYS B N 1
ATOM 5384 C CA . LYS B 1 134 ? 4.598 -28.953 -25.188 1 95.19 134 LYS B CA 1
ATOM 5385 C C . LYS B 1 134 ? 3.732 -30.203 -25.031 1 95.19 134 LYS B C 1
ATOM 5387 O O . LYS B 1 134 ? 3.414 -30.859 -26.031 1 95.19 134 LYS B O 1
ATOM 5392 N N . ALA B 1 135 ? 3.408 -30.453 -23.781 1 96.19 135 ALA B N 1
ATOM 5393 C CA . ALA B 1 135 ? 2.516 -31.578 -23.531 1 96.19 135 ALA B CA 1
ATOM 5394 C C . ALA B 1 135 ? 1.165 -31.375 -24.219 1 96.19 135 ALA B C 1
ATOM 5396 O O . ALA B 1 135 ? 0.593 -32.312 -24.766 1 96.19 135 ALA B O 1
ATOM 5397 N N . LEU B 1 136 ? 0.636 -30.172 -24.156 1 97.06 136 LEU B N 1
ATOM 5398 C CA . LEU B 1 136 ? -0.636 -29.875 -24.812 1 97.06 136 LEU B CA 1
ATOM 5399 C C . LEU B 1 136 ? -0.531 -30.078 -26.312 1 97.06 136 LEU B C 1
ATOM 5401 O O . LEU B 1 136 ? -1.443 -30.609 -26.938 1 97.06 136 LEU B O 1
ATOM 5405 N N . ILE B 1 137 ? 0.561 -29.625 -26.859 1 96.12 137 ILE B N 1
ATOM 5406 C CA . ILE B 1 137 ? 0.773 -29.75 -28.297 1 96.12 137 ILE B CA 1
ATOM 5407 C C . ILE B 1 137 ? 0.895 -31.234 -28.672 1 96.12 137 ILE B C 1
ATOM 5409 O O . ILE B 1 137 ? 0.353 -31.672 -29.688 1 96.12 137 ILE B O 1
ATOM 5413 N N . ARG B 1 138 ? 1.559 -31.984 -27.828 1 95.12 138 ARG B N 1
ATOM 5414 C CA . ARG B 1 138 ? 1.675 -33.438 -28.047 1 95.12 138 ARG B CA 1
ATOM 5415 C C . ARG B 1 138 ? 0.303 -34.094 -28.031 1 95.12 138 ARG B C 1
ATOM 5417 O O . ARG B 1 138 ? 0.017 -34.938 -28.875 1 95.12 138 ARG B O 1
ATOM 5424 N N . LEU B 1 139 ? -0.462 -33.75 -27.062 1 97.06 139 LEU B N 1
ATOM 5425 C CA . LEU B 1 139 ? -1.813 -34.281 -26.984 1 97.06 139 LEU B CA 1
ATOM 5426 C C . LEU B 1 139 ? -2.625 -33.938 -28.219 1 97.06 139 LEU B C 1
ATOM 5428 O O . LEU B 1 139 ? -3.402 -34.75 -28.719 1 97.06 139 LEU B O 1
ATOM 5432 N N . GLN B 1 140 ? -2.492 -32.688 -28.656 1 96.75 140 GLN B N 1
ATOM 5433 C CA . GLN B 1 140 ? -3.16 -32.25 -29.875 1 96.75 140 GLN B CA 1
ATOM 5434 C C . GLN B 1 140 ? -2.842 -33.156 -31.062 1 96.75 140 GLN B C 1
ATOM 5436 O O . GLN B 1 140 ? -3.744 -33.594 -31.781 1 96.75 140 GLN B O 1
ATOM 5441 N N . ASP B 1 141 ? -1.61 -33.469 -31.234 1 95.75 141 ASP B N 1
ATOM 5442 C CA . ASP B 1 141 ? -1.155 -34.281 -32.344 1 95.75 141 ASP B CA 1
ATOM 5443 C C . ASP B 1 141 ? -1.614 -35.75 -32.188 1 95.75 141 ASP B C 1
ATOM 5445 O O . ASP B 1 141 ? -2.172 -36.344 -33.125 1 95.75 141 ASP B O 1
ATOM 5449 N N . THR B 1 142 ? -1.336 -36.312 -31 1 96.38 142 THR B N 1
ATOM 5450 C CA . THR B 1 142 ? -1.593 -37.719 -30.766 1 96.38 142 THR B CA 1
ATOM 5451 C C . THR B 1 142 ? -3.078 -38.031 -30.922 1 96.38 142 THR B C 1
ATOM 5453 O O . THR B 1 142 ? -3.443 -39.062 -31.531 1 96.38 142 THR B O 1
ATOM 5456 N N . TYR B 1 143 ? -3.889 -37.188 -30.438 1 96.94 143 TYR B N 1
ATOM 5457 C CA . TYR B 1 143 ? -5.312 -37.5 -30.406 1 96.94 143 TYR B CA 1
ATOM 5458 C C . TYR B 1 143 ? -6.066 -36.688 -31.469 1 96.94 143 TYR B C 1
ATOM 5460 O O . TYR B 1 143 ? -7.297 -36.625 -31.438 1 96.94 143 TYR B O 1
ATOM 5468 N N . ASN B 1 144 ? -5.34 -36.031 -32.312 1 95.25 144 ASN B N 1
ATOM 5469 C CA . ASN B 1 144 ? -5.898 -35.281 -33.438 1 95.25 144 ASN B CA 1
ATOM 5470 C C . ASN B 1 144 ? -6.984 -34.312 -33 1 95.25 144 ASN B C 1
ATOM 5472 O O . ASN B 1 144 ? -8.109 -34.344 -33.5 1 95.25 144 ASN B O 1
ATOM 5476 N N . LEU B 1 145 ? -6.629 -33.5 -32.094 1 96.38 145 LEU B N 1
ATOM 5477 C CA . LEU B 1 145 ? -7.574 -32.531 -31.531 1 96.38 145 LEU B CA 1
ATOM 5478 C C . LEU B 1 145 ? -7.441 -31.172 -32.188 1 96.38 145 LEU B C 1
ATOM 5480 O O . LEU B 1 145 ? -6.328 -30.734 -32.5 1 96.38 145 LEU B O 1
ATOM 5484 N N . ASP B 1 146 ? -8.57 -30.578 -32.375 1 96.06 146 ASP B N 1
ATOM 5485 C CA . ASP B 1 146 ? -8.547 -29.188 -32.875 1 96.06 146 ASP B CA 1
ATOM 5486 C C . ASP B 1 146 ? -8.125 -28.234 -31.766 1 96.06 146 ASP B C 1
ATOM 5488 O O . ASP B 1 146 ? -8.383 -28.484 -30.578 1 96.06 146 ASP B O 1
ATOM 5492 N N . THR B 1 147 ? -7.535 -27.156 -32.219 1 97.19 147 THR B N 1
ATOM 5493 C CA . THR B 1 147 ? -7.059 -26.156 -31.281 1 97.19 147 THR B CA 1
ATOM 5494 C C . THR B 1 147 ? -8.211 -25.609 -30.438 1 97.19 147 THR B C 1
ATOM 5496 O O . THR B 1 147 ? -8.062 -25.391 -29.234 1 97.19 147 THR B O 1
ATOM 5499 N N . ASP B 1 148 ? -9.32 -25.422 -31.016 1 96.44 148 ASP B N 1
ATOM 5500 C CA . ASP B 1 148 ? -10.492 -24.875 -30.328 1 96.44 148 ASP B CA 1
ATOM 5501 C C . ASP B 1 148 ? -10.984 -25.828 -29.25 1 96.44 148 ASP B C 1
ATOM 5503 O O . ASP B 1 148 ? -11.438 -25.391 -28.188 1 96.44 148 ASP B O 1
ATOM 5507 N N . THR B 1 149 ? -10.984 -27.047 -29.516 1 96 149 THR B N 1
ATOM 5508 C CA . THR B 1 149 ? -11.406 -28.062 -28.547 1 96 149 THR B CA 1
ATOM 5509 C C . THR B 1 149 ? -10.547 -28 -27.297 1 96 149 THR B C 1
ATOM 5511 O O . THR B 1 149 ? -11.07 -28.047 -26.172 1 96 149 THR B O 1
ATOM 5514 N N . ILE B 1 150 ? -9.25 -27.906 -27.484 1 96.75 150 ILE B N 1
ATOM 5515 C CA . ILE B 1 150 ? -8.344 -27.828 -26.344 1 96.75 150 ILE B CA 1
ATOM 5516 C C . ILE B 1 150 ? -8.523 -26.5 -25.625 1 96.75 150 ILE B C 1
ATOM 5518 O O . ILE B 1 150 ? -8.578 -26.453 -24.391 1 96.75 150 ILE B O 1
ATOM 5522 N N . SER B 1 151 ? -8.625 -25.422 -26.391 1 97.06 151 SER B N 1
ATOM 5523 C CA . SER B 1 151 ? -8.766 -24.078 -25.828 1 97.06 151 SER B CA 1
ATOM 5524 C C . SER B 1 151 ? -10.023 -23.984 -24.969 1 97.06 151 SER B C 1
ATOM 5526 O O . SER B 1 151 ? -10.016 -23.328 -23.922 1 97.06 151 SER B O 1
ATOM 5528 N N . LYS B 1 152 ? -11.102 -24.625 -25.375 1 96 152 LYS B N 1
ATOM 5529 C CA . LYS B 1 152 ? -12.367 -24.562 -24.641 1 96 152 LYS B CA 1
ATOM 5530 C C . LYS B 1 152 ? -12.414 -25.609 -23.531 1 96 152 LYS B C 1
ATOM 5532 O O . LYS B 1 152 ? -13.289 -25.562 -22.656 1 96 152 LYS B O 1
ATOM 5537 N N . GLY B 1 153 ? -11.453 -26.469 -23.562 1 94.19 153 GLY B N 1
ATOM 5538 C CA . GLY B 1 153 ? -11.375 -27.484 -22.531 1 94.19 153 GLY B CA 1
ATOM 5539 C C . GLY B 1 153 ? -12.375 -28.609 -22.734 1 94.19 153 GLY B C 1
ATOM 5540 O O . GLY B 1 153 ? -12.727 -29.312 -21.781 1 94.19 153 GLY B O 1
ATOM 5541 N N . ASN B 1 154 ? -12.836 -28.766 -23.953 1 93.25 154 ASN B N 1
ATOM 5542 C CA . ASN B 1 154 ? -13.828 -29.781 -24.25 1 93.25 154 ASN B CA 1
ATOM 5543 C C . ASN B 1 154 ? -13.18 -31.125 -24.578 1 93.25 154 ASN B C 1
ATOM 5545 O O . ASN B 1 154 ? -13.188 -31.562 -25.719 1 93.25 154 ASN B O 1
ATOM 5549 N N . LEU B 1 155 ? -12.688 -31.766 -23.531 1 94 155 LEU B N 1
ATOM 5550 C CA . LEU B 1 155 ? -12.039 -33.062 -23.688 1 94 155 LEU B CA 1
ATOM 5551 C C . LEU B 1 155 ? -12.914 -34.188 -23.125 1 94 155 LEU B C 1
ATOM 5553 O O . LEU B 1 155 ? -13.781 -33.938 -22.297 1 94 155 LEU B O 1
ATOM 5557 N N . PRO B 1 156 ? -12.734 -35.312 -23.594 1 89.31 156 PRO B N 1
ATOM 5558 C CA . PRO B 1 156 ? -13.586 -36.406 -23.125 1 89.31 156 PRO B CA 1
ATOM 5559 C C . PRO B 1 156 ? -13.352 -36.75 -21.656 1 89.31 156 PRO B C 1
ATOM 5561 O O . PRO B 1 156 ? -12.211 -36.75 -21.188 1 89.31 156 PRO B O 1
ATOM 5564 N N . GLY B 1 157 ? -14.477 -37 -20.922 1 82.75 157 GLY B N 1
ATOM 5565 C CA . GLY B 1 157 ? -14.391 -37.5 -19.562 1 82.75 157 GLY B CA 1
ATOM 5566 C C . GLY B 1 157 ? -14.062 -36.406 -18.547 1 82.75 157 GLY B C 1
ATOM 5567 O O . GLY B 1 157 ? -13.648 -36.719 -17.438 1 82.75 157 GLY B O 1
ATOM 5568 N N . VAL B 1 158 ? -14.281 -35.25 -18.938 1 81.69 158 VAL B N 1
ATOM 5569 C CA . VAL B 1 158 ? -13.789 -34.156 -18.094 1 81.69 158 VAL B CA 1
ATOM 5570 C C . VAL B 1 158 ? -14.797 -33.844 -17 1 81.69 158 VAL B C 1
ATOM 5572 O O . VAL B 1 158 ? -16 -33.844 -17.234 1 81.69 158 VAL B O 1
ATOM 5575 N N . LYS B 1 159 ? -14.297 -33.688 -15.805 1 80.75 159 LYS B N 1
ATOM 5576 C CA . LYS B 1 159 ? -15.109 -33.312 -14.656 1 80.75 159 LYS B CA 1
ATOM 5577 C C . LYS B 1 159 ? -14.984 -31.812 -14.367 1 80.75 159 LYS B C 1
ATOM 5579 O O . LYS B 1 159 ? -15.977 -31.156 -14.039 1 80.75 159 LYS B O 1
ATOM 5584 N N . HIS B 1 160 ? -13.812 -31.312 -14.523 1 86.56 160 HIS B N 1
ATOM 5585 C CA . HIS B 1 160 ? -13.531 -29.906 -14.242 1 86.56 160 HIS B CA 1
ATOM 5586 C C . HIS B 1 160 ? -13.031 -29.188 -15.492 1 86.56 160 HIS B C 1
AT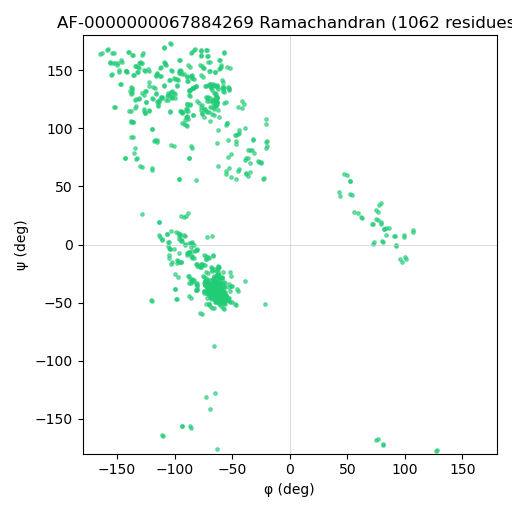OM 5588 O O . HIS B 1 160 ? -11.828 -29.141 -15.758 1 86.56 160 HIS B O 1
ATOM 5594 N N . LYS B 1 161 ? -13.93 -28.5 -16.094 1 88.81 161 LYS B N 1
ATOM 5595 C CA . LYS B 1 161 ? -13.625 -27.859 -17.359 1 88.81 161 LYS B CA 1
ATOM 5596 C C . LYS B 1 161 ? -13.008 -26.484 -17.156 1 88.81 161 LYS B C 1
ATOM 5598 O O . LYS B 1 161 ? -13.445 -25.734 -16.266 1 88.81 161 LYS B O 1
ATOM 5603 N N . THR B 1 162 ? -11.938 -26.297 -17.891 1 92.25 162 THR B N 1
ATOM 5604 C CA . THR B 1 162 ? -11.289 -24.984 -17.922 1 92.25 162 THR B CA 1
ATOM 5605 C C . THR B 1 162 ? -10.922 -24.594 -19.344 1 92.25 162 THR B C 1
ATOM 5607 O O . THR B 1 162 ? -10.656 -25.469 -20.188 1 92.25 162 THR B O 1
ATOM 5610 N N . SER B 1 163 ? -11.016 -23.344 -19.578 1 95.56 163 SER B N 1
ATOM 5611 C CA . SER B 1 163 ? -10.672 -22.844 -20.906 1 95.56 163 SER B CA 1
ATOM 5612 C C . SER B 1 163 ? -9.367 -22.062 -20.891 1 95.56 163 SER B C 1
ATOM 5614 O O . SER B 1 163 ? -8.914 -21.625 -19.828 1 95.56 163 SER B O 1
ATOM 5616 N N . LEU B 1 164 ? -8.766 -22.016 -22.016 1 97.56 164 LEU B N 1
ATOM 5617 C CA . LEU B 1 164 ? -7.586 -21.188 -22.203 1 97.56 164 LEU B CA 1
ATOM 5618 C C . LEU B 1 164 ? -7.977 -19.766 -22.625 1 97.56 164 LEU B C 1
ATOM 5620 O O . LEU B 1 164 ? -8.914 -19.594 -23.406 1 97.56 164 LEU B O 1
ATOM 5624 N N . THR B 1 165 ? -7.301 -18.828 -22.125 1 96.88 165 THR B N 1
ATOM 5625 C CA . THR B 1 165 ? -7.488 -17.453 -22.562 1 96.88 165 THR B CA 1
ATOM 5626 C C . THR B 1 165 ? -6.695 -17.172 -23.844 1 96.88 165 THR B C 1
ATOM 5628 O O . THR B 1 165 ? -5.859 -17.984 -24.234 1 96.88 165 THR B O 1
ATOM 5631 N N . ALA B 1 166 ? -7.004 -16.016 -24.453 1 97.75 166 ALA B N 1
ATOM 5632 C CA . ALA B 1 166 ? -6.23 -15.609 -25.625 1 97.75 166 ALA B CA 1
ATOM 5633 C C . ALA B 1 166 ? -4.742 -15.523 -25.297 1 97.75 166 ALA B C 1
ATOM 5635 O O . ALA B 1 166 ? -3.896 -15.867 -26.125 1 97.75 166 ALA B O 1
ATOM 5636 N N . GLU B 1 167 ? -4.488 -15.102 -24.156 1 97.12 167 GLU B N 1
ATOM 5637 C CA . GLU B 1 167 ? -3.1 -15.008 -23.719 1 97.12 167 GLU B CA 1
ATOM 5638 C C . GLU B 1 167 ? -2.461 -16.391 -23.609 1 97.12 167 GLU B C 1
ATOM 5640 O O . GLU B 1 167 ? -1.299 -16.578 -23.969 1 97.12 167 GLU B O 1
ATOM 5645 N N . ASP B 1 168 ? -3.184 -17.312 -23.062 1 97.88 168 ASP B N 1
ATOM 5646 C CA . ASP B 1 168 ? -2.695 -18.672 -22.984 1 97.88 168 ASP B CA 1
ATOM 5647 C C . ASP B 1 168 ? -2.373 -19.234 -24.359 1 97.88 168 ASP B C 1
ATOM 5649 O O . ASP B 1 168 ? -1.322 -19.844 -24.562 1 97.88 168 ASP B O 1
ATOM 5653 N N . CYS B 1 169 ? -3.293 -19.062 -25.25 1 98.44 169 CYS B N 1
ATOM 5654 C CA . CYS B 1 169 ? -3.102 -19.547 -26.625 1 98.44 169 CYS B CA 1
ATOM 5655 C C . CYS B 1 169 ? -1.885 -18.891 -27.266 1 98.44 169 CYS B C 1
ATOM 5657 O O . CYS B 1 169 ? -1.124 -19.547 -27.969 1 98.44 169 CYS B O 1
ATOM 5659 N N . PHE B 1 170 ? -1.774 -17.609 -27.047 1 98.25 170 PHE B N 1
ATOM 5660 C CA . PHE B 1 170 ? -0.609 -16.875 -27.531 1 98.25 170 PHE B CA 1
ATOM 5661 C C . PHE B 1 170 ? 0.677 -17.484 -26.984 1 98.25 170 PHE B C 1
ATOM 5663 O O . PHE B 1 170 ? 1.652 -17.641 -27.719 1 98.25 170 PHE B O 1
ATOM 5670 N N . ASP B 1 171 ? 0.677 -17.859 -25.734 1 96.81 171 ASP B N 1
ATOM 5671 C CA . ASP B 1 171 ? 1.851 -18.438 -25.094 1 96.81 171 ASP B CA 1
ATOM 5672 C C . ASP B 1 171 ? 2.205 -19.781 -25.734 1 96.81 171 ASP B C 1
ATOM 5674 O O . ASP B 1 171 ? 3.381 -20.078 -25.953 1 96.81 171 ASP B O 1
ATOM 5678 N N . LEU B 1 172 ? 1.206 -20.562 -25.969 1 97.88 172 LEU B N 1
ATOM 5679 C CA . LEU B 1 172 ? 1.43 -21.844 -26.625 1 97.88 172 LEU B CA 1
ATOM 5680 C C . LEU B 1 172 ? 2.033 -21.656 -28.016 1 97.88 172 LEU B C 1
ATOM 5682 O O . LEU B 1 172 ? 2.982 -22.344 -28.391 1 97.88 172 LEU B O 1
ATOM 5686 N N . GLY B 1 173 ? 1.483 -20.688 -28.766 1 98 173 GLY B N 1
ATOM 5687 C CA . GLY B 1 173 ? 2.025 -20.375 -30.078 1 98 173 GLY B CA 1
ATOM 5688 C C . GLY B 1 173 ? 3.463 -19.891 -30.016 1 98 173 GLY B C 1
ATOM 5689 O O . GLY B 1 173 ? 4.27 -20.234 -30.891 1 98 173 GLY B O 1
ATOM 5690 N N . LYS B 1 174 ? 3.719 -19.109 -29.078 1 97.19 174 LYS B N 1
ATOM 5691 C CA . LYS B 1 174 ? 5.066 -18.562 -28.922 1 97.19 174 LYS B CA 1
ATOM 5692 C C . LYS B 1 174 ? 6.074 -19.656 -28.625 1 97.19 174 LYS B C 1
ATOM 5694 O O . LYS B 1 174 ? 7.203 -19.641 -29.125 1 97.19 174 LYS B O 1
ATOM 5699 N N . ILE B 1 175 ? 5.711 -20.531 -27.766 1 96.25 175 ILE B N 1
ATOM 5700 C CA . ILE B 1 175 ? 6.582 -21.641 -27.422 1 96.25 175 ILE B CA 1
ATOM 5701 C C . ILE B 1 175 ? 6.863 -22.469 -28.672 1 96.25 175 ILE B C 1
ATOM 5703 O O . ILE B 1 175 ? 8.008 -22.859 -28.922 1 96.25 175 ILE B O 1
ATOM 5707 N N . ALA B 1 176 ? 5.863 -22.781 -29.453 1 96.62 176 ALA B N 1
ATOM 5708 C CA . ALA B 1 176 ? 6.051 -23.484 -30.719 1 96.62 176 ALA B CA 1
ATOM 5709 C C . ALA B 1 176 ? 6.969 -22.703 -31.641 1 96.62 176 ALA B C 1
ATOM 5711 O O . ALA B 1 176 ? 7.836 -23.297 -32.312 1 96.62 176 ALA B O 1
ATOM 5712 N N . TYR B 1 177 ? 6.812 -21.406 -31.672 1 96.56 177 TYR B N 1
ATOM 5713 C CA . TYR B 1 177 ? 7.602 -20.531 -32.531 1 96.56 177 TYR B CA 1
ATOM 5714 C C . TYR B 1 177 ? 9.078 -20.609 -32.188 1 96.56 177 TYR B C 1
ATOM 5716 O O . TYR B 1 177 ? 9.938 -20.641 -33.062 1 96.56 177 TYR B O 1
ATOM 5724 N N . THR B 1 178 ? 9.375 -20.609 -30.938 1 95 178 THR B N 1
ATOM 5725 C CA . THR B 1 178 ? 10.75 -20.625 -30.469 1 95 178 THR B CA 1
ATOM 5726 C C . THR B 1 178 ? 11.453 -21.906 -30.922 1 95 178 THR B C 1
ATOM 5728 O O . THR B 1 178 ? 12.672 -21.922 -31.094 1 95 178 THR B O 1
ATOM 5731 N N . GLU B 1 179 ? 10.727 -22.906 -31.125 1 90.94 179 GLU B N 1
ATOM 5732 C CA . GLU B 1 179 ? 11.281 -24.188 -31.562 1 90.94 179 GLU B CA 1
ATOM 5733 C C . GLU B 1 179 ? 11.195 -24.312 -33.094 1 90.94 179 GLU B C 1
ATOM 5735 O O . GLU B 1 179 ? 11.375 -25.406 -33.625 1 90.94 179 GLU B O 1
ATOM 5740 N N . ALA B 1 180 ? 10.828 -23.281 -33.75 1 92.31 180 ALA B N 1
ATOM 5741 C CA . ALA B 1 180 ? 10.695 -23.219 -35.219 1 92.31 180 ALA B CA 1
ATOM 5742 C C . ALA B 1 180 ? 9.617 -24.188 -35.688 1 92.31 180 ALA B C 1
ATOM 5744 O O . ALA B 1 180 ? 9.734 -24.766 -36.781 1 92.31 180 ALA B O 1
ATOM 5745 N N . ASP B 1 181 ? 8.719 -24.516 -34.781 1 94.38 181 ASP B N 1
ATOM 5746 C CA . ASP B 1 181 ? 7.531 -25.297 -35.156 1 94.38 181 ASP B CA 1
ATOM 5747 C C . ASP B 1 181 ? 6.422 -24.391 -35.656 1 94.38 181 ASP B C 1
ATOM 5749 O O . ASP B 1 181 ? 5.473 -24.078 -34.938 1 94.38 181 ASP B O 1
ATOM 5753 N N . TYR B 1 182 ? 6.461 -24.047 -36.938 1 95.81 182 TYR B N 1
ATOM 5754 C CA . TYR B 1 182 ? 5.566 -23.047 -37.5 1 95.81 182 TYR B CA 1
ATOM 5755 C C . TYR B 1 182 ? 4.164 -23.609 -37.688 1 95.81 182 TYR B C 1
ATOM 5757 O O . TYR B 1 182 ? 3.182 -22.859 -37.688 1 95.81 182 TYR B O 1
ATOM 5765 N N . TYR B 1 183 ? 4.07 -24.938 -37.875 1 96.06 183 TYR B N 1
ATOM 5766 C CA . TYR B 1 183 ? 2.764 -25.562 -38 1 96.06 183 TYR B CA 1
ATOM 5767 C C . TYR B 1 183 ? 1.895 -25.281 -36.781 1 96.06 183 TYR B C 1
ATOM 5769 O O . TYR B 1 183 ? 0.777 -24.781 -36.906 1 96.06 183 TYR B O 1
ATOM 5777 N N . HIS B 1 184 ? 2.406 -25.609 -35.656 1 97.38 184 HIS B N 1
ATOM 5778 C CA . HIS B 1 184 ? 1.634 -25.406 -34.438 1 97.38 184 HIS B CA 1
ATOM 5779 C C . HIS B 1 184 ? 1.53 -23.922 -34.094 1 97.38 184 HIS B C 1
ATOM 5781 O O . HIS B 1 184 ? 0.53 -23.484 -33.531 1 97.38 184 HIS B O 1
ATOM 5787 N N . THR B 1 185 ? 2.58 -23.125 -34.344 1 98.06 185 THR B N 1
ATOM 5788 C CA . THR B 1 185 ? 2.5 -21.688 -34.156 1 98.06 185 THR B CA 1
ATOM 5789 C C . THR B 1 185 ? 1.283 -21.094 -34.844 1 98.06 185 THR B C 1
ATOM 5791 O O . THR B 1 185 ? 0.529 -20.328 -34.25 1 98.06 185 THR B O 1
ATOM 5794 N N . GLU B 1 186 ? 1.154 -21.469 -36.094 1 97.69 186 GLU B N 1
ATOM 5795 C CA . GLU B 1 186 ? 0.032 -20.969 -36.875 1 97.69 186 GLU B CA 1
ATOM 5796 C C . GLU B 1 186 ? -1.302 -21.312 -36.219 1 97.69 186 GLU B C 1
ATOM 5798 O O . GLU B 1 186 ? -2.182 -20.453 -36.094 1 97.69 186 GLU B O 1
ATOM 5803 N N . LEU B 1 187 ? -1.473 -22.531 -35.812 1 97.75 187 LEU B N 1
ATOM 5804 C CA . LEU B 1 187 ? -2.721 -23.016 -35.219 1 97.75 187 LEU B CA 1
ATOM 5805 C C . LEU B 1 187 ? -3.066 -22.234 -33.969 1 97.75 187 LEU B C 1
ATOM 5807 O O . LEU B 1 187 ? -4.195 -21.766 -33.812 1 97.75 187 LEU B O 1
ATOM 5811 N N . TRP B 1 188 ? -2.125 -22.078 -33.125 1 98.56 188 TRP B N 1
ATOM 5812 C CA . TRP B 1 188 ? -2.398 -21.484 -31.812 1 98.56 188 TRP B CA 1
ATOM 5813 C C . TRP B 1 188 ? -2.467 -19.969 -31.891 1 98.56 188 TRP B C 1
ATOM 5815 O O . TRP B 1 188 ? -3.23 -19.328 -31.172 1 98.56 188 TRP B O 1
ATOM 5825 N N . MET B 1 189 ? -1.679 -19.344 -32.781 1 98.62 189 MET B N 1
ATOM 5826 C CA . MET B 1 189 ? -1.822 -17.906 -33 1 98.62 189 MET B CA 1
ATOM 5827 C C . MET B 1 189 ? -3.184 -17.578 -33.594 1 98.62 189 MET B C 1
ATOM 5829 O O . MET B 1 189 ? -3.791 -16.562 -33.281 1 98.62 189 MET B O 1
ATOM 5833 N N . GLU B 1 190 ? -3.604 -18.422 -34.5 1 98.25 190 GLU B N 1
ATOM 5834 C CA . GLU B 1 190 ? -4.926 -18.234 -35.094 1 98.25 190 GLU B CA 1
ATOM 5835 C C . GLU B 1 190 ? -6.02 -18.312 -34.031 1 98.25 190 GLU B C 1
ATOM 5837 O O . GLU B 1 190 ? -7.012 -17.594 -34.094 1 98.25 190 GLU B O 1
ATOM 5842 N N . GLN B 1 191 ? -5.855 -19.266 -33.188 1 98.38 191 GLN B N 1
ATOM 5843 C CA . GLN B 1 191 ? -6.82 -19.406 -32.094 1 98.38 191 GLN B CA 1
ATOM 5844 C C . GLN B 1 191 ? -6.828 -18.172 -31.203 1 98.38 191 GLN B C 1
ATOM 5846 O O . GLN B 1 191 ? -7.891 -17.688 -30.812 1 98.38 191 GLN B O 1
ATOM 5851 N N . ALA B 1 192 ? -5.668 -17.688 -30.812 1 98.44 192 ALA B N 1
ATOM 5852 C CA . ALA B 1 192 ? -5.559 -16.469 -30.016 1 98.44 192 ALA B CA 1
ATOM 5853 C C . ALA B 1 192 ? -6.234 -15.297 -30.703 1 98.44 192 ALA B C 1
ATOM 5855 O O . ALA B 1 192 ? -6.98 -14.539 -30.078 1 98.44 192 ALA B O 1
ATOM 5856 N N . LEU B 1 193 ? -5.973 -15.141 -32 1 98.25 193 LEU B N 1
ATOM 5857 C CA . LEU B 1 193 ? -6.547 -14.055 -32.781 1 98.25 193 LEU B CA 1
ATOM 5858 C C . LEU B 1 193 ? -8.07 -14.156 -32.812 1 98.25 193 LEU B C 1
ATOM 5860 O O . LEU B 1 193 ? -8.773 -13.148 -32.719 1 98.25 193 LEU B O 1
ATOM 5864 N N . ARG B 1 194 ? -8.547 -15.344 -33.062 1 97.88 194 ARG B N 1
ATOM 5865 C CA . ARG B 1 194 ? -9.992 -15.57 -33.094 1 97.88 194 ARG B CA 1
ATOM 5866 C C . ARG B 1 194 ? -10.648 -15.125 -31.781 1 97.88 194 ARG B C 1
ATOM 5868 O O . ARG B 1 194 ? -11.695 -14.477 -31.797 1 97.88 194 ARG B O 1
ATOM 5875 N N . GLN B 1 195 ? -10.086 -15.5 -30.656 1 97.81 195 GLN B N 1
ATOM 5876 C CA . GLN B 1 195 ? -10.633 -15.125 -29.359 1 97.81 195 GLN B CA 1
ATOM 5877 C C . GLN B 1 195 ? -10.594 -13.617 -29.156 1 97.81 195 GLN B C 1
ATOM 5879 O O . GLN B 1 195 ? -11.539 -13.031 -28.609 1 97.81 195 GLN B O 1
ATOM 5884 N N . LEU B 1 196 ? -9.523 -13.008 -29.609 1 97.5 196 LEU B N 1
ATOM 5885 C CA . LEU B 1 196 ? -9.422 -11.555 -29.516 1 97.5 196 LEU B CA 1
ATOM 5886 C C . LEU B 1 196 ? -10.453 -10.883 -30.422 1 97.5 196 LEU B C 1
ATOM 5888 O O . LEU B 1 196 ? -11.062 -9.883 -30.031 1 97.5 196 LEU B O 1
ATOM 5892 N N . ASP B 1 197 ? -10.648 -11.391 -31.531 1 97.06 197 ASP B N 1
ATOM 5893 C CA . ASP B 1 197 ? -11.609 -10.836 -32.5 1 97.06 197 ASP B CA 1
ATOM 5894 C C . ASP B 1 197 ? -13.039 -10.977 -31.969 1 97.06 197 ASP B C 1
ATOM 5896 O O . ASP B 1 197 ? -13.906 -10.172 -32.312 1 97.06 197 ASP B O 1
ATOM 5900 N N . GLU B 1 198 ? -13.25 -11.953 -31.203 1 96.69 198 GLU B N 1
ATOM 5901 C CA . GLU B 1 198 ? -14.57 -12.18 -30.625 1 96.69 198 GLU B CA 1
ATOM 5902 C C . GLU B 1 198 ? -14.797 -11.289 -29.406 1 96.69 198 GLU B C 1
ATOM 5904 O O . GLU B 1 198 ? -15.867 -11.32 -28.797 1 96.69 198 GLU B O 1
ATOM 5909 N N . GLY B 1 199 ? -13.805 -10.531 -28.969 1 95.56 199 GLY B N 1
ATOM 5910 C CA . GLY B 1 199 ? -14.008 -9.492 -27.969 1 95.56 199 GLY B CA 1
ATOM 5911 C C . GLY B 1 199 ? -13.438 -9.852 -26.609 1 95.56 199 GLY B C 1
ATOM 5912 O O . GLY B 1 199 ? -13.727 -9.188 -25.609 1 95.56 199 GLY B O 1
ATOM 5913 N N . GLU B 1 200 ? -12.641 -10.891 -26.531 1 95.31 200 GLU B N 1
ATOM 5914 C CA . GLU B 1 200 ? -12.031 -11.242 -25.25 1 95.31 200 GLU B CA 1
ATOM 5915 C C . GLU B 1 200 ? -11.039 -10.18 -24.797 1 95.31 200 GLU B C 1
ATOM 5917 O O . GLU B 1 200 ? -10.203 -9.734 -25.594 1 95.31 200 GLU B O 1
ATOM 5922 N N . GLU B 1 201 ? -11.273 -9.695 -23.641 1 92.31 201 GLU B N 1
ATOM 5923 C CA . GLU B 1 201 ? -10.305 -8.758 -23.078 1 92.31 201 GLU B CA 1
ATOM 5924 C C . GLU B 1 201 ? -9.031 -9.477 -22.656 1 92.31 201 GLU B C 1
ATOM 5926 O O . GLU B 1 201 ? -9.094 -10.516 -22 1 92.31 201 GLU B O 1
ATOM 5931 N N . SER B 1 202 ? -7.871 -8.977 -23.172 1 92.25 202 SER B N 1
ATOM 5932 C CA . SER B 1 202 ? -6.602 -9.633 -22.906 1 92.25 202 SER B CA 1
ATOM 5933 C C . SER B 1 202 ? -5.461 -8.625 -22.797 1 92.25 202 SER B C 1
ATOM 5935 O O . SER B 1 202 ? -5.59 -7.488 -23.266 1 92.25 202 SER B O 1
ATOM 5937 N N . SER B 1 203 ? -4.469 -9.055 -22.125 1 88.5 203 SER B N 1
ATOM 5938 C CA . SER B 1 203 ? -3.258 -8.242 -22.047 1 88.5 203 SER B CA 1
ATOM 5939 C C . SER B 1 203 ? -2.441 -8.344 -23.328 1 88.5 203 SER B C 1
ATOM 5941 O O . SER B 1 203 ? -1.58 -7.5 -23.594 1 88.5 203 SER B O 1
ATOM 5943 N N . VAL B 1 204 ? -2.705 -9.352 -24.109 1 93 204 VAL B N 1
ATOM 5944 C CA . VAL B 1 204 ? -1.97 -9.531 -25.359 1 93 204 VAL B CA 1
ATOM 5945 C C . VAL B 1 204 ? -2.592 -8.664 -26.438 1 93 204 VAL B C 1
ATOM 5947 O O . VAL B 1 204 ? -3.812 -8.656 -26.625 1 93 204 VAL B O 1
ATOM 5950 N N . ASP B 1 205 ? -1.735 -8.039 -27.141 1 92.56 205 ASP B N 1
ATOM 5951 C CA . ASP B 1 205 ? -2.154 -7.148 -28.219 1 92.56 205 ASP B CA 1
ATOM 5952 C C . ASP B 1 205 ? -2.391 -7.926 -29.516 1 92.56 205 ASP B C 1
ATOM 5954 O O . ASP B 1 205 ? -1.636 -8.844 -29.828 1 92.56 205 ASP B O 1
ATOM 5958 N N . LYS B 1 206 ? -3.348 -7.527 -30.234 1 96.25 206 LYS B N 1
ATOM 5959 C CA . LYS B 1 206 ? -3.648 -8.141 -31.531 1 96.25 206 LYS B CA 1
ATOM 5960 C C . LYS B 1 206 ? -2.484 -7.977 -32.5 1 96.25 206 LYS B C 1
ATOM 5962 O O . LYS B 1 206 ? -2.213 -8.867 -33.312 1 96.25 206 LYS B O 1
ATOM 5967 N N . VAL B 1 207 ? -1.836 -6.879 -32.344 1 96.94 207 VAL B N 1
ATOM 5968 C CA . VAL B 1 207 ? -0.721 -6.562 -33.25 1 96.94 207 VAL B CA 1
ATOM 5969 C C . VAL B 1 207 ? 0.389 -7.598 -33.062 1 96.94 207 VAL B C 1
ATOM 5971 O O . VAL B 1 207 ? 0.981 -8.055 -34.031 1 96.94 207 VAL B O 1
ATOM 5974 N N . MET B 1 208 ? 0.623 -7.953 -31.875 1 96.75 208 MET B N 1
ATOM 5975 C CA . MET B 1 208 ? 1.667 -8.93 -31.578 1 96.75 208 MET B CA 1
ATOM 5976 C C . MET B 1 208 ? 1.305 -10.305 -32.156 1 96.75 208 MET B C 1
ATOM 5978 O O . MET B 1 208 ? 2.16 -10.992 -32.688 1 96.75 208 MET B O 1
ATOM 5982 N N . VAL B 1 209 ? 0.064 -10.695 -31.969 1 98.19 209 VAL B N 1
ATOM 5983 C CA . VAL B 1 209 ? -0.41 -11.984 -32.469 1 98.19 209 VAL B CA 1
ATOM 5984 C C . VAL B 1 209 ? -0.3 -12.016 -34 1 98.19 209 VAL B C 1
ATOM 5986 O O . VAL B 1 209 ? 0.177 -13 -34.562 1 98.19 209 VAL B O 1
ATOM 5989 N N . LEU B 1 210 ? -0.727 -10.938 -34.625 1 98.12 210 LEU B N 1
ATOM 5990 C CA . LEU B 1 210 ? -0.7 -10.836 -36.062 1 98.12 210 LEU B CA 1
ATOM 5991 C C . LEU B 1 210 ? 0.733 -10.867 -36.594 1 98.12 210 LEU B C 1
ATOM 5993 O O . LEU B 1 210 ? 0.996 -11.398 -37.656 1 98.12 210 LEU B O 1
ATOM 5997 N N . ASP B 1 211 ? 1.598 -10.281 -35.875 1 97.38 211 ASP B N 1
ATOM 5998 C CA . ASP B 1 211 ? 3.008 -10.273 -36.25 1 97.38 211 ASP B CA 1
ATOM 5999 C C . ASP B 1 211 ? 3.562 -11.695 -36.312 1 97.38 211 ASP B C 1
ATOM 6001 O O . ASP B 1 211 ? 4.141 -12.086 -37.344 1 97.38 211 ASP B O 1
ATOM 6005 N N . TYR B 1 212 ? 3.354 -12.461 -35.25 1 97.38 212 TYR B N 1
ATOM 6006 C CA . TYR B 1 212 ? 3.807 -13.844 -35.219 1 97.38 212 TYR B CA 1
ATOM 6007 C C . TYR B 1 212 ? 3.094 -14.664 -36.312 1 97.38 212 TYR B C 1
ATOM 6009 O O . TYR B 1 212 ? 3.717 -15.477 -37 1 97.38 212 TYR B O 1
ATOM 6017 N N . LEU B 1 213 ? 1.806 -14.477 -36.438 1 98.06 213 LEU B N 1
ATOM 6018 C CA . LEU B 1 213 ? 0.969 -15.281 -37.312 1 98.06 213 LEU B CA 1
ATOM 6019 C C . LEU B 1 213 ? 1.332 -15.039 -38.781 1 98.06 213 LEU B C 1
ATOM 6021 O O . LEU B 1 213 ? 1.444 -15.984 -39.562 1 98.06 213 LEU B O 1
ATOM 6025 N N . SER B 1 214 ? 1.512 -13.789 -39.188 1 96.88 214 SER B N 1
ATOM 6026 C CA . SER B 1 214 ? 1.814 -13.469 -40.562 1 96.88 214 SER B CA 1
ATOM 6027 C C . SER B 1 214 ? 3.135 -14.094 -41 1 96.88 214 SER B C 1
ATOM 6029 O O . SER B 1 214 ? 3.223 -14.68 -42.094 1 96.88 214 SER B O 1
ATOM 6031 N N . TYR B 1 215 ? 4.125 -13.945 -40.188 1 95.31 215 TYR B N 1
ATOM 6032 C CA . TYR B 1 215 ? 5.426 -14.523 -40.531 1 95.31 215 TYR B CA 1
ATOM 6033 C C . TYR B 1 215 ? 5.34 -16.047 -40.625 1 95.31 215 TYR B C 1
ATOM 6035 O O . TYR B 1 215 ? 5.922 -16.656 -41.5 1 95.31 215 TYR B O 1
ATOM 6043 N N . THR B 1 216 ? 4.68 -16.625 -39.656 1 96.62 216 THR B N 1
ATOM 6044 C CA . THR B 1 216 ? 4.543 -18.078 -39.594 1 96.62 216 THR B CA 1
ATOM 6045 C C . THR B 1 216 ? 3.807 -18.609 -40.812 1 96.62 216 THR B C 1
ATOM 6047 O O . THR B 1 216 ? 4.188 -19.641 -41.375 1 96.62 216 THR B O 1
ATOM 6050 N N . VAL B 1 217 ? 2.76 -18 -41.188 1 96.31 217 VAL B N 1
ATOM 6051 C CA . VAL B 1 217 ? 1.972 -18.406 -42.344 1 96.31 217 VAL B CA 1
ATOM 6052 C C . VAL B 1 217 ? 2.826 -18.328 -43.594 1 96.31 217 VAL B C 1
ATOM 6054 O O . VAL B 1 217 ? 2.719 -19.172 -44.5 1 96.31 217 VAL B O 1
ATOM 6057 N N . TYR B 1 218 ? 3.639 -17.312 -43.688 1 94.56 218 TYR B N 1
ATOM 6058 C CA . TYR B 1 218 ? 4.574 -17.203 -44.781 1 94.56 218 TYR B CA 1
ATOM 6059 C C . TYR B 1 218 ? 5.543 -18.375 -44.812 1 94.56 218 TYR B C 1
ATOM 6061 O O . TYR B 1 218 ? 5.781 -18.984 -45.844 1 94.56 218 TYR B O 1
ATOM 6069 N N . GLN B 1 219 ? 6.105 -18.641 -43.625 1 93.62 219 GLN B N 1
ATOM 6070 C CA . GLN B 1 219 ? 7.043 -19.75 -43.531 1 93.62 219 GLN B CA 1
ATOM 6071 C C . GLN B 1 219 ? 6.383 -21.062 -43.938 1 93.62 219 GLN B C 1
ATOM 6073 O O . GLN B 1 219 ? 7.055 -21.969 -44.438 1 93.62 219 GLN B O 1
ATOM 6078 N N . GLN B 1 220 ? 5.062 -21.094 -43.719 1 94.06 220 GLN B N 1
ATOM 6079 C CA . GLN B 1 220 ? 4.301 -22.297 -44.031 1 94.06 220 GLN B CA 1
ATOM 6080 C C . GLN B 1 220 ? 3.955 -22.344 -45.531 1 94.06 220 GLN B C 1
ATOM 6082 O O . GLN B 1 220 ? 3.377 -23.312 -46 1 94.06 220 GLN B O 1
ATOM 6087 N N . GLY B 1 221 ? 4.305 -21.234 -46.281 1 91.25 221 GLY B N 1
ATOM 6088 C CA . GLY B 1 221 ? 4.195 -21.234 -47.75 1 91.25 221 GLY B CA 1
ATOM 6089 C C . GLY B 1 221 ? 2.941 -20.547 -48.25 1 91.25 221 GLY B C 1
ATOM 6090 O O . GLY B 1 221 ? 2.605 -20.656 -49.438 1 91.25 221 GLY B O 1
ATOM 6091 N N . ASP B 1 222 ? 2.248 -19.969 -47.406 1 93.31 222 ASP B N 1
ATOM 6092 C CA . ASP B 1 222 ? 1.034 -19.266 -47.812 1 93.31 222 ASP B CA 1
ATOM 6093 C C . ASP B 1 222 ? 1.271 -17.75 -47.906 1 93.31 222 ASP B C 1
ATOM 6095 O O . ASP B 1 222 ? 0.911 -17.016 -46.969 1 93.31 222 ASP B O 1
ATOM 6099 N N . LEU B 1 223 ? 1.728 -17.328 -48.938 1 93.38 223 LEU B N 1
ATOM 6100 C CA . LEU B 1 223 ? 2.127 -15.938 -49.125 1 93.38 223 LEU B CA 1
ATOM 6101 C C . LEU B 1 223 ? 0.91 -15.016 -49.125 1 93.38 223 LEU B C 1
ATOM 6103 O O . LEU B 1 223 ? 0.946 -13.93 -48.531 1 93.38 223 LEU B O 1
ATOM 6107 N N . ASP B 1 224 ? -0.159 -15.414 -49.781 1 94.19 224 ASP B N 1
ATOM 6108 C CA . ASP B 1 224 ? -1.355 -14.586 -49.875 1 94.19 224 ASP B CA 1
ATOM 6109 C C . ASP B 1 224 ? -1.942 -14.281 -48.5 1 94.19 224 ASP B C 1
ATOM 6111 O O . ASP B 1 224 ? -2.268 -13.133 -48.188 1 94.19 224 ASP B O 1
ATOM 6115 N N . LYS B 1 225 ? -2.059 -15.312 -47.781 1 95.81 225 LYS B N 1
ATOM 6116 C CA . LYS B 1 225 ? -2.6 -15.133 -46.438 1 95.81 225 LYS B CA 1
ATOM 6117 C C . LYS B 1 225 ? -1.657 -14.297 -45.562 1 95.81 225 LYS B C 1
ATOM 6119 O O . LYS B 1 225 ? -2.105 -13.484 -44.75 1 95.81 225 LYS B O 1
ATOM 6124 N N . ALA B 1 226 ? -0.374 -14.516 -45.688 1 96.56 226 ALA B N 1
ATOM 6125 C CA . ALA B 1 226 ? 0.619 -13.742 -44.938 1 96.56 226 ALA B CA 1
ATOM 6126 C C . ALA B 1 226 ? 0.496 -12.25 -45.25 1 96.56 226 ALA B C 1
ATOM 6128 O O . ALA B 1 226 ? 0.591 -11.414 -44.344 1 96.56 226 ALA B O 1
ATOM 6129 N N . LEU B 1 227 ? 0.283 -11.977 -46.5 1 95.94 227 LEU B N 1
ATOM 6130 C CA . LEU B 1 227 ? 0.123 -10.594 -46.938 1 95.94 227 LEU B CA 1
ATOM 6131 C C . LEU B 1 227 ? -1.129 -9.969 -46.344 1 95.94 227 LEU B C 1
ATOM 6133 O O . LEU B 1 227 ? -1.093 -8.836 -45.844 1 95.94 227 LEU B O 1
ATOM 6137 N N . MET B 1 228 ? -2.221 -10.688 -46.375 1 96.88 228 MET B N 1
ATOM 6138 C CA . MET B 1 228 ? -3.479 -10.203 -45.812 1 96.88 228 MET B CA 1
ATOM 6139 C C . MET B 1 228 ? -3.332 -9.922 -44.344 1 96.88 228 MET B C 1
ATOM 6141 O O . MET B 1 228 ? -3.811 -8.898 -43.844 1 96.88 228 MET B O 1
ATOM 6145 N N . LEU B 1 229 ? -2.715 -10.797 -43.625 1 97.81 229 LEU B N 1
ATOM 6146 C CA . LEU B 1 229 ? -2.516 -10.641 -42.188 1 97.81 229 LEU B CA 1
ATOM 6147 C C . LEU B 1 229 ? -1.605 -9.461 -41.875 1 97.81 229 LEU B C 1
ATOM 6149 O O . LEU B 1 229 ? -1.821 -8.734 -40.906 1 97.81 229 LEU B O 1
ATOM 6153 N N . THR B 1 230 ? -0.575 -9.25 -42.656 1 97.5 230 THR B N 1
ATOM 6154 C CA . THR B 1 230 ? 0.333 -8.125 -42.469 1 97.5 230 THR B CA 1
ATOM 6155 C C . THR B 1 230 ? -0.397 -6.801 -42.688 1 97.5 230 THR B C 1
ATOM 6157 O O . THR B 1 230 ? -0.175 -5.832 -41.969 1 97.5 230 THR B O 1
ATOM 6160 N N . LYS B 1 231 ? -1.259 -6.797 -43.656 1 97.38 231 LYS B N 1
ATOM 6161 C CA . LYS B 1 231 ? -2.055 -5.598 -43.906 1 97.38 231 LYS B CA 1
ATOM 6162 C C . LYS B 1 231 ? -2.977 -5.301 -42.75 1 97.38 231 LYS B C 1
ATOM 6164 O O . LYS B 1 231 ? -3.143 -4.141 -42.344 1 97.38 231 LYS B O 1
ATOM 6169 N N . ARG B 1 232 ? -3.57 -6.301 -42.25 1 97.5 232 ARG B N 1
ATOM 6170 C CA . ARG B 1 232 ? -4.414 -6.141 -41.062 1 97.5 232 ARG B CA 1
ATOM 6171 C C . ARG B 1 232 ? -3.615 -5.59 -39.875 1 97.5 232 ARG B C 1
ATOM 6173 O O . ARG B 1 232 ? -4.098 -4.723 -39.156 1 97.5 232 ARG B O 1
ATOM 6180 N N . LEU B 1 233 ? -2.449 -6.098 -39.656 1 97.69 233 LEU B N 1
ATOM 6181 C CA . LEU B 1 233 ? -1.545 -5.617 -38.625 1 97.69 233 LEU B CA 1
ATOM 6182 C C . LEU B 1 233 ? -1.268 -4.125 -38.812 1 97.69 233 LEU B C 1
ATOM 6184 O O . LEU B 1 233 ? -1.348 -3.361 -37.844 1 97.69 233 LEU B O 1
ATOM 6188 N N . LEU B 1 234 ? -1.005 -3.736 -40 1 97.06 234 LEU B N 1
ATOM 6189 C CA . LEU B 1 234 ? -0.616 -2.357 -40.25 1 97.06 234 LEU B CA 1
ATOM 6190 C C . LEU B 1 234 ? -1.826 -1.43 -40.219 1 97.06 234 LEU B C 1
ATOM 6192 O O . LEU B 1 234 ? -1.676 -0.216 -40.062 1 97.06 234 LEU B O 1
ATOM 6196 N N . GLN B 1 235 ? -3.055 -1.896 -40.344 1 97.25 235 GLN B N 1
ATOM 6197 C CA . GLN B 1 235 ? -4.262 -1.114 -40.094 1 97.25 235 GLN B CA 1
ATOM 6198 C C . GLN B 1 235 ? -4.402 -0.75 -38.625 1 97.25 235 GLN B C 1
ATOM 6200 O O . GLN B 1 235 ? -4.883 0.335 -38.281 1 97.25 235 GLN B O 1
ATOM 6205 N N . LEU B 1 236 ? -3.967 -1.677 -37.844 1 96.81 236 LEU B N 1
ATOM 6206 C CA . LEU B 1 236 ? -4.043 -1.457 -36.375 1 96.81 236 LEU B CA 1
ATOM 6207 C C . LEU B 1 236 ? -2.873 -0.604 -35.906 1 96.81 236 LEU B C 1
ATOM 6209 O O . LEU B 1 236 ? -3.037 0.237 -35.031 1 96.81 236 LEU B O 1
ATOM 6213 N N . ASP B 1 237 ? -1.684 -0.857 -36.5 1 97.12 237 ASP B N 1
ATOM 6214 C CA . ASP B 1 237 ? -0.475 -0.111 -36.156 1 97.12 237 ASP B CA 1
ATOM 6215 C C . ASP B 1 237 ? 0.32 0.24 -37.438 1 97.12 237 ASP B C 1
ATOM 6217 O O . ASP B 1 237 ? 1.267 -0.463 -37.781 1 97.12 237 ASP B O 1
ATOM 6221 N N . PRO B 1 238 ? 0.093 1.279 -37.938 1 96.12 238 PRO B N 1
ATOM 6222 C CA . PRO B 1 238 ? 0.703 1.666 -39.219 1 96.12 238 PRO B CA 1
ATOM 6223 C C . PRO B 1 238 ? 2.211 1.882 -39.094 1 96.12 238 PRO B C 1
ATOM 6225 O O . PRO B 1 238 ? 2.926 1.794 -40.094 1 96.12 238 PRO B O 1
ATOM 6228 N N . GLU B 1 239 ? 2.689 2.137 -37.969 1 95.94 239 GLU B N 1
ATOM 6229 C CA . GLU B 1 239 ? 4.105 2.465 -37.781 1 95.94 239 GLU B CA 1
ATOM 6230 C C . GLU B 1 239 ? 4.91 1.236 -37.375 1 95.94 239 GLU B C 1
ATOM 6232 O O . GLU B 1 239 ? 6.113 1.336 -37.125 1 95.94 239 GLU B O 1
ATOM 6237 N N . HIS B 1 240 ? 4.277 0.159 -37.406 1 95.62 240 HIS B N 1
ATOM 6238 C CA . HIS B 1 240 ? 4.969 -1.058 -37 1 95.62 240 HIS B CA 1
ATOM 6239 C C . HIS B 1 240 ? 6.137 -1.369 -37.938 1 95.62 240 HIS B C 1
ATOM 6241 O O . HIS B 1 240 ? 5.934 -1.604 -39.125 1 95.62 240 HIS B O 1
ATOM 6247 N N . GLN B 1 241 ? 7.34 -1.449 -37.469 1 94.69 241 GLN B N 1
ATOM 6248 C CA . GLN B 1 241 ? 8.555 -1.528 -38.281 1 94.69 241 GLN B CA 1
ATOM 6249 C C . GLN B 1 241 ? 8.633 -2.857 -39 1 94.69 241 GLN B C 1
ATOM 6251 O O . GLN B 1 241 ? 8.812 -2.883 -40.25 1 94.69 241 GLN B O 1
ATOM 6256 N N . ARG B 1 242 ? 8.516 -3.938 -38.312 1 94 242 ARG B N 1
ATOM 6257 C CA . ARG B 1 242 ? 8.633 -5.258 -38.938 1 94 242 ARG B CA 1
ATOM 6258 C C . ARG B 1 242 ? 7.5 -5.508 -39.906 1 94 242 ARG B C 1
ATOM 6260 O O . ARG B 1 242 ? 7.707 -6.133 -40.969 1 94 242 ARG B O 1
ATOM 6267 N N . GLY B 1 243 ? 6.324 -5.062 -39.594 1 94.12 243 GLY B N 1
ATOM 6268 C CA . GLY B 1 243 ? 5.176 -5.195 -40.469 1 94.12 243 GLY B CA 1
ATOM 6269 C C . GLY B 1 243 ? 5.379 -4.531 -41.812 1 94.12 243 GLY B C 1
ATOM 6270 O O . GLY B 1 243 ? 5.055 -5.113 -42.875 1 94.12 243 GLY B O 1
ATOM 6271 N N . ASN B 1 244 ? 5.895 -3.371 -41.75 1 95.69 244 ASN B N 1
ATOM 6272 C CA . ASN B 1 244 ? 6.16 -2.641 -42.969 1 95.69 244 ASN B CA 1
ATOM 6273 C C . ASN B 1 244 ? 7.238 -3.326 -43.812 1 95.69 244 ASN B C 1
ATOM 6275 O O . ASN B 1 244 ? 7.148 -3.373 -45.031 1 95.69 244 ASN B O 1
ATOM 6279 N N . GLY B 1 245 ? 8.258 -3.742 -43.125 1 94.44 245 GLY B N 1
ATOM 6280 C CA . GLY B 1 245 ? 9.297 -4.492 -43.812 1 94.44 245 GLY B CA 1
ATOM 6281 C C . GLY B 1 245 ? 8.773 -5.75 -44.5 1 94.44 245 GLY B C 1
ATOM 6282 O O . GLY B 1 245 ? 9.125 -6.039 -45.625 1 94.44 245 GLY B O 1
ATOM 6283 N N . ASN B 1 246 ? 7.98 -6.496 -43.75 1 93.75 246 ASN B N 1
ATOM 6284 C CA . ASN B 1 246 ? 7.402 -7.73 -44.281 1 93.75 246 ASN B CA 1
ATOM 6285 C C . ASN B 1 246 ? 6.484 -7.461 -45.469 1 93.75 246 ASN B C 1
ATOM 6287 O O . ASN B 1 246 ? 6.461 -8.234 -46.438 1 93.75 246 ASN B O 1
ATOM 6291 N N . LEU B 1 247 ? 5.727 -6.402 -45.344 1 94.69 247 LEU B N 1
ATOM 6292 C CA . LEU B 1 247 ? 4.828 -6.047 -46.438 1 94.69 247 LEU B CA 1
ATOM 6293 C C . LEU B 1 247 ? 5.605 -5.84 -47.75 1 94.69 247 LEU B C 1
ATOM 6295 O O . LEU B 1 247 ? 5.242 -6.383 -48.781 1 94.69 247 LEU B O 1
ATOM 6299 N N . ARG B 1 248 ? 6.598 -5.074 -47.688 1 94.12 248 ARG B N 1
ATOM 6300 C CA . ARG B 1 248 ? 7.434 -4.816 -48.844 1 94.12 248 ARG B CA 1
ATOM 6301 C C . ARG B 1 248 ? 8.031 -6.109 -49.406 1 94.12 248 ARG B C 1
ATOM 6303 O O . ARG B 1 248 ? 8.07 -6.316 -50.594 1 94.12 248 ARG B O 1
ATOM 6310 N N . TYR B 1 249 ? 8.516 -6.871 -48.5 1 93.75 249 TYR B N 1
ATOM 6311 C CA . TYR B 1 249 ? 9.148 -8.133 -48.875 1 93.75 249 TYR B CA 1
ATOM 6312 C C . TYR B 1 249 ? 8.141 -9.055 -49.562 1 93.75 249 TYR B C 1
ATOM 6314 O O . TYR B 1 249 ? 8.438 -9.656 -50.594 1 93.75 249 TYR B O 1
ATOM 6322 N N . PHE B 1 250 ? 6.973 -9.281 -48.969 1 92.81 250 PHE B N 1
ATOM 6323 C CA . PHE B 1 250 ? 5.953 -10.172 -49.5 1 92.81 250 PHE B CA 1
ATOM 6324 C C . PHE B 1 250 ? 5.48 -9.695 -50.875 1 92.81 250 PHE B C 1
ATOM 6326 O O . PHE B 1 250 ? 5.258 -10.5 -51.781 1 92.81 250 PHE B O 1
ATOM 6333 N N . GLU B 1 251 ? 5.344 -8.43 -50.969 1 92 251 GLU B N 1
ATOM 6334 C CA . GLU B 1 251 ? 4.949 -7.859 -52.25 1 92 251 GLU B CA 1
ATOM 6335 C C . GLU B 1 251 ? 6.031 -8.086 -53.312 1 92 251 GLU B C 1
ATOM 6337 O O . GLU B 1 251 ? 5.723 -8.359 -54.469 1 92 251 GLU B O 1
ATOM 6342 N N . TYR B 1 252 ? 7.172 -7.91 -52.875 1 91.56 252 TYR B N 1
ATOM 6343 C CA . TYR B 1 252 ? 8.297 -8.156 -53.781 1 91.56 252 TYR B CA 1
ATOM 6344 C C . TYR B 1 252 ? 8.281 -9.594 -54.281 1 91.56 252 TYR B C 1
ATOM 6346 O O . TYR B 1 252 ? 8.438 -9.836 -55.5 1 91.56 252 TYR B O 1
ATOM 6354 N N . ILE B 1 253 ? 8.148 -10.508 -53.406 1 90.88 253 ILE B N 1
ATOM 6355 C CA . ILE B 1 253 ? 8.133 -11.922 -53.781 1 90.88 253 ILE B CA 1
ATOM 6356 C C . ILE B 1 253 ? 6.953 -12.195 -54.688 1 90.88 253 ILE B C 1
ATOM 6358 O O . ILE B 1 253 ? 7.07 -12.969 -55.656 1 90.88 253 ILE B O 1
ATOM 6362 N N . MET B 1 254 ? 5.828 -11.648 -54.438 1 89.06 254 MET B N 1
ATOM 6363 C CA . MET B 1 254 ? 4.625 -11.836 -55.25 1 89.06 254 MET B CA 1
ATOM 6364 C C . MET B 1 254 ? 4.836 -11.312 -56.656 1 89.06 254 MET B C 1
ATOM 6366 O O . MET B 1 254 ? 4.332 -11.898 -57.625 1 89.06 254 MET B O 1
ATOM 6370 N N . SER B 1 255 ? 5.527 -10.234 -56.781 1 87.94 255 SER B N 1
ATOM 6371 C CA . SER B 1 255 ? 5.801 -9.648 -58.094 1 87.94 255 SER B CA 1
ATOM 6372 C C . SER B 1 255 ? 6.781 -10.508 -58.906 1 87.94 255 SER B C 1
ATOM 6374 O O . SER B 1 255 ? 6.645 -10.641 -60.125 1 87.94 255 SER B O 1
ATOM 6376 N N . LYS B 1 256 ? 7.695 -11.008 -58.312 1 86.25 256 LYS B N 1
ATOM 6377 C CA . LYS B 1 256 ? 8.68 -11.859 -58.969 1 86.25 256 LYS B CA 1
ATOM 6378 C C . LYS B 1 256 ? 8.031 -13.148 -59.469 1 86.25 256 LYS B C 1
ATOM 6380 O O . LYS B 1 256 ? 8.406 -13.672 -60.531 1 86.25 256 LYS B O 1
ATOM 6385 N N . GLU B 1 257 ? 7.141 -13.656 -58.688 1 79.19 257 GLU B N 1
ATOM 6386 C CA . GLU B 1 257 ? 6.449 -14.883 -59.062 1 79.19 257 GLU B CA 1
ATOM 6387 C C . GLU B 1 257 ? 5.523 -14.641 -60.25 1 79.19 257 GLU B C 1
ATOM 6389 O O . GLU B 1 257 ? 5.355 -15.516 -61.125 1 79.19 257 GLU B O 1
ATOM 6394 N N . SER B 1 258 ? 4.969 -13.539 -60.281 1 76.19 258 SER B N 1
ATOM 6395 C CA . SER B 1 258 ? 4.098 -13.172 -61.406 1 76.19 258 SER B CA 1
ATOM 6396 C C . SER B 1 258 ? 4.902 -12.969 -62.688 1 76.19 258 SER B C 1
ATOM 6398 O O . SER B 1 258 ? 4.445 -13.328 -63.75 1 76.19 258 SER B O 1
ATOM 6400 N N . ASN B 1 259 ? 5.984 -12.391 -62.562 1 65.81 259 ASN B N 1
ATOM 6401 C CA . ASN B 1 259 ? 6.832 -12.164 -63.75 1 65.81 259 ASN B CA 1
ATOM 6402 C C . ASN B 1 259 ? 7.457 -13.461 -64.25 1 65.81 259 ASN B C 1
ATOM 6404 O O . ASN B 1 259 ? 7.688 -13.625 -65.438 1 65.81 259 ASN B O 1
ATOM 6408 N N . LYS B 1 260 ? 7.746 -14.391 -63.406 1 57.94 260 LYS B N 1
ATOM 6409 C CA . LYS B 1 260 ? 8.266 -15.68 -63.875 1 57.94 260 LYS B CA 1
ATOM 6410 C C . LYS B 1 260 ? 7.18 -16.484 -64.562 1 57.94 260 LYS B C 1
ATOM 6412 O O . LYS B 1 260 ? 7.473 -17.281 -65.438 1 57.94 260 LYS B O 1
ATOM 6417 N N . SER B 1 261 ? 5.957 -16.438 -64.125 1 54.03 261 SER B N 1
ATOM 6418 C CA . SER B 1 261 ? 4.914 -17.203 -64.812 1 54.03 261 SER B CA 1
ATOM 6419 C C . SER B 1 261 ? 4.727 -16.703 -66.25 1 54.03 261 SER B C 1
ATOM 6421 O O . SER B 1 261 ? 4.172 -17.406 -67.062 1 54.03 261 SER B O 1
ATOM 6423 N N . SER B 1 262 ? 4.961 -15.422 -66.688 1 48.28 262 SER B N 1
ATOM 6424 C CA . SER B 1 262 ? 4.785 -15.055 -68.125 1 48.28 262 SER B CA 1
ATOM 6425 C C . SER B 1 262 ? 5.867 -15.68 -69 1 48.28 262 SER B C 1
ATOM 6427 O O . SER B 1 262 ? 5.789 -15.617 -70.25 1 48.28 262 SER B O 1
ATOM 6429 N N . SER B 1 263 ? 7.047 -15.531 -68.688 1 39.03 263 SER B N 1
ATOM 6430 C CA . SER B 1 263 ? 7.898 -16.188 -69.688 1 39.03 263 SER B CA 1
ATOM 6431 C C . SER B 1 263 ? 7.672 -17.703 -69.688 1 39.03 263 SER B C 1
ATOM 6433 O O . SER B 1 263 ? 7.418 -18.281 -70.75 1 39.03 263 SER B O 1
ATOM 6435 N N . SER B 1 264 ? 8.812 -18.656 -69.562 1 35.97 264 SER B N 1
ATOM 6436 C CA . SER B 1 264 ? 8.891 -20.094 -69.875 1 35.97 264 SER B CA 1
ATOM 6437 C C . SER B 1 264 ? 7.898 -20.859 -69 1 35.97 264 SER B C 1
ATOM 6439 O O . SER B 1 264 ? 7.824 -20.641 -67.75 1 35.97 264 SER B O 1
ATOM 6441 N N . LEU B 1 265 ? 6.648 -21.484 -69.625 1 34.88 265 LEU B N 1
ATOM 6442 C CA . LEU B 1 265 ? 5.73 -22.578 -69.312 1 34.88 265 LEU B CA 1
ATOM 6443 C C . LEU B 1 265 ? 6.363 -23.578 -68.375 1 34.88 265 LEU B C 1
ATOM 6445 O O . LEU B 1 265 ? 5.684 -24.469 -67.875 1 34.88 265 LEU B O 1
ATOM 6449 N N . SER B 1 266 ? 7.625 -24.062 -68.75 1 30.7 266 SER B N 1
ATOM 6450 C CA . SER B 1 266 ? 7.926 -25.453 -68.438 1 30.7 266 SER B CA 1
ATOM 6451 C C . SER B 1 266 ? 7.988 -25.688 -66.938 1 30.7 266 SER B C 1
ATOM 6453 O O . SER B 1 266 ? 7.43 -26.672 -66.438 1 30.7 266 SER B O 1
ATOM 6455 N N . GLU B 1 267 ? 9.281 -25.453 -66.312 1 33.22 267 GLU B N 1
ATOM 6456 C CA . GLU B 1 267 ? 9.547 -26.484 -65.312 1 33.22 267 GLU B CA 1
ATOM 6457 C C . GLU B 1 267 ? 8.688 -26.297 -64.062 1 33.22 267 GLU B C 1
ATOM 6459 O O . GLU B 1 267 ? 7.605 -26.875 -63.938 1 33.22 267 GLU B O 1
ATOM 6464 N N . GLY B 1 268 ? 9.383 -26.344 -62.781 1 30.73 268 GLY B N 1
ATOM 6465 C CA . GLY B 1 268 ? 9 -26.859 -61.5 1 30.73 268 GLY B CA 1
ATOM 6466 C C . GLY B 1 268 ? 8.117 -25.906 -60.688 1 30.73 268 GLY B C 1
ATOM 6467 O O . GLY B 1 268 ? 8.578 -24.844 -60.281 1 30.73 268 GLY B O 1
ATOM 6468 N N . GLU B 1 269 ? 6.992 -25.469 -61.25 1 37.25 269 GLU B N 1
ATOM 6469 C CA . GLU B 1 269 ? 5.984 -24.922 -60.344 1 37.25 269 GLU B CA 1
ATOM 6470 C C . GLU B 1 269 ? 6.168 -25.469 -58.938 1 37.25 269 GLU B C 1
ATOM 6472 O O . GLU B 1 269 ? 5.762 -26.594 -58.656 1 37.25 269 GLU B O 1
ATOM 6477 N N . GLU B 1 270 ? 7.238 -25.312 -58.406 1 37.97 270 GLU B N 1
ATOM 6478 C CA . GLU B 1 270 ? 7.25 -25.766 -57.031 1 37.97 270 GLU B CA 1
ATOM 6479 C C . GLU B 1 270 ? 6.09 -25.172 -56.25 1 37.97 270 GLU B C 1
ATOM 6481 O O . GLU B 1 270 ? 6.062 -23.953 -56 1 37.97 270 GLU B O 1
ATOM 6486 N N . VAL B 1 271 ? 4.758 -25.359 -56.625 1 41.16 271 VAL B N 1
ATOM 6487 C CA . VAL B 1 271 ? 3.645 -25.141 -55.688 1 41.16 271 VAL B CA 1
ATOM 6488 C C . VAL B 1 271 ? 4.148 -25.188 -54.25 1 41.16 271 VAL B C 1
ATOM 6490 O O . VAL B 1 271 ? 4.637 -26.219 -53.781 1 41.16 271 VAL B O 1
ATOM 6493 N N . ARG B 1 272 ? 4.574 -24.109 -53.906 1 51.62 272 ARG B N 1
ATOM 6494 C CA . ARG B 1 272 ? 4.977 -24.062 -52.5 1 51.62 272 ARG B CA 1
ATOM 6495 C C . ARG B 1 272 ? 3.928 -24.719 -51.594 1 51.62 272 ARG B C 1
ATOM 6497 O O . ARG B 1 272 ? 2.816 -24.203 -51.469 1 51.62 272 ARG B O 1
ATOM 6504 N N . THR B 1 273 ? 3.648 -26 -51.719 1 61.06 273 THR B N 1
ATOM 6505 C CA . THR B 1 273 ? 2.777 -26.891 -50.969 1 61.06 273 THR B CA 1
ATOM 6506 C C . THR B 1 273 ? 2.904 -26.609 -49.469 1 61.06 273 THR B C 1
ATOM 6508 O O . THR B 1 273 ? 4.008 -26.375 -48.969 1 61.06 273 THR B O 1
ATOM 6511 N N . ARG B 1 274 ? 1.728 -26.172 -48.844 1 76.62 274 ARG B N 1
ATOM 6512 C CA . ARG B 1 274 ? 1.658 -25.953 -47.406 1 76.62 274 ARG B CA 1
ATOM 6513 C C . ARG B 1 274 ? 2.408 -27.031 -46.625 1 76.62 274 ARG B C 1
ATOM 6515 O O . ARG B 1 274 ? 2.225 -28.219 -46.906 1 76.62 274 ARG B O 1
ATOM 6522 N N . LYS B 1 275 ? 3.34 -26.406 -45.906 1 84.19 275 LYS B N 1
ATOM 6523 C CA . LYS B 1 275 ? 4.109 -27.328 -45.062 1 84.19 275 LYS B CA 1
ATOM 6524 C C . LYS B 1 275 ? 3.258 -27.875 -43.938 1 84.19 275 LYS B C 1
ATOM 6526 O O . LYS B 1 275 ? 2.396 -27.172 -43.406 1 84.19 275 LYS B O 1
ATOM 6531 N N . GLY B 1 276 ? 3.137 -29.141 -43.75 1 81.25 276 GLY B N 1
ATOM 6532 C CA . GLY B 1 276 ? 2.398 -29.781 -42.688 1 81.25 276 GLY B CA 1
ATOM 6533 C C . GLY B 1 276 ? 3.221 -29.938 -41.406 1 81.25 276 GLY B C 1
ATOM 6534 O O . GLY B 1 276 ? 4.09 -29.109 -41.125 1 81.25 276 GLY B O 1
ATOM 6535 N N . ARG B 1 277 ? 2.809 -30.859 -40.625 1 84.81 277 ARG B N 1
ATOM 6536 C CA . ARG B 1 277 ? 3.502 -31.172 -39.406 1 84.81 277 ARG B CA 1
ATOM 6537 C C . ARG B 1 277 ? 4.957 -31.547 -39.656 1 84.81 277 ARG B C 1
ATOM 6539 O O . ARG B 1 277 ? 5.258 -32.25 -40.625 1 84.81 277 ARG B O 1
ATOM 6546 N N . PRO B 1 278 ? 5.805 -30.906 -38.875 1 80.5 278 PRO B N 1
ATOM 6547 C CA . PRO B 1 278 ? 7.219 -31.25 -39.062 1 80.5 278 PRO B CA 1
ATOM 6548 C C . PRO B 1 278 ? 7.48 -32.75 -39 1 80.5 278 PRO B C 1
ATOM 6550 O O . PRO B 1 278 ? 6.754 -33.469 -38.312 1 80.5 278 PRO B O 1
ATOM 6553 N N . LYS B 1 279 ? 8.484 -33.094 -39.688 1 80 279 LYS B N 1
ATOM 6554 C CA . LYS B 1 279 ? 8.859 -34.5 -39.719 1 80 279 LYS B CA 1
ATOM 6555 C C . LYS B 1 279 ? 9.273 -35 -38.344 1 80 279 LYS B C 1
ATOM 6557 O O . LYS B 1 279 ? 9.953 -34.281 -37.594 1 80 279 LYS B O 1
ATOM 6562 N N . ASP B 1 280 ? 8.781 -36.188 -38 1 81.88 280 ASP B N 1
ATOM 6563 C CA . ASP B 1 280 ? 9.047 -36.781 -36.688 1 81.88 280 ASP B CA 1
ATOM 6564 C C . ASP B 1 280 ? 10.234 -37.75 -36.75 1 81.88 280 ASP B C 1
ATOM 6566 O O . ASP B 1 280 ? 10.516 -38.312 -37.812 1 81.88 280 ASP B O 1
ATOM 6570 N N . HIS B 1 281 ? 10.93 -37.844 -35.688 1 81.31 281 HIS B N 1
ATOM 6571 C CA . HIS B 1 281 ? 12.07 -38.75 -35.625 1 81.31 281 HIS B CA 1
ATOM 6572 C C . HIS B 1 281 ? 11.617 -40.219 -35.594 1 81.31 281 HIS B C 1
ATOM 6574 O O . HIS B 1 281 ? 12.383 -41.094 -35.938 1 81.31 281 HIS B O 1
ATOM 6580 N N . LEU B 1 282 ? 10.406 -40.438 -35.125 1 87.94 282 LEU B N 1
ATOM 6581 C CA . LEU B 1 282 ? 9.875 -41.781 -35 1 87.94 282 LEU B CA 1
ATOM 6582 C C . LEU B 1 282 ? 9.18 -42.188 -36.312 1 87.94 282 LEU B C 1
ATOM 6584 O O . LEU B 1 282 ? 8.148 -41.625 -36.656 1 87.94 282 LEU B O 1
ATOM 6588 N N . PRO B 1 283 ? 9.703 -43.156 -36.969 1 85.81 283 PRO B N 1
ATOM 6589 C CA . PRO B 1 283 ? 9.102 -43.594 -38.219 1 85.81 283 PRO B CA 1
ATOM 6590 C C . PRO B 1 283 ? 7.684 -44.125 -38.062 1 85.81 283 PRO B C 1
ATOM 6592 O O . PRO B 1 283 ? 6.848 -43.938 -38.938 1 85.81 283 PRO B O 1
ATOM 6595 N N . GLU B 1 284 ? 7.422 -44.781 -36.906 1 90.31 284 GLU B N 1
ATOM 6596 C CA . GLU B 1 284 ? 6.105 -45.375 -36.719 1 90.31 284 GLU B CA 1
ATOM 6597 C C . GLU B 1 284 ? 5.18 -44.406 -35.969 1 90.31 284 GLU B C 1
ATOM 6599 O O . GLU B 1 284 ? 4.203 -44.812 -35.344 1 90.31 284 GLU B O 1
ATOM 6604 N N . ARG B 1 285 ? 5.461 -43.156 -36.062 1 92.94 285 ARG B N 1
ATOM 6605 C CA . ARG B 1 285 ? 4.695 -42.156 -35.344 1 92.94 285 ARG B CA 1
ATOM 6606 C C . ARG B 1 285 ? 3.213 -42.219 -35.688 1 92.94 285 ARG B C 1
ATOM 6608 O O . ARG B 1 285 ? 2.363 -42.25 -34.812 1 92.94 285 ARG B O 1
ATOM 6615 N N . GLN B 1 286 ? 2.936 -42.281 -36.906 1 91.44 286 GLN B N 1
ATOM 6616 C CA . GLN B 1 286 ? 1.542 -42.312 -37.344 1 91.44 286 GLN B CA 1
ATOM 6617 C C . GLN B 1 286 ? 0.817 -43.531 -36.812 1 91.44 286 GLN B C 1
ATOM 6619 O O . GLN B 1 286 ? -0.325 -43.469 -36.375 1 91.44 286 GLN B O 1
ATOM 6624 N N . LYS B 1 287 ? 1.5 -44.656 -36.969 1 91.62 287 LYS B N 1
ATOM 6625 C CA . LYS B 1 287 ? 0.913 -45.906 -36.469 1 91.62 287 LYS B CA 1
ATOM 6626 C C . LYS B 1 287 ? 0.699 -45.844 -34.969 1 91.62 287 LYS B C 1
ATOM 6628 O O . LYS B 1 287 ? -0.345 -46.281 -34.469 1 91.62 287 LYS B O 1
ATOM 6633 N N . TYR B 1 288 ? 1.684 -45.375 -34.375 1 94.56 288 TYR B N 1
ATOM 6634 C CA . TYR B 1 288 ? 1.639 -45.219 -32.906 1 94.56 288 TYR B CA 1
ATOM 6635 C C . TYR B 1 288 ? 0.472 -44.312 -32.5 1 94.56 288 TYR B C 1
ATOM 6637 O O . TYR B 1 288 ? -0.345 -44.719 -31.656 1 94.56 288 TYR B O 1
ATOM 6645 N N . GLU B 1 289 ? 0.34 -43.219 -33.094 1 95.75 289 GLU B N 1
ATOM 6646 C CA . GLU B 1 289 ? -0.705 -42.25 -32.75 1 95.75 289 GLU B CA 1
ATOM 6647 C C . GLU B 1 289 ? -2.09 -42.781 -33.094 1 95.75 289 GLU B C 1
ATOM 6649 O O . GLU B 1 289 ? -3.039 -42.594 -32.312 1 95.75 289 GLU B O 1
ATOM 6654 N N . LYS B 1 290 ? -2.184 -43.438 -34.188 1 95.25 290 LYS B N 1
ATOM 6655 C CA . LYS B 1 290 ? -3.455 -44.031 -34.562 1 95.25 290 LYS B CA 1
ATOM 6656 C C . LYS B 1 290 ? -3.91 -45.062 -33.531 1 95.25 290 LYS B C 1
ATOM 6658 O O . LYS B 1 290 ? -5.09 -45.094 -33.188 1 95.25 290 LYS B O 1
ATOM 6663 N N . LEU B 1 291 ? -3.002 -45.812 -33.062 1 95.19 291 LEU B N 1
ATOM 6664 C CA . LEU B 1 291 ? -3.328 -46.844 -32.062 1 95.19 291 LEU B CA 1
ATOM 6665 C C . LEU B 1 291 ? -3.762 -46.188 -30.766 1 95.19 291 LEU B C 1
ATOM 6667 O O . LEU B 1 291 ? -4.637 -46.719 -30.062 1 95.19 291 LEU B O 1
ATOM 6671 N N . CYS B 1 292 ? -3.084 -45.094 -30.438 1 96.5 292 CYS B N 1
ATOM 6672 C CA . CYS B 1 292 ? -3.461 -44.375 -29.219 1 96.5 292 CYS B CA 1
ATOM 6673 C C . CYS B 1 292 ? -4.895 -43.875 -29.312 1 96.5 292 CYS B C 1
ATOM 6675 O O . CYS B 1 292 ? -5.586 -43.75 -28.297 1 96.5 292 CYS B O 1
ATOM 6677 N N . ARG B 1 293 ? -5.348 -43.594 -30.484 1 95.31 293 ARG B N 1
ATOM 6678 C CA . ARG B 1 293 ? -6.715 -43.125 -30.719 1 95.31 293 ARG B CA 1
ATOM 6679 C C . ARG B 1 293 ? -7.68 -44.312 -30.844 1 95.31 293 ARG B C 1
ATOM 6681 O O . ARG B 1 293 ? -8.883 -44.125 -31.016 1 95.31 293 ARG B O 1
ATOM 6688 N N . GLY B 1 294 ? -7.156 -45.5 -30.719 1 90.81 294 GLY B N 1
ATOM 6689 C CA . GLY B 1 294 ? -7.98 -46.688 -30.875 1 90.81 294 GLY B CA 1
ATOM 6690 C C . GLY B 1 294 ? -8.188 -47.062 -32.312 1 90.81 294 GLY B C 1
ATOM 6691 O O . GLY B 1 294 ? -9.008 -47.938 -32.625 1 90.81 294 GLY B O 1
ATOM 6692 N N . GLU B 1 295 ? -7.387 -46.438 -33.125 1 89.62 295 GLU B N 1
ATOM 6693 C CA . GLU B 1 295 ? -7.469 -46.75 -34.562 1 89.62 295 GLU B CA 1
ATOM 6694 C C . GLU B 1 295 ? -6.402 -47.75 -34.969 1 89.62 295 GLU B C 1
ATOM 6696 O O . GLU B 1 295 ? -5.277 -47.719 -34.469 1 89.62 295 GLU B O 1
ATOM 6701 N N . GLY B 1 296 ? -6.773 -48.688 -35.75 1 78.75 296 GLY B N 1
ATOM 6702 C CA . GLY B 1 296 ? -5.797 -49.594 -36.312 1 78.75 296 GLY B CA 1
ATOM 6703 C C . GLY B 1 296 ? -5.582 -50.844 -35.438 1 78.75 296 GLY B C 1
ATOM 6704 O O . GLY B 1 296 ? -4.59 -51.562 -35.625 1 78.75 296 GLY B O 1
ATOM 6705 N N . VAL B 1 297 ? -6.414 -50.938 -34.438 1 79.81 297 VAL B N 1
ATOM 6706 C CA . VAL B 1 297 ? -6.332 -52.125 -33.625 1 79.81 297 VAL B CA 1
ATOM 6707 C C . VAL B 1 297 ? -6.668 -53.344 -34.5 1 79.81 297 VAL B C 1
ATOM 6709 O O . VAL B 1 297 ? -7.691 -53.375 -35.188 1 79.81 297 VAL B O 1
ATOM 6712 N N . LYS B 1 298 ? -5.754 -54.219 -34.531 1 75.38 298 LYS B N 1
ATOM 6713 C CA . LYS B 1 298 ? -5.895 -55.375 -35.406 1 75.38 298 LYS B CA 1
ATOM 6714 C C . LYS B 1 298 ? -6.449 -56.562 -34.656 1 75.38 298 LYS B C 1
ATOM 6716 O O . LYS B 1 298 ? -5.777 -57.594 -34.531 1 75.38 298 LYS B O 1
ATOM 6721 N N . MET B 1 299 ? -7.672 -56.312 -34.031 1 72.75 299 MET B N 1
ATOM 6722 C CA . MET B 1 299 ? -8.359 -57.438 -33.406 1 72.75 299 MET B CA 1
ATOM 6723 C C . MET B 1 299 ? -9.352 -58.062 -34.375 1 72.75 299 MET B C 1
ATOM 6725 O O . MET B 1 299 ? -10.258 -57.406 -34.875 1 72.75 299 MET B O 1
ATOM 6729 N N . THR B 1 300 ? -8.938 -59.188 -34.875 1 67.31 300 THR B N 1
ATOM 6730 C CA . THR B 1 300 ? -9.828 -59.906 -35.781 1 67.31 300 THR B CA 1
ATOM 6731 C C . THR B 1 300 ? -10.727 -60.844 -35 1 67.31 300 THR B C 1
ATOM 6733 O O . THR B 1 300 ? -10.406 -61.25 -33.875 1 67.31 300 THR B O 1
ATOM 6736 N N . PRO B 1 301 ? -11.945 -60.969 -35.469 1 65.06 301 PRO B N 1
ATOM 6737 C CA . PRO B 1 301 ? -12.805 -61.938 -34.812 1 65.06 301 PRO B CA 1
ATOM 6738 C C . PRO B 1 301 ? -12.086 -63.281 -34.562 1 65.06 301 PRO B C 1
ATOM 6740 O O . PRO B 1 301 ? -12.312 -63.906 -33.531 1 65.06 301 PRO B O 1
ATOM 6743 N N . ARG B 1 302 ? -11.328 -63.656 -35.438 1 60.72 302 ARG B N 1
ATOM 6744 C CA . ARG B 1 302 ? -10.578 -64.875 -35.281 1 60.72 302 ARG B CA 1
ATOM 6745 C C . ARG B 1 302 ? -9.664 -64.812 -34.062 1 60.72 302 ARG B C 1
ATOM 6747 O O . ARG B 1 302 ? -9.562 -65.812 -33.312 1 60.72 302 ARG B O 1
ATOM 6754 N N . ARG B 1 303 ? -9.141 -63.688 -33.938 1 69.38 303 ARG B N 1
ATOM 6755 C CA . ARG B 1 303 ? -8.242 -63.5 -32.812 1 69.38 303 ARG B CA 1
ATOM 6756 C C . ARG B 1 303 ? -9.016 -63.438 -31.5 1 69.38 303 ARG B C 1
ATOM 6758 O O . ARG B 1 303 ? -8.578 -63.969 -30.484 1 69.38 303 ARG B O 1
ATOM 6765 N N . GLN B 1 304 ? -10.156 -62.844 -31.594 1 69.69 304 GLN B N 1
ATOM 6766 C CA . GLN B 1 304 ? -11.008 -62.688 -30.422 1 69.69 304 GLN B CA 1
ATOM 6767 C C . GLN B 1 304 ? -11.453 -64.062 -29.875 1 69.69 304 GLN B C 1
ATOM 6769 O O . GLN B 1 304 ? -11.602 -64.25 -28.672 1 69.69 304 GLN B O 1
ATOM 6774 N N . LYS B 1 305 ? -11.703 -64.875 -30.828 1 63.62 305 LYS B N 1
ATOM 6775 C CA . LYS B 1 305 ? -12.164 -66.188 -30.422 1 63.62 305 LYS B CA 1
ATOM 6776 C C . LYS B 1 305 ? -11.078 -66.938 -29.656 1 63.62 305 LYS B C 1
ATOM 6778 O O . LYS B 1 305 ? -11.375 -67.875 -28.875 1 63.62 305 LYS B O 1
ATOM 6783 N N . ARG B 1 306 ? -9.93 -66.5 -29.875 1 61.72 306 ARG B N 1
ATOM 6784 C CA . ARG B 1 306 ? -8.82 -67.188 -29.234 1 61.72 306 ARG B CA 1
ATOM 6785 C C . ARG B 1 306 ? -8.539 -66.562 -27.844 1 61.72 306 ARG B C 1
ATOM 6787 O O . ARG B 1 306 ? -7.723 -67.125 -27.094 1 61.72 306 ARG B O 1
ATOM 6794 N N . LEU B 1 307 ? -9.227 -65.5 -27.625 1 69 307 LEU B N 1
ATOM 6795 C CA . LEU B 1 307 ? -9.023 -64.875 -26.344 1 69 307 LEU B CA 1
ATOM 6796 C C . LEU B 1 307 ? -9.969 -65.438 -25.297 1 69 307 LEU B C 1
ATOM 6798 O O . LEU B 1 307 ? -11.172 -65.5 -25.531 1 69 307 LEU B O 1
ATOM 6802 N N . PHE B 1 308 ? -9.336 -66.188 -24.344 1 70 308 PHE B N 1
ATOM 6803 C CA . PHE B 1 308 ? -10.148 -66.812 -23.328 1 70 308 PHE B CA 1
ATOM 6804 C C . PHE B 1 308 ? -9.992 -66.188 -21.969 1 70 308 PHE B C 1
ATOM 6806 O O . PHE B 1 308 ? -8.977 -65.5 -21.703 1 70 308 PHE B O 1
ATOM 6813 N N . CYS B 1 309 ? -11.156 -66 -21.328 1 70.06 309 CYS B N 1
ATOM 6814 C CA . CYS B 1 309 ? -11.148 -65.688 -19.906 1 70.06 309 CYS B CA 1
ATOM 6815 C C . CYS B 1 309 ? -11.164 -66.938 -19.047 1 70.06 309 CYS B C 1
ATOM 6817 O O . CYS B 1 309 ? -11.953 -67.812 -19.297 1 70.06 309 CYS B O 1
ATOM 6819 N N . ARG B 1 310 ? -10.031 -67.188 -18.438 1 71.38 310 ARG B N 1
ATOM 6820 C CA . ARG B 1 310 ? -9.977 -68.375 -17.594 1 71.38 310 ARG B CA 1
ATOM 6821 C C . ARG B 1 310 ? -9.586 -68 -16.172 1 71.38 310 ARG B C 1
ATOM 6823 O O . ARG B 1 310 ? -9 -66.938 -15.93 1 71.38 310 ARG B O 1
ATOM 6830 N N . TYR B 1 311 ? -10.328 -68.625 -15.281 1 67.5 311 TYR B N 1
ATOM 6831 C CA . TYR B 1 311 ? -9.812 -68.562 -13.922 1 67.5 311 TYR B CA 1
ATOM 6832 C C . TYR B 1 311 ? -8.547 -69.375 -13.758 1 67.5 311 TYR B C 1
ATOM 6834 O O . TYR B 1 311 ? -8.508 -70.562 -14.141 1 67.5 311 TYR B O 1
ATOM 6842 N N . TYR B 1 312 ? -7.516 -68.812 -13.656 1 62.69 312 TYR B N 1
ATOM 6843 C CA . TYR B 1 312 ? -6.191 -69.375 -13.609 1 62.69 312 TYR B CA 1
ATOM 6844 C C . TYR B 1 312 ? -5.777 -69.688 -12.172 1 62.69 312 TYR B C 1
ATOM 6846 O O . TYR B 1 312 ? -5.84 -68.812 -11.305 1 62.69 312 TYR B O 1
ATOM 6854 N N . ASN B 1 313 ? -5.699 -71 -11.852 1 58.88 313 ASN B N 1
ATOM 6855 C CA . ASN B 1 313 ? -5.32 -71.375 -10.5 1 58.88 313 ASN B CA 1
ATOM 6856 C C . ASN B 1 313 ? -3.803 -71.5 -10.352 1 58.88 313 ASN B C 1
ATOM 6858 O O . ASN B 1 313 ? -3.305 -72.062 -9.391 1 58.88 313 ASN B O 1
ATOM 6862 N N . CYS B 1 314 ? -2.953 -70.75 -11.18 1 55.69 314 CYS B N 1
ATOM 6863 C CA . CYS B 1 314 ? -1.5 -70.625 -11.125 1 55.69 314 CYS B CA 1
ATOM 6864 C C . CYS B 1 314 ? -0.848 -72 -10.977 1 55.69 314 CYS B C 1
ATOM 6866 O O . CYS B 1 314 ? -0.034 -72.188 -10.078 1 55.69 314 CYS B O 1
ATOM 6868 N N . ASN B 1 315 ? -1.064 -72.875 -11.938 1 52.09 315 ASN B N 1
ATOM 6869 C CA . ASN B 1 315 ? -0.57 -74.25 -11.914 1 52.09 315 ASN B CA 1
ATOM 6870 C C . ASN B 1 315 ? -0.745 -74.938 -10.539 1 52.09 315 ASN B C 1
ATOM 6872 O O . ASN B 1 315 ? 0.197 -75.5 -9.992 1 52.09 315 ASN B O 1
ATOM 6876 N N . ARG B 1 316 ? -1.949 -74.75 -9.82 1 59.81 316 ARG B N 1
ATOM 6877 C CA . ARG B 1 316 ? -2.402 -75.438 -8.594 1 59.81 316 ARG B CA 1
ATOM 6878 C C . ARG B 1 316 ? -1.66 -74.875 -7.383 1 59.81 316 ARG B C 1
ATOM 6880 O O . ARG B 1 316 ? -1.272 -75.625 -6.484 1 59.81 316 ARG B O 1
ATOM 6887 N N . ASP B 1 317 ? -1.267 -73.562 -7.562 1 58.84 317 ASP B N 1
ATOM 6888 C CA . ASP B 1 317 ? -0.744 -72.875 -6.371 1 58.84 317 ASP B CA 1
ATOM 6889 C C . ASP B 1 317 ? -1.82 -72.75 -5.293 1 58.84 317 ASP B C 1
ATOM 6891 O O . ASP B 1 317 ? -2.973 -72.438 -5.594 1 58.84 317 ASP B O 1
ATOM 6895 N N . PRO B 1 318 ? -1.543 -73.25 -4.137 1 53 318 PRO B N 1
ATOM 6896 C CA . PRO B 1 318 ? -2.543 -73.375 -3.07 1 53 318 PRO B CA 1
ATOM 6897 C C . PRO B 1 318 ? -3.291 -72.062 -2.852 1 53 318 PRO B C 1
ATOM 6899 O O . PRO B 1 318 ? -4.496 -72.062 -2.586 1 53 318 PRO B O 1
ATOM 6902 N N . LEU B 1 319 ? -2.662 -70.938 -2.977 1 56.09 319 LEU B N 1
ATOM 6903 C CA . LEU B 1 319 ? -3.322 -69.688 -2.701 1 56.09 319 LEU B CA 1
ATOM 6904 C C . LEU B 1 319 ? -4.328 -69.375 -3.797 1 56.09 319 LEU B C 1
ATOM 6906 O O . LEU B 1 319 ? -5.379 -68.75 -3.521 1 56.09 319 LEU B O 1
ATOM 6910 N N . PHE B 1 320 ? -4.027 -69.812 -4.984 1 62 320 PHE B N 1
ATOM 6911 C CA . PHE B 1 320 ? -4.875 -69.438 -6.105 1 62 320 PHE B CA 1
ATOM 6912 C C . PHE B 1 320 ? -5.906 -70.5 -6.41 1 62 320 PHE B C 1
ATOM 6914 O O . PHE B 1 320 ? -6.797 -70.312 -7.238 1 62 320 PHE B O 1
ATOM 6921 N N . ILE B 1 321 ? -5.699 -71.562 -5.711 1 51.47 321 ILE B N 1
ATOM 6922 C CA . ILE B 1 321 ? -6.758 -72.562 -5.809 1 51.47 321 ILE B CA 1
ATOM 6923 C C . ILE B 1 321 ? -8.016 -72.062 -5.113 1 51.47 321 ILE B C 1
ATOM 6925 O O . ILE B 1 321 ? -9.125 -72.25 -5.609 1 51.47 321 ILE B O 1
ATOM 6929 N N . LEU B 1 322 ? -7.812 -71.375 -4.016 1 48.69 322 LEU B N 1
ATOM 6930 C CA . LEU B 1 322 ? -8.953 -70.938 -3.238 1 48.69 322 LEU B CA 1
ATOM 6931 C C . LEU B 1 322 ? -9.484 -69.625 -3.797 1 48.69 322 LEU B C 1
ATOM 6933 O O . LEU B 1 322 ? -10.672 -69.312 -3.65 1 48.69 322 LEU B O 1
ATOM 6937 N N . SER B 1 323 ? -8.648 -68.812 -4.383 1 56.97 323 SER B N 1
ATOM 6938 C CA . SER B 1 323 ? -9.062 -67.5 -4.973 1 56.97 323 SER B CA 1
ATOM 6939 C C . SER B 1 323 ? -8.438 -67.312 -6.348 1 56.97 323 SER B C 1
ATOM 6941 O O . SER B 1 323 ? -7.426 -66.625 -6.48 1 56.97 323 SER B O 1
ATOM 6943 N N . PRO B 1 324 ? -9.102 -68 -7.25 1 64.81 324 PRO B N 1
ATOM 6944 C CA . PRO B 1 324 ? -8.523 -67.875 -8.594 1 64.81 324 PRO B CA 1
ATOM 6945 C C . PRO B 1 324 ? -8.539 -66.5 -9.172 1 64.81 324 PRO B C 1
ATOM 6947 O O . PRO B 1 324 ? -9.398 -65.688 -8.812 1 64.81 324 PRO B O 1
ATOM 6950 N N . THR B 1 325 ? -7.418 -66.188 -9.766 1 75.06 325 THR B N 1
ATOM 6951 C CA . THR B 1 325 ? -7.336 -64.875 -10.445 1 75.06 325 THR B CA 1
ATOM 6952 C C . THR B 1 325 ? -7.871 -65 -11.867 1 75.06 325 THR B C 1
ATOM 6954 O O . THR B 1 325 ? -7.602 -65.938 -12.57 1 75.06 325 THR B O 1
ATOM 6957 N N . LYS B 1 326 ? -8.766 -64.125 -12.141 1 82.62 326 LYS B N 1
ATOM 6958 C CA . LYS B 1 326 ? -9.312 -64.062 -13.492 1 82.62 326 LYS B CA 1
ATOM 6959 C C . LYS B 1 326 ? -8.242 -63.625 -14.5 1 82.62 326 LYS B C 1
ATOM 6961 O O . LYS B 1 326 ? -7.578 -62.625 -14.32 1 82.62 326 LYS B O 1
ATOM 6966 N N . GLN B 1 327 ? -7.941 -64.5 -15.398 1 86.06 327 GLN B N 1
ATOM 6967 C CA . GLN B 1 327 ? -6.977 -64.312 -16.469 1 86.06 327 GLN B CA 1
ATOM 6968 C C . GLN B 1 327 ? -7.672 -64.125 -17.812 1 86.06 327 GLN B C 1
ATOM 6970 O O . GLN B 1 327 ? -8.625 -64.812 -18.125 1 86.06 327 GLN B O 1
ATOM 6975 N N . GLU B 1 328 ? -7.25 -63 -18.469 1 85.81 328 GLU B N 1
ATOM 6976 C CA . GLU B 1 328 ? -7.816 -62.688 -19.766 1 85.81 328 GLU B CA 1
ATOM 6977 C C . GLU B 1 328 ? -6.719 -62.469 -20.812 1 85.81 328 GLU B C 1
ATOM 6979 O O . GLU B 1 328 ? -5.754 -61.75 -20.562 1 85.81 328 GLU B O 1
ATOM 6984 N N . ASP B 1 329 ? -6.848 -63.156 -21.922 1 86.94 329 ASP B N 1
ATOM 6985 C CA . ASP B 1 329 ? -5.906 -62.906 -23.016 1 86.94 329 ASP B CA 1
ATOM 6986 C C . ASP B 1 329 ? -6.215 -61.594 -23.719 1 86.94 329 ASP B C 1
ATOM 6988 O O . ASP B 1 329 ? -7.301 -61.438 -24.281 1 86.94 329 ASP B O 1
ATOM 6992 N N . GLU B 1 330 ? -5.297 -60.656 -23.656 1 86.19 330 GLU B N 1
ATOM 6993 C CA . GLU B 1 330 ? -5.445 -59.375 -24.328 1 86.19 330 GLU B CA 1
ATOM 6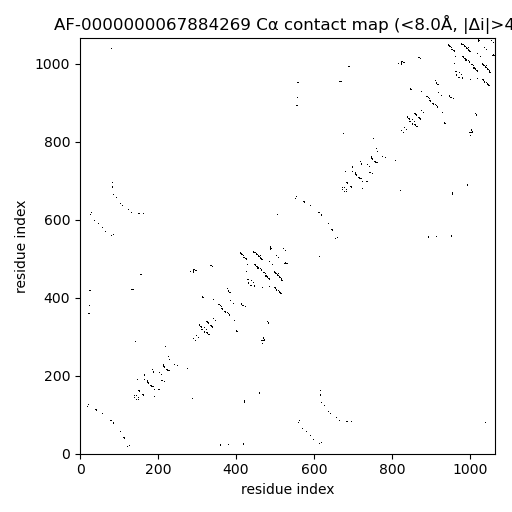994 C C . GLU B 1 330 ? -5.012 -59.469 -25.797 1 86.19 330 GLU B C 1
ATOM 6996 O O . GLU B 1 330 ? -5.492 -58.688 -26.625 1 86.19 330 GLU B O 1
ATOM 7001 N N . TRP B 1 331 ? -4.098 -60.281 -26.062 1 87.44 331 TRP B N 1
ATOM 7002 C CA . TRP B 1 331 ? -3.547 -60.469 -27.406 1 87.44 331 TRP B CA 1
ATOM 7003 C C . TRP B 1 331 ? -2.928 -61.844 -27.562 1 87.44 331 TRP B C 1
ATOM 7005 O O . TRP B 1 331 ? -2.449 -62.438 -26.594 1 87.44 331 TRP B O 1
ATOM 7015 N N . ASP B 1 332 ? -2.818 -62.344 -28.734 1 86.06 332 ASP B N 1
ATOM 7016 C CA . ASP B 1 332 ? -2.404 -63.719 -28.938 1 86.06 332 ASP B CA 1
ATOM 7017 C C . ASP B 1 332 ? -0.915 -63.812 -29.266 1 86.06 332 ASP B C 1
ATOM 7019 O O . ASP B 1 332 ? -0.196 -64.625 -28.688 1 86.06 332 ASP B O 1
ATOM 7023 N N . LYS B 1 333 ? -0.409 -62.969 -30.203 1 86.44 333 LYS B N 1
ATOM 7024 C CA . LYS B 1 333 ? 1.002 -62.969 -30.578 1 86.44 333 LYS B CA 1
ATOM 7025 C C . LYS B 1 333 ? 1.51 -61.531 -30.734 1 86.44 333 LYS B C 1
ATOM 7027 O O . LYS B 1 333 ? 1.217 -60.875 -31.734 1 86.44 333 LYS B O 1
ATOM 7032 N N . PRO B 1 334 ? 2.373 -61.125 -29.938 1 90.94 334 PRO B N 1
ATOM 7033 C CA . PRO B 1 334 ? 2.812 -61.812 -28.703 1 90.94 334 PRO B CA 1
ATOM 7034 C C . PRO B 1 334 ? 1.674 -62.031 -27.719 1 90.94 334 PRO B C 1
ATOM 7036 O O . PRO B 1 334 ? 0.67 -61.312 -27.75 1 90.94 334 PRO B O 1
ATOM 7039 N N . ARG B 1 335 ? 1.86 -63.031 -26.922 1 89.62 335 ARG B N 1
ATOM 7040 C CA . ARG B 1 335 ? 0.818 -63.281 -25.938 1 89.62 335 ARG B CA 1
ATOM 7041 C C . ARG B 1 335 ? 0.851 -62.25 -24.812 1 89.62 335 ARG B C 1
ATOM 7043 O O . ARG B 1 335 ? 1.85 -62.156 -24.109 1 89.62 335 ARG B O 1
ATOM 7050 N N . ILE B 1 336 ? -0.185 -61.531 -24.734 1 93.19 336 ILE B N 1
ATOM 7051 C CA . ILE B 1 336 ? -0.373 -60.562 -23.672 1 93.19 336 ILE B CA 1
ATOM 7052 C C . ILE B 1 336 ? -1.559 -60.969 -22.797 1 93.19 336 ILE B C 1
ATOM 7054 O O . ILE B 1 336 ? -2.676 -61.125 -23.297 1 93.19 336 ILE B O 1
ATOM 7058 N N . VAL B 1 337 ? -1.322 -61.125 -21.547 1 92.69 337 VAL B N 1
ATOM 7059 C CA . VAL B 1 337 ? -2.352 -61.625 -20.641 1 92.69 337 VAL B CA 1
ATOM 7060 C C . VAL B 1 337 ? -2.654 -60.562 -19.578 1 92.69 337 VAL B C 1
ATOM 7062 O O . VAL B 1 337 ? -1.743 -59.906 -19.062 1 92.69 337 VAL B O 1
ATOM 7065 N N . ARG B 1 338 ? -3.912 -60.375 -19.344 1 93.69 338 ARG B N 1
ATOM 7066 C CA . ARG B 1 338 ? -4.344 -59.469 -18.281 1 93.69 338 ARG B CA 1
ATOM 7067 C C . ARG B 1 338 ? -4.855 -60.25 -17.078 1 93.69 338 ARG B C 1
ATOM 7069 O O . ARG B 1 338 ? -5.645 -61.188 -17.234 1 93.69 338 ARG B O 1
ATOM 7076 N N . TYR B 1 339 ? -4.391 -59.969 -15.93 1 93.56 339 TYR B N 1
ATOM 7077 C CA . TYR B 1 339 ? -4.883 -60.531 -14.672 1 93.56 339 TYR B CA 1
ATOM 7078 C C . TYR B 1 339 ? -5.758 -59.5 -13.938 1 93.56 339 TYR B C 1
ATOM 7080 O O . TYR B 1 339 ? -5.336 -58.375 -13.703 1 93.56 339 TYR B O 1
ATOM 7088 N N . HIS B 1 340 ? -6.945 -59.938 -13.602 1 91.69 340 HIS B N 1
ATOM 7089 C CA . HIS B 1 340 ? -7.891 -59.031 -12.938 1 91.69 340 HIS B CA 1
ATOM 7090 C C . HIS B 1 340 ? -7.832 -59.219 -11.422 1 91.69 340 HIS B C 1
ATOM 7092 O O . HIS B 1 340 ? -7.551 -60.312 -10.922 1 91.69 340 HIS B O 1
ATOM 7098 N N . ASP B 1 341 ? -8.062 -58.156 -10.648 1 91.75 341 ASP B N 1
ATOM 7099 C CA . ASP B 1 341 ? -8.117 -58.125 -9.188 1 91.75 341 ASP B CA 1
ATOM 7100 C C . ASP B 1 341 ? -6.848 -58.719 -8.578 1 91.75 341 ASP B C 1
ATOM 7102 O O . ASP B 1 341 ? -6.918 -59.531 -7.652 1 91.75 341 ASP B O 1
ATOM 7106 N N . ILE B 1 342 ? -5.762 -58.344 -9.18 1 94.69 342 ILE B N 1
ATOM 7107 C CA . ILE B 1 342 ? -4.484 -58.969 -8.805 1 94.69 342 ILE B CA 1
ATOM 7108 C C . ILE B 1 342 ? -3.77 -58.062 -7.797 1 94.69 342 ILE B C 1
ATOM 7110 O O . ILE B 1 342 ? -2.826 -58.5 -7.129 1 94.69 342 ILE B O 1
ATOM 7114 N N . ILE B 1 343 ? -4.191 -56.812 -7.629 1 96.19 343 ILE B N 1
ATOM 7115 C CA . ILE B 1 343 ? -3.697 -55.875 -6.629 1 96.19 343 ILE B CA 1
ATOM 7116 C C . ILE B 1 343 ? -4.867 -55.094 -6.02 1 96.19 343 ILE B C 1
ATOM 7118 O O . ILE B 1 343 ? -5.723 -54.594 -6.738 1 96.19 343 ILE B O 1
ATOM 7122 N N . SER B 1 344 ? -4.922 -55 -4.703 1 96.06 344 SER B N 1
ATOM 7123 C CA . SER B 1 344 ? -6.051 -54.375 -4.016 1 96.06 344 SER B CA 1
ATOM 7124 C C . SER B 1 344 ? -5.879 -52.875 -3.926 1 96.06 344 SER B C 1
ATOM 7126 O O . SER B 1 344 ? -4.785 -52.344 -4.156 1 96.06 344 SER B O 1
ATOM 7128 N N . HIS B 1 345 ? -7.008 -52.219 -3.588 1 96.12 345 HIS B N 1
ATOM 7129 C CA . HIS B 1 345 ? -6.992 -50.781 -3.416 1 96.12 345 HIS B CA 1
ATOM 7130 C C . HIS B 1 345 ? -6.059 -50.375 -2.279 1 96.12 345 HIS B C 1
ATOM 7132 O O . HIS B 1 345 ? -5.359 -49.375 -2.379 1 96.12 345 HIS B O 1
ATOM 7138 N N . GLU B 1 346 ? -6.027 -51.156 -1.231 1 97.19 346 GLU B N 1
ATOM 7139 C CA . GLU B 1 346 ? -5.176 -50.844 -0.083 1 97.19 346 GLU B CA 1
ATOM 7140 C C . GLU B 1 346 ? -3.697 -50.969 -0.447 1 97.19 346 GLU B C 1
ATOM 7142 O O . GLU B 1 346 ? -2.877 -50.156 -0.025 1 97.19 346 GLU B O 1
ATOM 7147 N N . GLU B 1 347 ? -3.439 -52.031 -1.225 1 97.69 347 GLU B N 1
ATOM 7148 C CA . GLU B 1 347 ? -2.059 -52.219 -1.66 1 97.69 347 GLU B CA 1
ATOM 7149 C C . GLU B 1 347 ? -1.61 -51.094 -2.588 1 97.69 347 GLU B C 1
ATOM 7151 O O . GLU B 1 347 ? -0.486 -50.594 -2.475 1 97.69 347 GLU B O 1
ATOM 7156 N N . ILE B 1 348 ? -2.5 -50.656 -3.449 1 98 348 ILE B N 1
ATOM 7157 C CA . ILE B 1 348 ? -2.211 -49.562 -4.375 1 98 348 ILE B CA 1
ATOM 7158 C C . ILE B 1 348 ? -1.917 -48.281 -3.594 1 98 348 ILE B C 1
ATOM 7160 O O . ILE B 1 348 ? -0.934 -47.594 -3.869 1 98 348 ILE B O 1
ATOM 7164 N N . SER B 1 349 ? -2.768 -48 -2.613 1 96.94 349 SER B N 1
ATOM 7165 C CA . SER B 1 349 ? -2.598 -46.812 -1.806 1 96.94 349 SER B CA 1
ATOM 7166 C C . SER B 1 349 ? -1.252 -46.812 -1.087 1 96.94 349 SER B C 1
ATOM 7168 O O . SER B 1 349 ? -0.578 -45.781 -1.016 1 96.94 349 SER B O 1
ATOM 7170 N N . LYS B 1 350 ? -0.927 -47.938 -0.575 1 97.5 350 LYS B N 1
ATOM 7171 C CA . LYS B 1 350 ? 0.336 -48.062 0.147 1 97.5 350 LYS B CA 1
ATOM 7172 C C . LYS B 1 350 ? 1.525 -47.875 -0.794 1 97.5 350 LYS B C 1
ATOM 7174 O O . LYS B 1 350 ? 2.498 -47.219 -0.457 1 97.5 350 LYS B O 1
ATOM 7179 N N . VAL B 1 351 ? 1.479 -48.469 -1.972 1 97.88 351 VAL B N 1
ATOM 7180 C CA . VAL B 1 351 ? 2.555 -48.375 -2.951 1 97.88 351 VAL B CA 1
ATOM 7181 C C . VAL B 1 351 ? 2.717 -46.906 -3.377 1 97.88 351 VAL B C 1
ATOM 7183 O O . VAL B 1 351 ? 3.838 -46.406 -3.461 1 97.88 351 VAL B O 1
ATOM 7186 N N . LYS B 1 352 ? 1.633 -46.219 -3.637 1 96.38 352 LYS B N 1
ATOM 7187 C CA . LYS B 1 352 ? 1.677 -44.812 -4.016 1 96.38 352 LYS B CA 1
ATOM 7188 C C . LYS B 1 352 ? 2.301 -43.969 -2.912 1 96.38 352 LYS B C 1
ATOM 7190 O O . LYS B 1 352 ? 3.115 -43.094 -3.186 1 96.38 352 LYS B O 1
ATOM 7195 N N . GLU B 1 353 ? 1.858 -44.25 -1.669 1 96.25 353 GLU B N 1
ATOM 7196 C CA . GLU B 1 353 ? 2.363 -43.5 -0.516 1 96.25 353 GLU B CA 1
ATOM 7197 C C . GLU B 1 353 ? 3.879 -43.625 -0.395 1 96.25 353 GLU B C 1
ATOM 7199 O O . GLU B 1 353 ? 4.574 -42.656 -0.13 1 96.25 353 GLU B O 1
ATOM 7204 N N . LEU B 1 354 ? 4.387 -44.844 -0.645 1 96.81 354 LEU B N 1
ATOM 7205 C CA . LEU B 1 354 ? 5.812 -45.094 -0.542 1 96.81 354 LEU B CA 1
ATOM 7206 C C . LEU B 1 354 ? 6.574 -44.469 -1.702 1 96.81 354 LEU B C 1
ATOM 7208 O O . LEU B 1 354 ? 7.703 -44 -1.532 1 96.81 354 LEU B O 1
ATOM 7212 N N . ALA B 1 355 ? 5.945 -44.406 -2.816 1 96.38 355 ALA B N 1
ATOM 7213 C CA . ALA B 1 355 ? 6.633 -44.031 -4.043 1 96.38 355 ALA B CA 1
ATOM 7214 C C . ALA B 1 355 ? 6.645 -42.5 -4.211 1 96.38 355 ALA B C 1
ATOM 7216 O O . ALA B 1 355 ? 7.613 -41.938 -4.715 1 96.38 355 ALA B O 1
ATOM 7217 N N . LYS B 1 356 ? 5.633 -41.812 -3.775 1 93.44 356 LYS B N 1
ATOM 7218 C CA . LYS B 1 356 ? 5.41 -40.406 -4.094 1 93.44 356 LYS B CA 1
ATOM 7219 C C . LYS B 1 356 ? 6.613 -39.562 -3.693 1 93.44 356 LYS B C 1
ATOM 7221 O O . LYS B 1 356 ? 7.145 -38.812 -4.508 1 93.44 356 LYS B O 1
ATOM 7226 N N . PRO B 1 357 ? 7.164 -39.688 -2.475 1 92.25 357 PRO B N 1
ATOM 7227 C CA . PRO B 1 357 ? 8.289 -38.844 -2.088 1 92.25 357 PRO B CA 1
ATOM 7228 C C . PRO B 1 357 ? 9.578 -39.219 -2.822 1 92.25 357 PRO B C 1
ATOM 7230 O O . PRO B 1 357 ? 10.539 -38.438 -2.812 1 92.25 357 PRO B O 1
ATOM 7233 N N . ARG B 1 358 ? 9.609 -40.375 -3.537 1 93.44 358 ARG B N 1
ATOM 7234 C CA . ARG B 1 358 ? 10.828 -40.906 -4.156 1 93.44 358 ARG B CA 1
ATOM 7235 C C . ARG B 1 358 ? 10.797 -40.688 -5.668 1 93.44 358 ARG B C 1
ATOM 7237 O O . ARG B 1 358 ? 11.758 -41.031 -6.363 1 93.44 358 ARG B O 1
ATOM 7244 N N . LEU B 1 359 ? 9.727 -40.156 -6.105 1 92.94 359 LEU B N 1
ATOM 7245 C CA . LEU B 1 359 ? 9.57 -40 -7.543 1 92.94 359 LEU B CA 1
ATOM 7246 C C . LEU B 1 359 ? 10.617 -39.031 -8.086 1 92.94 359 LEU B C 1
ATOM 7248 O O . LEU B 1 359 ? 10.844 -37.969 -7.508 1 92.94 359 LEU B O 1
ATOM 7252 N N . ARG B 1 360 ? 11.273 -39.438 -9.117 1 90.44 360 ARG B N 1
ATOM 7253 C CA . ARG B 1 360 ? 12.219 -38.594 -9.852 1 90.44 360 ARG B CA 1
ATOM 7254 C C . ARG B 1 360 ? 11.984 -38.719 -11.359 1 90.44 360 ARG B C 1
ATOM 7256 O O . ARG B 1 360 ? 11.461 -39.719 -11.836 1 90.44 360 ARG B O 1
ATOM 7263 N N . ARG B 1 361 ? 12.375 -37.656 -11.992 1 88.69 361 ARG B N 1
ATOM 7264 C CA . ARG B 1 361 ? 12.195 -37.656 -13.445 1 88.69 361 ARG B CA 1
ATOM 7265 C C . ARG B 1 361 ? 12.82 -38.906 -14.078 1 88.69 361 ARG B C 1
ATOM 7267 O O . ARG B 1 361 ? 13.953 -39.281 -13.75 1 88.69 361 ARG B O 1
ATOM 7274 N N . ALA B 1 362 ? 12.016 -39.469 -14.93 1 84.81 362 ALA B N 1
ATOM 7275 C CA . ALA B 1 362 ? 12.484 -40.688 -15.578 1 84.81 362 ALA B CA 1
ATOM 7276 C C . ALA B 1 362 ? 13.633 -40.375 -16.531 1 84.81 362 ALA B C 1
ATOM 7278 O O . ALA B 1 362 ? 13.617 -39.375 -17.25 1 84.81 362 ALA B O 1
ATOM 7279 N N . THR B 1 363 ? 14.633 -41.188 -16.453 1 78.81 363 THR B N 1
ATOM 7280 C CA . THR B 1 363 ? 15.797 -41.031 -17.328 1 78.81 363 THR B CA 1
ATOM 7281 C C . THR B 1 363 ? 15.883 -42.188 -18.328 1 78.81 363 THR B C 1
ATOM 7283 O O . THR B 1 363 ? 15.234 -43.219 -18.172 1 78.81 363 THR B O 1
ATOM 7286 N N . VAL B 1 364 ? 16.5 -41.844 -19.438 1 72.94 364 VAL B N 1
ATOM 7287 C CA . VAL B 1 364 ? 16.75 -42.844 -20.469 1 72.94 364 VAL B CA 1
ATOM 7288 C C . VAL B 1 364 ? 18.234 -42.844 -20.812 1 72.94 364 VAL B C 1
ATOM 7290 O O . VAL B 1 364 ? 18.953 -41.875 -20.562 1 72.94 364 VAL B O 1
ATOM 7293 N N . HIS B 1 365 ? 18.75 -44.031 -21.234 1 71.69 365 HIS B N 1
ATOM 7294 C CA . HIS B 1 365 ? 20.141 -44.094 -21.656 1 71.69 365 HIS B CA 1
ATOM 7295 C C . HIS B 1 365 ? 20.375 -43.406 -22.984 1 71.69 365 HIS B C 1
ATOM 7297 O O . HIS B 1 365 ? 19.688 -43.688 -23.969 1 71.69 365 HIS B O 1
ATOM 7303 N N . ASP B 1 366 ? 21.281 -42.438 -23.016 1 69.25 366 ASP B N 1
ATOM 7304 C CA . ASP B 1 366 ? 21.672 -41.781 -24.266 1 69.25 366 ASP B CA 1
ATOM 7305 C C . ASP B 1 366 ? 22.391 -42.75 -25.188 1 69.25 366 ASP B C 1
ATOM 7307 O O . ASP B 1 366 ? 23.375 -43.406 -24.781 1 69.25 366 ASP B O 1
ATOM 7311 N N . PRO B 1 367 ? 21.906 -42.938 -26.297 1 65.62 367 PRO B N 1
ATOM 7312 C CA . PRO B 1 367 ? 22.531 -43.906 -27.188 1 65.62 367 PRO B CA 1
ATOM 7313 C C . PRO B 1 367 ? 23.984 -43.594 -27.516 1 65.62 367 PRO B C 1
ATOM 7315 O O . PRO B 1 367 ? 24.797 -44.5 -27.719 1 65.62 367 PRO B O 1
ATOM 7318 N N . GLN B 1 368 ? 24.297 -42.312 -27.484 1 64.31 368 GLN B N 1
ATOM 7319 C CA . GLN B 1 368 ? 25.641 -41.875 -27.875 1 64.31 368 GLN B CA 1
ATOM 7320 C C . GLN B 1 368 ? 26.609 -41.906 -26.688 1 64.31 368 GLN B C 1
ATOM 7322 O O . GLN B 1 368 ? 27.719 -42.406 -26.812 1 64.31 368 GLN B O 1
ATOM 7327 N N . THR B 1 369 ? 26.172 -41.438 -25.609 1 68.19 369 THR B N 1
ATOM 7328 C CA . THR B 1 369 ? 27.078 -41.25 -24.484 1 68.19 369 THR B CA 1
ATOM 7329 C C . THR B 1 369 ? 26.891 -42.344 -23.453 1 68.19 369 THR B C 1
ATOM 7331 O O . THR B 1 369 ? 27.75 -42.594 -22.609 1 68.19 369 THR B O 1
ATOM 7334 N N . GLY B 1 370 ? 25.719 -43.062 -23.562 1 65.19 370 GLY B N 1
ATOM 7335 C CA . GLY B 1 370 ? 25.391 -44.094 -22.578 1 65.19 370 GLY B CA 1
ATOM 7336 C C . GLY B 1 370 ? 24.969 -43.5 -21.234 1 65.19 370 GLY B C 1
ATOM 7337 O O . GLY B 1 370 ? 24.609 -44.25 -20.328 1 65.19 370 GLY B O 1
ATOM 7338 N N . LYS B 1 371 ? 24.938 -42.125 -21.219 1 70.19 371 LYS B N 1
ATOM 7339 C CA . LYS B 1 371 ? 24.609 -41.469 -19.953 1 70.19 371 LYS B CA 1
ATOM 7340 C C . LYS B 1 371 ? 23.094 -41.344 -19.797 1 70.19 371 LYS B C 1
ATOM 7342 O O . LYS B 1 371 ? 22.375 -41.25 -20.781 1 70.19 371 LYS B O 1
ATOM 7347 N N . LEU B 1 372 ? 22.688 -41.469 -18.547 1 75.31 372 LEU B N 1
ATOM 7348 C CA . LEU B 1 372 ? 21.281 -41.281 -18.25 1 75.31 372 LEU B CA 1
ATOM 7349 C C . LEU B 1 372 ? 20.875 -39.812 -18.438 1 75.31 372 LEU B C 1
ATOM 7351 O O . LEU B 1 372 ? 21.516 -38.938 -17.875 1 75.31 372 LEU B O 1
ATOM 7355 N N . THR B 1 373 ? 19.984 -39.594 -19.344 1 77.06 373 THR B N 1
ATOM 7356 C CA . THR B 1 373 ? 19.5 -38.25 -19.594 1 77.06 373 THR B CA 1
ATOM 7357 C C . THR B 1 373 ? 17.969 -38.219 -19.609 1 77.06 373 THR B C 1
ATOM 7359 O O . THR B 1 373 ? 17.328 -39.25 -19.703 1 77.06 373 THR B O 1
ATOM 7362 N N . THR B 1 374 ? 17.469 -37.062 -19.359 1 77.94 374 THR B N 1
ATOM 7363 C CA . THR B 1 374 ? 16.016 -36.875 -19.484 1 77.94 374 THR B CA 1
ATOM 7364 C C . THR B 1 374 ? 15.633 -36.656 -20.938 1 77.94 374 THR B C 1
ATOM 7366 O O . THR B 1 374 ? 16.406 -36.094 -21.719 1 77.94 374 THR B O 1
ATOM 7369 N N . ALA B 1 375 ? 14.586 -37.312 -21.328 1 76.19 375 ALA B N 1
ATOM 7370 C CA . ALA B 1 375 ? 14.164 -37.156 -22.719 1 76.19 375 ALA B CA 1
ATOM 7371 C C . ALA B 1 375 ? 12.688 -36.812 -22.812 1 76.19 375 ALA B C 1
ATOM 7373 O O . ALA B 1 375 ? 11.898 -37.156 -21.922 1 76.19 375 ALA B O 1
ATOM 7374 N N . GLN B 1 376 ? 12.336 -36.156 -23.984 1 75.94 376 GLN B N 1
ATOM 7375 C CA . GLN B 1 376 ? 10.961 -35.75 -24.219 1 75.94 376 GLN B CA 1
ATOM 7376 C C . GLN B 1 376 ? 10.086 -36.906 -24.609 1 75.94 376 GLN B C 1
ATOM 7378 O O . GLN B 1 376 ? 8.852 -36.844 -24.531 1 75.94 376 GLN B O 1
ATOM 7383 N N . TYR B 1 377 ? 10.773 -37.969 -25 1 78.12 377 TYR B N 1
ATOM 7384 C CA . TYR B 1 377 ? 9.969 -39.094 -25.422 1 78.12 377 TYR B CA 1
ATOM 7385 C C . TYR B 1 377 ? 9.555 -39.969 -24.25 1 78.12 377 TYR B C 1
ATOM 7387 O O . TYR B 1 377 ? 8.844 -40.969 -24.406 1 78.12 377 TYR B O 1
ATOM 7395 N N . ARG B 1 378 ? 9.984 -39.531 -23.047 1 79.62 378 ARG B N 1
ATOM 7396 C CA . ARG B 1 378 ? 9.516 -40.156 -21.812 1 79.62 378 ARG B CA 1
ATOM 7397 C C . ARG B 1 378 ? 9.203 -39.094 -20.75 1 79.62 378 ARG B C 1
ATOM 7399 O O . ARG B 1 378 ? 10.117 -38.469 -20.234 1 79.62 378 ARG B O 1
ATOM 7406 N N . VAL B 1 379 ? 7.988 -38.844 -20.5 1 88.44 379 VAL B N 1
ATOM 7407 C CA . VAL B 1 379 ? 7.555 -37.812 -19.562 1 88.44 379 VAL B CA 1
ATOM 7408 C C . VAL B 1 379 ? 6.797 -38.438 -18.406 1 88.44 379 VAL B C 1
ATOM 7410 O O . VAL B 1 379 ? 5.574 -38.594 -18.453 1 88.44 379 VAL B O 1
ATOM 7413 N N . SER B 1 380 ? 7.441 -38.781 -17.422 1 91.75 380 SER B N 1
ATOM 7414 C CA . SER B 1 380 ? 6.953 -39.375 -16.172 1 91.75 380 SER B CA 1
ATOM 7415 C C . SER B 1 380 ? 8.008 -39.312 -15.078 1 91.75 380 SER B C 1
ATOM 7417 O O . SER B 1 380 ? 9.141 -38.906 -15.32 1 91.75 380 SER B O 1
ATOM 7419 N N . LYS B 1 381 ? 7.566 -39.5 -13.945 1 93.19 381 LYS B N 1
ATOM 7420 C CA . LYS B 1 381 ? 8.477 -39.719 -12.82 1 93.19 381 LYS B CA 1
ATOM 7421 C C . LYS B 1 381 ? 8.383 -41.125 -12.289 1 93.19 381 LYS B C 1
ATOM 7423 O O . LYS B 1 381 ? 7.312 -41.75 -12.305 1 93.19 381 LYS B O 1
ATOM 7428 N N . SER B 1 382 ? 9.516 -41.594 -11.867 1 94.31 382 SER B N 1
ATOM 7429 C CA . SER B 1 382 ? 9.523 -42.969 -11.398 1 94.31 382 SER B CA 1
ATOM 7430 C C . SER B 1 382 ? 10.219 -43.094 -10.047 1 94.31 382 SER B C 1
ATOM 7432 O O . SER B 1 382 ? 11.023 -42.25 -9.68 1 94.31 382 SER B O 1
ATOM 7434 N N . ALA B 1 383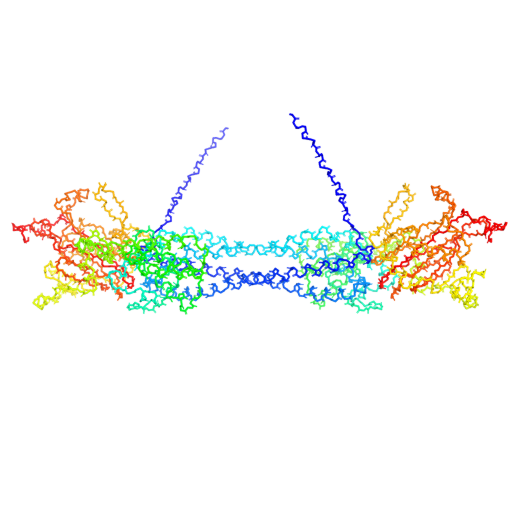 ? 9.828 -44.062 -9.328 1 95.5 383 ALA B N 1
ATOM 7435 C CA . ALA B 1 383 ? 10.422 -44.469 -8.062 1 95.5 383 ALA B CA 1
ATOM 7436 C C . ALA B 1 383 ? 10.641 -45.969 -8.016 1 95.5 383 ALA B C 1
ATOM 7438 O O . ALA B 1 383 ? 9.922 -46.719 -8.672 1 95.5 383 ALA B O 1
ATOM 7439 N N . TRP B 1 384 ? 11.672 -46.406 -7.305 1 96.44 384 TRP B N 1
ATOM 7440 C CA . TRP B 1 384 ? 11.984 -47.812 -7.156 1 96.44 384 TRP B CA 1
ATOM 7441 C C . TRP B 1 384 ? 11.75 -48.281 -5.723 1 96.44 384 TRP B C 1
ATOM 7443 O O . TRP B 1 384 ? 12.211 -47.625 -4.773 1 96.44 384 TRP B O 1
ATOM 7453 N N . LEU B 1 385 ? 10.984 -49.312 -5.613 1 97.12 385 LEU B N 1
ATOM 7454 C CA . LEU B 1 385 ? 10.672 -49.844 -4.293 1 97.12 385 LEU B CA 1
ATOM 7455 C C . LEU B 1 385 ? 11.211 -51.25 -4.137 1 97.12 385 LEU B C 1
ATOM 7457 O O . LEU B 1 385 ? 10.945 -52.125 -4.965 1 97.12 385 LEU B O 1
ATOM 7461 N N . SER B 1 386 ? 11.914 -51.469 -3.025 1 95 386 SER B N 1
ATOM 7462 C CA . SER B 1 386 ? 12.461 -52.781 -2.715 1 95 386 SER B CA 1
ATOM 7463 C C . SER B 1 386 ? 11.539 -53.562 -1.777 1 95 386 SER B C 1
ATOM 7465 O O . SER B 1 386 ? 10.742 -52.969 -1.048 1 95 386 SER B O 1
ATOM 7467 N N . ALA B 1 387 ? 11.789 -54.875 -1.862 1 92.62 387 ALA B N 1
ATOM 7468 C CA . ALA B 1 387 ? 10.953 -55.75 -1.057 1 92.62 387 ALA B CA 1
ATOM 7469 C C . ALA B 1 387 ? 11.164 -55.5 0.434 1 92.62 387 ALA B C 1
ATOM 7471 O O . ALA B 1 387 ? 10.25 -55.719 1.238 1 92.62 387 ALA B O 1
ATOM 7472 N N . TYR B 1 388 ? 12.273 -55.062 0.845 1 91.56 388 TYR B N 1
ATOM 7473 C CA . TYR B 1 388 ? 12.57 -54.906 2.266 1 91.56 388 TYR B CA 1
ATOM 7474 C C . TYR B 1 388 ? 11.977 -53.594 2.799 1 91.56 388 TYR B C 1
ATOM 7476 O O . TYR B 1 388 ? 11.875 -53.406 4.012 1 91.56 388 TYR B O 1
ATOM 7484 N N . GLU B 1 389 ? 11.641 -52.719 1.958 1 92.44 389 GLU B N 1
ATOM 7485 C CA . GLU B 1 389 ? 11.148 -51.406 2.381 1 92.44 389 GLU B CA 1
ATOM 7486 C C . GLU B 1 389 ? 9.766 -51.531 3.029 1 92.44 389 GLU B C 1
ATOM 7488 O O . GLU B 1 389 ? 9.453 -50.781 3.963 1 92.44 389 GLU B O 1
ATOM 7493 N N . ASP B 1 390 ? 8.945 -52.375 2.543 1 95.31 390 ASP B N 1
ATOM 7494 C CA . ASP B 1 390 ? 7.602 -52.594 3.078 1 95.31 390 ASP B CA 1
ATOM 7495 C C . ASP B 1 390 ? 7.086 -54 2.756 1 95.31 390 ASP B C 1
ATOM 7497 O O . ASP B 1 390 ? 7.328 -54.5 1.667 1 95.31 390 ASP B O 1
ATOM 7501 N N . PRO B 1 391 ? 6.301 -54.562 3.668 1 96.69 391 PRO B N 1
ATOM 7502 C CA . PRO B 1 391 ? 5.77 -55.906 3.438 1 96.69 391 PRO B CA 1
ATOM 7503 C C . PRO B 1 391 ? 4.859 -55.969 2.215 1 96.69 391 PRO B C 1
ATOM 7505 O O . PRO B 1 391 ? 4.75 -57.031 1.584 1 96.69 391 PRO B O 1
ATOM 7508 N N . VAL B 1 392 ? 4.234 -54.875 1.905 1 97.12 392 VAL B N 1
ATOM 7509 C CA . VAL B 1 392 ? 3.33 -54.875 0.76 1 97.12 392 VAL B CA 1
ATOM 7510 C C . VAL B 1 392 ? 4.113 -55.188 -0.518 1 97.12 392 VAL B C 1
ATOM 7512 O O . VAL B 1 392 ? 3.641 -55.906 -1.393 1 97.12 392 VAL B O 1
ATOM 7515 N N . VAL B 1 393 ? 5.277 -54.656 -0.681 1 97.25 393 VAL B N 1
ATOM 7516 C CA . VAL B 1 393 ? 6.102 -54.875 -1.865 1 97.25 393 VAL B CA 1
ATOM 7517 C C . VAL B 1 393 ? 6.527 -56.344 -1.941 1 97.25 393 VAL B C 1
ATOM 7519 O O . VAL B 1 393 ? 6.512 -56.938 -3.018 1 97.25 393 VAL B O 1
ATOM 7522 N N . ALA B 1 394 ? 6.891 -56.906 -0.807 1 96.19 394 ALA B N 1
ATOM 7523 C CA . ALA B 1 394 ? 7.266 -58.312 -0.745 1 96.19 394 ALA B CA 1
ATOM 7524 C C . ALA B 1 394 ? 6.094 -59.219 -1.138 1 96.19 394 ALA B C 1
ATOM 7526 O O . ALA B 1 394 ? 6.27 -60.219 -1.85 1 96.19 394 ALA B O 1
ATOM 7527 N N . ARG B 1 395 ? 4.977 -58.906 -0.647 1 96.44 395 ARG B N 1
ATOM 7528 C CA . ARG B 1 395 ? 3.777 -59.688 -0.969 1 96.44 395 ARG B CA 1
ATOM 7529 C C . ARG B 1 395 ? 3.477 -59.625 -2.463 1 96.44 395 ARG B C 1
ATOM 7531 O O . ARG B 1 395 ? 3.082 -60.625 -3.059 1 96.44 395 ARG B O 1
ATOM 7538 N N . LEU B 1 396 ? 3.639 -58.469 -3.045 1 96.75 396 LEU B N 1
ATOM 7539 C CA . LEU B 1 396 ? 3.4 -58.344 -4.477 1 96.75 396 LEU B CA 1
ATOM 7540 C C . LEU B 1 396 ? 4.402 -59.156 -5.281 1 96.75 396 LEU B C 1
ATOM 7542 O O . LEU B 1 396 ? 4.027 -59.812 -6.254 1 96.75 396 LEU B O 1
ATOM 7546 N N . ASN B 1 397 ? 5.676 -59.125 -4.891 1 95.69 397 ASN B N 1
ATOM 7547 C CA . ASN B 1 397 ? 6.688 -59.969 -5.551 1 95.69 397 ASN B CA 1
ATOM 7548 C C . ASN B 1 397 ? 6.332 -61.438 -5.496 1 95.69 397 ASN B C 1
ATOM 7550 O O . ASN B 1 397 ? 6.449 -62.156 -6.5 1 95.69 397 ASN B O 1
ATOM 7554 N N . ASN B 1 398 ? 5.961 -61.812 -4.305 1 94.5 398 ASN B N 1
ATOM 7555 C CA . ASN B 1 398 ? 5.574 -63.188 -4.125 1 94.5 398 ASN B CA 1
ATOM 7556 C C . ASN B 1 398 ? 4.379 -63.562 -5 1 94.5 398 ASN B C 1
ATOM 7558 O O . ASN B 1 398 ? 4.332 -64.688 -5.555 1 94.5 398 ASN B O 1
ATOM 7562 N N . ARG B 1 399 ? 3.428 -62.719 -5.098 1 94.12 399 ARG B N 1
ATOM 7563 C CA . ARG B 1 399 ? 2.248 -62.938 -5.926 1 94.12 399 ARG B CA 1
ATOM 7564 C C . ARG B 1 399 ? 2.625 -63.062 -7.398 1 94.12 399 ARG B C 1
ATOM 7566 O O . ARG B 1 399 ? 2.131 -63.938 -8.094 1 94.12 399 ARG B O 1
ATOM 7573 N N . ILE B 1 400 ? 3.494 -62.188 -7.887 1 95.19 400 ILE B N 1
ATOM 7574 C CA . ILE B 1 400 ? 3.949 -62.25 -9.273 1 95.19 400 ILE B CA 1
ATOM 7575 C C . ILE B 1 400 ? 4.656 -63.562 -9.547 1 95.19 400 ILE B C 1
ATOM 7577 O O . ILE B 1 400 ? 4.43 -64.188 -10.578 1 95.19 400 ILE B O 1
ATOM 7581 N N . GLU B 1 401 ? 5.516 -63.938 -8.617 1 93.69 401 GLU B N 1
ATOM 7582 C CA . GLU B 1 401 ? 6.238 -65.188 -8.758 1 93.69 401 GLU B CA 1
ATOM 7583 C C . GLU B 1 401 ? 5.273 -66.375 -8.867 1 93.69 401 GLU B C 1
ATOM 7585 O O . GLU B 1 401 ? 5.445 -67.25 -9.719 1 93.69 401 GLU B O 1
ATOM 7590 N N . ARG B 1 402 ? 4.328 -66.375 -8.039 1 89.44 402 ARG B N 1
ATOM 7591 C CA . ARG B 1 402 ? 3.379 -67.5 -7.992 1 89.44 402 ARG B CA 1
ATOM 7592 C C . ARG B 1 402 ? 2.516 -67.5 -9.25 1 89.44 402 ARG B C 1
ATOM 7594 O O . ARG B 1 402 ? 2.225 -68.625 -9.781 1 89.44 402 ARG B O 1
ATOM 7601 N N . VAL B 1 403 ? 2.094 -66.438 -9.727 1 89.88 403 VAL B N 1
ATOM 7602 C CA . VAL B 1 403 ? 1.187 -66.312 -10.859 1 89.88 403 VAL B CA 1
ATOM 7603 C C . VAL B 1 403 ? 1.944 -66.688 -12.148 1 89.88 403 VAL B C 1
ATOM 7605 O O . VAL B 1 403 ? 1.43 -67.375 -13.023 1 89.88 403 VAL B O 1
ATOM 7608 N N . THR B 1 404 ? 3.109 -66.188 -12.312 1 90.31 404 THR B N 1
ATOM 7609 C CA . THR B 1 404 ? 3.861 -66.312 -13.555 1 90.31 404 THR B CA 1
ATOM 7610 C C . THR B 1 404 ? 4.672 -67.625 -13.547 1 90.31 404 THR B C 1
ATOM 7612 O O . THR B 1 404 ? 5.066 -68.125 -14.602 1 90.31 404 THR B O 1
ATOM 7615 N N . GLY B 1 405 ? 5.004 -68.062 -12.32 1 88.81 405 GLY B N 1
ATOM 7616 C CA . GLY B 1 405 ? 5.883 -69.188 -12.188 1 88.81 405 GLY B CA 1
ATOM 7617 C C . GLY B 1 405 ? 7.348 -68.812 -12.375 1 88.81 405 GLY B C 1
ATOM 7618 O O . GLY B 1 405 ? 8.203 -69.75 -12.391 1 88.81 405 GLY B O 1
ATOM 7619 N N . LEU B 1 406 ? 7.641 -67.625 -12.562 1 92.38 406 LEU B N 1
ATOM 7620 C CA . LEU B 1 406 ? 9.016 -67.188 -12.797 1 92.38 406 LEU B CA 1
ATOM 7621 C C . LEU B 1 406 ? 9.664 -66.75 -11.492 1 92.38 406 LEU B C 1
ATOM 7623 O O . LEU B 1 406 ? 9.008 -66.125 -10.641 1 92.38 406 LEU B O 1
ATOM 7627 N N . ASP B 1 407 ? 10.922 -66.938 -11.453 1 91.62 407 ASP B N 1
ATOM 7628 C CA . ASP B 1 407 ? 11.672 -66.562 -10.25 1 91.62 407 ASP B CA 1
ATOM 7629 C C . ASP B 1 407 ? 11.828 -65.062 -10.117 1 91.62 407 ASP B C 1
ATOM 7631 O O . ASP B 1 407 ? 12.164 -64.375 -11.086 1 91.62 407 ASP B O 1
ATOM 7635 N N . MET B 1 408 ? 11.617 -64.562 -8.875 1 91.56 408 MET B N 1
ATOM 7636 C CA . MET B 1 408 ? 11.664 -63.156 -8.633 1 91.56 408 MET B CA 1
ATOM 7637 C C . MET B 1 408 ? 12.961 -62.75 -7.941 1 91.56 408 MET B C 1
ATOM 7639 O O . MET B 1 408 ? 13.258 -61.562 -7.785 1 91.56 408 MET B O 1
ATOM 7643 N N . SER B 1 409 ? 13.773 -63.656 -7.605 1 89.19 409 SER B N 1
ATOM 7644 C CA . SER B 1 409 ? 14.969 -63.375 -6.809 1 89.19 409 SER B CA 1
ATOM 7645 C C . SER B 1 409 ? 15.953 -62.5 -7.578 1 89.19 409 SER B C 1
ATOM 7647 O O . SER B 1 409 ? 16.719 -61.75 -6.98 1 89.19 409 SER B O 1
ATOM 7649 N N . THR B 1 410 ? 15.914 -62.594 -8.906 1 91.06 410 THR B N 1
ATOM 7650 C CA . THR B 1 410 ? 16.844 -61.812 -9.703 1 91.06 410 THR B CA 1
ATOM 7651 C C . THR B 1 410 ? 16.109 -60.719 -10.477 1 91.06 410 THR B C 1
ATOM 7653 O O . THR B 1 410 ? 16.688 -60.094 -11.359 1 91.06 410 THR B O 1
ATOM 7656 N N . ALA B 1 411 ? 14.812 -60.625 -10.219 1 93.94 411 ALA B N 1
ATOM 7657 C CA . ALA B 1 411 ? 14.016 -59.594 -10.883 1 93.94 411 ALA B CA 1
ATOM 7658 C C . ALA B 1 411 ? 14.383 -58.188 -10.367 1 93.94 411 ALA B C 1
ATOM 7660 O O . ALA B 1 411 ? 14.945 -58.062 -9.273 1 93.94 411 ALA B O 1
ATOM 7661 N N . GLU B 1 412 ? 14.117 -57.156 -11.156 1 94.06 412 GLU B N 1
ATOM 7662 C CA . GLU B 1 412 ? 14.359 -55.781 -10.742 1 94.06 412 GLU B CA 1
ATOM 7663 C C . GLU B 1 412 ? 13.359 -55.344 -9.68 1 94.06 412 GLU B C 1
ATOM 7665 O O . GLU B 1 412 ? 12.336 -56 -9.477 1 94.06 412 GLU B O 1
ATOM 7670 N N . GLU B 1 413 ? 13.734 -54.281 -9.008 1 95.25 413 GLU B N 1
ATOM 7671 C CA . GLU B 1 413 ? 12.828 -53.688 -8.023 1 95.25 413 GLU B CA 1
ATOM 7672 C C . GLU B 1 413 ? 11.531 -53.219 -8.68 1 95.25 413 GLU B C 1
ATOM 7674 O O . GLU B 1 413 ? 11.469 -53.062 -9.898 1 95.25 413 GLU B O 1
ATOM 7679 N N . LEU B 1 414 ? 10.539 -53.094 -7.809 1 96.94 414 LEU B N 1
ATOM 7680 C CA . LEU B 1 414 ? 9.258 -52.594 -8.297 1 96.94 414 LEU B CA 1
ATOM 7681 C C . LEU B 1 414 ? 9.367 -51.125 -8.719 1 96.94 414 LEU B C 1
ATOM 7683 O O . LEU B 1 414 ? 9.617 -50.281 -7.887 1 96.94 414 LEU B O 1
ATOM 7687 N N . GLN B 1 415 ? 9.25 -50.844 -10 1 96.75 415 GLN B N 1
ATOM 7688 C CA . GLN B 1 415 ? 9.297 -49.469 -10.484 1 96.75 415 GLN B CA 1
ATOM 7689 C C . GLN B 1 415 ? 7.898 -48.844 -10.523 1 96.75 415 GLN B C 1
ATOM 7691 O O . GLN B 1 415 ? 7.008 -49.344 -11.211 1 96.75 415 GLN B O 1
ATOM 7696 N N . VAL B 1 416 ? 7.695 -47.844 -9.758 1 97.44 416 VAL B N 1
ATOM 7697 C CA . VAL B 1 416 ? 6.43 -47.125 -9.742 1 97.44 416 VAL B CA 1
ATOM 7698 C C . VAL B 1 416 ? 6.547 -45.844 -10.57 1 97.44 416 VAL B C 1
ATOM 7700 O O . VAL B 1 416 ? 7.5 -45.094 -10.414 1 97.44 416 VAL B O 1
ATOM 7703 N N . ALA B 1 417 ? 5.609 -45.625 -11.477 1 96.69 417 ALA B N 1
ATOM 7704 C CA . ALA B 1 417 ? 5.656 -44.469 -12.352 1 96.69 417 ALA B CA 1
ATOM 7705 C C . ALA B 1 417 ? 4.363 -43.656 -12.258 1 96.69 417 ALA B C 1
ATOM 7707 O O . ALA B 1 417 ? 3.271 -44.219 -12.188 1 96.69 417 ALA B O 1
ATOM 7708 N N . ASN B 1 418 ? 4.48 -42.406 -12.109 1 96.56 418 ASN B N 1
ATOM 7709 C CA . ASN B 1 418 ? 3.379 -41.469 -12.227 1 96.56 418 ASN B CA 1
ATOM 7710 C C . ASN B 1 418 ? 3.57 -40.531 -13.422 1 96.56 418 ASN B C 1
ATOM 7712 O O . ASN B 1 418 ? 4.625 -39.906 -13.562 1 96.56 418 ASN B O 1
ATOM 7716 N N . TYR B 1 419 ? 2.625 -40.531 -14.266 1 95.38 419 TYR B N 1
ATOM 7717 C CA . TYR B 1 419 ? 2.73 -39.75 -15.5 1 95.38 419 TYR B CA 1
ATOM 7718 C C . TYR B 1 419 ? 2.312 -38.312 -15.273 1 95.38 419 TYR B C 1
ATOM 7720 O O . TYR B 1 419 ? 1.453 -38.031 -14.438 1 95.38 419 TYR B O 1
ATOM 7728 N N . GLY B 1 420 ? 2.932 -37.438 -15.938 1 91.75 420 GLY B N 1
ATOM 7729 C CA . GLY B 1 420 ? 2.633 -36 -15.859 1 91.75 420 GLY B CA 1
ATOM 7730 C C . GLY B 1 420 ? 1.653 -35.562 -16.922 1 91.75 420 GLY B C 1
ATOM 7731 O O . GLY B 1 420 ? 0.8 -36.312 -17.359 1 91.75 420 GLY B O 1
ATOM 7732 N N . VAL B 1 421 ? 1.701 -34.281 -17.234 1 91.69 421 VAL B N 1
ATOM 7733 C CA . VAL B 1 421 ? 0.848 -33.688 -18.25 1 91.69 421 VAL B CA 1
ATOM 7734 C C . VAL B 1 421 ? 1.187 -34.312 -19.625 1 91.69 421 VAL B C 1
ATOM 7736 O O . VAL B 1 421 ? 2.322 -34.188 -20.094 1 91.69 421 VAL B O 1
ATOM 7739 N N . GLY B 1 422 ? 0.177 -34.906 -20.125 1 94.5 422 GLY B N 1
ATOM 7740 C CA . GLY B 1 422 ? 0.454 -35.531 -21.406 1 94.5 422 GLY B CA 1
ATOM 7741 C C . GLY B 1 422 ? 1.573 -36.562 -21.312 1 94.5 422 GLY B C 1
ATOM 7742 O O . GLY B 1 422 ? 2.305 -36.781 -22.281 1 94.5 422 GLY B O 1
ATOM 7743 N N . GLY B 1 423 ? 1.774 -37.125 -20.25 1 95.38 423 GLY B N 1
ATOM 7744 C CA . GLY B 1 423 ? 2.857 -38.062 -20.047 1 95.38 423 GLY B CA 1
ATOM 7745 C C . GLY B 1 423 ? 2.799 -39.25 -21 1 95.38 423 GLY B C 1
ATOM 7746 O O . GLY B 1 423 ? 1.716 -39.75 -21.297 1 95.38 423 GLY B O 1
ATOM 7747 N N . GLN B 1 424 ? 3.99 -39.688 -21.469 1 95.5 424 GLN B N 1
ATOM 7748 C CA . GLN B 1 424 ? 4.094 -40.75 -22.453 1 95.5 424 GLN B CA 1
ATOM 7749 C C . GLN B 1 424 ? 5.438 -41.469 -22.359 1 95.5 424 GLN B C 1
ATOM 7751 O O . GLN B 1 424 ? 6.336 -41 -21.641 1 95.5 424 GLN B O 1
ATOM 7756 N N . TYR B 1 425 ? 5.539 -42.531 -22.922 1 95.25 425 TYR B N 1
ATOM 7757 C CA . TYR B 1 425 ? 6.781 -43.219 -23.234 1 95.25 425 TYR B CA 1
ATOM 7758 C C . TYR B 1 425 ? 6.746 -43.781 -24.656 1 95.25 425 TYR B C 1
ATOM 7760 O O . TYR B 1 425 ? 5.996 -44.719 -24.938 1 95.25 425 TYR B O 1
ATOM 7768 N N . GLU B 1 426 ? 7.441 -43.156 -25.516 1 94.69 426 GLU B N 1
ATOM 7769 C CA . GLU B 1 426 ? 7.426 -43.531 -26.922 1 94.69 426 GLU B CA 1
ATOM 7770 C C . GLU B 1 426 ? 7.836 -45 -27.109 1 94.69 426 GLU B C 1
ATOM 7772 O O . GLU B 1 426 ? 8.328 -45.625 -26.172 1 94.69 426 GLU B O 1
ATOM 7777 N N . PRO B 1 427 ? 7.574 -45.562 -28.297 1 95.19 427 PRO B N 1
ATOM 7778 C CA . PRO B 1 427 ? 7.812 -47 -28.516 1 95.19 427 PRO B CA 1
ATOM 7779 C C . PRO B 1 427 ? 9.234 -47.406 -28.156 1 95.19 427 PRO B C 1
ATOM 7781 O O . PRO B 1 427 ? 10.195 -46.719 -28.516 1 95.19 427 PRO B O 1
ATOM 7784 N N . HIS B 1 428 ? 9.336 -48.562 -27.438 1 92.44 428 HIS B N 1
ATOM 7785 C CA . HIS B 1 428 ? 10.609 -49.062 -26.953 1 92.44 428 HIS B CA 1
ATOM 7786 C C . HIS B 1 428 ? 10.523 -50.562 -26.672 1 92.44 428 HIS B C 1
ATOM 7788 O O . HIS B 1 428 ? 9.445 -51.156 -26.734 1 92.44 428 HIS B O 1
ATOM 7794 N N . PHE B 1 429 ? 11.648 -51.125 -26.484 1 93.62 429 PHE B N 1
ATOM 7795 C CA . PHE B 1 429 ? 11.742 -52.5 -26.047 1 93.62 429 PHE B CA 1
ATOM 7796 C C . PHE B 1 429 ? 12.07 -52.594 -24.562 1 93.62 429 PHE B C 1
ATOM 7798 O O . PHE B 1 429 ? 12.758 -51.688 -24.031 1 93.62 429 PHE B O 1
ATOM 7805 N N . ASP B 1 430 ? 11.594 -53.625 -23.922 1 94.12 430 ASP B N 1
ATOM 7806 C CA . ASP B 1 430 ? 11.922 -53.844 -22.516 1 94.12 430 ASP B CA 1
ATOM 7807 C C . ASP B 1 430 ? 13.125 -54.781 -22.375 1 94.12 430 ASP B C 1
ATOM 7809 O O . ASP B 1 430 ? 13.453 -55.219 -21.266 1 94.12 430 ASP B O 1
ATOM 7813 N N . PHE B 1 431 ? 13.711 -55.156 -23.422 1 93.56 431 PHE B N 1
ATOM 7814 C CA . PHE B 1 431 ? 14.852 -56.062 -23.375 1 93.56 431 PHE B CA 1
ATOM 7815 C C . PHE B 1 431 ? 16.016 -55.5 -24.172 1 93.56 431 PHE B C 1
ATOM 7817 O O . PHE B 1 431 ? 15.852 -54.562 -24.953 1 93.56 431 PHE B O 1
ATOM 7824 N N . GLY B 1 432 ? 17.219 -56.062 -23.922 1 89.06 432 GLY B N 1
ATOM 7825 C CA . GLY B 1 432 ? 18.391 -55.688 -24.688 1 89.06 432 GLY B CA 1
ATOM 7826 C C . GLY B 1 432 ? 18.453 -56.344 -26.062 1 89.06 432 GLY B C 1
ATOM 7827 O O . GLY B 1 432 ? 18.438 -57.562 -26.156 1 89.06 432 GLY B O 1
ATOM 7828 N N . ARG B 1 433 ? 18.516 -55.5 -27.062 1 90.88 433 ARG B N 1
ATOM 7829 C CA . ARG B 1 433 ? 18.547 -56 -28.422 1 90.88 433 ARG B CA 1
ATOM 7830 C C . ARG B 1 433 ? 19.938 -56.531 -28.781 1 90.88 433 ARG B C 1
ATOM 7832 O O . ARG B 1 433 ? 20.891 -56.344 -28.031 1 90.88 433 ARG B O 1
ATOM 7839 N N . LYS B 1 434 ? 19.922 -57.188 -29.844 1 83.06 434 LYS B N 1
ATOM 7840 C CA . LYS B 1 434 ? 21.172 -57.812 -30.281 1 83.06 434 LYS B CA 1
ATOM 7841 C C . LYS B 1 434 ? 22.281 -56.781 -30.438 1 83.06 434 LYS B C 1
ATOM 7843 O O . LYS B 1 434 ? 23.453 -57.094 -30.156 1 83.06 434 LYS B O 1
ATOM 7848 N N . ASP B 1 435 ? 21.891 -55.625 -30.812 1 79.81 435 ASP B N 1
ATOM 7849 C CA . ASP B 1 435 ? 22.875 -54.562 -31.016 1 79.81 435 ASP B CA 1
ATOM 7850 C C . ASP B 1 435 ? 23.219 -53.844 -29.719 1 79.81 435 ASP B C 1
ATOM 7852 O O . ASP B 1 435 ? 24 -52.906 -29.703 1 79.81 435 ASP B O 1
ATOM 7856 N N . GLU B 1 436 ? 22.625 -54.312 -28.641 1 81.56 436 GLU B N 1
ATOM 7857 C CA . GLU B 1 436 ? 22.906 -53.781 -27.312 1 81.56 436 GLU B CA 1
ATOM 7858 C C . GLU B 1 436 ? 23.453 -54.875 -26.391 1 81.56 436 GLU B C 1
ATOM 7860 O O . GLU B 1 436 ? 22.859 -55.156 -25.344 1 81.56 436 GLU B O 1
ATOM 7865 N N . PRO B 1 437 ? 24.531 -55.344 -26.719 1 75.19 437 PRO B N 1
ATOM 7866 C CA . PRO B 1 437 ? 25 -56.5 -25.984 1 75.19 437 PRO B CA 1
ATOM 7867 C C . PRO B 1 437 ? 25.359 -56.188 -24.531 1 75.19 437 PRO B C 1
ATOM 7869 O O . PRO B 1 437 ? 25.344 -57.062 -23.672 1 75.19 437 PRO B O 1
ATOM 7872 N N . ASP B 1 438 ? 25.578 -55.062 -24.266 1 77.69 438 ASP B N 1
ATOM 7873 C CA . ASP B 1 438 ? 26.016 -54.719 -22.922 1 77.69 438 ASP B CA 1
ATOM 7874 C C . ASP B 1 438 ? 24.844 -54.219 -22.078 1 77.69 438 ASP B C 1
ATOM 7876 O O . ASP B 1 438 ? 25.031 -53.719 -20.969 1 77.69 438 ASP B O 1
ATOM 7880 N N . ALA B 1 439 ? 23.688 -54.5 -22.844 1 77.94 439 ALA B N 1
ATOM 7881 C CA . ALA B 1 439 ? 22.516 -54.125 -22.062 1 77.94 439 ALA B CA 1
ATOM 7882 C C . ALA B 1 439 ? 22.391 -54.938 -20.781 1 77.94 439 ALA B C 1
ATOM 7884 O O . ALA B 1 439 ? 22.547 -56.156 -20.812 1 77.94 439 ALA B O 1
ATOM 7885 N N . PHE B 1 440 ? 22.453 -54.5 -19.547 1 80 440 PHE B N 1
ATOM 7886 C CA . PHE B 1 440 ? 22.234 -55.062 -18.219 1 80 440 PHE B CA 1
ATOM 7887 C C . PHE B 1 440 ? 23.484 -55.781 -17.734 1 80 440 PHE B C 1
ATOM 7889 O O . PHE B 1 440 ? 23.406 -56.625 -16.828 1 80 440 PHE B O 1
ATOM 7896 N N . LYS B 1 441 ? 24.594 -55.688 -18.406 1 78.06 441 LYS B N 1
ATOM 7897 C CA . LYS B 1 441 ? 25.844 -56.344 -18.016 1 78.06 441 LYS B CA 1
ATOM 7898 C C . LYS B 1 441 ? 26.203 -56.031 -16.562 1 78.06 441 LYS B C 1
ATOM 7900 O O . LYS B 1 441 ? 26.641 -56.906 -15.828 1 78.06 441 LYS B O 1
ATOM 7905 N N . GLU B 1 442 ? 25.984 -54.906 -16.234 1 77.19 442 GLU B N 1
ATOM 7906 C CA . GLU B 1 442 ? 26.344 -54.5 -14.883 1 77.19 442 GLU B CA 1
ATOM 7907 C C . GLU B 1 442 ? 25.469 -55.156 -13.836 1 77.19 442 GLU B C 1
ATOM 7909 O O . GLU B 1 442 ? 25.922 -55.406 -12.711 1 77.19 442 GLU B O 1
ATOM 7914 N N . LEU B 1 443 ? 24.25 -55.438 -14.203 1 80.56 443 LEU B N 1
ATOM 7915 C CA . LEU B 1 443 ? 23.328 -56.094 -13.273 1 80.56 443 LEU B CA 1
ATOM 7916 C C . LEU B 1 443 ? 23.688 -57.562 -13.094 1 80.56 443 LEU B C 1
ATOM 7918 O O . LEU B 1 443 ? 23.484 -58.125 -12.016 1 80.56 443 LEU B O 1
ATOM 7922 N N . GLY B 1 444 ? 24.219 -58.156 -14.102 1 81.44 444 GLY B N 1
ATOM 7923 C CA . GLY B 1 444 ? 24.672 -59.531 -14.039 1 81.44 444 GLY B CA 1
ATOM 7924 C C . GLY B 1 444 ? 23.547 -60.531 -13.977 1 81.44 444 GLY B C 1
ATOM 7925 O O . GLY B 1 444 ? 23.734 -61.656 -13.523 1 81.44 444 GLY B O 1
ATOM 7926 N N . THR B 1 445 ? 22.359 -60.25 -14.297 1 89 445 THR B N 1
ATOM 7927 C CA . THR B 1 445 ? 21.219 -61.125 -14.141 1 89 445 THR B CA 1
ATOM 7928 C C . THR B 1 445 ? 20.672 -61.562 -15.5 1 89 445 THR B C 1
ATOM 7930 O O . THR B 1 445 ? 19.609 -62.188 -15.586 1 89 445 THR B O 1
ATOM 7933 N N . GLY B 1 446 ? 21.406 -61.188 -16.609 1 88.81 446 GLY B N 1
ATOM 7934 C CA . GLY B 1 446 ? 20.953 -61.531 -17.953 1 88.81 446 GLY B CA 1
ATOM 7935 C C . GLY B 1 446 ? 19.906 -60.594 -18.484 1 88.81 446 GLY B C 1
ATOM 7936 O O . GLY B 1 446 ? 19.625 -59.531 -17.891 1 88.81 446 GLY B O 1
ATOM 7937 N N . ASN B 1 447 ? 19.344 -60.938 -19.625 1 92.19 447 ASN B N 1
ATOM 7938 C CA . ASN B 1 447 ? 18.359 -60.094 -20.297 1 92.19 447 ASN B CA 1
ATOM 7939 C C . ASN B 1 447 ? 16.984 -60.188 -19.625 1 92.19 447 ASN B C 1
ATOM 7941 O O . ASN B 1 447 ? 16.766 -61.062 -18.781 1 92.19 447 ASN B O 1
ATOM 7945 N N . ARG B 1 448 ? 16.109 -59.25 -19.891 1 95 448 ARG B N 1
ATOM 7946 C CA . ARG B 1 448 ? 14.742 -59.25 -19.359 1 95 448 ARG B CA 1
ATOM 7947 C C . ARG B 1 448 ? 13.867 -60.25 -20.094 1 95 448 ARG B C 1
ATOM 7949 O O . ARG B 1 448 ? 13.523 -60.031 -21.266 1 95 448 ARG B O 1
ATOM 7956 N N . VAL B 1 449 ? 13.469 -61.25 -19.406 1 94.38 449 VAL B N 1
ATOM 7957 C CA . VAL B 1 449 ? 12.703 -62.344 -20.031 1 94.38 449 VAL B CA 1
ATOM 7958 C C . VAL B 1 449 ? 11.242 -61.938 -20.156 1 94.38 449 VAL B C 1
ATOM 7960 O O . VAL B 1 449 ? 10.578 -62.25 -21.156 1 94.38 449 VAL B O 1
ATOM 7963 N N . ALA B 1 450 ? 10.734 -61.188 -19.203 1 96.5 450 ALA B N 1
ATOM 7964 C CA . ALA B 1 450 ? 9.305 -60.844 -19.188 1 96.5 450 ALA B CA 1
ATOM 7965 C C . ALA B 1 450 ? 9.055 -59.531 -18.469 1 96.5 450 ALA B C 1
ATOM 7967 O O . ALA B 1 450 ? 9.906 -59.062 -17.719 1 96.5 450 ALA B O 1
ATOM 7968 N N . THR B 1 451 ? 7.969 -58.938 -18.812 1 97.81 451 THR B N 1
ATOM 7969 C CA . THR B 1 451 ? 7.52 -57.688 -18.188 1 97.81 451 THR B CA 1
ATOM 7970 C C . THR B 1 451 ? 6.16 -57.875 -17.516 1 97.81 451 THR B C 1
ATOM 7972 O O . THR B 1 451 ? 5.246 -58.469 -18.109 1 97.81 451 THR B O 1
ATOM 7975 N N . TRP B 1 452 ? 6.086 -57.531 -16.266 1 97.75 452 TRP B N 1
ATOM 7976 C CA . TRP B 1 452 ? 4.848 -57.438 -15.5 1 97.75 452 TRP B CA 1
ATOM 7977 C C . TRP B 1 452 ? 4.488 -55.969 -15.242 1 97.75 452 TRP B C 1
ATOM 7979 O O . TRP B 1 452 ? 5.301 -55.219 -14.711 1 97.75 452 TRP B O 1
ATOM 7989 N N . LEU B 1 453 ? 3.234 -55.531 -15.648 1 98.31 453 LEU B N 1
ATOM 7990 C CA . LEU B 1 453 ? 2.818 -54.156 -15.531 1 98.31 453 LEU B CA 1
ATOM 7991 C C . LEU B 1 453 ? 1.511 -54.031 -14.758 1 98.31 453 LEU B C 1
ATOM 7993 O O . LEU B 1 453 ? 0.455 -54.438 -15.25 1 98.31 453 LEU B O 1
ATOM 7997 N N . PHE B 1 454 ? 1.564 -53.406 -13.531 1 98.25 454 PHE B N 1
ATOM 7998 C CA . PHE B 1 454 ? 0.365 -53.125 -12.758 1 98.25 454 PHE B CA 1
ATOM 7999 C C . PHE B 1 454 ? -0.269 -51.812 -13.227 1 98.25 454 PHE B C 1
ATOM 8001 O O . PHE B 1 454 ? 0.429 -50.812 -13.453 1 98.25 454 PHE B O 1
ATOM 8008 N N . TYR B 1 455 ? -1.547 -51.812 -13.406 1 98.19 455 TYR B N 1
ATOM 8009 C CA . TYR B 1 455 ? -2.307 -50.562 -13.508 1 98.19 455 TYR B CA 1
ATOM 8010 C C . TYR B 1 455 ? -2.891 -50.188 -12.156 1 98.19 455 TYR B C 1
ATOM 8012 O O . TYR B 1 455 ? -3.791 -50.844 -11.641 1 98.19 455 TYR B O 1
ATOM 8020 N N . MET B 1 456 ? -2.439 -49.094 -11.609 1 98.06 456 MET B N 1
ATOM 8021 C CA . MET B 1 456 ? -2.814 -48.688 -10.25 1 98.06 456 MET B CA 1
ATOM 8022 C C . MET B 1 456 ? -3.816 -47.531 -10.281 1 98.06 456 MET B C 1
ATOM 8024 O O . MET B 1 456 ? -4.184 -47 -9.227 1 98.06 456 MET B O 1
ATOM 8028 N N . SER B 1 457 ? -4.211 -47.125 -11.406 1 96.44 457 SER B N 1
ATOM 8029 C CA . SER B 1 457 ? -5.262 -46.125 -11.586 1 96.44 457 SER B CA 1
ATOM 8030 C C . SER B 1 457 ? -6.043 -46.375 -12.875 1 96.44 457 SER B C 1
ATOM 8032 O O . SER B 1 457 ? -5.543 -47 -13.797 1 96.44 457 SER B O 1
ATOM 8034 N N . ASP B 1 458 ? -7.293 -45.969 -12.797 1 94.75 458 ASP B N 1
ATOM 8035 C CA . ASP B 1 458 ? -8.016 -45.812 -14.047 1 94.75 458 ASP B CA 1
ATOM 8036 C C . ASP B 1 458 ? -7.602 -44.5 -14.734 1 94.75 458 ASP B C 1
ATOM 8038 O O . ASP B 1 458 ? -7 -43.625 -14.102 1 94.75 458 ASP B O 1
ATOM 8042 N N . VAL B 1 459 ? -7.727 -44.438 -16 1 95.25 459 VAL B N 1
ATOM 8043 C CA . VAL B 1 459 ? -7.465 -43.25 -16.781 1 95.25 459 VAL B CA 1
ATOM 8044 C C . VAL B 1 459 ? -8.695 -42.906 -17.625 1 95.25 459 VAL B C 1
ATOM 8046 O O . VAL B 1 459 ? -9.188 -43.719 -18.375 1 95.25 459 VAL B O 1
ATOM 8049 N N . GLU B 1 460 ? -9.203 -41.781 -17.469 1 93.56 460 GLU B N 1
ATOM 8050 C CA . GLU B 1 460 ? -10.445 -41.375 -18.109 1 93.56 460 GLU B CA 1
ATOM 8051 C C . GLU B 1 460 ? -10.312 -41.375 -19.625 1 93.56 460 GLU B C 1
ATOM 8053 O O . GLU B 1 460 ? -11.234 -41.75 -20.344 1 93.56 460 GLU B O 1
ATOM 8058 N N . ALA B 1 461 ? -9.258 -40.844 -20.078 1 95.44 461 ALA B N 1
ATOM 8059 C CA . ALA B 1 461 ? -9.023 -40.844 -21.516 1 95.44 461 ALA B CA 1
ATOM 8060 C C . ALA B 1 461 ? -7.531 -40.938 -21.828 1 95.44 461 ALA B C 1
ATOM 8062 O O . ALA B 1 461 ? -6.699 -40.344 -21.141 1 95.44 461 ALA B O 1
ATOM 8063 N N . GLY B 1 462 ? -7.281 -41.781 -22.859 1 95.56 462 GLY B N 1
ATOM 8064 C CA . GLY B 1 462 ? -5.898 -42 -23.25 1 95.56 462 GLY B CA 1
ATOM 8065 C C . GLY B 1 462 ? -5.152 -42.938 -22.312 1 95.56 462 GLY B C 1
ATOM 8066 O O . GLY B 1 462 ? -5.773 -43.719 -21.578 1 95.56 462 GLY B O 1
ATOM 8067 N N . GLY B 1 463 ? -3.803 -42.969 -22.469 1 96.75 463 GLY B N 1
ATOM 8068 C CA . GLY B 1 463 ? -2.928 -43.688 -21.547 1 96.75 463 GLY B CA 1
ATOM 8069 C C . GLY B 1 463 ? -2.791 -45.156 -21.844 1 96.75 463 GLY B C 1
ATOM 8070 O O . GLY B 1 463 ? -2.242 -45.906 -21.031 1 96.75 463 GLY B O 1
ATOM 8071 N N . ALA B 1 464 ? -3.184 -45.531 -22.938 1 97 464 ALA B N 1
ATOM 8072 C CA . ALA B 1 464 ? -3.111 -46.969 -23.281 1 97 464 ALA B CA 1
ATOM 8073 C C . ALA B 1 464 ? -1.664 -47.406 -23.484 1 97 464 ALA B C 1
ATOM 8075 O O . ALA B 1 464 ? -0.793 -46.562 -23.781 1 97 464 ALA B O 1
ATOM 8076 N N . THR B 1 465 ? -1.377 -48.625 -23.188 1 97.44 465 THR B N 1
ATOM 8077 C CA . THR B 1 465 ? -0.162 -49.312 -23.641 1 97.44 465 THR B CA 1
ATOM 8078 C C . THR B 1 465 ? -0.378 -49.938 -25.016 1 97.44 465 THR B C 1
ATOM 8080 O O . THR B 1 465 ? -1.221 -50.844 -25.156 1 97.44 465 THR B O 1
ATOM 8083 N N . VAL B 1 466 ? 0.402 -49.531 -25.969 1 96.94 466 VAL B N 1
ATOM 8084 C CA . VAL B 1 466 ? 0.134 -50.031 -27.328 1 96.94 466 VAL B CA 1
ATOM 8085 C C . VAL B 1 466 ? 1.366 -50.719 -27.875 1 96.94 466 VAL B C 1
ATOM 8087 O O . VAL B 1 466 ? 2.492 -50.469 -27.453 1 96.94 466 VAL B O 1
ATOM 8090 N N . PHE B 1 467 ? 1.1 -51.656 -28.719 1 95.88 467 PHE B N 1
ATOM 8091 C CA . PHE B 1 467 ? 2.109 -52.406 -29.469 1 95.88 467 PHE B CA 1
ATOM 8092 C C . PHE B 1 467 ? 1.979 -52.125 -30.953 1 95.88 467 PHE B C 1
ATOM 8094 O O . PHE B 1 467 ? 1.292 -52.875 -31.672 1 95.88 467 PHE B O 1
ATOM 8101 N N . PRO B 1 468 ? 2.656 -51.125 -31.422 1 94.06 468 PRO B N 1
ATOM 8102 C CA . PRO B 1 468 ? 2.42 -50.594 -32.781 1 94.06 468 PRO B CA 1
ATOM 8103 C C . PRO B 1 468 ? 2.648 -51.656 -33.844 1 94.06 468 PRO B C 1
ATOM 8105 O O . PRO B 1 468 ? 1.949 -51.656 -34.875 1 94.06 468 PRO B O 1
ATOM 8108 N N . GLU B 1 469 ? 3.605 -52.5 -33.719 1 91.88 469 GLU B N 1
ATOM 8109 C CA . GLU B 1 469 ? 3.939 -53.5 -34.75 1 91.88 469 GLU B CA 1
ATOM 8110 C C . GLU B 1 469 ? 2.791 -54.469 -34.969 1 91.88 469 GLU B C 1
ATOM 8112 O O . GLU B 1 469 ? 2.496 -54.844 -36.094 1 91.88 469 GLU B O 1
ATOM 8117 N N . VAL B 1 470 ? 2.139 -54.875 -33.906 1 92.19 470 VAL B N 1
ATOM 8118 C CA . VAL B 1 470 ? 1.125 -55.938 -34.031 1 92.19 470 VAL B CA 1
ATOM 8119 C C . VAL B 1 470 ? -0.267 -55.312 -33.938 1 92.19 470 VAL B C 1
ATOM 8121 O O . VAL B 1 470 ? -1.271 -55.969 -34.156 1 92.19 470 VAL B O 1
ATOM 8124 N N . GLY B 1 471 ? -0.312 -54.031 -33.531 1 92.81 471 GLY B N 1
ATOM 8125 C CA . GLY B 1 471 ? -1.581 -53.312 -33.5 1 92.81 471 GLY B CA 1
ATOM 8126 C C . GLY B 1 471 ? -2.402 -53.656 -32.281 1 92.81 471 GLY B C 1
ATOM 8127 O O . GLY B 1 471 ? -3.629 -53.75 -32.344 1 92.81 471 GLY B O 1
ATOM 8128 N N . ALA B 1 472 ? -1.815 -53.875 -31.188 1 92.81 472 ALA B N 1
ATOM 8129 C CA . ALA B 1 472 ? -2.502 -54.156 -29.938 1 92.81 472 ALA B CA 1
ATOM 8130 C C . ALA B 1 472 ? -2.582 -52.906 -29.047 1 92.81 472 ALA B C 1
ATOM 8132 O O . ALA B 1 472 ? -1.671 -52.094 -29.062 1 92.81 472 ALA B O 1
ATOM 8133 N N . ALA B 1 473 ? -3.67 -52.781 -28.391 1 93.44 473 ALA B N 1
ATOM 8134 C CA . ALA B 1 473 ? -3.861 -51.688 -27.422 1 93.44 473 ALA B CA 1
ATOM 8135 C C . ALA B 1 473 ? -4.457 -52.219 -26.125 1 93.44 473 ALA B C 1
ATOM 8137 O O . ALA B 1 473 ? -5.484 -52.906 -26.141 1 93.44 473 ALA B O 1
ATOM 8138 N N . VAL B 1 474 ? -3.781 -51.938 -25.031 1 94.38 474 VAL B N 1
ATOM 8139 C CA . VAL B 1 474 ? -4.238 -52.312 -23.703 1 94.38 474 VAL B CA 1
ATOM 8140 C C . VAL B 1 474 ? -4.543 -51.062 -22.891 1 94.38 474 VAL B C 1
ATOM 8142 O O . VAL B 1 474 ? -3.648 -50.281 -22.609 1 94.38 474 VAL B O 1
ATOM 8145 N N . TYR B 1 475 ? -5.773 -50.938 -22.453 1 94.56 475 TYR B N 1
ATOM 8146 C CA . TYR B 1 475 ? -6.18 -49.75 -21.719 1 94.56 475 TYR B CA 1
ATOM 8147 C C . TYR B 1 475 ? -6.031 -49.969 -20.219 1 94.56 475 TYR B C 1
ATOM 8149 O O . TYR B 1 475 ? -6.266 -51.062 -19.703 1 94.56 475 TYR B O 1
ATOM 8157 N N . PRO B 1 476 ? -5.695 -48.844 -19.547 1 96.25 476 PRO B N 1
ATOM 8158 C CA . PRO B 1 476 ? -5.516 -48.969 -18.094 1 96.25 476 PRO B CA 1
ATOM 8159 C C . PRO B 1 476 ? -6.816 -49.312 -17.359 1 96.25 476 PRO B C 1
ATOM 8161 O O . PRO B 1 476 ? -7.848 -48.688 -17.625 1 96.25 476 PRO B O 1
ATOM 8164 N N . LYS B 1 477 ? -6.738 -50.312 -16.516 1 95.94 477 LYS B N 1
ATOM 8165 C CA . LYS B 1 477 ? -7.797 -50.656 -15.578 1 95.94 477 LYS B CA 1
ATOM 8166 C C . LYS B 1 477 ? -7.234 -50.906 -14.18 1 95.94 477 LYS B C 1
ATOM 8168 O O . LYS B 1 477 ? -6.438 -51.812 -13.969 1 95.94 477 LYS B O 1
ATOM 8173 N N . LYS B 1 478 ? -7.719 -50.062 -13.266 1 97.19 478 LYS B N 1
ATOM 8174 C CA . LYS B 1 478 ? -7.195 -50.125 -11.906 1 97.19 478 LYS B CA 1
ATOM 8175 C C . LYS B 1 478 ? -7.387 -51.5 -11.305 1 97.19 478 LYS B C 1
ATOM 8177 O O . LYS B 1 478 ? -8.469 -52.094 -11.414 1 97.19 478 LYS B O 1
ATOM 8182 N N . GLY B 1 479 ? -6.332 -51.969 -10.688 1 96.88 479 GLY B N 1
ATOM 8183 C CA . GLY B 1 479 ? -6.414 -53.25 -9.992 1 96.88 479 GLY B CA 1
ATOM 8184 C C . GLY B 1 479 ? -6 -54.438 -10.859 1 96.88 479 GLY B C 1
ATOM 8185 O O . GLY B 1 479 ? -5.961 -55.562 -10.398 1 96.88 479 GLY B O 1
ATOM 8186 N N . THR B 1 480 ? -5.645 -54.219 -12.117 1 96.38 480 THR B N 1
ATOM 8187 C CA . THR B 1 480 ? -5.25 -55.281 -13.031 1 96.38 480 THR B CA 1
ATOM 8188 C C . THR B 1 480 ? -3.754 -55.219 -13.32 1 96.38 480 THR B C 1
ATOM 8190 O O . THR B 1 480 ? -3.074 -54.281 -12.906 1 96.38 480 THR B O 1
ATOM 8193 N N . ALA B 1 481 ? -3.252 -56.219 -13.961 1 97.25 481 ALA B N 1
ATOM 8194 C CA . ALA B 1 481 ? -1.875 -56.281 -14.445 1 97.25 481 ALA B CA 1
ATOM 8195 C C . ALA B 1 481 ? -1.797 -56.969 -15.797 1 97.25 481 ALA B C 1
ATOM 8197 O O . ALA B 1 481 ? -2.615 -57.844 -16.109 1 97.25 481 ALA B O 1
ATOM 8198 N N . VAL B 1 482 ? -0.882 -56.562 -16.531 1 97.12 482 VAL B N 1
ATOM 8199 C CA . VAL B 1 482 ? -0.633 -57.188 -17.812 1 97.12 482 VAL B CA 1
ATOM 8200 C C . VAL B 1 482 ? 0.756 -57.844 -17.812 1 97.12 482 VAL B C 1
ATOM 8202 O O . VAL B 1 482 ? 1.673 -57.344 -17.156 1 97.12 482 VAL B O 1
ATOM 8205 N N . PHE B 1 483 ? 0.865 -58.969 -18.5 1 96.44 483 PHE B N 1
ATOM 8206 C CA . PHE B 1 483 ? 2.086 -59.75 -18.516 1 96.44 483 PHE B CA 1
ATOM 8207 C C . PHE B 1 483 ? 2.402 -60.25 -19.922 1 96.44 483 PHE B C 1
ATOM 8209 O O . PHE B 1 483 ? 1.503 -60.656 -20.656 1 96.44 483 PHE B O 1
ATOM 8216 N N . TRP B 1 484 ? 3.662 -60.156 -20.359 1 96.5 484 TRP B N 1
ATOM 8217 C CA . TRP B 1 484 ? 4.102 -60.719 -21.625 1 96.5 484 TRP B CA 1
ATOM 8218 C C . TRP B 1 484 ? 5.57 -61.125 -21.562 1 96.5 484 TRP B C 1
ATOM 8220 O O . TRP B 1 484 ? 6.324 -60.625 -20.719 1 96.5 484 TRP B O 1
ATOM 8230 N N . TYR B 1 485 ? 5.93 -62.062 -22.375 1 96.06 485 TYR B N 1
ATOM 8231 C CA . TYR B 1 485 ? 7.324 -62.469 -22.5 1 96.06 485 TYR B CA 1
ATOM 8232 C C . TYR B 1 485 ? 8.055 -61.594 -23.516 1 96.06 485 TYR B C 1
ATOM 8234 O O . TYR B 1 485 ? 7.559 -61.375 -24.625 1 96.06 485 TYR B O 1
ATOM 8242 N N . ASN B 1 486 ? 9.219 -61.125 -23.141 1 96.38 486 ASN B N 1
ATOM 8243 C CA . ASN B 1 486 ? 10.055 -60.312 -24.031 1 96.38 486 ASN B CA 1
ATOM 8244 C C . ASN B 1 486 ? 10.93 -61.188 -24.906 1 96.38 486 ASN B C 1
ATOM 8246 O O . ASN B 1 486 ? 11.32 -60.781 -26.016 1 96.38 486 ASN B O 1
ATOM 8250 N N . LEU B 1 487 ? 11.266 -62.312 -24.375 1 94.06 487 LEU B N 1
ATOM 8251 C CA . LEU B 1 487 ? 12.148 -63.25 -25.062 1 94.06 487 LEU B CA 1
ATOM 8252 C C . LEU B 1 487 ? 11.414 -64.562 -25.406 1 94.06 487 LEU B C 1
ATOM 8254 O O . LEU B 1 487 ? 10.547 -65 -24.641 1 94.06 487 LEU B O 1
ATOM 8258 N N . PHE B 1 488 ? 11.844 -65.062 -26.516 1 91.44 488 PHE B N 1
ATOM 8259 C CA . PHE B 1 488 ? 11.398 -66.438 -26.828 1 91.44 488 PHE B CA 1
ATOM 8260 C C . PHE B 1 488 ? 12.094 -67.438 -25.922 1 91.44 488 PHE B C 1
ATOM 8262 O O . PHE B 1 488 ? 13.039 -67.125 -25.203 1 91.44 488 PHE B O 1
ATOM 8269 N N . GLU B 1 489 ? 11.539 -68.688 -25.953 1 86.88 489 GLU B N 1
ATOM 8270 C CA . GLU B 1 489 ? 12.172 -69.75 -25.156 1 86.88 489 GLU B CA 1
ATOM 8271 C C . GLU B 1 489 ? 13.625 -69.938 -25.578 1 86.88 489 GLU B C 1
ATOM 8273 O O . GLU B 1 489 ? 14.453 -70.375 -24.766 1 86.88 489 GLU B O 1
ATOM 8278 N N . SER B 1 490 ? 13.969 -69.562 -26.781 1 84 490 SER B N 1
ATOM 8279 C CA . SER B 1 490 ? 15.312 -69.688 -27.328 1 84 490 SER B CA 1
ATOM 8280 C C . SER B 1 490 ? 16.266 -68.688 -26.734 1 84 490 SER B C 1
ATOM 8282 O O . SER B 1 490 ? 17.484 -68.812 -26.844 1 84 490 SER B O 1
ATOM 8284 N N . GLY B 1 491 ? 15.688 -67.688 -26.141 1 86.44 491 GLY B N 1
ATOM 8285 C CA . GLY B 1 491 ? 16.531 -66.625 -25.609 1 86.44 491 GLY B CA 1
ATOM 8286 C C . GLY B 1 491 ? 16.578 -65.375 -26.516 1 86.44 491 GLY B C 1
ATOM 8287 O O . GLY B 1 491 ? 17.016 -64.312 -26.094 1 86.44 491 GLY B O 1
ATOM 8288 N N . GLU B 1 492 ? 16.078 -65.562 -27.703 1 90 492 GLU B N 1
ATOM 8289 C CA . GLU B 1 492 ? 16.062 -64.5 -28.641 1 90 492 GLU B CA 1
ATOM 8290 C C . GLU B 1 492 ? 14.945 -63.469 -28.297 1 90 492 GLU B C 1
ATOM 8292 O O . GLU B 1 492 ? 13.859 -63.875 -27.875 1 90 492 GLU B O 1
ATOM 8297 N N . GLY B 1 493 ? 15.227 -62.219 -28.531 1 93.62 493 GLY B N 1
ATOM 8298 C CA . GLY B 1 493 ? 14.234 -61.188 -28.266 1 93.62 493 GLY B CA 1
ATOM 8299 C C . GLY B 1 493 ? 13.047 -61.219 -29.203 1 93.62 493 GLY B C 1
ATOM 8300 O O . GLY B 1 493 ? 13.195 -61.5 -30.391 1 93.62 493 GLY B O 1
ATOM 8301 N N . ASP B 1 494 ? 11.859 -61.031 -28.672 1 95.31 494 ASP B N 1
ATOM 8302 C CA . ASP B 1 494 ? 10.641 -60.938 -29.469 1 95.31 494 ASP B CA 1
ATOM 8303 C C . ASP B 1 494 ? 10.375 -59.469 -29.875 1 95.31 494 ASP B C 1
ATOM 8305 O O . ASP B 1 494 ? 9.766 -58.719 -29.109 1 95.31 494 ASP B O 1
ATOM 8309 N N . TYR B 1 495 ? 10.656 -59.125 -31.062 1 95 495 TYR B N 1
ATOM 8310 C CA . TYR B 1 495 ? 10.594 -57.75 -31.516 1 95 495 TYR B CA 1
ATOM 8311 C C . TYR B 1 495 ? 9.156 -57.281 -31.672 1 95 495 TYR B C 1
ATOM 8313 O O . TYR B 1 495 ? 8.891 -56.094 -31.781 1 95 495 TYR B O 1
ATOM 8321 N N . SER B 1 496 ? 8.219 -58.219 -31.641 1 94.69 496 SER B N 1
ATOM 8322 C CA . SER B 1 496 ? 6.805 -57.875 -31.703 1 94.69 496 SER B CA 1
ATOM 8323 C C . SER B 1 496 ? 6.332 -57.25 -30.391 1 94.69 496 SER B C 1
ATOM 8325 O O . SER B 1 496 ? 5.25 -56.656 -30.328 1 94.69 496 SER B O 1
ATOM 8327 N N . THR B 1 497 ? 7.184 -57.312 -29.375 1 96.44 497 THR B N 1
ATOM 8328 C CA . THR B 1 497 ? 6.789 -56.812 -28.062 1 96.44 497 THR B CA 1
ATOM 8329 C C . THR B 1 497 ? 7.18 -55.344 -27.922 1 96.44 497 THR B C 1
ATOM 8331 O O . THR B 1 497 ? 7.098 -54.781 -26.828 1 96.44 497 THR B O 1
ATOM 8334 N N . ARG B 1 498 ? 7.668 -54.656 -29.016 1 96.06 498 ARG B N 1
ATOM 8335 C CA . ARG B 1 498 ? 7.863 -53.219 -28.984 1 96.06 498 ARG B CA 1
ATOM 8336 C C . ARG B 1 498 ? 6.574 -52.5 -28.609 1 96.06 498 ARG B C 1
ATOM 8338 O O . ARG B 1 498 ? 5.527 -52.719 -29.219 1 96.06 498 ARG B O 1
ATOM 8345 N N . HIS B 1 499 ? 6.617 -51.719 -27.547 1 96.38 499 HIS B N 1
ATOM 8346 C CA . HIS B 1 499 ? 5.387 -51.125 -27.047 1 96.38 499 HIS B CA 1
ATOM 8347 C C . HIS B 1 499 ? 5.621 -49.688 -26.594 1 96.38 499 HIS B C 1
ATOM 8349 O O . HIS B 1 499 ? 6.762 -49.219 -26.562 1 96.38 499 HIS B O 1
ATOM 8355 N N . ALA B 1 500 ? 4.551 -48.938 -26.391 1 96.81 500 ALA B N 1
ATOM 8356 C CA . ALA B 1 500 ? 4.578 -47.531 -25.984 1 96.81 500 ALA B CA 1
ATOM 8357 C C . ALA B 1 500 ? 3.465 -47.219 -25 1 96.81 500 ALA B C 1
ATOM 8359 O O . ALA B 1 500 ? 2.48 -47.969 -24.906 1 96.81 500 ALA B O 1
ATOM 8360 N N . ALA B 1 501 ? 3.744 -46.312 -24.172 1 97.19 501 ALA B N 1
ATOM 8361 C CA . ALA B 1 501 ? 2.693 -45.719 -23.344 1 97.19 501 ALA B CA 1
ATOM 8362 C C . ALA B 1 501 ? 2.119 -44.469 -23.984 1 97.19 501 ALA B C 1
ATOM 8364 O O . ALA B 1 501 ? 2.812 -43.469 -24.109 1 97.19 501 ALA B O 1
ATOM 8365 N N . CYS B 1 502 ? 0.904 -44.531 -24.359 1 97.75 502 CYS B N 1
ATOM 8366 C CA . CYS B 1 502 ? 0.254 -43.375 -24.984 1 97.75 502 CYS B CA 1
ATOM 8367 C C . CYS B 1 502 ? 0.147 -42.219 -24.016 1 97.75 502 CYS B C 1
ATOM 8369 O O . CYS B 1 502 ? -0.021 -42.438 -22.812 1 97.75 502 CYS B O 1
ATOM 8371 N N . PRO B 1 503 ? 0.217 -40.969 -24.562 1 97.5 503 PRO B N 1
ATOM 8372 C CA . PRO B 1 503 ? 0.023 -39.812 -23.672 1 97.5 503 PRO B CA 1
ATOM 8373 C C . PRO B 1 503 ? -1.324 -39.844 -22.953 1 97.5 503 PRO B C 1
ATOM 8375 O O . PRO B 1 503 ? -2.338 -40.219 -23.547 1 97.5 503 PRO B O 1
ATOM 8378 N N . VAL B 1 504 ? -1.245 -39.531 -21.672 1 96.94 504 VAL B N 1
ATOM 8379 C CA . VAL B 1 504 ? -2.482 -39.438 -20.906 1 96.94 504 VAL B CA 1
ATOM 8380 C C . VAL B 1 504 ? -3.256 -38.188 -21.312 1 96.94 504 VAL B C 1
ATOM 8382 O O . VAL B 1 504 ? -2.781 -37.062 -21.125 1 96.94 504 VAL B O 1
ATOM 8385 N N . LEU B 1 505 ? -4.387 -38.344 -21.906 1 96.75 505 LEU B N 1
ATOM 8386 C CA . LEU B 1 505 ? -5.184 -37.219 -22.344 1 96.75 505 LEU B CA 1
ATOM 8387 C C . LEU B 1 505 ? -5.906 -36.562 -21.172 1 96.75 505 LEU B C 1
ATOM 8389 O O . LEU B 1 505 ? -5.75 -35.344 -20.938 1 96.75 505 LEU B O 1
ATOM 8393 N N . VAL B 1 506 ? -6.73 -37.312 -20.5 1 95.88 506 VAL B N 1
ATOM 8394 C CA . VAL B 1 506 ? -7.41 -36.875 -19.297 1 95.88 506 VAL B CA 1
ATOM 8395 C C . VAL B 1 506 ? -7.266 -37.906 -18.188 1 95.88 506 VAL B C 1
ATOM 8397 O O . VAL B 1 506 ? -7.547 -39.094 -18.406 1 95.88 506 VAL B O 1
ATOM 8400 N N . GLY B 1 507 ? -6.758 -37.438 -17.016 1 94.69 507 GLY B N 1
ATOM 8401 C CA . GLY B 1 507 ? -6.66 -38.375 -15.891 1 94.69 507 GLY B CA 1
ATOM 8402 C C . GLY B 1 507 ? -5.273 -38.406 -15.281 1 94.69 507 GLY B C 1
ATOM 8403 O O . GLY B 1 507 ? -4.418 -37.562 -15.594 1 94.69 507 GLY B O 1
ATOM 8404 N N . ASN B 1 508 ? -5.133 -39.281 -14.312 1 93.69 508 ASN B N 1
ATOM 8405 C CA . ASN B 1 508 ? -3.9 -39.531 -13.578 1 93.69 508 ASN B CA 1
ATOM 8406 C C . ASN B 1 508 ? -3.484 -41 -13.68 1 93.69 508 ASN B C 1
ATOM 8408 O O . ASN B 1 508 ? -4.16 -41.875 -13.148 1 93.69 508 ASN B O 1
ATOM 8412 N N . LYS B 1 509 ? -2.346 -41.188 -14.328 1 97 509 LYS B N 1
ATOM 8413 C CA . LYS B 1 509 ? -1.924 -42.562 -14.586 1 97 509 LYS B CA 1
ATOM 8414 C C . LYS B 1 509 ? -0.802 -43 -13.641 1 97 509 LYS B C 1
ATOM 8416 O O . LYS B 1 509 ? 0.262 -42.375 -13.617 1 97 509 LYS B O 1
ATOM 8421 N N . TRP B 1 510 ? -1.099 -43.938 -12.805 1 97.75 510 TRP B N 1
ATOM 8422 C CA . TRP B 1 510 ? -0.136 -44.625 -11.945 1 97.75 510 TRP B CA 1
ATOM 8423 C C . TRP B 1 510 ? 0.057 -46.094 -12.391 1 97.75 510 TRP B C 1
ATOM 8425 O O . TRP B 1 510 ? -0.915 -46.812 -12.555 1 97.75 510 TRP B O 1
ATOM 8435 N N . VAL B 1 511 ? 1.284 -46.469 -12.617 1 98.12 511 VAL B N 1
ATOM 8436 C CA . VAL B 1 511 ? 1.582 -47.844 -12.992 1 98.12 511 VAL B CA 1
ATOM 8437 C C . VAL B 1 511 ? 2.807 -48.344 -12.219 1 98.12 511 VAL B C 1
ATOM 8439 O O . VAL B 1 511 ? 3.525 -47.531 -11.617 1 98.12 511 VAL B O 1
ATOM 8442 N N . SER B 1 512 ? 3.004 -49.594 -12.18 1 98.06 512 SER B N 1
ATOM 8443 C CA . SER B 1 512 ? 4.219 -50.188 -11.633 1 98.06 512 SER B CA 1
ATOM 8444 C C . SER B 1 512 ? 4.719 -51.344 -12.508 1 98.06 512 SER B C 1
ATOM 8446 O O . SER B 1 512 ? 3.939 -52.219 -12.898 1 98.06 512 SER B O 1
ATOM 8448 N N . ASN B 1 513 ? 5.949 -51.281 -12.82 1 97.19 513 ASN B N 1
ATOM 8449 C CA . ASN B 1 513 ? 6.582 -52.312 -13.648 1 97.19 513 ASN B CA 1
ATOM 8450 C C . ASN B 1 513 ? 7.445 -53.25 -12.805 1 97.19 513 ASN B C 1
ATOM 8452 O O . ASN B 1 513 ? 8.062 -52.812 -11.828 1 97.19 513 ASN B O 1
ATOM 8456 N N . LYS B 1 514 ? 7.438 -54.469 -13.117 1 97.12 514 LYS B N 1
ATOM 8457 C CA . LYS B 1 514 ? 8.367 -55.5 -12.641 1 97.12 514 LYS B CA 1
ATOM 8458 C C . LYS B 1 514 ? 9.008 -56.25 -13.805 1 97.12 514 LYS B C 1
ATOM 8460 O O . LYS B 1 514 ? 8.312 -56.906 -14.562 1 97.12 514 LYS B O 1
ATOM 8465 N N . TRP B 1 515 ? 10.281 -56.125 -13.922 1 97.06 515 TRP B N 1
ATOM 8466 C CA . TRP B 1 515 ? 11 -56.781 -14.992 1 97.06 515 TRP B CA 1
ATOM 8467 C C . TRP B 1 515 ? 11.703 -58.031 -14.461 1 97.06 515 TRP B C 1
ATOM 8469 O O . TRP B 1 515 ? 12.508 -57.969 -13.531 1 97.06 515 TRP B O 1
ATOM 8479 N N . ILE B 1 516 ? 11.445 -59.125 -15.109 1 95.38 516 ILE B N 1
ATOM 8480 C CA . ILE B 1 516 ? 11.961 -60.438 -14.711 1 95.38 516 ILE B CA 1
ATOM 8481 C C . ILE B 1 516 ? 13.125 -60.844 -15.609 1 95.38 516 ILE B C 1
ATOM 8483 O O . ILE B 1 516 ? 13.023 -60.75 -16.844 1 95.38 516 ILE B O 1
ATOM 8487 N N . HIS B 1 517 ? 14.227 -61.281 -15.023 1 94.44 517 HIS B N 1
ATOM 8488 C CA . HIS B 1 517 ? 15.453 -61.531 -15.773 1 94.44 517 HIS B CA 1
ATOM 8489 C C . HIS B 1 517 ? 15.664 -63.031 -16 1 94.44 517 HIS B C 1
ATOM 8491 O O . HIS B 1 517 ? 14.953 -63.844 -15.43 1 94.44 517 HIS B O 1
ATOM 8497 N N . GLU B 1 518 ? 16.672 -63.344 -16.797 1 88.81 518 GLU B N 1
ATOM 8498 C CA . GLU B 1 518 ? 16.969 -64.688 -17.25 1 88.81 518 GLU B CA 1
ATOM 8499 C C . GLU B 1 518 ? 17.562 -65.562 -16.125 1 88.81 518 GLU B C 1
ATOM 8501 O O . GLU B 1 518 ? 17.234 -66.688 -15.977 1 88.81 518 GLU B O 1
ATOM 8506 N N . ARG B 1 519 ? 18.422 -64.938 -15.391 1 84.56 519 ARG B N 1
ATOM 8507 C CA . ARG B 1 519 ? 19.109 -65.75 -14.359 1 84.56 519 ARG B CA 1
ATOM 8508 C C . ARG B 1 519 ? 18.109 -66.25 -13.32 1 84.56 519 ARG B C 1
ATOM 8510 O O . ARG B 1 519 ? 17.25 -65.5 -12.852 1 84.56 519 ARG B O 1
ATOM 8517 N N . GLY B 1 520 ? 18.266 -67.5 -12.984 1 80.56 520 GLY B N 1
ATOM 8518 C CA . GLY B 1 520 ? 17.406 -68.125 -12 1 80.56 520 GLY B CA 1
ATOM 8519 C C . GLY B 1 520 ? 16.25 -68.875 -12.617 1 80.56 520 GLY B C 1
ATOM 8520 O O . GLY B 1 520 ? 15.562 -69.688 -11.93 1 80.56 520 GLY B O 1
ATOM 8521 N N . GLN B 1 521 ? 16.062 -68.625 -13.938 1 80.5 521 GLN B N 1
ATOM 8522 C CA . GLN B 1 521 ? 14.922 -69.312 -14.594 1 80.5 521 GLN B CA 1
ATOM 8523 C C . GLN B 1 521 ? 15.32 -70.625 -15.18 1 80.5 521 GLN B C 1
ATOM 8525 O O . GLN B 1 521 ? 14.516 -71.312 -15.828 1 80.5 521 GLN B O 1
ATOM 8530 N N . GLU B 1 522 ? 16.531 -71.062 -15.078 1 72.38 522 GLU B N 1
ATOM 8531 C CA . GLU B 1 522 ? 17.109 -72.25 -15.734 1 72.38 522 GLU B CA 1
ATOM 8532 C C . GLU B 1 522 ? 16.234 -73.5 -15.516 1 72.38 522 GLU B C 1
ATOM 8534 O O . GLU B 1 522 ? 16.062 -74.312 -16.422 1 72.38 522 GLU B O 1
ATOM 8539 N N . PHE B 1 523 ? 15.711 -73.5 -14.406 1 64.5 523 PHE B N 1
ATOM 8540 C CA . PHE B 1 523 ? 14.969 -74.75 -14.102 1 64.5 523 PHE B CA 1
ATOM 8541 C C . PHE B 1 523 ? 13.477 -74.562 -14.367 1 64.5 523 PHE B C 1
ATOM 8543 O O . PHE B 1 523 ? 12.734 -75.5 -14.492 1 64.5 523 PHE B O 1
ATOM 8550 N N . ARG B 1 524 ? 13.102 -73.375 -14.523 1 68.5 524 ARG B N 1
ATOM 8551 C CA . ARG B 1 524 ? 11.68 -73.062 -14.633 1 68.5 524 ARG B CA 1
ATOM 8552 C C . ARG B 1 524 ? 11.273 -72.875 -16.078 1 68.5 524 ARG B C 1
ATOM 8554 O O . ARG B 1 524 ? 10.117 -73.062 -16.453 1 68.5 524 ARG B O 1
ATOM 8561 N N . ARG B 1 525 ? 12.227 -72.5 -16.906 1 61.75 525 ARG B N 1
ATOM 8562 C CA . ARG B 1 525 ? 11.984 -72.25 -18.328 1 61.75 525 ARG B CA 1
ATOM 8563 C C . ARG B 1 525 ? 13.07 -72.938 -19.172 1 61.75 525 ARG B C 1
ATOM 8565 O O . ARG B 1 525 ? 14 -72.25 -19.609 1 61.75 525 ARG B O 1
ATOM 8572 N N . PRO B 1 526 ? 12.938 -74.188 -19.219 1 53.75 526 PRO B N 1
ATOM 8573 C CA . PRO B 1 526 ? 14 -74.812 -19.984 1 53.75 526 PRO B CA 1
ATOM 8574 C C . PRO B 1 526 ? 14.016 -74.438 -21.453 1 53.75 526 PRO B C 1
ATOM 8576 O O . PRO B 1 526 ? 12.961 -74.125 -22.016 1 53.75 526 PRO B O 1
ATOM 8579 N N . CYS B 1 527 ? 15.156 -73.938 -22.016 1 54.69 527 CYS B N 1
ATOM 8580 C CA . CYS B 1 527 ? 15.367 -73.438 -23.375 1 54.69 527 CYS B CA 1
ATOM 8581 C C . CYS B 1 527 ? 14.953 -74.5 -24.391 1 54.69 527 CYS B C 1
ATOM 8583 O O . CYS B 1 527 ? 15.273 -75.688 -24.219 1 54.69 527 CYS B O 1
ATOM 8585 N N . ASN B 1 528 ? 13.766 -74.188 -24.953 1 46.59 528 ASN B N 1
ATOM 8586 C CA . ASN B 1 528 ? 13.484 -75.125 -26.047 1 46.59 528 ASN B CA 1
ATOM 8587 C C . ASN B 1 528 ? 14.414 -74.875 -27.234 1 46.59 528 ASN B C 1
ATOM 8589 O O . ASN B 1 528 ? 14.938 -73.75 -27.406 1 46.59 528 ASN B O 1
ATOM 8593 N N . LEU B 1 529 ? 14.969 -75.875 -27.875 1 45.38 529 LEU B N 1
ATOM 8594 C CA . LEU B 1 529 ? 15.922 -75.875 -28.984 1 45.38 529 LEU B CA 1
ATOM 8595 C C . LEU B 1 529 ? 15.406 -75 -30.125 1 45.38 529 LEU B C 1
ATOM 8597 O O . LEU B 1 529 ? 16.125 -74.75 -31.109 1 45.38 529 LEU B O 1
ATOM 8601 N N . SER B 1 530 ? 14.148 -74.75 -30.266 1 43.41 530 SER B N 1
ATOM 8602 C CA . SER B 1 530 ? 13.758 -74.062 -31.5 1 43.41 530 SER B CA 1
ATOM 8603 C C . SER B 1 530 ? 13.812 -72.562 -31.312 1 43.41 530 SER B C 1
ATOM 8605 O O . SER B 1 530 ? 13.375 -72 -30.297 1 43.41 530 SER B O 1
ATOM 8607 N N . GLU B 1 531 ? 14.641 -71.875 -32.125 1 46.41 531 GLU B N 1
ATOM 8608 C CA . GLU B 1 531 ? 14.938 -70.438 -32.094 1 46.41 531 GLU B CA 1
ATOM 8609 C C . GLU B 1 531 ? 13.664 -69.625 -31.984 1 46.41 531 GLU B C 1
ATOM 8611 O O . GLU B 1 531 ? 13.664 -68.5 -31.375 1 46.41 531 GLU B O 1
ATOM 8616 N N . LEU B 1 532 ? 12.633 -69.812 -32.844 1 45.78 532 LEU B N 1
ATOM 8617 C CA . LEU B 1 532 ? 11.477 -68.938 -32.969 1 45.78 532 LEU B CA 1
ATOM 8618 C C . LEU B 1 532 ? 10.406 -69.312 -31.953 1 45.78 532 LEU B C 1
ATOM 8620 O O . LEU B 1 532 ? 9.273 -68.812 -32.031 1 45.78 532 LEU B O 1
ATOM 8624 N N . GLU B 1 533 ? 10.578 -70.375 -31.109 1 41.81 533 GLU B N 1
ATOM 8625 C CA . GLU B 1 533 ? 9.562 -70.688 -30.125 1 41.81 533 GLU B CA 1
ATOM 8626 C C . GLU B 1 533 ? 10.016 -70.312 -28.719 1 41.81 533 GLU B C 1
ATOM 8628 O O . GLU B 1 533 ? 11.195 -70.375 -28.391 1 41.81 533 GLU B O 1
#

Sequence (1066 aa):
MMKIHLVLPLLGLLSLSCAHTDFFTSIGHMTDLLNTERDLVASLKDYIKEEELKLAQIRKWADKLDHLTDTATKDPEGFLGHPVNAFKLMKRLNTEWVQLENLVLKDISDGFISNLTIQRQYFPNDEDQTGAAKALIRLQDTYNLDTDTISKGNLPGVKHKTSLTAEDCFDLGKIAYTEADYYHTELWMEQALRQLDEGEESSVDKVMVLDYLSYTVYQQGDLDKALMLTKRLLQLDPEHQRGNGNLRYFEYIMSKESNKSSSSLSEGEEVRTRKGRPKDHLPERQKYEKLCRGEGVKMTPRRQKRLFCRYYNCNRDPLFILSPTKQEDEWDKPRIVRYHDIISHEEISKVKELAKPRLRRATVHDPQTGKLTTAQYRVSKSAWLSAYEDPVVARLNNRIERVTGLDMSTAEELQVANYGVGGQYEPHFDFGRKDEPDAFKELGTGNRVATWLFYMSDVEAGGATVFPEVGAAVYPKKGTAVFWYNLFESGEGDYSTRHAACPVLVGNKWVSNKWIHERGQEFRRPCNLSELEMMKIHLVLPLLGLLSLSCAHTDFFTSIGHMTDLLNTERDLVASLKDYIKEEELKLAQIRKWADKLDHLTDTATKDPEGFLGHPVNAFKLMKRLNTEWVQLENLVLKDISDGFISNLTIQRQYFPNDEDQTGAAKALIRLQDTYNLDTDTISKGNLPGVKHKTSLTAEDCFDLGKIAYTEADYYHTELWMEQALRQLDEGEESSVDKVMVLDYLSYTVYQQGDLDKALMLTKRLLQLDPEHQRGNGNLRYFEYIMSKESNKSSSSLSEGEEVRTRKGRPKDHLPERQKYEKLCRGEGVKMTPRRQKRLFCRYYNCNRDPLFILSPTKQEDEWDKPRIVRYHDIISHEEISKVKELAKPRLRRATVHDPQTGKLTTAQYRVSKSAWLSAYEDPVVARLNNRIERVTGLDMSTAEELQVANYGVGGQYEPHFDFGRKDEPDAFKELGTGNRVATWLFYMSDVEAGGATVFPEVGAAVYPKKGTAVFWYNLFESGEGDYSTRHAACPVLVGNKWVSNKWIHERGQEFRRPCNLSELE

Solvent-accessible surface area (backbone atoms only — not comparable to full-atom values): 55825 Å² total; per-residue (Å²): 132,81,78,74,76,75,74,69,74,77,74,72,74,70,70,72,72,70,64,81,66,59,44,38,24,18,48,75,61,41,41,57,50,47,55,52,49,42,51,49,45,53,40,48,50,51,38,52,53,52,47,48,52,53,49,49,54,51,48,53,52,47,54,54,48,49,56,48,37,57,58,33,64,76,38,37,60,64,32,48,9,30,44,60,48,40,33,49,50,31,39,39,56,42,48,48,52,53,52,49,50,53,59,70,66,53,76,68,55,58,67,43,52,52,52,49,57,61,52,53,68,72,43,45,44,69,66,18,31,51,49,23,45,51,20,52,53,49,45,30,63,44,61,67,49,55,66,65,41,59,35,58,33,69,54,70,79,68,85,56,74,44,63,55,49,44,54,51,30,38,50,48,11,49,56,29,43,76,68,70,34,40,55,57,16,35,53,26,23,49,49,16,49,53,40,45,71,74,63,55,86,63,93,61,54,69,55,58,43,33,53,56,31,18,54,27,34,35,76,33,41,38,56,69,60,17,48,53,36,31,51,53,32,35,72,76,38,72,78,41,63,68,47,53,52,48,48,54,50,52,51,49,54,54,50,52,54,56,60,50,66,70,61,76,80,72,65,82,74,68,66,62,62,69,58,61,76,75,87,68,91,53,86,57,45,64,54,41,26,35,40,57,65,67,37,70,55,62,77,41,70,73,55,51,71,67,40,47,78,39,73,41,30,37,94,72,34,73,73,24,59,78,52,52,38,43,30,31,45,76,40,75,78,59,50,29,36,33,34,42,78,71,46,52,72,69,56,42,52,50,51,48,64,66,31,59,87,53,48,36,76,39,64,42,69,34,86,86,78,61,45,76,35,76,47,88,55,37,31,26,19,33,18,77,46,49,50,85,77,38,68,68,49,37,51,49,48,51,50,51,23,50,60,71,60,46,52,56,89,52,27,54,56,42,32,37,35,32,29,16,47,35,11,29,28,57,75,42,65,86,47,59,48,88,91,34,78,63,68,39,54,88,75,65,31,54,52,34,35,28,45,38,38,38,22,62,23,51,42,68,24,51,41,27,40,30,20,58,81,58,23,45,70,46,69,53,44,54,24,23,32,39,38,38,63,33,32,34,48,43,65,43,72,42,75,57,56,32,27,25,36,30,43,32,53,21,43,51,49,34,36,34,39,36,44,29,27,45,46,77,26,66,82,70,54,64,65,45,89,46,64,93,65,132,83,76,72,75,76,74,70,75,77,75,71,74,69,69,71,71,72,64,82,68,58,43,40,26,19,49,76,61,42,42,57,50,48,55,53,50,42,52,50,47,54,42,50,51,51,38,51,53,52,47,49,52,54,49,49,53,52,49,53,53,46,53,54,48,48,55,48,35,58,56,33,64,75,38,36,61,64,31,46,8,29,46,61,48,40,33,49,50,32,40,37,56,42,47,49,51,52,52,50,50,51,59,73,67,54,77,64,55,57,67,43,52,53,50,49,58,62,53,53,67,72,44,46,43,69,64,18,32,51,49,25,44,53,19,52,54,47,46,29,64,45,61,68,48,55,67,64,39,57,36,58,33,68,53,70,77,67,84,59,75,44,63,54,50,43,52,51,27,37,50,48,11,48,56,29,44,76,69,70,33,39,52,57,16,35,52,26,22,49,50,15,49,52,42,45,72,73,63,53,88,63,93,61,54,68,55,60,43,33,53,55,32,18,55,27,34,35,75,32,43,37,55,69,62,17,49,54,36,31,51,53,32,35,71,77,38,71,78,42,65,67,47,53,53,48,46,53,50,52,50,50,54,53,50,54,54,55,58,49,64,68,62,76,86,67,82,81,75,66,68,61,62,69,57,61,77,76,86,67,91,53,88,59,44,67,55,42,27,34,38,57,64,65,37,71,56,61,77,42,70,73,54,51,71,69,39,50,77,39,72,42,30,37,93,72,34,72,71,24,60,79,52,51,38,44,30,33,45,75,40,75,79,58,50,29,35,33,34,43,78,71,46,52,71,68,56,42,52,52,51,48,64,66,30,60,88,53,48,36,75,40,64,41,68,33,88,86,77,61,42,75,37,76,47,90,57,37,30,26,19,33,18,77,46,50,50,84,78,37,70,68,49,36,53,49,48,52,48,50,22,51,61,70,59,45,52,54,89,53,28,55,58,41,33,36,35,32,29,17,47,34,12,31,29,56,75,42,66,85,48,58,48,86,92,34,73,67,49,49,55,88,73,66,30,57,49,34,36,28,45,38,39,37,22,62,23,53,40,67,25,50,41,27,39,30,20,58,83,58,23,47,70,45,69,51,43,54,24,23,30,38,39,37,64,32,32,33,47,42,64,42,73,41,76,56,56,31,28,24,36,30,43,32,53,22,42,49,49,34,35,35,40,36,44,28,26,44,46,77,28,67,84,70,55,62,64,43,89,47,64,93,66

Organism: Xenopus laevis (NCBI:txid8355)

Radius of gyration: 50.02 Å; Cα contacts (8 Å, |Δi|>4): 1850; chains: 2; bounding box: 67×153×140 Å

pLDDT: mean 86.99, std 16.91, range [24.86, 98.62]

Foldseek 3Di:
DPPPPPPPPPPPPPVPPPQQQAQQLFVLSVVVVVVVVVVLVVLVVVLVVVVVVLVVVLVVVVVVVVVVCVVCVVPVCVQVVPVVSVVVVCCCVPPVVVVSVCSVPDDSCVRSVVSCVVCCSNDHDPCNVLLLLVLLVQLCVLQVDAPQCVQQQVDFPDDDRDHHALVRLCVSLVSCVVVVNLQSNLRSLVVSLVRVVVPDDDPDDNLVSLLSNLVSVVVQPNLPVSLVSLVVSCVVPVPDDVSVVVNVVSVVVVVVVVVVCPPPVDDDPVSSPGDHGDDDPDPCSVLQSCLLNVHQQPDDPVFVVVWDWDQDQLVVDPVCVVPTWTKTFQGVVQTKIKTALLADLVLLVVVCVVKSVAWHQAWDQDPVPRDTDHDSLARKTKGFDACVVDVSQVVSLVSCCSNVVADQPLKGTKIKIKGRSQGKHPWDAQWAAPVRPCPCVVSPQAIFFKKKKAWQDAARGTFWKAQSVNNGTHHGDHSMMMMGTQADLQRHGDPSPTIMTGGRNGGITMMIMMTGHDHPCCVVRPRDPDRVD/DPPPPPPPPPPPPPVPPPQQQAQQLFPLSVVVVVVVVVVLVVLVVVLVVVVVVLVVVLVVVVVVVVVVCVVCVVPVCVQVVPVVSVVVVCCCVVPVVVVSVCSVPDDSCVRSVVSCVVCCSNDHDPCNVLLLLVLLVQLCVLQVDAPQCVQQQVDFPDDDRDHHALVRLCVSLVSCVVVVFLQSNLRSLVVSLVRVVVPDDDPDDNLVSLLSNLVSCVVQPNLPVSLVSLVVSCVVPVPDDVSVVVNVVSVVVVVVVVVVVPPDPDDDPVSSPGDHGDDDPDPCSVLQSCLLNVHQQPDDPVFVVVWDWDQDQLVVDVVCVVPTWTKTFQGVVQTKIKTALLADLVLLVVVCVVKSVAWHQAWDQDPVPRDTDHDSLARKTKGFDACVVDVSQVVSLVSCCSNVVADQPLKGTKMKIKGRRQGKHPWDAQWAAPVRVCVCVVSVQAIFFKKKKAWQDAARGTFWKAQSQNNGTHHGDHSMMMMGTQADLQRHGDPSPGIMTGGRPGDITMMIMMTGHDHPCCVVRPRDPDRVD

InterPro domains:
  IPR005123 Oxoglutarate/iron-dependent dioxygenase domain [PS51471] (410-518)
  IPR006620 Prolyl 4-hydroxylase, alpha subunit [SM00702] (334-517)
  IPR011990 Tetratricopeptide-like helical domain superfamily [G3DSA:1.25.40.10] (126-255)
  IPR011990 Tetratricopeptide-like helical domain superfamily [SSF48452] (165-252)
  IPR013547 Prolyl 4-hydroxylase, N-terminal [PF08336] (26-157)
  IPR019734 Tetratricopeptide repeat [PS50005] (207-240)
  IPR044862 Prolyl 4-hydroxylase alpha subunit, Fe(2+) 2OG dioxygenase domain [PF13640] (414-517)
  IPR045054 Prolyl 4-hydroxylase [PTHR10869] (126-524)
  IPR059068 Prolyl 4-hydroxylase, peptide-substrate-binding domain [PF23558] (166-255)

Nearest PDB structures (foldseek):
  7zsc-assembly2_B  TM=9.565E-01  e=8.495E-34  Homo sapiens
  7zsc-assembly1_A  TM=9.511E-01  e=8.495E-34  Homo sapiens
  4bt8-assembly1_B  TM=9.349E-01  e=1.245E-28  Homo sapiens
  4btb-assembly1_A  TM=9.528E-01  e=1.049E-26  Homo sapiens
  3gze-assembly2_C  TM=9.280E-01  e=2.454E-17  Chlamydomonas reinhardtii